Protein AF-0000000073917396 (afdb_homodimer)

Sequence (990 aa):
MDELSWGVELWDQVENIFKHETDQIGLTESYFKLFSDVQKLEHEFGKKLRKTVSVYLPRKKPDVDELSSVLTYSSIVPQILEMGVAHEASSKKLNETVVNPLKIQVENEKRSLEKQRSHWLKLNATMEQSRKQLELSWQKYVTNFKEKQKAYEVSEKAQNDIQLARVDQQKFEALYQSKIQSFDHSSRNYADE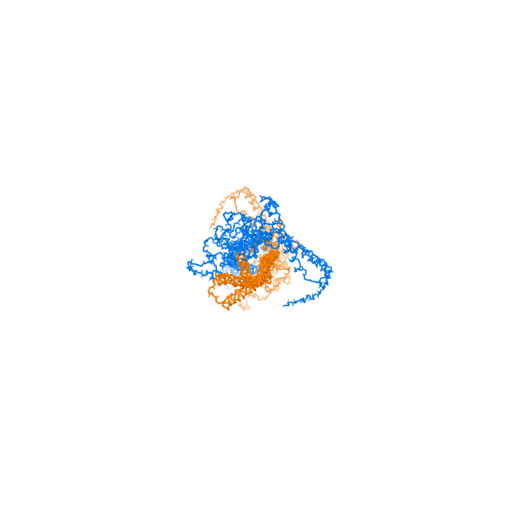LAKYNSSNRRHFRTDIVAFVDDIECSSRMRNNRTREILLMVARINEETISKLTNCNKLISEAVSALDSSCDSAKVIKRLHTDEHPPADLPFLDLDKCPPSVLDSSPSELGALILGVESGDCSNQLNHSGNTISGSGMMSGFIRSTHKNSKDEYLSLRSPFICGISIKSIKNTDLTIRQVADRLKVLRDLAVKTDNELRSTDRMIDSCKTNPKFGDMECLVRAGGIYTRRLNSLRQHIKDLEVKFNNLGGDLAYTKAESIAEKLSSRAVFNACTNASKNNVHSANTKSYVWSTNTFFFIVVFCMDELSWGVELWDQVENIFKHETDQIGLTESYFKLFSDVQKLEHEFGKKLRKTVSVYLPRKKPDVDELSSVLTYSSIVPQILEMGVAHEASSKKLNETVVNPLKIQVENEKRSLEKQRSHWLKLNATMEQSRKQLELSWQKYVTNFKEKQKAYEVSEKAQNDIQLARVDQQKFEALYQSKIQSFDHSSRNYADELAKYNSSNRRHFRTDIVAFVDDIECSSRMRNNRTREILLMVARINEETISKLTNCNKLISEAVSALDSSCDSAKVIKRLHTDEHPPADLPFLDLDKCPPSVLDSSPSELGALILGVESGDCSNQLNHSGNTISGSGMMSGFIRSTHKNSKDEYLSLRSPFICGISIKSIKNTDLTIRQVADRLKVLRDLAVKTDNELRSTDRMIDSCKTNPKFGDMECLVRAGGIYTRRLNSLRQHIKDLEVKFNNLGGDLAYTKAESIAEKLSSRAVFNACTNASKNNVHSANTKSYVWSTNTFFFIVVFC

Solvent-accessible surface area (backbone atoms only — not comparable to full-atom values): 53224 Å² total; per-residue (Å²): 134,81,60,63,24,51,14,76,50,36,58,91,38,56,69,60,49,50,52,51,50,52,52,52,50,49,51,50,42,49,50,25,53,51,48,45,51,51,30,54,54,36,32,51,46,10,51,53,43,28,58,60,43,57,73,72,49,68,91,62,84,76,60,91,84,49,47,31,65,57,52,25,52,65,50,35,50,56,33,58,26,46,47,12,49,42,35,30,51,42,19,53,50,40,41,65,58,34,31,47,52,34,49,52,48,44,54,51,49,55,52,48,51,54,52,50,52,53,48,53,53,50,57,52,50,55,53,52,51,44,52,53,52,40,46,53,35,40,51,50,30,51,52,30,48,53,49,29,53,51,31,44,53,49,27,53,51,42,69,69,35,82,86,53,52,68,68,57,38,51,50,37,46,50,48,28,54,51,29,48,51,49,27,53,51,29,47,52,50,30,52,51,41,47,52,49,39,41,52,49,50,47,43,44,64,68,42,52,42,20,54,52,38,35,48,51,47,50,50,52,39,50,49,47,52,52,50,38,54,36,52,49,48,51,39,50,46,50,50,53,41,48,52,51,47,52,52,34,40,51,50,36,45,53,27,47,68,57,47,38,48,69,60,34,54,52,50,49,47,71,71,60,49,60,70,60,38,79,47,54,74,71,78,86,79,46,73,86,34,34,52,66,68,52,49,62,33,56,44,34,52,49,39,13,34,71,59,22,41,95,42,27,85,71,34,77,64,34,59,66,44,76,63,76,81,66,48,61,87,84,74,36,73,70,74,60,74,67,78,72,66,84,86,64,84,40,78,38,63,77,45,84,49,44,53,42,53,46,70,44,67,39,45,64,89,62,57,43,62,57,51,44,52,51,49,46,53,51,44,50,52,48,37,53,55,38,50,51,52,34,53,52,38,51,52,52,48,54,49,23,73,77,38,62,87,73,46,61,66,67,59,40,54,50,48,39,52,52,33,51,16,41,39,45,37,37,54,52,52,46,53,54,48,52,52,50,40,53,73,66,49,36,70,60,43,36,54,52,24,50,56,46,31,45,58,48,67,47,61,82,75,74,84,71,85,80,71,84,69,75,75,92,72,78,75,81,78,76,81,72,78,77,78,70,82,77,78,81,80,77,78,80,74,80,126,131,82,59,64,24,51,15,76,51,36,58,90,38,57,70,58,48,50,52,51,51,52,53,52,50,50,52,50,44,50,50,26,52,51,47,46,52,53,29,53,53,36,32,51,46,11,50,50,43,28,57,59,44,56,72,71,49,69,91,63,83,76,59,93,83,50,46,31,66,58,53,24,52,65,49,34,51,56,34,57,25,46,46,12,50,43,35,30,52,43,19,53,49,41,41,66,60,36,29,48,52,35,48,53,49,45,55,50,50,54,52,50,51,54,52,50,52,54,50,52,52,52,56,52,51,53,54,51,52,44,51,53,53,38,46,53,35,40,51,48,30,50,51,30,48,52,49,30,52,52,30,44,54,51,28,53,51,40,69,69,34,82,88,52,54,68,70,57,37,50,49,34,47,52,48,27,54,51,28,49,51,48,28,52,51,29,48,51,50,31,51,52,41,46,54,50,37,40,51,49,51,48,43,43,65,70,43,52,42,20,53,49,38,36,49,52,48,51,52,52,39,50,50,48,52,51,50,40,54,37,51,48,47,50,37,50,46,51,51,52,42,48,50,51,46,52,51,35,41,50,51,36,45,52,29,46,69,58,48,40,49,68,61,32,53,54,50,50,47,70,72,59,48,61,71,60,37,77,47,53,76,68,78,88,78,46,74,85,40,34,54,67,69,52,47,62,33,55,44,35,52,48,38,13,34,71,61,22,41,94,43,26,85,74,34,74,64,35,58,66,44,74,63,76,82,66,47,60,88,85,76,38,72,71,76,63,76,70,77,74,61,86,83,61,83,39,80,37,64,78,45,82,49,44,54,42,50,45,71,44,65,38,44,63,89,64,59,43,61,56,52,45,52,52,49,47,52,50,44,51,54,49,39,54,53,41,51,52,51,35,52,53,39,51,51,50,49,55,48,24,73,77,39,61,88,73,46,62,66,67,59,41,54,51,49,38,52,53,33,52,17,40,40,46,38,37,54,50,52,45,54,54,48,52,55,48,40,53,73,65,49,35,70,62,43,36,53,53,24,50,56,46,30,43,57,49,68,48,59,83,71,74,84,82,80,80,78,72,86,70,78,88,79,79,74,82,73,82,76,80,76,77,77,71,81,77,77,80,75,79,78,78,73,81,126

Structure (mmCIF, N/CA/C/O backbone):
data_AF-0000000073917396-model_v1
#
loop_
_entity.id
_entity.type
_entity.pdbx_description
1 polymer 'Thyroid hormone receptor interactor 10 isoform 1'
#
loop_
_atom_site.group_PDB
_atom_site.id
_atom_site.type_symbol
_atom_site.label_atom_id
_atom_site.label_alt_id
_atom_site.label_comp_id
_atom_site.label_asym_id
_atom_site.label_entity_id
_atom_site.label_seq_id
_atom_site.pdbx_PDB_ins_code
_atom_site.Cartn_x
_atom_site.Cartn_y
_atom_site.Cartn_z
_atom_site.occupancy
_atom_site.B_iso_or_equiv
_atom_site.auth_seq_id
_atom_site.auth_comp_id
_atom_site.auth_asym_id
_atom_site.auth_atom_id
_atom_site.pdbx_PDB_model_num
ATOM 1 N N . MET A 1 1 ? 0.843 -43.156 1.019 1 61.03 1 MET A N 1
ATOM 2 C CA . MET A 1 1 ? 0.797 -44.031 -0.157 1 61.03 1 MET A CA 1
ATOM 3 C C . MET A 1 1 ? 1.909 -43.688 -1.138 1 61.03 1 MET A C 1
ATOM 5 O O . MET A 1 1 ? 2.289 -42.5 -1.256 1 61.03 1 MET A O 1
ATOM 9 N N . ASP A 1 2 ? 2.65 -44.625 -1.698 1 83.25 2 ASP A N 1
ATOM 10 C CA . ASP A 1 2 ? 3.777 -44.438 -2.604 1 83.25 2 ASP A CA 1
ATOM 11 C C . ASP A 1 2 ? 3.33 -43.75 -3.893 1 83.25 2 ASP A C 1
ATOM 13 O O . ASP A 1 2 ? 2.227 -44 -4.383 1 83.25 2 ASP A O 1
ATOM 17 N N . GLU A 1 3 ? 4.094 -42.781 -4.297 1 92.19 3 GLU A N 1
ATOM 18 C CA . GLU A 1 3 ? 3.785 -42.094 -5.543 1 92.19 3 GLU A CA 1
ATOM 19 C C . GLU A 1 3 ? 3.896 -43.031 -6.742 1 92.19 3 GLU A C 1
ATOM 21 O O . GLU A 1 3 ? 4.805 -43.844 -6.805 1 92.19 3 GLU A O 1
ATOM 26 N N . LEU A 1 4 ? 2.918 -42.906 -7.566 1 95.94 4 LEU A N 1
ATOM 27 C CA . LEU A 1 4 ? 2.865 -43.781 -8.742 1 95.94 4 LEU A CA 1
ATOM 28 C C . LEU A 1 4 ? 3.289 -43.031 -9.992 1 95.94 4 LEU A C 1
ATOM 30 O O . LEU A 1 4 ? 3.375 -41.781 -9.977 1 95.94 4 LEU A O 1
ATOM 34 N N . SER A 1 5 ? 3.621 -43.75 -11.023 1 95.94 5 SER A N 1
ATOM 35 C CA . SER A 1 5 ? 4.145 -43.188 -12.258 1 95.94 5 SER A CA 1
ATOM 36 C C . SER A 1 5 ? 3.055 -43.094 -13.32 1 95.94 5 SER A C 1
ATOM 38 O O . SER A 1 5 ? 2.271 -44 -13.508 1 95.94 5 SER A O 1
ATOM 40 N N . TRP A 1 6 ? 3.045 -41.875 -14.016 1 98 6 TRP A N 1
ATOM 41 C CA . TRP A 1 6 ? 2.133 -41.719 -15.148 1 98 6 TRP A CA 1
ATOM 42 C C . TRP A 1 6 ? 2.469 -42.719 -16.25 1 98 6 TRP A C 1
ATOM 44 O O . TRP A 1 6 ? 1.576 -43.219 -16.938 1 98 6 TRP A O 1
ATOM 54 N N . GLY A 1 7 ? 3.779 -42.938 -16.406 1 96.88 7 GLY A N 1
ATOM 55 C CA . GLY A 1 7 ? 4.227 -43.812 -17.484 1 96.88 7 GLY A CA 1
ATOM 56 C C . GLY A 1 7 ? 3.609 -45.188 -17.422 1 96.88 7 GLY A C 1
ATOM 57 O O . GLY A 1 7 ? 3.207 -45.75 -18.453 1 96.88 7 GLY A O 1
ATOM 58 N N . VAL A 1 8 ? 3.488 -45.75 -16.266 1 96.31 8 VAL A N 1
ATOM 59 C CA . VAL A 1 8 ? 2.98 -47.094 -16.094 1 96.31 8 VAL A CA 1
ATOM 60 C C . VAL A 1 8 ? 1.457 -47.062 -15.984 1 96.31 8 VAL A C 1
ATOM 62 O O . VAL A 1 8 ? 0.77 -47.906 -16.562 1 96.31 8 VAL A O 1
ATOM 65 N N . GLU A 1 9 ? 0.933 -46.062 -15.328 1 96.56 9 GLU A N 1
ATOM 66 C CA . GLU A 1 9 ? -0.485 -46.031 -14.984 1 96.56 9 GLU A CA 1
ATOM 67 C C . GLU A 1 9 ? -1.319 -45.438 -16.109 1 96.56 9 GLU A C 1
ATOM 69 O O . GLU A 1 9 ? -2.52 -45.719 -16.219 1 96.56 9 GLU A O 1
ATOM 74 N N . LEU A 1 10 ? -0.7 -44.562 -16.922 1 97.56 10 LEU A N 1
ATOM 75 C CA . LEU A 1 10 ? -1.496 -43.812 -17.875 1 97.56 10 LEU A CA 1
ATOM 76 C C . LEU A 1 10 ? -0.947 -43.969 -19.297 1 97.56 10 LEU A C 1
ATOM 78 O O . LEU A 1 10 ? -0.995 -43.031 -20.094 1 97.56 10 LEU A O 1
ATOM 82 N N . TRP A 1 11 ? -0.382 -45.031 -19.625 1 95.38 11 TRP A N 1
ATOM 83 C CA . TRP A 1 11 ? 0.239 -45.281 -20.922 1 95.38 11 TRP A CA 1
ATOM 84 C C . TRP A 1 11 ? -0.782 -45.125 -22.047 1 95.38 11 TRP A C 1
ATOM 86 O O . TRP A 1 11 ? -0.43 -44.781 -23.172 1 95.38 11 TRP A O 1
ATOM 96 N N . ASP A 1 12 ? -2.094 -45.375 -21.844 1 95.06 12 ASP A N 1
ATOM 97 C CA . ASP A 1 12 ? -3.145 -45.375 -22.859 1 95.06 12 ASP A CA 1
ATOM 98 C C . ASP A 1 12 ? -3.895 -44.031 -22.844 1 95.06 12 ASP A C 1
ATOM 100 O O . ASP A 1 12 ? -4.914 -43.875 -23.531 1 95.06 12 ASP A O 1
ATOM 104 N N . GLN A 1 13 ? -3.443 -43.125 -22.078 1 97.06 13 GLN A N 1
ATOM 105 C CA . GLN A 1 13 ? -4.188 -41.875 -21.875 1 97.06 13 GLN A CA 1
ATOM 106 C C . GLN A 1 13 ? -3.379 -40.656 -22.344 1 97.06 13 GLN A C 1
ATOM 108 O O . GLN A 1 13 ? -3.496 -39.562 -21.781 1 97.06 13 GLN A O 1
ATOM 113 N N . VAL A 1 14 ? -2.568 -40.75 -23.328 1 96.88 14 VAL A N 1
ATOM 114 C CA . VAL A 1 14 ? -1.633 -39.719 -23.75 1 96.88 14 VAL A CA 1
ATOM 115 C C . VAL A 1 14 ? -2.404 -38.5 -24.234 1 96.88 14 VAL A C 1
ATOM 117 O O . VAL A 1 14 ? -2.033 -37.344 -23.922 1 96.88 14 VAL A O 1
ATOM 120 N N . GLU A 1 15 ? -3.516 -38.688 -24.953 1 96 15 GLU A N 1
ATOM 121 C CA . GLU A 1 15 ? -4.301 -37.562 -25.438 1 96 15 GLU A CA 1
ATOM 122 C C . GLU A 1 15 ? -4.906 -36.75 -24.297 1 96 15 GLU A C 1
ATOM 124 O O . GLU A 1 15 ? -4.945 -35.531 -24.344 1 96 15 GLU A O 1
ATOM 129 N N . ASN A 1 16 ? -5.355 -37.438 -23.281 1 97.69 16 ASN A N 1
ATOM 130 C CA . ASN A 1 16 ? -5.922 -36.75 -22.125 1 97.69 16 ASN A CA 1
ATOM 131 C C . ASN A 1 16 ? -4.84 -36.062 -21.297 1 97.69 16 ASN A C 1
ATOM 133 O O . ASN A 1 16 ? -5.098 -35.031 -20.672 1 97.69 16 ASN A O 1
ATOM 137 N N . ILE A 1 17 ? -3.65 -36.625 -21.281 1 98.06 17 ILE A N 1
ATOM 138 C CA . ILE A 1 17 ? -2.523 -36 -20.609 1 98.06 17 ILE A CA 1
ATOM 139 C C . ILE A 1 17 ? -2.166 -34.688 -21.312 1 98.06 17 ILE A C 1
ATOM 141 O O . ILE A 1 17 ? -1.86 -33.688 -20.672 1 98.06 17 ILE A O 1
ATOM 145 N N . PHE A 1 18 ? -2.26 -34.719 -22.656 1 97.75 18 PHE A N 1
ATOM 146 C CA . PHE A 1 18 ? -1.99 -33.531 -23.406 1 97.75 18 PHE A CA 1
ATOM 147 C C . PHE A 1 18 ? -3.014 -32.438 -23.078 1 97.75 18 PHE A C 1
ATOM 149 O O . PHE A 1 18 ? -2.668 -31.25 -22.984 1 97.75 18 PHE A O 1
ATOM 156 N N . LYS A 1 19 ? -4.246 -32.812 -22.938 1 97.75 19 LYS A N 1
ATOM 157 C CA . LYS A 1 19 ? -5.285 -31.859 -22.547 1 97.75 19 LYS A CA 1
ATOM 158 C C . LYS A 1 19 ? -5.008 -31.281 -21.172 1 97.75 19 LYS A C 1
ATOM 160 O O . LYS A 1 19 ? -5.152 -30.078 -20.953 1 97.75 19 LYS A O 1
ATOM 165 N N . HIS A 1 20 ? -4.637 -32.156 -20.25 1 97.12 20 HIS A N 1
ATOM 166 C CA . HIS A 1 20 ? -4.27 -31.703 -18.922 1 97.12 20 HIS A CA 1
ATOM 167 C C . HIS A 1 20 ? -3.127 -30.703 -18.969 1 97.12 20 HIS A C 1
ATOM 169 O O . HIS A 1 20 ? -3.18 -29.672 -18.297 1 97.12 20 HIS A O 1
ATOM 175 N N . GLU A 1 21 ? -2.066 -31.031 -19.75 1 97.62 21 GLU A N 1
ATOM 176 C CA . GLU A 1 21 ? -0.906 -30.141 -19.844 1 97.62 21 GLU A CA 1
ATOM 177 C C . GLU A 1 21 ? -1.285 -28.797 -20.469 1 97.62 21 GLU A C 1
ATOM 179 O O . GLU A 1 21 ? -0.776 -27.766 -20.047 1 97.62 21 GLU A O 1
ATOM 184 N N . THR A 1 22 ? -2.156 -28.828 -21.453 1 97.75 22 THR A N 1
ATOM 185 C CA . THR A 1 22 ? -2.609 -27.594 -22.078 1 97.75 22 THR A CA 1
ATOM 186 C C . THR A 1 22 ? -3.34 -26.703 -21.062 1 97.75 22 THR A C 1
ATOM 188 O O . THR A 1 22 ? -3.135 -25.484 -21.047 1 97.75 22 THR A O 1
ATOM 191 N N . ASP A 1 23 ? -4.164 -27.266 -20.266 1 96.56 23 ASP A N 1
ATOM 192 C CA . ASP A 1 23 ? -4.895 -26.531 -19.25 1 96.56 23 ASP A CA 1
ATOM 193 C C . ASP A 1 23 ? -3.943 -25.938 -18.203 1 96.56 23 ASP A C 1
ATOM 195 O O . ASP A 1 23 ? -4.129 -24.812 -17.766 1 96.56 23 ASP A O 1
ATOM 199 N N . GLN A 1 24 ? -2.975 -26.766 -17.844 1 97.19 24 GLN A N 1
ATOM 200 C CA . GLN A 1 24 ? -2.012 -26.312 -16.844 1 97.19 24 GLN A CA 1
ATOM 201 C C . GLN A 1 24 ? -1.171 -25.156 -17.375 1 97.19 24 GLN A C 1
ATOM 203 O O . GLN A 1 24 ? -0.865 -24.203 -16.656 1 97.19 24 GLN A O 1
ATOM 208 N N . ILE A 1 25 ? -0.789 -25.25 -18.625 1 97.62 25 ILE A N 1
ATOM 209 C CA . ILE A 1 25 ? -0.041 -24.156 -19.25 1 97.62 25 ILE A CA 1
ATOM 210 C C . ILE A 1 25 ? -0.914 -22.906 -19.328 1 97.62 25 ILE A C 1
ATOM 212 O O . ILE A 1 25 ? -0.426 -21.797 -19.141 1 97.62 25 ILE A O 1
ATOM 216 N N . GLY A 1 26 ? -2.193 -23.078 -19.594 1 97 26 GLY A N 1
ATOM 217 C CA . GLY A 1 26 ? -3.129 -21.969 -19.578 1 97 26 GLY A CA 1
ATOM 218 C C . GLY A 1 26 ? -3.205 -21.266 -18.234 1 97 26 GLY A C 1
ATOM 219 O O . GLY A 1 26 ? -3.328 -20.047 -18.172 1 97 26 GLY A O 1
ATOM 220 N N . LEU A 1 27 ? -3.141 -22.031 -17.219 1 96.69 27 LEU A N 1
ATOM 221 C CA . LEU A 1 27 ? -3.154 -21.469 -15.867 1 96.69 27 LEU A CA 1
ATOM 222 C C . LEU A 1 27 ? -1.91 -20.609 -15.617 1 96.69 27 LEU A C 1
ATOM 224 O O . LEU A 1 27 ? -1.998 -19.531 -15.047 1 96.69 27 LEU A O 1
ATOM 228 N N . THR A 1 28 ? -0.753 -21.109 -16.031 1 97.69 28 THR A N 1
ATOM 229 C CA . THR A 1 28 ? 0.49 -20.359 -15.898 1 97.69 28 THR A CA 1
ATOM 230 C C . THR A 1 28 ? 0.444 -19.078 -16.734 1 97.69 28 THR A C 1
ATOM 232 O O . THR A 1 28 ? 0.947 -18.047 -16.312 1 97.69 28 THR A O 1
ATOM 235 N N . GLU A 1 29 ? -0.135 -19.188 -17.844 1 97.81 29 GLU A N 1
ATOM 236 C CA . GLU A 1 29 ? -0.292 -18.016 -18.703 1 97.81 29 GLU A CA 1
ATOM 237 C C . GLU A 1 29 ? -1.188 -16.969 -18.047 1 97.81 29 GLU A C 1
ATOM 239 O O . GLU A 1 29 ? -0.956 -15.758 -18.188 1 97.81 29 GLU A O 1
ATOM 244 N N . SER A 1 30 ? -2.197 -17.406 -17.375 1 97.94 30 SER A N 1
ATOM 245 C CA . SER A 1 30 ? -3.072 -16.484 -16.641 1 97.94 30 SER A CA 1
ATOM 246 C C . SER A 1 30 ? -2.316 -15.758 -15.539 1 97.94 30 SER A C 1
ATOM 248 O O . SER A 1 30 ? -2.543 -14.562 -15.305 1 97.94 30 SER A O 1
ATOM 250 N N . TYR A 1 31 ? -1.442 -16.547 -14.859 1 98.38 31 TYR A N 1
ATOM 251 C CA . TYR A 1 31 ? -0.583 -15.891 -13.875 1 98.38 31 TYR A CA 1
ATOM 252 C C . TYR A 1 31 ? 0.258 -14.797 -14.523 1 98.38 31 TYR A C 1
ATOM 254 O O . TYR A 1 31 ? 0.385 -13.695 -13.977 1 98.38 31 TYR A O 1
ATOM 262 N N . PHE A 1 32 ? 0.852 -15.133 -15.648 1 98.69 32 PHE A N 1
ATOM 263 C CA . PHE A 1 32 ? 1.711 -14.188 -16.359 1 98.69 32 PHE A CA 1
ATOM 264 C C . PHE A 1 32 ? 0.948 -12.914 -16.688 1 98.69 32 PHE A C 1
ATOM 266 O O . PHE A 1 32 ? 1.399 -11.805 -16.375 1 98.69 32 PHE A O 1
ATOM 273 N N . LYS A 1 33 ? -0.179 -13.023 -17.234 1 98.5 33 LYS A N 1
ATOM 274 C CA . LYS A 1 33 ? -0.976 -11.875 -17.641 1 98.5 33 LYS A CA 1
ATOM 275 C C . LYS A 1 33 ? -1.441 -11.07 -16.422 1 98.5 33 LYS A C 1
ATOM 277 O O . LYS A 1 33 ? -1.41 -9.836 -16.438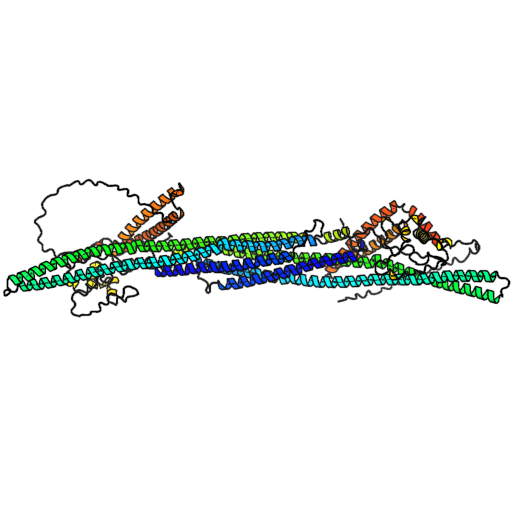 1 98.5 33 LYS A O 1
ATOM 282 N N . LEU A 1 34 ? -1.902 -11.758 -15.406 1 98.56 34 LEU A N 1
ATOM 283 C CA . LEU A 1 34 ? -2.363 -11.125 -14.18 1 98.56 34 LEU A CA 1
ATOM 284 C C . LEU A 1 34 ? -1.266 -10.258 -13.57 1 98.56 34 LEU A C 1
ATOM 286 O O . LEU A 1 34 ? -1.471 -9.07 -13.32 1 98.56 34 LEU A O 1
ATOM 290 N N . PHE A 1 35 ? -0.101 -10.867 -13.383 1 98.69 35 PHE A N 1
ATOM 291 C CA . PHE A 1 35 ? 0.962 -10.156 -12.688 1 98.69 35 PHE A CA 1
ATOM 292 C C . PHE A 1 35 ? 1.589 -9.102 -13.586 1 98.69 35 PHE A C 1
ATOM 294 O O . PHE A 1 35 ? 2.102 -8.086 -13.094 1 98.69 35 PHE A O 1
ATOM 301 N N . SER A 1 36 ? 1.536 -9.352 -14.898 1 98.69 36 SER A N 1
ATOM 302 C CA . SER A 1 36 ? 1.977 -8.312 -15.82 1 98.69 36 SER A CA 1
ATOM 303 C C . SER A 1 36 ? 1.114 -7.059 -15.688 1 98.69 36 SER A C 1
ATOM 305 O O . SER A 1 36 ? 1.635 -5.941 -15.648 1 98.69 36 SER A O 1
ATOM 307 N N . ASP A 1 37 ? -0.176 -7.234 -15.594 1 98.62 37 ASP A N 1
ATOM 308 C CA . ASP A 1 37 ? -1.096 -6.109 -15.453 1 98.62 37 ASP A CA 1
ATOM 309 C C . ASP A 1 37 ? -0.944 -5.441 -14.086 1 98.62 37 ASP A C 1
ATOM 311 O O . ASP A 1 37 ? -0.956 -4.215 -13.984 1 98.62 37 ASP A O 1
ATOM 315 N N . VAL A 1 38 ? -0.86 -6.246 -13.07 1 98.5 38 VAL A N 1
ATOM 316 C CA . VAL A 1 38 ? -0.71 -5.723 -11.719 1 98.5 38 VAL A CA 1
ATOM 317 C C . VAL A 1 38 ? 0.579 -4.91 -11.617 1 98.5 38 VAL A C 1
ATOM 319 O O . VAL A 1 38 ? 0.599 -3.84 -11 1 98.5 38 VAL A O 1
ATOM 322 N N . GLN A 1 39 ? 1.651 -5.457 -12.203 1 98.69 39 GLN A N 1
ATOM 323 C CA . GLN A 1 39 ? 2.947 -4.789 -12.188 1 98.69 39 GLN A CA 1
ATOM 324 C C . GLN A 1 39 ? 2.873 -3.426 -12.867 1 98.69 39 GLN A C 1
ATOM 326 O O . GLN A 1 39 ? 3.43 -2.445 -12.367 1 98.69 39 GLN A O 1
ATOM 331 N N . LYS A 1 40 ? 2.219 -3.314 -13.992 1 98.5 40 LYS A N 1
ATOM 332 C CA . LYS A 1 40 ? 2.082 -2.061 -14.734 1 98.5 40 LYS A CA 1
ATOM 333 C C . LYS A 1 40 ? 1.295 -1.032 -13.922 1 98.5 40 LYS A C 1
ATOM 335 O O . LYS A 1 40 ? 1.659 0.145 -13.891 1 98.5 40 LYS A O 1
ATOM 340 N N . LEU A 1 41 ? 0.218 -1.437 -13.281 1 98.5 41 LEU A N 1
ATOM 341 C CA . LEU A 1 41 ? -0.613 -0.551 -12.469 1 98.5 41 LEU A CA 1
ATOM 342 C C . LEU A 1 41 ? 0.16 -0.038 -11.258 1 98.5 41 LEU A C 1
ATOM 344 O O . LEU A 1 41 ? 0.085 1.146 -10.922 1 98.5 41 LEU A O 1
ATOM 348 N N . GLU A 1 42 ? 0.881 -0.9 -10.617 1 98.06 42 GLU A N 1
ATOM 349 C CA . GLU A 1 42 ? 1.67 -0.512 -9.453 1 98.06 42 GLU A CA 1
ATOM 350 C C . GLU A 1 42 ? 2.791 0.449 -9.844 1 98.06 42 GLU A C 1
ATOM 352 O O . GLU A 1 42 ? 3.113 1.37 -9.086 1 98.06 42 GLU A O 1
ATOM 357 N N . HIS A 1 43 ? 3.391 0.152 -10.969 1 98.25 43 HIS A N 1
ATOM 358 C CA . HIS A 1 43 ? 4.457 1.022 -11.453 1 98.25 43 HIS A CA 1
ATOM 359 C C . HIS A 1 43 ? 3.938 2.428 -11.734 1 98.25 43 HIS A C 1
ATOM 361 O O . HIS A 1 43 ? 4.562 3.416 -11.336 1 98.25 43 HIS A O 1
ATOM 367 N N . GLU A 1 44 ? 2.857 2.514 -12.359 1 98.44 44 GLU A N 1
ATOM 368 C CA . GLU A 1 44 ? 2.252 3.805 -12.68 1 98.44 44 GLU A CA 1
ATOM 369 C C . GLU A 1 44 ? 1.845 4.547 -11.406 1 98.44 44 GLU A C 1
ATOM 371 O O . GLU A 1 44 ? 2.057 5.758 -11.297 1 98.44 44 GLU A O 1
ATOM 376 N N . PHE A 1 45 ? 1.258 3.861 -10.492 1 98.38 45 PHE A N 1
ATOM 377 C CA . PHE A 1 45 ? 0.831 4.461 -9.234 1 98.38 45 PHE A CA 1
ATOM 378 C C . PHE A 1 45 ? 2.025 5.02 -8.469 1 98.38 45 PHE A C 1
ATOM 380 O O . PHE A 1 45 ? 2.002 6.168 -8.023 1 98.38 45 PHE A O 1
ATOM 387 N N . GLY A 1 46 ? 3.014 4.156 -8.297 1 98.25 46 GLY A N 1
ATOM 388 C CA . GLY A 1 46 ? 4.195 4.602 -7.582 1 98.25 46 GLY A CA 1
ATOM 389 C C . GLY A 1 46 ? 4.852 5.816 -8.211 1 98.25 46 GLY A C 1
ATOM 390 O O . GLY A 1 46 ? 5.199 6.773 -7.52 1 98.25 46 GLY A O 1
ATOM 391 N N . LYS A 1 47 ? 4.992 5.82 -9.492 1 98.25 47 LYS A N 1
ATOM 392 C CA . LYS A 1 47 ? 5.621 6.914 -10.227 1 98.25 47 LYS A CA 1
ATOM 393 C C . LYS A 1 47 ? 4.816 8.203 -10.086 1 98.25 47 LYS A C 1
ATOM 395 O O . LYS A 1 47 ? 5.379 9.266 -9.805 1 98.25 47 LYS A O 1
ATOM 400 N N . LYS A 1 48 ? 3.498 8.156 -10.258 1 98.56 48 LYS A N 1
ATOM 401 C CA . LYS A 1 48 ? 2.641 9.336 -10.148 1 98.56 48 LYS A CA 1
ATOM 402 C C . LYS A 1 48 ? 2.625 9.883 -8.727 1 98.56 48 LYS A C 1
ATOM 404 O O . LYS A 1 48 ? 2.617 11.102 -8.523 1 98.56 48 LYS A O 1
ATOM 409 N N . LEU A 1 49 ? 2.564 8.93 -7.762 1 98.19 49 LEU A N 1
ATOM 410 C CA . LEU A 1 49 ? 2.57 9.359 -6.367 1 98.19 49 LEU A CA 1
ATOM 411 C C . LEU A 1 49 ? 3.865 10.086 -6.027 1 98.19 49 LEU A C 1
ATOM 413 O O . LEU A 1 49 ? 3.838 11.156 -5.418 1 98.19 49 LEU A O 1
ATOM 417 N N . ARG A 1 50 ? 4.988 9.547 -6.414 1 98.12 50 ARG A N 1
ATOM 418 C CA . ARG A 1 50 ? 6.289 10.156 -6.156 1 98.12 50 ARG A CA 1
ATOM 419 C C . ARG A 1 50 ? 6.383 11.531 -6.812 1 98.12 50 ARG A C 1
ATOM 421 O O . ARG A 1 50 ? 6.781 12.508 -6.168 1 98.12 50 ARG A O 1
ATOM 428 N N . LYS A 1 51 ? 5.98 11.625 -8.039 1 98.31 51 LYS A N 1
ATOM 429 C CA . LYS A 1 51 ? 6.07 12.883 -8.781 1 98.31 51 LYS A CA 1
ATOM 430 C C . LYS A 1 51 ? 5.145 13.938 -8.188 1 98.31 51 LYS A C 1
ATOM 432 O O . LYS A 1 51 ? 5.535 15.102 -8.039 1 98.31 51 LYS A O 1
ATOM 437 N N . THR A 1 52 ? 3.92 13.586 -7.891 1 98.5 52 THR A N 1
ATOM 438 C CA . THR A 1 52 ? 2.934 14.516 -7.352 1 98.5 52 THR A CA 1
ATOM 439 C C . THR A 1 52 ? 3.367 15.031 -5.98 1 98.5 52 THR A C 1
ATOM 441 O O . THR A 1 52 ? 3.277 16.234 -5.707 1 98.5 52 THR A O 1
ATOM 444 N N . VAL A 1 53 ? 3.834 14.203 -5.105 1 98.19 53 VAL A N 1
ATOM 445 C CA . VAL A 1 53 ? 4.195 14.578 -3.742 1 98.19 53 VAL A CA 1
ATOM 446 C C . VAL A 1 53 ? 5.477 15.414 -3.76 1 98.19 53 VAL A C 1
ATOM 448 O O . VAL A 1 53 ? 5.68 16.266 -2.893 1 98.19 53 VAL A O 1
ATOM 451 N N . SER A 1 54 ? 6.328 15.219 -4.77 1 97.44 54 SER A N 1
ATOM 452 C CA . SER A 1 54 ? 7.586 15.953 -4.871 1 97.44 54 SER A CA 1
ATOM 453 C C . SER A 1 54 ? 7.344 17.453 -5.008 1 97.44 54 SER A C 1
ATOM 455 O O . SER A 1 54 ? 8.172 18.266 -4.578 1 97.44 54 SER A O 1
ATOM 457 N N . VAL A 1 55 ? 6.184 17.844 -5.562 1 97.31 55 VAL A N 1
ATOM 458 C CA . VAL A 1 55 ? 5.832 19.25 -5.762 1 97.31 55 VAL A CA 1
ATOM 459 C C . VAL A 1 55 ? 5.582 19.906 -4.41 1 97.31 55 VAL A C 1
ATOM 461 O O . VAL A 1 55 ? 5.777 21.125 -4.258 1 97.31 55 VAL A O 1
ATOM 464 N N . TYR A 1 56 ? 5.23 19.156 -3.348 1 97.38 56 TYR A N 1
ATOM 465 C CA . TYR A 1 56 ? 4.84 19.703 -2.053 1 97.38 56 TYR A CA 1
ATOM 466 C C . TYR A 1 56 ? 6.016 19.703 -1.084 1 97.38 56 TYR A C 1
ATOM 468 O O . TYR A 1 56 ? 5.891 20.188 0.047 1 97.38 56 TYR A O 1
ATOM 476 N N . LEU A 1 57 ? 7.148 19.203 -1.514 1 95.56 57 LEU A N 1
ATOM 477 C CA . LEU A 1 57 ? 8.344 19.25 -0.681 1 95.56 57 LEU A CA 1
ATOM 478 C C . LEU A 1 57 ? 8.789 20.688 -0.449 1 95.56 57 LEU A C 1
ATOM 480 O O . LEU A 1 57 ? 8.742 21.516 -1.364 1 95.56 57 LEU A O 1
ATOM 484 N N . PRO A 1 58 ? 9.18 21 0.774 1 92.38 58 PRO A N 1
ATOM 485 C CA . PRO A 1 58 ? 9.688 22.359 1.014 1 92.38 58 PRO A CA 1
ATOM 486 C C . PRO A 1 58 ? 10.938 22.672 0.193 1 92.38 58 PRO A C 1
ATOM 488 O O . PRO A 1 58 ? 11.789 21.797 -0.007 1 92.38 58 PRO A O 1
ATOM 491 N N . ARG A 1 59 ? 11.008 23.797 -0.347 1 89.06 59 ARG A N 1
ATOM 492 C CA . ARG A 1 59 ? 12.133 24.219 -1.178 1 89.06 59 ARG A CA 1
ATOM 493 C C . ARG A 1 59 ? 13.43 24.234 -0.381 1 89.06 59 ARG A C 1
ATOM 495 O O . ARG A 1 59 ? 14.469 23.797 -0.873 1 89.06 59 ARG A O 1
ATOM 502 N N . LYS A 1 60 ? 13.336 24.75 0.861 1 89.19 60 LYS A N 1
ATOM 503 C CA . LYS A 1 60 ? 14.484 24.75 1.762 1 89.19 60 LYS A CA 1
ATOM 504 C C . LYS A 1 60 ? 14.188 23.953 3.031 1 89.19 60 LYS A C 1
ATOM 506 O O . LYS A 1 60 ? 13.086 24.047 3.576 1 89.19 60 LYS A O 1
ATOM 511 N N . LYS A 1 61 ? 15.188 23.188 3.471 1 87.69 61 LYS A N 1
ATOM 512 C CA . LYS A 1 61 ? 15.047 22.469 4.734 1 87.69 61 LYS A CA 1
ATOM 513 C C . LYS A 1 61 ? 14.984 23.438 5.914 1 87.69 61 LYS A C 1
ATOM 515 O O . LYS A 1 61 ? 15.836 24.312 6.051 1 87.69 61 LYS A O 1
ATOM 520 N N . PRO A 1 62 ? 13.93 23.125 6.594 1 90.56 62 PRO A N 1
ATOM 521 C CA . PRO A 1 62 ? 13.797 24.047 7.723 1 90.56 62 PRO A CA 1
ATOM 522 C C . PRO A 1 62 ? 14.883 23.844 8.781 1 90.56 62 PRO A C 1
ATOM 524 O O . PRO A 1 62 ? 15.367 22.734 8.969 1 90.56 62 PRO A O 1
ATOM 527 N N . ASP A 1 63 ? 15.133 24.891 9.43 1 89.5 63 ASP A N 1
ATOM 528 C CA . ASP A 1 63 ? 16.094 24.844 10.531 1 89.5 63 ASP A CA 1
ATOM 529 C C . ASP A 1 63 ? 15.5 24.141 11.75 1 89.5 63 ASP A C 1
ATOM 531 O O . ASP A 1 63 ? 14.273 24.047 11.883 1 89.5 63 ASP A O 1
ATOM 535 N N . VAL A 1 64 ? 16.359 23.719 12.688 1 86.38 64 VAL A N 1
ATOM 536 C CA . VAL A 1 64 ? 15.953 22.984 13.875 1 86.38 64 VAL A CA 1
ATOM 537 C C . VAL A 1 64 ? 15.148 23.891 14.797 1 86.38 64 VAL A C 1
ATOM 539 O O . VAL A 1 64 ? 14.258 23.406 15.516 1 86.38 64 VAL A O 1
ATOM 542 N N . ASP A 1 65 ? 15.281 25.156 14.641 1 91.06 65 ASP A N 1
ATOM 543 C CA . ASP A 1 65 ? 14.609 26.078 15.547 1 91.06 65 ASP A CA 1
ATOM 544 C C . ASP A 1 65 ? 13.305 26.594 14.938 1 91.06 65 ASP A C 1
ATOM 546 O O . ASP A 1 65 ? 12.656 27.484 15.508 1 91.06 65 ASP A O 1
ATOM 550 N N . GLU A 1 66 ? 12.898 26 13.891 1 94.19 66 GLU A N 1
ATOM 551 C CA . GLU A 1 66 ? 11.641 26.406 13.273 1 94.19 66 GLU A CA 1
ATOM 552 C C . GLU A 1 66 ? 10.445 25.906 14.086 1 94.19 66 GLU A C 1
ATOM 554 O O . GLU A 1 66 ? 10.609 25.156 15.055 1 94.19 66 GLU A O 1
ATOM 559 N N . LEU A 1 67 ? 9.289 26.422 13.727 1 96.5 67 LEU A N 1
ATOM 560 C CA . LEU A 1 67 ? 8.062 26.047 14.422 1 96.5 67 LEU A CA 1
ATOM 561 C C . LEU A 1 67 ? 7.789 24.562 14.289 1 96.5 67 LEU A C 1
ATOM 563 O O . LEU A 1 67 ? 8.148 23.953 13.281 1 96.5 67 LEU A O 1
ATOM 567 N N . SER A 1 68 ? 7.289 23.906 15.266 1 96.94 68 SER A N 1
ATOM 568 C CA . SER A 1 68 ? 6.973 22.469 15.227 1 96.94 68 SER A CA 1
ATOM 569 C C . SER A 1 68 ? 6.023 22.156 14.078 1 96.94 68 SER A C 1
ATOM 571 O O . SER A 1 68 ? 6.078 21.062 13.508 1 96.94 68 SER A O 1
ATOM 573 N N . SER A 1 69 ? 5.105 23.047 13.758 1 96.38 69 SER A N 1
ATOM 574 C CA . SER A 1 69 ? 4.176 22.844 12.648 1 96.38 69 SER A CA 1
ATOM 575 C C . SER A 1 69 ? 4.914 22.719 11.328 1 96.38 69 SER A C 1
ATOM 577 O O . SER A 1 69 ? 4.582 21.844 10.508 1 96.38 69 SER A O 1
ATOM 579 N N . VAL A 1 70 ? 5.91 23.547 11.109 1 96.69 70 VAL A N 1
ATOM 580 C CA . VAL A 1 70 ? 6.703 23.531 9.883 1 96.69 70 VAL A CA 1
ATOM 581 C C . VAL A 1 70 ? 7.57 22.281 9.852 1 96.69 70 VAL A C 1
ATOM 583 O O . VAL A 1 70 ? 7.707 21.625 8.805 1 96.69 70 VAL A O 1
ATOM 586 N N . LEU A 1 71 ? 8.172 21.922 11.023 1 97 71 LEU A N 1
ATOM 587 C CA . LEU A 1 71 ? 9.008 20.734 11.109 1 97 71 LEU A CA 1
ATOM 588 C C . LEU A 1 71 ? 8.195 19.469 10.844 1 97 71 LEU A C 1
ATOM 590 O O . LEU A 1 71 ? 8.672 18.531 10.203 1 97 71 LEU A O 1
ATOM 594 N N . THR A 1 72 ? 7.02 19.453 11.367 1 97.44 72 THR A N 1
ATOM 595 C CA . THR A 1 72 ? 6.137 18.312 11.148 1 97.44 72 THR A CA 1
ATOM 596 C C . THR A 1 72 ? 5.816 18.141 9.664 1 97.44 72 THR A C 1
ATOM 598 O O . THR A 1 72 ? 5.871 17.031 9.133 1 97.44 72 THR A O 1
ATOM 601 N N . TYR A 1 73 ? 5.465 19.234 9 1 97.75 73 TYR A N 1
ATOM 602 C CA . TYR A 1 73 ? 5.188 19.203 7.57 1 97.75 73 TYR A CA 1
ATOM 603 C C . TYR A 1 73 ? 6.383 18.656 6.793 1 97.75 73 TYR A C 1
ATOM 605 O O . TYR A 1 73 ? 6.238 17.797 5.93 1 97.75 73 TYR A O 1
ATOM 613 N N . SER A 1 74 ? 7.555 19.156 7.145 1 97.06 74 SER A N 1
ATOM 614 C CA . SER A 1 74 ? 8.781 18.797 6.449 1 97.06 74 SER A CA 1
ATOM 615 C C . SER A 1 74 ? 9.156 17.344 6.711 1 97.06 74 SER A C 1
ATOM 617 O O . SER A 1 74 ? 9.93 16.75 5.953 1 97.06 74 SER A O 1
ATOM 619 N N . SER A 1 75 ? 8.633 16.75 7.754 1 96.81 75 SER A N 1
ATOM 620 C CA . SER A 1 75 ? 8.93 15.352 8.086 1 96.81 75 SER A CA 1
ATOM 621 C C . SER A 1 75 ? 7.918 14.406 7.453 1 96.81 75 SER A C 1
ATOM 623 O O . SER A 1 75 ? 8.25 13.266 7.129 1 96.81 75 SER A O 1
ATOM 625 N N . ILE A 1 76 ? 6.715 14.875 7.273 1 98 76 ILE A N 1
ATOM 626 C CA . ILE A 1 76 ? 5.629 14.008 6.812 1 98 76 ILE A CA 1
ATOM 627 C C . ILE A 1 76 ? 5.711 13.844 5.297 1 98 76 ILE A C 1
ATOM 629 O O . ILE A 1 76 ? 5.57 12.734 4.777 1 98 76 ILE A O 1
ATOM 633 N N . VAL A 1 77 ? 5.934 14.883 4.555 1 98 77 VAL A N 1
ATOM 634 C CA . VAL A 1 77 ? 5.828 14.898 3.098 1 98 77 VAL A CA 1
ATOM 635 C C . VAL A 1 77 ? 6.852 13.938 2.496 1 98 77 VAL A C 1
ATOM 637 O O . VAL A 1 77 ? 6.523 13.141 1.618 1 98 77 VAL A O 1
ATOM 640 N N . PRO A 1 78 ? 8.117 13.891 3.023 1 97.88 78 PRO A N 1
ATOM 641 C CA . PRO A 1 78 ? 9.07 12.93 2.461 1 97.88 78 PRO A CA 1
ATOM 642 C C . PRO A 1 78 ? 8.664 11.477 2.697 1 97.88 78 PRO A C 1
ATOM 644 O O . PRO A 1 78 ? 8.984 10.602 1.893 1 97.88 78 PRO A O 1
ATOM 647 N N . GLN A 1 79 ? 8.008 11.273 3.826 1 98.38 79 GLN A N 1
ATOM 648 C CA . GLN A 1 79 ? 7.566 9.906 4.094 1 98.38 79 GLN A CA 1
ATOM 649 C C . GLN A 1 79 ? 6.512 9.461 3.086 1 98.38 79 GLN A C 1
ATOM 651 O O . GLN A 1 79 ? 6.504 8.305 2.654 1 98.38 79 GLN A O 1
ATOM 656 N N . ILE A 1 80 ? 5.605 10.344 2.701 1 98.31 80 ILE A N 1
ATOM 657 C CA . ILE A 1 80 ? 4.594 10.023 1.698 1 98.31 80 ILE A CA 1
ATOM 658 C C . ILE A 1 80 ? 5.27 9.797 0.346 1 98.31 80 ILE A C 1
ATOM 660 O O . ILE A 1 80 ? 4.863 8.914 -0.415 1 98.31 80 ILE A O 1
ATOM 664 N N . LEU A 1 81 ? 6.258 10.656 0.1 1 97.94 81 LEU A N 1
ATOM 665 C CA . LEU A 1 81 ? 7.047 10.469 -1.114 1 97.94 81 LEU A CA 1
ATOM 666 C C . LEU A 1 81 ? 7.707 9.094 -1.126 1 97.94 81 LEU A C 1
ATOM 668 O O . LEU A 1 81 ? 7.727 8.414 -2.158 1 97.94 81 LEU A O 1
ATOM 672 N N . GLU A 1 82 ? 8.242 8.656 -0.003 1 98.44 82 GLU A N 1
ATOM 673 C CA . GLU A 1 82 ? 8.898 7.363 0.125 1 98.44 82 GLU A CA 1
ATOM 674 C C . GLU A 1 82 ? 7.922 6.215 -0.112 1 98.44 82 GLU A C 1
ATOM 676 O O . GLU A 1 82 ? 8.312 5.148 -0.585 1 98.44 82 GLU A O 1
ATOM 681 N N . MET A 1 83 ? 6.703 6.406 0.259 1 97.88 83 MET A N 1
ATOM 682 C CA . MET A 1 83 ? 5.699 5.387 -0.029 1 97.88 83 MET A CA 1
ATOM 683 C C . MET A 1 83 ? 5.562 5.164 -1.532 1 97.88 83 MET A C 1
ATOM 685 O O . MET A 1 83 ? 5.398 4.031 -1.984 1 97.88 83 MET A O 1
ATOM 689 N N . GLY A 1 84 ? 5.574 6.234 -2.326 1 98.12 84 GLY A N 1
ATOM 690 C CA . GLY A 1 84 ? 5.59 6.102 -3.775 1 98.12 84 GLY A CA 1
ATOM 691 C C . GLY A 1 84 ? 6.809 5.367 -4.297 1 98.12 84 GLY A C 1
ATOM 692 O O . GLY A 1 84 ? 6.695 4.508 -5.172 1 98.12 84 GLY A O 1
ATOM 693 N N . VAL A 1 85 ? 7.938 5.664 -3.746 1 98.44 85 VAL A N 1
ATOM 694 C CA . VAL A 1 85 ? 9.188 5.016 -4.129 1 98.44 85 VAL A CA 1
ATOM 695 C C . VAL A 1 85 ? 9.117 3.525 -3.811 1 98.44 85 VAL A C 1
ATOM 697 O O . VAL A 1 85 ? 9.625 2.697 -4.57 1 98.44 85 VAL A O 1
ATOM 700 N N . ALA A 1 86 ? 8.539 3.205 -2.676 1 98.19 86 ALA A N 1
ATOM 701 C CA . ALA A 1 86 ? 8.391 1.809 -2.275 1 98.19 86 ALA A CA 1
ATOM 702 C C . ALA A 1 86 ? 7.543 1.034 -3.283 1 98.19 86 ALA A C 1
ATOM 704 O O . ALA A 1 86 ? 7.867 -0.104 -3.629 1 98.19 86 ALA A O 1
ATOM 705 N N . HIS A 1 87 ? 6.434 1.606 -3.764 1 98.19 87 HIS A N 1
ATOM 706 C CA . HIS A 1 87 ? 5.594 0.956 -4.762 1 98.19 87 HIS A CA 1
ATOM 707 C C . HIS A 1 87 ? 6.336 0.801 -6.086 1 98.19 87 HIS A C 1
ATOM 709 O O . HIS A 1 87 ? 6.188 -0.215 -6.77 1 98.19 87 HIS A O 1
ATOM 715 N N . GLU A 1 88 ? 7.047 1.8 -6.445 1 97.88 88 GLU A N 1
ATOM 716 C CA . GLU A 1 88 ? 7.84 1.721 -7.668 1 97.88 88 GLU A CA 1
ATOM 717 C C . GLU A 1 88 ? 8.883 0.612 -7.578 1 97.88 88 GLU A C 1
ATOM 719 O O . GLU A 1 88 ? 9.094 -0.132 -8.539 1 97.88 88 GLU A O 1
ATOM 724 N N . ALA A 1 89 ? 9.562 0.573 -6.473 1 98 89 ALA A N 1
ATOM 725 C CA . ALA A 1 89 ? 10.562 -0.472 -6.254 1 98 89 ALA A CA 1
ATOM 726 C C . ALA A 1 89 ? 9.922 -1.856 -6.273 1 98 89 ALA A C 1
ATOM 728 O O . ALA A 1 89 ? 10.5 -2.811 -6.797 1 98 89 ALA A O 1
ATOM 729 N N . SER A 1 90 ? 8.781 -1.962 -5.617 1 98.31 90 SER A N 1
ATOM 730 C CA . SER A 1 90 ? 8.039 -3.215 -5.613 1 98.31 90 SER A CA 1
ATOM 731 C C . SER A 1 90 ? 7.672 -3.646 -7.027 1 98.31 90 SER A C 1
ATOM 733 O O . SER A 1 90 ? 7.797 -4.824 -7.375 1 98.31 90 SER A O 1
ATOM 735 N N . SER A 1 91 ? 7.199 -2.744 -7.871 1 98.31 91 SER A N 1
ATOM 736 C CA . SER A 1 91 ? 6.816 -3.055 -9.242 1 98.31 91 SER A CA 1
ATOM 737 C C . SER A 1 91 ? 8.016 -3.5 -10.07 1 98.31 91 SER A C 1
ATOM 739 O O . SER A 1 91 ? 7.902 -4.391 -10.914 1 98.31 91 SER A O 1
ATOM 741 N N . LYS A 1 92 ? 9.156 -2.895 -9.844 1 98.44 92 LYS A N 1
ATOM 742 C CA . LYS A 1 92 ? 10.367 -3.281 -10.555 1 98.44 92 LYS A CA 1
ATOM 743 C C . LYS A 1 92 ? 10.789 -4.699 -10.188 1 98.44 92 LYS A C 1
ATOM 745 O O . LYS A 1 92 ? 11.164 -5.488 -11.062 1 98.44 92 LYS A O 1
ATOM 750 N N . LYS A 1 93 ? 10.766 -4.992 -8.945 1 98.38 93 LYS A N 1
ATOM 751 C CA . LYS A 1 93 ? 11.102 -6.34 -8.484 1 98.38 93 LYS A CA 1
ATOM 752 C C . LYS A 1 93 ? 10.102 -7.363 -9.031 1 98.38 93 LYS A C 1
ATOM 754 O O . LYS A 1 93 ? 10.484 -8.484 -9.383 1 98.38 93 LYS A O 1
ATOM 759 N N . LEU A 1 94 ? 8.844 -7.004 -9.023 1 98.5 94 LEU A N 1
ATOM 760 C CA . LEU A 1 94 ? 7.801 -7.875 -9.555 1 98.5 94 LEU A CA 1
ATOM 761 C C . LEU A 1 94 ? 8.055 -8.195 -11.023 1 98.5 94 LEU A C 1
ATOM 763 O O . LEU A 1 94 ? 7.871 -9.336 -11.461 1 98.5 94 LEU A O 1
ATOM 767 N N . ASN A 1 95 ? 8.453 -7.234 -11.781 1 98.56 95 ASN A N 1
ATOM 768 C CA . ASN A 1 95 ? 8.758 -7.43 -13.195 1 98.56 95 ASN A CA 1
ATOM 769 C C . ASN A 1 95 ? 9.938 -8.375 -13.391 1 98.56 95 ASN A C 1
ATOM 771 O O . ASN A 1 95 ? 9.867 -9.305 -14.203 1 98.56 95 ASN A O 1
ATOM 775 N N . GLU A 1 96 ? 10.93 -8.211 -12.617 1 98.38 96 GLU A N 1
ATOM 776 C CA . GLU A 1 96 ? 12.188 -8.938 -12.789 1 98.38 96 GLU A CA 1
ATOM 777 C C . GLU A 1 96 ? 12.078 -10.367 -12.266 1 98.38 96 GLU A C 1
ATOM 779 O O . GLU A 1 96 ? 12.633 -11.289 -12.859 1 98.38 96 GLU A O 1
ATOM 784 N N . THR A 1 97 ? 11.352 -10.555 -11.234 1 98.5 97 THR A N 1
ATOM 785 C CA . THR A 1 97 ? 11.438 -11.836 -10.547 1 98.5 97 THR A CA 1
ATOM 786 C C . THR A 1 97 ? 10.164 -12.648 -10.758 1 98.5 97 THR A C 1
ATOM 788 O O . THR A 1 97 ? 10.148 -13.859 -10.531 1 98.5 97 THR A O 1
ATOM 791 N N . VAL A 1 98 ? 9.117 -12.016 -11.18 1 98.69 98 VAL A N 1
ATOM 792 C CA . VAL A 1 98 ? 7.863 -12.75 -11.32 1 98.69 98 VAL A CA 1
ATOM 793 C C . VAL A 1 98 ? 7.41 -12.727 -12.781 1 98.69 98 VAL A C 1
ATOM 795 O O . VAL A 1 98 ? 7.332 -13.766 -13.43 1 98.69 98 VAL A O 1
ATOM 798 N N . VAL A 1 99 ? 7.242 -11.547 -13.383 1 98.75 99 VAL A N 1
ATOM 799 C CA . VAL A 1 99 ? 6.648 -11.398 -14.711 1 98.75 99 VAL A CA 1
ATOM 800 C C . VAL A 1 99 ? 7.582 -11.992 -15.758 1 98.75 99 VAL A C 1
ATOM 802 O O . VAL A 1 99 ? 7.156 -12.805 -16.578 1 98.75 99 VAL A O 1
ATOM 805 N N . ASN A 1 100 ? 8.828 -11.633 -15.711 1 98.62 100 ASN A N 1
ATOM 806 C CA . ASN A 1 100 ? 9.766 -12.125 -16.703 1 98.62 100 ASN A CA 1
ATOM 807 C C . ASN A 1 100 ? 9.938 -13.641 -16.625 1 98.62 100 ASN A C 1
ATOM 809 O O . ASN A 1 100 ? 9.859 -14.336 -17.625 1 98.62 100 ASN A O 1
ATOM 813 N N . PRO A 1 101 ? 10.188 -14.148 -15.422 1 98.56 101 PRO A N 1
ATOM 814 C CA . PRO A 1 101 ? 10.297 -15.602 -15.32 1 98.56 101 PRO A CA 1
ATOM 815 C C . PRO A 1 101 ? 9.031 -16.328 -15.781 1 98.56 101 PRO A C 1
ATOM 817 O O . PRO A 1 101 ? 9.117 -17.391 -16.406 1 98.56 101 PRO A O 1
ATOM 820 N N . LEU A 1 102 ? 7.859 -15.828 -15.492 1 98.56 102 LEU A N 1
ATOM 821 C CA . LEU A 1 102 ? 6.613 -16.438 -15.938 1 98.56 102 LEU A CA 1
ATOM 822 C C . LEU A 1 102 ? 6.5 -16.406 -17.453 1 98.56 102 LEU A C 1
ATOM 824 O O . LEU A 1 102 ? 6.055 -17.375 -18.078 1 98.56 102 LEU A O 1
ATOM 828 N N . LYS A 1 103 ? 6.871 -15.297 -18.047 1 98.25 103 LYS A N 1
ATOM 829 C CA . LYS A 1 103 ? 6.852 -15.188 -19.5 1 98.25 103 LYS A CA 1
ATOM 830 C C . LYS A 1 103 ? 7.738 -16.25 -20.141 1 98.25 103 LYS A C 1
ATOM 832 O O . LYS A 1 103 ? 7.305 -16.953 -21.062 1 98.25 103 LYS A O 1
ATOM 837 N N . ILE A 1 104 ? 8.93 -16.391 -19.625 1 98.25 104 ILE A N 1
ATOM 838 C CA . ILE A 1 104 ? 9.883 -17.359 -20.156 1 98.25 104 ILE A CA 1
ATOM 839 C C . ILE A 1 104 ? 9.344 -18.781 -19.953 1 98.25 104 ILE A C 1
ATOM 841 O O . ILE A 1 104 ? 9.453 -19.609 -20.844 1 98.25 104 ILE A O 1
ATOM 845 N N . GLN A 1 105 ? 8.789 -19.031 -18.812 1 97.88 105 GLN A N 1
ATOM 846 C CA . GLN A 1 105 ? 8.25 -20.344 -18.516 1 97.88 105 GLN A CA 1
ATOM 847 C C . GLN A 1 105 ? 7.117 -20.703 -19.469 1 97.88 105 GLN A C 1
ATOM 849 O O . GLN A 1 105 ? 7.078 -21.828 -20 1 97.88 105 GLN A O 1
ATOM 854 N N . VAL A 1 106 ? 6.227 -19.781 -19.703 1 97.94 106 VAL A N 1
ATOM 855 C CA . VAL A 1 106 ? 5.082 -20.016 -20.578 1 97.94 106 VAL A CA 1
ATOM 856 C C . VAL A 1 106 ? 5.574 -20.297 -21.984 1 97.94 106 VAL A C 1
ATOM 858 O O . VAL A 1 106 ? 5.117 -21.25 -22.641 1 97.94 106 VAL A O 1
ATOM 861 N N . GLU A 1 107 ? 6.508 -19.547 -22.469 1 98 107 GLU A N 1
ATOM 862 C CA . GLU A 1 107 ? 7.043 -19.75 -23.812 1 98 107 GLU A CA 1
ATOM 863 C C . GLU A 1 107 ? 7.746 -21.094 -23.938 1 98 107 GLU A C 1
ATOM 865 O O . GLU A 1 107 ? 7.543 -21.812 -24.922 1 98 107 GLU A O 1
ATOM 870 N N . ASN A 1 108 ? 8.508 -21.469 -22.969 1 97.25 108 ASN A N 1
ATOM 871 C CA . ASN A 1 108 ? 9.219 -22.734 -22.969 1 97.25 108 ASN A CA 1
ATOM 872 C C . ASN A 1 108 ? 8.258 -23.922 -22.891 1 97.25 108 ASN A C 1
ATOM 874 O O . ASN A 1 108 ? 8.477 -24.938 -23.547 1 97.25 108 ASN A O 1
ATOM 878 N N . GLU A 1 109 ? 7.273 -23.797 -22.109 1 96.88 109 GLU A N 1
ATOM 879 C CA . GLU A 1 109 ? 6.32 -24.875 -21.938 1 96.88 109 GLU A CA 1
ATOM 880 C C . GLU A 1 109 ? 5.496 -25.094 -23.203 1 96.88 109 GLU A C 1
ATOM 882 O O . GLU A 1 109 ? 5.195 -26.234 -23.562 1 96.88 109 GLU A O 1
ATOM 887 N N . LYS A 1 110 ? 5.121 -24.016 -23.828 1 97.19 110 LYS A N 1
ATOM 888 C CA . LYS A 1 110 ? 4.395 -24.141 -25.094 1 97.19 110 LYS A CA 1
ATOM 889 C C . LYS A 1 110 ? 5.25 -24.812 -26.156 1 97.19 110 LYS A C 1
ATOM 891 O O . LYS A 1 110 ? 4.773 -25.672 -26.906 1 97.19 110 LYS A O 1
ATOM 896 N N . ARG A 1 111 ? 6.535 -24.484 -26.188 1 97.25 111 ARG A N 1
ATOM 897 C CA . ARG A 1 111 ? 7.465 -25.094 -27.125 1 97.25 111 ARG A CA 1
ATOM 898 C C . ARG A 1 111 ? 7.672 -26.578 -26.812 1 97.25 111 ARG A C 1
ATOM 900 O O . ARG A 1 111 ? 7.699 -27.422 -27.703 1 97.25 111 ARG A O 1
ATOM 907 N N . SER A 1 112 ? 7.812 -26.828 -25.562 1 96.31 112 SER A N 1
ATOM 908 C CA . SER A 1 112 ? 8.023 -28.203 -25.125 1 96.31 112 SER A CA 1
ATOM 909 C C . SER A 1 112 ? 6.805 -29.062 -25.422 1 96.31 112 SER A C 1
ATOM 911 O O . SER A 1 112 ? 6.945 -30.234 -25.797 1 96.31 112 SER A O 1
ATOM 913 N N . LEU A 1 113 ? 5.625 -28.531 -25.219 1 96.69 113 LEU A N 1
ATOM 914 C CA . LEU A 1 113 ? 4.402 -29.281 -25.484 1 96.69 113 LEU A CA 1
ATOM 915 C C . LEU A 1 113 ? 4.289 -29.625 -26.969 1 96.69 113 LEU A C 1
ATOM 917 O O . LEU A 1 113 ? 3.895 -30.75 -27.328 1 96.69 113 LEU A O 1
ATOM 921 N N . GLU A 1 114 ? 4.652 -28.672 -27.828 1 97.19 114 GLU A N 1
ATOM 922 C CA . GLU A 1 114 ? 4.625 -28.922 -29.266 1 97.19 114 GLU A CA 1
ATOM 923 C C . GLU A 1 114 ? 5.633 -29.984 -29.672 1 97.19 114 GLU A C 1
ATOM 925 O O . GLU A 1 114 ? 5.355 -30.828 -30.531 1 97.19 114 GLU A O 1
ATOM 930 N N . LYS A 1 115 ? 6.773 -29.969 -29.078 1 97.38 115 LYS A N 1
ATOM 931 C CA . LYS A 1 115 ? 7.793 -30.984 -29.328 1 97.38 115 LYS A CA 1
ATOM 932 C C . LYS A 1 115 ? 7.316 -32.375 -28.859 1 97.38 115 LYS A C 1
ATOM 934 O O . LYS A 1 115 ? 7.574 -33.375 -29.531 1 97.38 115 LYS A O 1
ATOM 939 N N . GLN A 1 116 ? 6.668 -32.406 -27.719 1 97.19 116 GLN A N 1
ATOM 940 C CA . GLN A 1 116 ? 6.152 -33.656 -27.188 1 97.19 116 GLN A CA 1
ATOM 941 C C . GLN A 1 116 ? 5.059 -34.219 -28.078 1 97.19 116 GLN A C 1
ATOM 943 O O . GLN A 1 116 ? 4.992 -35.438 -28.297 1 97.19 116 GLN A O 1
ATOM 948 N N . ARG A 1 117 ? 4.234 -33.375 -28.594 1 97 117 ARG A N 1
ATOM 949 C CA . ARG A 1 117 ? 3.186 -33.812 -29.5 1 97 117 ARG A CA 1
ATOM 950 C C . ARG A 1 117 ? 3.779 -34.406 -30.781 1 97 117 ARG A C 1
ATOM 952 O O . ARG A 1 117 ? 3.307 -35.438 -31.281 1 97 117 ARG A O 1
ATOM 959 N N . SER A 1 118 ? 4.812 -33.75 -31.297 1 97.5 118 SER A N 1
ATOM 960 C CA . SER A 1 118 ? 5.488 -34.25 -32.5 1 97.5 118 SER A CA 1
ATOM 961 C C . SER A 1 118 ? 6.145 -35.594 -32.25 1 97.5 118 SER A C 1
ATOM 963 O O . SER A 1 118 ? 6.129 -36.469 -33.125 1 97.5 118 SER A O 1
ATOM 965 N N . HIS A 1 119 ? 6.73 -35.719 -31.094 1 97.19 119 HIS A N 1
ATOM 966 C CA . HIS A 1 119 ? 7.359 -37 -30.719 1 97.19 119 HIS A CA 1
ATOM 967 C C . HIS A 1 119 ? 6.328 -38.094 -30.609 1 97.19 119 HIS A C 1
ATOM 969 O O . HIS A 1 119 ? 6.582 -39.219 -31.047 1 97.19 119 HIS A O 1
ATOM 975 N N . TRP A 1 120 ? 5.211 -37.781 -30 1 97.31 120 TRP A N 1
ATOM 976 C CA . TRP A 1 120 ? 4.137 -38.75 -29.844 1 97.31 120 TRP A CA 1
ATOM 977 C C . TRP A 1 120 ? 3.658 -39.25 -31.203 1 97.31 120 TRP A C 1
ATOM 979 O O . TRP A 1 120 ? 3.455 -40.469 -31.391 1 97.31 120 TRP A O 1
ATOM 989 N N . LEU A 1 121 ? 3.531 -38.375 -32.188 1 96.81 121 LEU A N 1
ATOM 990 C CA . LEU A 1 121 ? 3.1 -38.75 -33.531 1 96.81 121 LEU A CA 1
ATOM 991 C C . LEU A 1 121 ? 4.129 -39.656 -34.219 1 96.81 121 LEU A C 1
ATOM 993 O O . LEU A 1 121 ? 3.764 -40.594 -34.906 1 96.81 121 LEU A O 1
ATOM 997 N N . LYS A 1 122 ? 5.367 -39.375 -33.969 1 96.81 122 LYS A N 1
ATOM 998 C CA . LYS A 1 122 ? 6.438 -40.188 -34.531 1 96.81 122 LYS A CA 1
ATOM 999 C C . LYS A 1 122 ? 6.438 -41.594 -33.969 1 96.81 122 LYS A C 1
ATOM 1001 O O . LYS A 1 122 ? 6.652 -42.562 -34.688 1 96.81 122 LYS A O 1
ATOM 1006 N N . LEU A 1 123 ? 6.223 -41.688 -32.625 1 95.5 123 LEU A N 1
ATOM 1007 C CA . LEU A 1 123 ? 6.176 -43 -31.953 1 95.5 123 LEU A CA 1
ATOM 1008 C C . LEU A 1 123 ? 5.047 -43.844 -32.5 1 95.5 123 LEU A C 1
ATOM 1010 O O . LEU A 1 123 ? 5.238 -45.031 -32.781 1 95.5 123 LEU A O 1
ATOM 1014 N N . ASN A 1 124 ? 3.914 -43.281 -32.719 1 94.25 124 ASN A N 1
ATOM 1015 C CA . ASN A 1 124 ? 2.758 -44 -33.25 1 94.25 124 ASN A CA 1
ATOM 1016 C C . ASN A 1 124 ? 2.943 -44.375 -34.719 1 94.25 124 ASN A C 1
ATOM 1018 O O . ASN A 1 124 ? 2.527 -45.469 -35.125 1 94.25 124 ASN A O 1
ATOM 1022 N N . ALA A 1 125 ? 3.594 -43.531 -35.5 1 95.56 125 ALA A N 1
ATOM 1023 C CA . ALA A 1 125 ? 3.834 -43.812 -36.938 1 95.56 125 ALA A CA 1
ATOM 1024 C C . ALA A 1 125 ? 4.773 -45 -37.094 1 95.56 125 ALA A C 1
ATOM 1026 O O . ALA A 1 125 ? 4.602 -45.781 -38.031 1 95.56 125 ALA A O 1
ATOM 1027 N N . THR A 1 126 ? 5.746 -45.062 -36.219 1 94.56 126 THR A N 1
ATOM 1028 C CA . THR A 1 126 ? 6.703 -46.188 -36.25 1 94.56 126 THR A CA 1
ATOM 1029 C C . THR A 1 126 ? 6.008 -47.5 -35.969 1 94.56 126 THR A C 1
ATOM 1031 O O . THR A 1 126 ? 6.285 -48.5 -36.656 1 94.56 126 THR A O 1
ATOM 1034 N N . MET A 1 127 ? 5.141 -47.5 -35.031 1 92.62 127 MET A N 1
ATOM 1035 C CA . MET A 1 127 ? 4.406 -48.719 -34.688 1 92.62 127 MET A CA 1
ATOM 1036 C C . MET A 1 127 ? 3.449 -49.125 -35.812 1 92.62 127 MET A C 1
ATOM 1038 O O . MET A 1 127 ? 3.307 -50.281 -36.125 1 92.62 127 MET A O 1
ATOM 1042 N N . GLU A 1 128 ? 2.828 -48.125 -36.438 1 93.25 128 GLU A N 1
ATOM 1043 C CA . GLU A 1 128 ? 1.913 -48.375 -37.562 1 93.25 128 GLU A CA 1
ATOM 1044 C C . GLU A 1 128 ? 2.652 -48.969 -38.75 1 93.25 128 GLU A C 1
ATOM 1046 O O . GLU A 1 128 ? 2.137 -49.844 -39.438 1 93.25 128 GLU A O 1
ATOM 1051 N N . GLN A 1 129 ? 3.818 -48.5 -38.969 1 95.25 129 GLN A N 1
ATOM 1052 C CA . GLN A 1 129 ? 4.629 -49.031 -40.094 1 95.25 129 GLN A CA 1
ATOM 1053 C C . GLN A 1 129 ? 5.016 -50.469 -39.844 1 95.25 129 GLN A C 1
ATOM 1055 O O . GLN A 1 129 ? 5 -51.281 -40.781 1 95.25 129 GLN A O 1
ATOM 1060 N N . SER A 1 130 ? 5.328 -50.781 -38.594 1 95.12 130 SER A N 1
ATOM 1061 C CA . SER A 1 130 ? 5.668 -52.156 -38.25 1 95.12 130 SER A CA 1
ATOM 1062 C C . SER A 1 130 ? 4.473 -53.094 -38.438 1 95.12 130 SER A C 1
ATOM 1064 O O . SER A 1 130 ? 4.629 -54.219 -38.906 1 95.12 130 SER A O 1
ATOM 1066 N N . ARG A 1 131 ? 3.316 -52.625 -38.094 1 93.19 131 ARG A N 1
ATOM 1067 C CA . ARG A 1 131 ? 2.092 -53.406 -38.25 1 93.19 131 ARG A CA 1
ATOM 1068 C C . ARG A 1 131 ? 1.811 -53.688 -39.719 1 93.19 131 ARG A C 1
ATOM 1070 O O . ARG A 1 131 ? 1.453 -54.812 -40.094 1 93.19 131 ARG A O 1
ATOM 1077 N N . LYS A 1 132 ? 1.986 -52.688 -40.562 1 94.69 132 LYS A N 1
ATOM 1078 C CA . LYS A 1 132 ? 1.747 -52.844 -42 1 94.69 132 LYS A CA 1
ATOM 1079 C C . LYS A 1 132 ? 2.723 -53.844 -42.625 1 94.69 132 LYS A C 1
ATOM 1081 O O . LYS A 1 132 ? 2.342 -54.625 -43.5 1 94.69 132 LYS A O 1
ATOM 1086 N N . GLN A 1 133 ? 3.943 -53.812 -42.156 1 95.69 133 GLN A N 1
ATOM 1087 C CA . GLN A 1 133 ? 4.953 -54.75 -42.656 1 95.69 133 GLN A CA 1
ATOM 1088 C C . GLN A 1 133 ? 4.613 -56.188 -42.312 1 95.69 133 GLN A C 1
ATOM 1090 O O . GLN A 1 133 ? 4.82 -57.094 -43.125 1 95.69 133 GLN A O 1
ATOM 1095 N N . LEU A 1 134 ? 4.125 -56.344 -41.094 1 95.88 134 LEU A N 1
ATOM 1096 C CA . LEU A 1 134 ? 3.732 -57.688 -40.656 1 95.88 134 LEU A CA 1
ATOM 1097 C C . LEU A 1 134 ? 2.543 -58.188 -41.469 1 95.88 134 LEU A C 1
ATOM 1099 O O . LEU A 1 134 ? 2.504 -59.375 -41.875 1 95.88 134 LEU A O 1
ATOM 1103 N N . GLU A 1 135 ? 1.61 -57.344 -41.75 1 94 135 GLU A N 1
ATOM 1104 C CA . GLU A 1 135 ? 0.432 -57.688 -42.531 1 94 135 GLU A CA 1
ATOM 1105 C C . GLU A 1 135 ? 0.816 -58.125 -43.969 1 94 135 GLU A C 1
ATOM 1107 O O . GLU A 1 135 ? 0.257 -59.062 -44.5 1 94 135 GLU A O 1
ATOM 1112 N N . LEU A 1 136 ? 1.748 -57.438 -44.5 1 95.5 136 LEU A N 1
ATOM 1113 C CA . LEU A 1 136 ? 2.213 -57.781 -45.844 1 95.5 136 LEU A CA 1
ATOM 1114 C C . LEU A 1 136 ? 2.881 -59.156 -45.875 1 95.5 136 LEU A C 1
ATOM 1116 O O . LEU A 1 136 ? 2.65 -59.938 -46.781 1 95.5 136 LEU A O 1
ATOM 1120 N N . SER A 1 137 ? 3.703 -59.375 -44.844 1 96.56 137 SER A N 1
ATOM 1121 C CA . SER A 1 137 ? 4.371 -60.688 -44.75 1 96.56 137 SER A CA 1
ATOM 1122 C C . SER A 1 137 ? 3.369 -61.812 -44.531 1 96.56 137 SER A C 1
ATOM 1124 O O . SER A 1 137 ? 3.531 -62.906 -45.062 1 96.56 137 SER A O 1
ATOM 1126 N N . TRP A 1 138 ? 2.377 -61.562 -43.719 1 95 138 TRP A N 1
ATOM 1127 C CA . TRP A 1 138 ? 1.322 -62.531 -43.438 1 95 138 TRP A CA 1
ATOM 1128 C C . TRP A 1 138 ? 0.56 -62.875 -44.719 1 95 138 TRP A C 1
ATOM 1130 O O . TRP A 1 138 ? 0.288 -64.062 -45 1 95 138 TRP A O 1
ATOM 1140 N N . GLN A 1 139 ? 0.216 -61.906 -45.562 1 94.38 139 GLN A N 1
ATOM 1141 C CA . GLN A 1 139 ? -0.504 -62.125 -46.812 1 94.38 139 GLN A CA 1
ATOM 1142 C C . GLN A 1 139 ? 0.298 -63 -47.75 1 94.38 139 GLN A C 1
ATOM 1144 O O . GLN A 1 139 ? -0.258 -63.875 -48.406 1 94.38 139 GLN A O 1
ATOM 1149 N N . LYS A 1 140 ? 1.562 -62.75 -47.75 1 95.69 140 LYS A N 1
ATOM 1150 C CA . LYS A 1 140 ? 2.426 -63.594 -48.594 1 95.69 140 LYS A CA 1
ATOM 1151 C C . LYS A 1 140 ? 2.475 -65 -48.094 1 95.69 140 LYS A C 1
ATOM 1153 O O . LYS A 1 140 ? 2.461 -65.938 -48.875 1 95.69 140 LYS A O 1
ATOM 1158 N N . TYR A 1 141 ? 2.551 -65.125 -46.781 1 95.62 141 TYR A N 1
ATOM 1159 C CA . TYR A 1 141 ? 2.592 -66.438 -46.125 1 95.62 141 TYR A CA 1
ATOM 1160 C C . TYR A 1 141 ? 1.328 -67.25 -46.438 1 95.62 141 TYR A C 1
ATOM 1162 O O . TYR A 1 141 ? 1.402 -68.375 -46.844 1 95.62 141 TYR A O 1
ATOM 1170 N N . VAL A 1 142 ? 0.231 -66.562 -46.312 1 93 142 VAL A N 1
ATOM 1171 C CA . VAL A 1 142 ? -1.06 -67.25 -46.531 1 93 142 VAL A CA 1
ATOM 1172 C C . VAL A 1 142 ? -1.234 -67.562 -48 1 93 142 VAL A C 1
ATOM 1174 O O . VAL A 1 142 ? -1.725 -68.625 -48.375 1 93 142 VAL A O 1
ATOM 1177 N N . THR A 1 143 ? -0.894 -66.625 -48.875 1 94.62 143 THR A N 1
ATOM 1178 C CA . THR A 1 143 ? -1.003 -66.875 -50.312 1 94.62 143 THR A CA 1
ATOM 1179 C C . THR A 1 143 ? -0.171 -68.062 -50.75 1 94.62 143 THR A C 1
ATOM 1181 O O . THR A 1 143 ? -0.639 -68.938 -51.5 1 94.62 143 THR A O 1
ATOM 1184 N N . ASN A 1 144 ? 1.057 -68.188 -50.219 1 95.31 144 ASN A N 1
ATOM 1185 C CA . ASN A 1 144 ? 1.924 -69.312 -50.562 1 95.31 144 ASN A CA 1
ATOM 1186 C C . ASN A 1 144 ? 1.402 -70.625 -49.969 1 95.31 144 ASN A C 1
ATOM 1188 O O . ASN A 1 144 ? 1.622 -71.688 -50.562 1 95.31 144 ASN A O 1
ATOM 1192 N N . PHE A 1 145 ? 0.75 -70.5 -48.875 1 93.06 145 PHE A N 1
ATOM 1193 C CA . PHE A 1 145 ? 0.118 -71.688 -48.281 1 93.06 145 PHE A CA 1
ATOM 1194 C C . PHE A 1 145 ? -0.996 -72.188 -49.188 1 93.06 145 PHE A C 1
ATOM 1196 O O . PHE A 1 145 ? -1.057 -73.375 -49.469 1 93.06 145 PHE A O 1
ATOM 1203 N N . LYS A 1 146 ? -1.845 -71.312 -49.719 1 91.56 146 LYS A N 1
ATOM 1204 C CA . LYS A 1 146 ? -2.945 -71.688 -50.594 1 91.56 146 LYS A CA 1
ATOM 1205 C C . LYS A 1 146 ? -2.424 -72.25 -51.938 1 91.56 146 LYS A C 1
ATOM 1207 O O . LYS A 1 146 ? -2.973 -73.188 -52.469 1 91.56 146 LYS A O 1
ATOM 1212 N N . GLU A 1 147 ? -1.373 -71.688 -52.375 1 94.62 147 GLU A N 1
ATOM 1213 C CA . GLU A 1 147 ? -0.779 -72.125 -53.625 1 94.62 147 GLU A CA 1
ATOM 1214 C C . GLU A 1 147 ? -0.158 -73.5 -53.469 1 94.62 147 GLU A C 1
ATOM 1216 O O . GLU A 1 147 ? -0.227 -74.312 -54.406 1 94.62 147 GLU A O 1
ATOM 1221 N N . LYS A 1 148 ? 0.436 -73.688 -52.344 1 94.56 148 LYS A N 1
ATOM 1222 C CA . LYS A 1 148 ? 0.999 -75 -52.062 1 94.56 148 LYS A CA 1
ATOM 1223 C C . LYS A 1 148 ? -0.093 -76.062 -52 1 94.56 148 LYS A C 1
ATOM 1225 O O . LYS A 1 148 ? 0.068 -77.125 -52.562 1 94.56 148 LYS A O 1
ATOM 1230 N N . GLN A 1 149 ? -1.165 -75.688 -51.375 1 90.56 149 GLN A N 1
ATOM 1231 C CA . GLN A 1 149 ? -2.281 -76.625 -51.281 1 90.56 149 GLN A CA 1
ATOM 1232 C C . GLN A 1 149 ? -2.873 -76.938 -52.656 1 90.56 149 GLN A C 1
ATOM 1234 O O . GLN A 1 149 ? -3.193 -78.125 -52.969 1 90.56 149 GLN A O 1
ATOM 1239 N N . LYS A 1 150 ? -2.982 -75.938 -53.438 1 93 150 LYS A N 1
ATOM 1240 C CA . LYS A 1 150 ? -3.506 -76.125 -54.781 1 93 150 LYS A CA 1
ATOM 1241 C C . LYS A 1 150 ? -2.561 -77 -55.656 1 93 150 LYS A C 1
ATOM 1243 O O . LYS A 1 150 ? -3.004 -77.875 -56.406 1 93 150 LYS A O 1
ATOM 1248 N N . ALA A 1 151 ? -1.268 -76.688 -55.531 1 95 151 ALA A N 1
ATOM 1249 C CA . ALA A 1 151 ? -0.276 -77.438 -56.281 1 95 151 ALA A CA 1
ATOM 1250 C C . ALA A 1 151 ? -0.259 -78.938 -55.844 1 95 151 ALA A C 1
ATOM 1252 O O . ALA A 1 151 ? -0.038 -79.812 -56.656 1 95 151 ALA A O 1
ATOM 1253 N N . TYR A 1 152 ? -0.459 -79.125 -54.594 1 93.25 152 TYR A N 1
ATOM 1254 C CA . TYR A 1 152 ? -0.521 -80.5 -54.062 1 93.25 152 TYR A CA 1
ATOM 1255 C C . TYR A 1 152 ? -1.707 -81.25 -54.656 1 93.25 152 TYR A C 1
ATOM 1257 O O . TYR A 1 152 ? -1.566 -82.375 -55.094 1 93.25 152 TYR A O 1
ATOM 1265 N N . GLU A 1 153 ? -2.834 -80.562 -54.656 1 92.5 153 GLU A N 1
ATOM 1266 C CA . GLU A 1 153 ? -4.039 -81.188 -55.219 1 92.5 153 GLU A CA 1
ATOM 1267 C C . GLU A 1 153 ? -3.865 -81.562 -56.688 1 92.5 153 GLU A C 1
ATOM 1269 O O . GLU A 1 153 ? -4.262 -82.625 -57.125 1 92.5 153 GLU A O 1
ATOM 1274 N N . VAL A 1 154 ? -3.227 -80.688 -57.375 1 92.81 154 VAL A N 1
ATOM 1275 C CA . VAL A 1 154 ? -3.014 -80.875 -58.781 1 92.81 154 VAL A CA 1
ATOM 1276 C C . VAL A 1 154 ? -2.012 -82 -59 1 92.81 154 VAL A C 1
ATOM 1278 O O . VAL A 1 154 ? -2.201 -82.812 -59.875 1 92.81 154 VAL A O 1
ATOM 1281 N N . SER A 1 155 ? -1.003 -82 -58.281 1 93.19 155 SER A N 1
ATOM 1282 C CA . SER A 1 155 ? 0.01 -83.062 -58.375 1 93.19 155 SER A CA 1
ATOM 1283 C C . SER A 1 155 ? -0.559 -84.438 -58 1 93.19 155 SER A C 1
ATOM 1285 O O . SER A 1 155 ? -0.259 -85.438 -58.625 1 93.19 155 SER A O 1
ATOM 1287 N N . GLU A 1 156 ? -1.382 -84.438 -56.969 1 91.56 156 GLU A N 1
ATOM 1288 C CA . GLU A 1 156 ? -2.008 -85.625 -56.531 1 91.56 156 GLU A CA 1
ATOM 1289 C C . GLU A 1 156 ? -2.98 -86.188 -57.562 1 91.56 156 GLU A C 1
ATOM 1291 O O . GLU A 1 156 ? -3.023 -87.375 -57.844 1 91.56 156 GLU A O 1
ATOM 1296 N N . LYS A 1 157 ? -3.631 -85.312 -58.188 1 91.56 157 LYS A N 1
ATOM 1297 C CA . LYS A 1 157 ? -4.551 -85.75 -59.25 1 91.56 157 LYS A CA 1
ATOM 1298 C C . LYS A 1 157 ? -3.797 -86.25 -60.469 1 91.56 157 LYS A C 1
ATOM 1300 O O . LYS A 1 157 ? -4.223 -87.188 -61.125 1 91.56 157 LYS A O 1
ATOM 1305 N N . ALA A 1 158 ? -2.684 -85.625 -60.75 1 90.75 158 ALA A N 1
ATOM 1306 C CA . ALA A 1 158 ? -1.864 -86 -61.906 1 90.75 158 ALA A CA 1
ATOM 1307 C C . ALA A 1 158 ? -1.219 -87.375 -61.656 1 90.75 158 ALA A C 1
ATOM 1309 O O . ALA A 1 158 ? -1.079 -88.125 -62.594 1 90.75 158 ALA A O 1
ATOM 1310 N N . GLN A 1 159 ? -0.937 -87.688 -60.5 1 89.44 159 GLN A N 1
ATOM 1311 C CA . GLN A 1 159 ? -0.307 -88.938 -60.156 1 89.44 159 GLN A CA 1
ATOM 1312 C C . GLN A 1 159 ? -1.319 -90.125 -60.219 1 89.44 159 GLN A C 1
ATOM 1314 O O . GLN A 1 159 ? -0.962 -91.25 -60.5 1 89.44 159 GLN A O 1
ATOM 1319 N N . ASN A 1 160 ? -2.572 -89.688 -59.969 1 88.81 160 ASN A N 1
ATOM 1320 C CA . ASN A 1 160 ? -3.605 -90.688 -59.938 1 88.81 160 ASN A CA 1
ATOM 1321 C C . ASN A 1 160 ? -4.238 -90.875 -61.312 1 88.81 160 ASN A C 1
ATOM 1323 O O . ASN A 1 160 ? -5.039 -91.812 -61.5 1 88.81 160 ASN A O 1
ATOM 1327 N N . ASP A 1 161 ? -3.781 -89.938 -62.125 1 88.12 161 ASP A N 1
ATOM 1328 C CA . ASP A 1 161 ? -4.289 -90.062 -63.5 1 88.12 161 ASP A CA 1
ATOM 1329 C C . ASP A 1 161 ? -3.406 -91 -64.312 1 88.12 161 ASP A C 1
ATOM 1331 O O . ASP A 1 161 ? -2.33 -90.625 -64.75 1 88.12 161 ASP A O 1
ATOM 1335 N N . ILE A 1 162 ? -3.783 -92.125 -64.625 1 86.25 162 ILE A N 1
ATOM 1336 C CA . ILE A 1 162 ? -3.021 -93.188 -65.312 1 86.25 162 ILE A CA 1
ATOM 1337 C C . ILE A 1 162 ? -2.807 -92.812 -66.75 1 86.25 162 ILE A C 1
ATOM 1339 O O . ILE A 1 162 ? -1.86 -93.312 -67.375 1 86.25 162 ILE A O 1
ATOM 1343 N N . GLN A 1 163 ? -3.645 -92 -67.375 1 89.5 163 GLN A N 1
ATOM 1344 C CA . GLN A 1 163 ? -3.561 -91.625 -68.75 1 89.5 163 GLN A CA 1
ATOM 1345 C C . GLN A 1 163 ? -2.559 -90.5 -69 1 89.5 163 GLN A C 1
ATOM 1347 O O . GLN A 1 163 ? -2.203 -90.188 -70.125 1 89.5 163 GLN A O 1
ATOM 1352 N N . LEU A 1 164 ? -2.117 -90.062 -67.938 1 87.19 164 LEU A N 1
ATOM 1353 C CA . LEU A 1 164 ? -1.234 -88.875 -68.062 1 87.19 164 LEU A CA 1
ATOM 1354 C C . LEU A 1 164 ? 0.202 -89.312 -68.312 1 87.19 164 LEU A C 1
ATOM 1356 O O . LEU A 1 164 ? 0.668 -90.312 -67.75 1 87.19 164 LEU A O 1
ATOM 1360 N N . ALA A 1 165 ? 0.924 -88.562 -69.25 1 90.44 165 ALA A N 1
ATOM 1361 C CA . ALA A 1 165 ? 2.314 -88.875 -69.562 1 90.44 165 ALA A CA 1
ATOM 1362 C C . ALA A 1 165 ? 3.221 -88.688 -68.375 1 90.44 165 ALA A C 1
ATOM 1364 O O . ALA A 1 165 ? 2.953 -87.812 -67.5 1 90.44 165 ALA A O 1
ATOM 1365 N N . ARG A 1 166 ? 4.211 -89.438 -68.312 1 88.38 166 ARG A N 1
ATOM 1366 C CA . ARG A 1 166 ? 5.148 -89.375 -67.188 1 88.38 166 ARG A CA 1
ATOM 1367 C C . ARG A 1 166 ? 5.809 -88 -67.125 1 88.38 166 ARG A C 1
ATOM 1369 O O . ARG A 1 166 ? 6.09 -87.5 -66 1 88.38 166 ARG A O 1
ATOM 1376 N N . VAL A 1 167 ? 6.031 -87.375 -68.25 1 88.19 167 VAL A N 1
ATOM 1377 C CA . VAL A 1 167 ? 6.684 -86.062 -68.312 1 88.19 167 VAL A CA 1
ATOM 1378 C C . VAL A 1 167 ? 5.781 -85 -67.688 1 88.19 167 VAL A C 1
ATOM 1380 O O . VAL A 1 167 ? 6.266 -84.125 -67 1 88.19 167 VAL A O 1
ATOM 1383 N N . ASP A 1 168 ? 4.488 -85.312 -67.938 1 88.38 168 ASP A N 1
ATOM 1384 C CA . ASP A 1 168 ? 3.531 -84.375 -67.375 1 88.38 168 ASP A CA 1
ATOM 1385 C C . ASP A 1 168 ? 3.387 -84.562 -65.875 1 88.38 168 ASP A C 1
ATOM 1387 O O . ASP A 1 168 ? 3.232 -83.562 -65.125 1 88.38 168 ASP A O 1
ATOM 1391 N N . GLN A 1 169 ? 3.498 -85.75 -65.5 1 88.88 169 GLN A N 1
ATOM 1392 C CA . GLN A 1 169 ? 3.471 -86.062 -64.062 1 88.88 169 GLN A CA 1
ATOM 1393 C C . GLN A 1 169 ? 4.672 -85.438 -63.375 1 88.88 169 GLN A C 1
ATOM 1395 O O . GLN A 1 169 ? 4.535 -84.875 -62.281 1 88.88 169 GLN A O 1
ATOM 1400 N N . GLN A 1 170 ? 5.793 -85.438 -64 1 90.19 170 GLN A N 1
ATOM 1401 C CA . GLN A 1 170 ? 7.016 -84.938 -63.406 1 90.19 170 GLN A CA 1
ATOM 1402 C C . GLN A 1 170 ? 6.961 -83.375 -63.375 1 90.19 170 GLN A C 1
ATOM 1404 O O . GLN A 1 170 ? 7.516 -82.75 -62.438 1 90.19 170 GLN A O 1
ATOM 1409 N N . LYS A 1 171 ? 6.238 -82.812 -64.25 1 92.06 171 LYS A N 1
ATOM 1410 C CA . LYS A 1 171 ? 6.094 -81.375 -64.312 1 92.06 171 LYS A CA 1
ATOM 1411 C C . LYS A 1 171 ? 5.25 -80.875 -63.125 1 92.06 171 LYS A C 1
ATOM 1413 O O . LYS A 1 171 ? 5.57 -79.875 -62.5 1 92.06 171 LYS A O 1
ATOM 1418 N N . PHE A 1 172 ? 4.195 -81.625 -62.875 1 91.69 172 PHE A N 1
ATOM 1419 C CA . PHE A 1 172 ? 3.32 -81.25 -61.781 1 91.69 172 PHE A CA 1
ATOM 1420 C C . PHE A 1 172 ? 3.998 -81.5 -60.438 1 91.69 172 PHE A C 1
ATOM 1422 O O . PHE A 1 172 ? 3.797 -80.75 -59.469 1 91.69 172 PHE A O 1
ATOM 1429 N N . GLU A 1 173 ? 4.773 -82.5 -60.344 1 91.88 173 GLU A N 1
ATOM 1430 C CA . GLU A 1 173 ? 5.547 -82.75 -59.125 1 91.88 173 GLU A CA 1
ATOM 1431 C C . GLU A 1 173 ? 6.617 -81.688 -58.906 1 91.88 173 GLU A C 1
ATOM 1433 O O . GLU A 1 173 ? 6.879 -81.312 -57.781 1 91.88 173 GLU A O 1
ATOM 1438 N N . ALA A 1 174 ? 7.184 -81.312 -60 1 93 174 ALA A N 1
ATOM 1439 C CA . ALA A 1 174 ? 8.188 -80.25 -59.938 1 93 174 ALA A CA 1
ATOM 1440 C C . ALA A 1 174 ? 7.562 -78.938 -59.469 1 93 174 ALA A C 1
ATOM 1442 O O . ALA A 1 174 ? 8.18 -78.188 -58.75 1 93 174 ALA A O 1
ATOM 1443 N N . LEU A 1 175 ? 6.359 -78.75 -59.969 1 93 175 LEU A N 1
ATOM 1444 C CA . LEU A 1 175 ? 5.641 -77.562 -59.562 1 93 175 LEU A CA 1
ATOM 1445 C C . LEU A 1 175 ? 5.309 -77.562 -58.062 1 93 175 LEU A C 1
ATOM 1447 O O . LEU A 1 175 ? 5.434 -76.562 -57.375 1 93 175 LEU A O 1
ATOM 1451 N N . TYR A 1 176 ? 4.871 -78.625 -57.562 1 93 176 TYR A N 1
ATOM 1452 C CA . TYR A 1 176 ? 4.566 -78.812 -56.156 1 93 176 TYR A CA 1
ATOM 1453 C C . TYR A 1 176 ? 5.812 -78.625 -55.281 1 93 176 TYR A C 1
ATOM 1455 O O . TYR A 1 176 ? 5.758 -77.938 -54.281 1 93 176 TYR A O 1
ATOM 1463 N N . GLN A 1 177 ? 6.938 -79.125 -55.75 1 94.31 177 GLN A N 1
ATOM 1464 C CA . GLN A 1 177 ? 8.188 -79 -55.031 1 94.31 177 GLN A CA 1
ATOM 1465 C C . GLN A 1 177 ? 8.609 -77.5 -55 1 94.31 177 GLN A C 1
ATOM 1467 O O . GLN A 1 177 ? 9.141 -77 -54 1 94.31 177 GLN A O 1
ATOM 1472 N N . SER A 1 178 ? 8.344 -76.875 -56.094 1 95.69 178 SER A N 1
ATOM 1473 C CA . SER A 1 178 ? 8.672 -75.438 -56.156 1 95.69 178 SER A CA 1
ATOM 1474 C C . SER A 1 178 ? 7.801 -74.625 -55.188 1 95.69 178 SER A C 1
ATOM 1476 O O . SER A 1 178 ? 8.281 -73.688 -54.562 1 95.69 178 SER A O 1
ATOM 1478 N N . LYS A 1 179 ? 6.551 -75.062 -55.062 1 95.06 179 LYS A N 1
ATOM 1479 C CA . LYS A 1 179 ? 5.633 -74.312 -54.188 1 95.06 179 LYS A CA 1
ATOM 1480 C C . LYS A 1 179 ? 5.938 -74.625 -52.719 1 95.06 179 LYS A C 1
ATOM 1482 O O . LYS A 1 179 ? 5.754 -73.75 -51.875 1 95.06 179 LYS A O 1
ATOM 1487 N N . ILE A 1 180 ? 6.426 -75.75 -52.438 1 94.38 180 ILE A N 1
ATOM 1488 C CA . ILE A 1 180 ? 6.855 -76.062 -51.062 1 94.38 180 ILE A CA 1
ATOM 1489 C C . ILE A 1 180 ? 8.023 -75.188 -50.656 1 94.38 180 ILE A C 1
ATOM 1491 O O . ILE A 1 180 ? 8.078 -74.688 -49.531 1 94.38 180 ILE A O 1
ATOM 1495 N N . GLN A 1 181 ? 8.891 -74.938 -51.625 1 95.69 181 GLN A N 1
ATOM 1496 C CA . GLN A 1 181 ? 10.039 -74.125 -51.375 1 95.69 181 GLN A CA 1
ATOM 1497 C C . GLN A 1 181 ? 9.609 -72.625 -51.125 1 95.69 181 GLN A C 1
ATOM 1499 O O . GLN A 1 181 ? 10.125 -72 -50.25 1 95.69 181 GLN A O 1
ATOM 1504 N N . SER A 1 182 ? 8.664 -72.312 -51.938 1 95.44 182 SER A N 1
ATOM 1505 C CA . SER A 1 182 ? 8.156 -70.938 -51.781 1 95.44 182 SER A CA 1
ATOM 1506 C C . SER A 1 182 ? 7.434 -70.75 -50.438 1 95.44 182 SER A C 1
ATOM 1508 O O . SER A 1 182 ? 7.543 -69.688 -49.812 1 95.44 182 SER A O 1
ATOM 1510 N N . PHE A 1 183 ? 6.73 -71.688 -50.031 1 95.56 183 PHE A N 1
ATOM 1511 C CA . PHE A 1 183 ? 6.016 -71.688 -48.75 1 95.56 183 PHE A CA 1
ATOM 1512 C C . PHE A 1 183 ? 6.992 -71.625 -47.594 1 95.56 183 PHE A C 1
ATOM 1514 O O . PHE A 1 183 ? 6.828 -70.875 -46.656 1 95.56 183 PHE A O 1
ATOM 1521 N N . ASP A 1 184 ? 8.016 -72.438 -47.719 1 95.31 184 ASP A N 1
ATOM 1522 C CA . ASP A 1 184 ? 9.023 -72.5 -46.656 1 95.31 184 ASP A CA 1
ATOM 1523 C C . ASP A 1 184 ? 9.75 -71.125 -46.531 1 95.31 184 ASP A C 1
ATOM 1525 O O . ASP A 1 184 ? 10.039 -70.688 -45.406 1 95.31 184 ASP A O 1
ATOM 1529 N N . HIS A 1 185 ? 9.953 -70.625 -47.688 1 95.31 185 HIS A N 1
ATOM 1530 C CA . HIS A 1 185 ? 10.609 -69.312 -47.656 1 95.31 185 HIS A CA 1
ATOM 1531 C C . HIS A 1 185 ? 9.711 -68.25 -47.062 1 95.31 185 HIS A C 1
ATOM 1533 O O . HIS A 1 185 ? 10.156 -67.438 -46.25 1 95.31 185 HIS A O 1
ATOM 1539 N N . SER A 1 186 ? 8.484 -68.25 -47.406 1 95.44 186 SER A N 1
ATOM 1540 C CA . SER A 1 186 ? 7.551 -67.25 -46.875 1 95.44 186 SER A CA 1
ATOM 1541 C C . SER A 1 186 ? 7.285 -67.5 -45.375 1 95.44 186 SER A C 1
ATOM 1543 O O . SER A 1 186 ? 7.074 -66.5 -44.625 1 95.44 186 SER A O 1
ATOM 1545 N N . SER A 1 187 ? 7.254 -68.688 -45 1 94.62 187 SER A N 1
ATOM 1546 C CA . SER A 1 187 ? 7.07 -69.062 -43.594 1 94.62 187 SER A CA 1
ATOM 1547 C C . SER A 1 187 ? 8.219 -68.5 -42.75 1 94.62 187 SER A C 1
ATOM 1549 O O . SER A 1 187 ? 8 -68 -41.656 1 94.62 187 SER A O 1
ATOM 1551 N N . ARG A 1 188 ? 9.43 -68.625 -43.25 1 95.31 188 ARG A N 1
ATOM 1552 C CA . ARG A 1 188 ? 10.602 -68.125 -42.562 1 95.31 188 ARG A CA 1
ATOM 1553 C C . ARG A 1 188 ? 10.594 -66.625 -42.5 1 95.31 188 ARG A C 1
ATOM 1555 O O . ARG A 1 188 ? 10.93 -66.062 -41.469 1 95.31 188 ARG A O 1
ATOM 1562 N N . ASN A 1 189 ? 10.266 -66.125 -43.625 1 95.88 189 ASN A N 1
ATOM 1563 C CA . ASN A 1 189 ? 10.18 -64.688 -43.656 1 95.88 189 ASN A CA 1
ATOM 1564 C C . ASN A 1 189 ? 9.125 -64.125 -42.688 1 95.88 189 ASN A C 1
ATOM 1566 O O . ASN A 1 189 ? 9.344 -63.125 -42 1 95.88 189 ASN A O 1
ATOM 1570 N N . TYR A 1 190 ? 8.023 -64.75 -42.656 1 96.12 190 TYR A N 1
ATOM 1571 C CA . TYR A 1 190 ? 6.965 -64.312 -41.719 1 96.12 190 TYR A CA 1
ATOM 1572 C C . TYR A 1 190 ? 7.402 -64.5 -40.281 1 96.12 190 TYR A C 1
ATOM 1574 O O . TYR A 1 190 ? 7.129 -63.656 -39.438 1 96.12 190 TYR A O 1
ATOM 1582 N N . ALA A 1 191 ? 8.078 -65.5 -40 1 94.94 191 ALA A N 1
ATOM 1583 C CA . ALA A 1 191 ? 8.57 -65.75 -38.656 1 94.94 191 ALA A CA 1
ATOM 1584 C C . ALA A 1 191 ? 9.523 -64.625 -38.219 1 94.94 191 ALA A C 1
ATOM 1586 O O . ALA A 1 191 ? 9.484 -64.188 -37.062 1 94.94 191 ALA A O 1
ATOM 1587 N N . ASP A 1 192 ? 10.328 -64.25 -39.156 1 96.06 192 ASP A N 1
ATOM 1588 C CA . ASP A 1 192 ? 11.273 -63.188 -38.875 1 96.06 192 ASP A CA 1
ATOM 1589 C C . ASP A 1 192 ? 10.539 -61.875 -38.625 1 96.06 192 ASP A C 1
ATOM 1591 O O . ASP A 1 192 ? 10.867 -61.125 -37.719 1 96.06 192 ASP A O 1
ATOM 1595 N N . GLU A 1 193 ? 9.656 -61.594 -39.531 1 96 193 GLU A N 1
ATOM 1596 C CA . GLU A 1 193 ? 8.906 -60.375 -39.406 1 96 193 GLU A CA 1
ATOM 1597 C C . GLU A 1 193 ? 8.047 -60.344 -38.125 1 96 193 GLU A C 1
ATOM 1599 O O . GLU A 1 193 ? 7.84 -59.312 -37.5 1 96 193 GLU A O 1
ATOM 1604 N N . LEU A 1 194 ? 7.551 -61.469 -37.781 1 95.81 194 LEU A N 1
ATOM 1605 C CA . LEU A 1 194 ? 6.758 -61.594 -36.562 1 95.81 194 LEU A CA 1
ATOM 1606 C C . LEU A 1 194 ? 7.609 -61.344 -35.344 1 95.81 194 LEU A C 1
ATOM 1608 O O . LEU A 1 194 ? 7.172 -60.656 -34.406 1 95.81 194 LEU A O 1
ATOM 1612 N N . ALA A 1 195 ? 8.797 -61.875 -35.344 1 95.31 195 ALA A N 1
ATOM 1613 C CA . ALA A 1 195 ? 9.711 -61.625 -34.25 1 95.31 195 ALA A CA 1
ATOM 1614 C C . ALA A 1 195 ? 10.047 -60.156 -34.125 1 95.31 195 ALA A C 1
ATOM 1616 O O . ALA A 1 195 ? 10.109 -59.594 -33 1 95.31 195 ALA A O 1
ATOM 1617 N N . LYS A 1 196 ? 10.258 -59.531 -35.25 1 95.94 196 LYS A N 1
ATOM 1618 C CA . LYS A 1 196 ? 10.539 -58.094 -35.25 1 95.94 196 LYS A CA 1
ATOM 1619 C C . LYS A 1 196 ? 9.344 -57.312 -34.75 1 95.94 196 LYS A C 1
ATOM 1621 O O . LYS A 1 196 ? 9.508 -56.344 -34 1 95.94 196 LYS A O 1
ATOM 1626 N N . TYR A 1 197 ? 8.203 -57.625 -35.219 1 96 197 TYR A N 1
ATOM 1627 C CA . TYR A 1 197 ? 6.988 -56.938 -34.781 1 96 197 TYR A CA 1
ATOM 1628 C C . TYR A 1 197 ? 6.773 -57.062 -33.281 1 96 197 TYR A C 1
ATOM 1630 O O . TYR A 1 197 ? 6.484 -56.062 -32.594 1 96 197 TYR A O 1
ATOM 1638 N N . ASN A 1 198 ? 6.906 -58.25 -32.781 1 93.88 198 ASN A N 1
ATOM 1639 C CA . ASN A 1 198 ? 6.715 -58.5 -31.344 1 93.88 198 ASN A CA 1
ATOM 1640 C C . ASN A 1 198 ? 7.723 -57.688 -30.516 1 93.88 198 ASN A C 1
ATOM 1642 O O . ASN A 1 198 ? 7.375 -57.156 -29.469 1 93.88 198 ASN A O 1
ATOM 1646 N N . SER A 1 199 ? 8.914 -57.719 -31.016 1 93.88 199 SER A N 1
ATOM 1647 C CA . SER A 1 199 ? 9.938 -56.938 -30.328 1 93.88 199 SER A CA 1
ATOM 1648 C C . SER A 1 199 ? 9.602 -55.438 -30.344 1 93.88 199 SER A C 1
ATOM 1650 O O . SER A 1 199 ? 9.758 -54.75 -29.344 1 93.88 199 SER A O 1
ATOM 1652 N N . SER A 1 200 ? 9.164 -54.969 -31.5 1 94.56 200 SER A N 1
ATOM 1653 C CA . SER A 1 200 ? 8.781 -53.594 -31.641 1 94.56 200 SER A CA 1
ATOM 1654 C C . SER A 1 200 ? 7.566 -53.25 -30.781 1 94.56 200 SER A C 1
ATOM 1656 O O . SER A 1 200 ? 7.492 -52.156 -30.188 1 94.56 200 SER A O 1
ATOM 1658 N N . ASN A 1 201 ? 6.695 -54.156 -30.781 1 92.69 201 ASN A N 1
ATOM 1659 C CA . ASN A 1 201 ? 5.496 -53.969 -29.953 1 92.69 201 ASN A CA 1
ATOM 1660 C C . ASN A 1 201 ? 5.836 -53.906 -28.469 1 92.69 201 ASN A C 1
ATOM 1662 O O . ASN A 1 201 ? 5.305 -53.062 -27.766 1 92.69 201 ASN A O 1
ATOM 1666 N N . ARG A 1 202 ? 6.707 -54.75 -28.016 1 91.06 202 ARG A N 1
ATOM 1667 C CA . ARG A 1 202 ? 7.156 -54.719 -26.641 1 91.06 202 ARG A CA 1
ATOM 1668 C C . ARG A 1 202 ? 7.863 -53.406 -26.312 1 91.06 202 ARG A C 1
ATOM 1670 O O . ARG A 1 202 ? 7.594 -52.781 -25.281 1 91.06 202 ARG A O 1
ATOM 1677 N N . ARG A 1 203 ? 8.719 -53.031 -27.203 1 93.19 203 ARG A N 1
ATOM 1678 C CA . ARG A 1 203 ? 9.461 -51.812 -26.984 1 93.19 203 ARG A CA 1
ATOM 1679 C C . ARG A 1 203 ? 8.516 -50.594 -26.938 1 93.19 203 ARG A C 1
ATOM 1681 O O . ARG A 1 203 ? 8.664 -49.719 -26.094 1 93.19 203 ARG A O 1
ATOM 1688 N N . HIS A 1 204 ? 7.574 -50.594 -27.812 1 94.75 204 HIS A N 1
ATOM 1689 C CA . HIS A 1 204 ? 6.633 -49.5 -27.906 1 94.75 204 HIS A CA 1
ATOM 1690 C C . HIS A 1 204 ? 5.84 -49.312 -26.625 1 94.75 204 HIS A C 1
ATOM 1692 O O . HIS A 1 204 ? 5.828 -48.25 -26.031 1 94.75 204 HIS A O 1
ATOM 1698 N N . PHE A 1 205 ? 5.266 -50.312 -26.094 1 92.94 205 PHE A N 1
ATOM 1699 C CA . PHE A 1 205 ? 4.316 -50.219 -24.984 1 92.94 205 PHE A CA 1
ATOM 1700 C C . PHE A 1 205 ? 5.027 -50.312 -23.641 1 92.94 205 PHE A C 1
ATOM 1702 O O . PHE A 1 205 ? 4.582 -49.75 -22.656 1 92.94 205 PHE A O 1
ATOM 1709 N N . ARG A 1 206 ? 6.117 -51 -23.641 1 89.19 206 ARG A N 1
ATOM 1710 C CA . ARG A 1 206 ? 6.75 -51.281 -22.344 1 89.19 206 ARG A CA 1
ATOM 1711 C C . ARG A 1 206 ? 7.852 -50.25 -22.062 1 89.19 206 ARG A C 1
ATOM 1713 O O . ARG A 1 206 ? 8.18 -50.031 -20.906 1 89.19 206 ARG A O 1
ATOM 1720 N N . THR A 1 207 ? 8.438 -49.656 -23.078 1 93.44 207 THR A N 1
ATOM 1721 C CA . THR A 1 207 ? 9.586 -48.781 -22.844 1 93.44 207 THR A CA 1
ATOM 1722 C C . THR A 1 207 ? 9.32 -47.375 -23.359 1 93.44 207 THR A C 1
ATOM 1724 O O . THR A 1 207 ? 9.328 -46.406 -22.609 1 93.44 207 THR A O 1
ATOM 1727 N N . ASP A 1 208 ? 9.016 -47.25 -24.656 1 96.06 208 ASP A N 1
ATOM 1728 C CA . ASP A 1 208 ? 8.961 -45.938 -25.297 1 96.06 208 ASP A CA 1
ATOM 1729 C C . ASP A 1 208 ? 7.824 -45.094 -24.719 1 96.06 208 ASP A C 1
ATOM 1731 O O . ASP A 1 208 ? 8.031 -43.938 -24.344 1 96.06 208 ASP A O 1
ATOM 1735 N N . ILE A 1 209 ? 6.652 -45.625 -24.656 1 96.31 209 ILE A N 1
ATOM 1736 C CA . ILE A 1 209 ? 5.504 -44.875 -24.172 1 96.31 209 ILE A CA 1
ATOM 1737 C C . ILE A 1 209 ? 5.676 -44.562 -22.688 1 96.31 209 ILE A C 1
ATOM 1739 O O . ILE A 1 209 ? 5.383 -43.438 -22.25 1 96.31 209 ILE A O 1
ATOM 1743 N N . VAL A 1 210 ? 6.121 -45.5 -21.938 1 95.62 210 VAL A N 1
ATOM 1744 C CA . VAL A 1 210 ? 6.305 -45.312 -20.5 1 95.62 210 VAL A CA 1
ATOM 1745 C C . VAL A 1 210 ? 7.297 -44.188 -20.25 1 95.62 210 VAL A C 1
ATOM 1747 O O . VAL A 1 210 ? 7.02 -43.281 -19.469 1 95.62 210 VAL A O 1
ATOM 1750 N N . ALA A 1 211 ? 8.453 -44.281 -20.922 1 94.88 211 ALA A N 1
ATOM 1751 C CA . ALA A 1 211 ? 9.461 -43.219 -20.781 1 94.88 211 ALA A CA 1
ATOM 1752 C C . ALA A 1 211 ? 8.93 -41.875 -21.234 1 94.88 211 ALA A C 1
ATOM 1754 O O . ALA A 1 211 ? 9.227 -40.844 -20.625 1 94.88 211 ALA A O 1
ATOM 1755 N N . PHE A 1 212 ? 8.195 -41.875 -22.266 1 97.31 212 PHE A N 1
ATOM 1756 C CA . PHE A 1 212 ? 7.621 -40.656 -22.812 1 97.31 212 PHE A CA 1
ATOM 1757 C C . PHE A 1 212 ? 6.66 -40 -21.828 1 97.31 212 PHE A C 1
ATOM 1759 O O . PHE A 1 212 ? 6.762 -38.812 -21.547 1 97.31 212 PHE A O 1
ATOM 1766 N N . VAL A 1 213 ? 5.75 -40.75 -21.297 1 97.88 213 VAL A N 1
ATOM 1767 C CA . VAL A 1 213 ? 4.742 -40.25 -20.375 1 97.88 213 VAL A CA 1
ATOM 1768 C C . VAL A 1 213 ? 5.402 -39.844 -19.047 1 97.88 213 VAL A C 1
ATOM 1770 O O . VAL A 1 213 ? 4.996 -38.875 -18.422 1 97.88 213 VAL A O 1
ATOM 1773 N N . ASP A 1 214 ? 6.379 -40.594 -18.656 1 96.62 214 ASP A N 1
ATOM 1774 C CA . ASP A 1 214 ? 7.137 -40.219 -17.469 1 96.62 214 ASP A CA 1
ATOM 1775 C C . ASP A 1 214 ? 7.789 -38.875 -17.641 1 96.62 214 ASP A C 1
ATOM 1777 O O . ASP A 1 214 ? 7.883 -38.094 -16.688 1 96.62 214 ASP A O 1
ATOM 1781 N N . ASP A 1 215 ? 8.273 -38.656 -18.797 1 95.25 215 ASP A N 1
ATOM 1782 C CA . ASP A 1 215 ? 8.898 -37.375 -19.094 1 95.25 215 ASP A CA 1
ATOM 1783 C C . ASP A 1 215 ? 7.887 -36.25 -18.984 1 95.25 215 ASP A C 1
ATOM 1785 O O . ASP A 1 215 ? 8.211 -35.156 -18.5 1 95.25 215 ASP A O 1
ATOM 1789 N N . ILE A 1 216 ? 6.742 -36.438 -19.469 1 97.06 216 ILE A N 1
ATOM 1790 C CA . ILE A 1 216 ? 5.691 -35.406 -19.391 1 97.06 216 ILE A CA 1
ATOM 1791 C C . ILE A 1 216 ? 5.324 -35.156 -17.922 1 97.06 216 ILE A C 1
ATOM 1793 O O . ILE A 1 216 ? 5.117 -34.031 -17.516 1 97.06 216 ILE A O 1
ATOM 1797 N N . GLU A 1 217 ? 5.23 -36.25 -17.172 1 96.69 217 GLU A N 1
ATOM 1798 C CA . GLU A 1 217 ? 4.953 -36.094 -15.742 1 96.69 217 GLU A CA 1
ATOM 1799 C C . GLU A 1 217 ? 6.02 -35.25 -15.055 1 96.69 217 GLU A C 1
ATOM 1801 O O . GLU A 1 217 ? 5.703 -34.375 -14.25 1 96.69 217 GLU A O 1
ATOM 1806 N N . CYS A 1 218 ? 7.23 -35.625 -15.367 1 94.19 218 CYS A N 1
ATOM 1807 C CA . CYS A 1 218 ? 8.352 -34.875 -14.773 1 94.19 218 CYS A CA 1
ATOM 1808 C C . CYS A 1 218 ? 8.273 -33.406 -15.117 1 94.19 218 CYS A C 1
ATOM 1810 O O . CYS A 1 218 ? 8.469 -32.562 -14.25 1 94.19 218 CYS A O 1
ATOM 1812 N N . SER A 1 219 ? 8.023 -33.125 -16.344 1 93.25 219 SER A N 1
ATOM 1813 C CA . SER A 1 219 ? 7.902 -31.75 -16.781 1 93.25 219 SER A CA 1
ATOM 1814 C C . SER A 1 219 ? 6.758 -31.031 -16.062 1 93.25 219 SER A C 1
ATOM 1816 O O . SER A 1 219 ? 6.863 -29.859 -15.727 1 93.25 219 SER A O 1
ATOM 1818 N N . SER A 1 220 ? 5.656 -31.703 -15.883 1 94.88 220 SER A N 1
ATOM 1819 C CA . SER A 1 220 ? 4.5 -31.141 -15.18 1 94.88 220 SER A CA 1
ATOM 1820 C C . SER A 1 220 ? 4.84 -30.812 -13.734 1 94.88 220 SER A C 1
ATOM 1822 O O . SER A 1 220 ? 4.48 -29.734 -13.242 1 94.88 220 SER A O 1
ATOM 1824 N N . ARG A 1 221 ? 5.48 -31.719 -13.07 1 93.75 221 ARG A N 1
ATOM 1825 C CA . ARG A 1 221 ? 5.879 -31.5 -11.68 1 93.75 221 ARG A CA 1
ATOM 1826 C C . ARG A 1 221 ? 6.852 -30.344 -11.57 1 93.75 221 ARG A C 1
ATOM 1828 O O . ARG A 1 221 ? 6.75 -29.531 -10.641 1 93.75 221 ARG A O 1
ATOM 1835 N N . MET A 1 222 ? 7.781 -30.25 -12.469 1 93.12 222 MET A N 1
ATOM 1836 C CA . MET A 1 222 ? 8.758 -29.172 -12.469 1 93.12 222 MET A CA 1
ATOM 1837 C C . MET A 1 222 ? 8.078 -27.828 -12.68 1 93.12 222 MET A C 1
ATOM 1839 O O . MET A 1 222 ? 8.461 -26.828 -12.07 1 93.12 222 MET A O 1
ATOM 1843 N N . ARG A 1 223 ? 7.16 -27.797 -13.578 1 94.69 223 ARG A N 1
ATOM 1844 C CA . ARG A 1 223 ? 6.406 -26.578 -13.828 1 94.69 223 ARG A CA 1
ATOM 1845 C C . ARG A 1 223 ? 5.719 -26.094 -12.555 1 94.69 223 ARG A C 1
ATOM 1847 O O . ARG A 1 223 ? 5.797 -24.906 -12.211 1 94.69 223 ARG A O 1
ATOM 1854 N N . ASN A 1 224 ? 5.02 -27 -11.883 1 95.44 224 ASN A N 1
ATOM 1855 C CA . ASN A 1 224 ? 4.297 -26.641 -10.664 1 95.44 224 ASN A CA 1
ATOM 1856 C C . ASN A 1 224 ? 5.25 -26.156 -9.578 1 95.44 224 ASN A C 1
ATOM 1858 O O . ASN A 1 224 ? 4.941 -25.203 -8.859 1 95.44 224 ASN A O 1
ATOM 1862 N N . ASN A 1 225 ? 6.352 -26.812 -9.477 1 94.62 225 ASN A N 1
ATOM 1863 C CA . ASN A 1 225 ? 7.328 -26.406 -8.477 1 94.62 225 ASN A CA 1
ATOM 1864 C C . ASN A 1 225 ? 7.91 -25.031 -8.797 1 94.62 225 ASN A C 1
ATOM 1866 O O . ASN A 1 225 ? 8.133 -24.219 -7.898 1 94.62 225 ASN A O 1
ATOM 1870 N N . ARG A 1 226 ? 8.211 -24.844 -10.031 1 96.12 226 ARG A N 1
ATOM 1871 C CA . ARG A 1 226 ? 8.734 -23.547 -10.453 1 96.12 226 ARG A CA 1
ATOM 1872 C C . ARG A 1 226 ? 7.707 -22.438 -10.234 1 96.12 226 ARG A C 1
ATOM 1874 O O . ARG A 1 226 ? 8.047 -21.344 -9.789 1 96.12 226 ARG A O 1
ATOM 1881 N N . THR A 1 227 ? 6.48 -22.688 -10.594 1 97.12 227 THR A N 1
ATOM 1882 C CA . THR A 1 227 ? 5.402 -21.734 -10.367 1 97.12 227 THR A CA 1
ATOM 1883 C C . THR A 1 227 ? 5.27 -21.406 -8.883 1 97.12 227 THR A C 1
ATOM 1885 O O . THR A 1 227 ? 5.066 -20.25 -8.516 1 97.12 227 THR A O 1
ATOM 1888 N N . ARG A 1 228 ? 5.355 -22.422 -8.062 1 97.12 228 ARG A N 1
ATOM 1889 C CA . ARG A 1 228 ? 5.293 -22.219 -6.621 1 97.12 228 ARG A CA 1
ATOM 1890 C C . ARG A 1 228 ? 6.395 -21.266 -6.156 1 97.12 228 ARG A C 1
ATOM 1892 O O . ARG A 1 228 ? 6.148 -20.359 -5.359 1 97.12 228 ARG A O 1
ATOM 1899 N N . GLU A 1 229 ? 7.57 -21.469 -6.668 1 97.19 229 GLU A N 1
ATOM 1900 C CA . GLU A 1 229 ? 8.703 -20.625 -6.293 1 97.19 229 GLU A CA 1
ATOM 1901 C C . GLU A 1 229 ? 8.477 -19.188 -6.738 1 97.19 229 GLU A C 1
ATOM 1903 O O . GLU A 1 229 ? 8.812 -18.25 -6.008 1 97.19 229 GLU A O 1
ATOM 1908 N N . ILE A 1 230 ? 7.984 -19.031 -7.891 1 98.12 230 ILE A N 1
ATOM 1909 C CA . ILE A 1 230 ? 7.73 -17.703 -8.422 1 98.12 230 ILE A CA 1
ATOM 1910 C C . ILE A 1 230 ? 6.656 -17.016 -7.582 1 98.12 230 ILE A C 1
ATOM 1912 O O . ILE A 1 230 ? 6.781 -15.828 -7.246 1 98.12 230 ILE A O 1
ATOM 1916 N N . LEU A 1 231 ? 5.605 -17.719 -7.223 1 98.12 231 LEU A N 1
ATOM 1917 C CA . LEU A 1 231 ? 4.52 -17.156 -6.43 1 98.12 231 LEU A CA 1
ATOM 1918 C C . LEU A 1 231 ? 5.004 -16.812 -5.023 1 98.12 231 LEU A C 1
ATOM 1920 O O . LEU A 1 231 ? 4.516 -15.852 -4.414 1 98.12 231 LEU A O 1
ATOM 1924 N N . LEU A 1 232 ? 5.938 -17.625 -4.516 1 97.88 232 LEU A N 1
ATOM 1925 C CA . LEU A 1 232 ? 6.531 -17.297 -3.225 1 97.88 232 LEU A CA 1
ATOM 1926 C C . LEU A 1 232 ? 7.246 -15.953 -3.275 1 97.88 232 LEU A C 1
ATOM 1928 O O . LEU A 1 232 ? 7.27 -15.219 -2.283 1 97.88 232 LEU A O 1
ATOM 1932 N N . MET A 1 233 ? 7.824 -15.68 -4.406 1 98.19 233 MET A N 1
ATOM 1933 C CA . MET A 1 233 ? 8.492 -14.391 -4.582 1 98.19 233 MET A CA 1
ATOM 1934 C C . MET A 1 233 ? 7.484 -13.25 -4.512 1 98.19 233 MET A C 1
ATOM 1936 O O . MET A 1 233 ? 7.805 -12.164 -4.035 1 98.19 233 MET A O 1
ATOM 1940 N N . VAL A 1 234 ? 6.297 -13.438 -5 1 98.25 234 VAL A N 1
ATOM 1941 C CA . VAL A 1 234 ? 5.246 -12.43 -4.914 1 98.25 234 VAL A CA 1
ATOM 1942 C C . VAL A 1 234 ? 4.969 -12.102 -3.449 1 98.25 234 VAL A C 1
ATOM 1944 O O . VAL A 1 234 ? 4.891 -10.93 -3.078 1 98.25 234 VAL A O 1
ATOM 1947 N N . ALA A 1 235 ? 4.785 -13.141 -2.662 1 98.12 235 ALA A N 1
ATOM 1948 C CA . ALA A 1 235 ? 4.52 -12.953 -1.237 1 98.12 235 ALA A CA 1
ATOM 1949 C C . ALA A 1 235 ? 5.668 -12.211 -0.56 1 98.12 235 ALA A C 1
ATOM 1951 O O . ALA A 1 235 ? 5.441 -11.352 0.295 1 98.12 235 ALA A O 1
ATOM 1952 N N . ARG A 1 236 ? 6.875 -12.547 -0.962 1 98.25 236 ARG A N 1
ATOM 1953 C CA . ARG A 1 236 ? 8.047 -11.906 -0.371 1 98.25 236 ARG A CA 1
ATOM 1954 C C . ARG A 1 236 ? 8.117 -10.43 -0.756 1 98.25 236 ARG A C 1
ATOM 1956 O O . ARG A 1 236 ? 8.461 -9.586 0.07 1 98.25 236 ARG A O 1
ATOM 1963 N N . ILE A 1 237 ? 7.859 -10.141 -1.963 1 98.44 237 ILE A N 1
ATOM 1964 C CA . ILE A 1 237 ? 7.867 -8.758 -2.441 1 98.44 237 ILE A CA 1
ATOM 1965 C C . ILE A 1 237 ? 6.809 -7.953 -1.697 1 98.44 237 ILE A C 1
ATOM 1967 O O . ILE A 1 237 ? 7.07 -6.828 -1.262 1 98.44 237 ILE A O 1
ATOM 1971 N N . ASN A 1 238 ? 5.59 -8.492 -1.58 1 98.12 238 ASN A N 1
ATOM 1972 C CA . ASN A 1 238 ? 4.531 -7.836 -0.822 1 98.12 238 ASN A CA 1
ATOM 1973 C C . ASN A 1 238 ? 4.953 -7.578 0.622 1 98.12 238 ASN A C 1
ATOM 1975 O O . ASN A 1 238 ? 4.672 -6.512 1.174 1 98.12 238 ASN A O 1
ATOM 1979 N N . GLU A 1 239 ? 5.57 -8.57 1.208 1 98.25 239 GLU A N 1
ATOM 1980 C CA . GLU A 1 239 ? 6.02 -8.438 2.592 1 98.25 239 GLU A CA 1
ATOM 1981 C C . GLU A 1 239 ? 7.02 -7.297 2.74 1 98.25 239 GLU A C 1
ATOM 1983 O O . GLU A 1 239 ? 6.973 -6.543 3.715 1 98.25 239 GLU A O 1
ATOM 1988 N N . GLU A 1 240 ? 7.922 -7.242 1.847 1 98.31 240 GLU A N 1
ATOM 1989 C CA . GLU A 1 240 ? 8.914 -6.168 1.862 1 98.31 240 GLU A CA 1
ATOM 1990 C C . GLU A 1 240 ? 8.25 -4.805 1.696 1 98.31 240 GLU A C 1
ATOM 1992 O O . GLU A 1 240 ? 8.609 -3.844 2.377 1 98.31 240 GLU A O 1
ATOM 1997 N N . THR A 1 241 ? 7.363 -4.676 0.764 1 98.19 241 THR A N 1
ATOM 1998 C CA . THR A 1 241 ? 6.652 -3.426 0.521 1 98.19 241 THR A CA 1
ATOM 1999 C C . THR A 1 241 ? 5.852 -3.01 1.752 1 98.19 241 THR A C 1
ATOM 2001 O O . THR A 1 241 ? 5.875 -1.844 2.15 1 98.19 241 THR A O 1
ATOM 2004 N N . ILE A 1 242 ? 5.145 -3.953 2.381 1 98.19 242 ILE A N 1
ATOM 2005 C CA . ILE A 1 242 ? 4.348 -3.697 3.574 1 98.19 242 ILE A CA 1
ATOM 2006 C C . ILE A 1 242 ? 5.25 -3.207 4.703 1 98.19 242 ILE A C 1
ATOM 2008 O O . ILE A 1 242 ? 4.883 -2.293 5.445 1 98.19 242 ILE A O 1
ATOM 2012 N N . SER A 1 243 ? 6.383 -3.818 4.824 1 98.38 243 SER A N 1
ATOM 2013 C CA . SER A 1 243 ? 7.336 -3.41 5.852 1 98.38 243 SER A CA 1
ATOM 2014 C C . SER A 1 243 ? 7.797 -1.973 5.641 1 98.38 243 SER A C 1
ATOM 2016 O O . SER A 1 243 ? 7.906 -1.202 6.598 1 98.38 243 SER A O 1
ATOM 2018 N N . LYS A 1 244 ? 8.055 -1.59 4.422 1 98.44 244 LYS A N 1
ATOM 2019 C CA . LYS A 1 244 ? 8.469 -0.224 4.109 1 98.44 244 LYS A CA 1
ATOM 2020 C C . LYS A 1 244 ? 7.344 0.769 4.391 1 98.44 244 LYS A C 1
ATOM 2022 O O . LYS A 1 244 ? 7.586 1.851 4.93 1 98.44 244 LYS A O 1
ATOM 2027 N N . LEU A 1 245 ? 6.152 0.437 3.986 1 98.38 245 LEU A N 1
ATOM 2028 C CA . LEU A 1 245 ? 4.996 1.29 4.246 1 98.38 245 LEU A CA 1
ATOM 2029 C C . LEU A 1 245 ? 4.773 1.458 5.746 1 98.38 245 LEU A C 1
ATOM 2031 O O . LEU A 1 245 ? 4.426 2.549 6.207 1 98.38 245 LEU A O 1
ATOM 2035 N N . THR A 1 246 ? 4.949 0.344 6.504 1 98.5 246 THR A N 1
ATOM 2036 C CA . THR A 1 246 ? 4.797 0.376 7.953 1 98.5 246 THR A CA 1
ATOM 2037 C C . THR A 1 246 ? 5.805 1.331 8.586 1 98.5 246 THR A C 1
ATOM 2039 O O . THR A 1 246 ? 5.465 2.094 9.492 1 98.5 246 THR A O 1
ATOM 2042 N N . ASN A 1 247 ? 7.008 1.284 8.078 1 98.62 247 ASN A N 1
ATOM 2043 C CA . ASN A 1 247 ? 8.047 2.172 8.594 1 98.62 247 ASN A CA 1
ATOM 2044 C C . ASN A 1 247 ? 7.742 3.633 8.273 1 98.62 247 ASN A C 1
ATOM 2046 O O . ASN A 1 247 ? 7.941 4.508 9.117 1 98.62 247 ASN A O 1
ATOM 2050 N N . CYS A 1 248 ? 7.328 3.922 7.07 1 98.38 248 CYS A N 1
ATOM 2051 C CA . CYS A 1 248 ? 6.949 5.277 6.695 1 98.38 248 CYS A CA 1
ATOM 2052 C C . CYS A 1 248 ? 5.828 5.797 7.59 1 98.38 248 CYS A C 1
ATOM 2054 O O . CYS A 1 248 ? 5.867 6.945 8.039 1 98.38 248 CYS A O 1
ATOM 2056 N N . ASN A 1 249 ? 4.836 4.98 7.871 1 98.5 249 ASN A N 1
ATOM 2057 C CA . ASN A 1 249 ? 3.705 5.395 8.695 1 98.5 249 ASN A CA 1
ATOM 2058 C C . ASN A 1 249 ? 4.129 5.641 10.141 1 98.5 249 ASN A C 1
ATOM 2060 O O . ASN A 1 249 ? 3.574 6.516 10.812 1 98.5 249 ASN A O 1
ATOM 2064 N N . LYS A 1 250 ? 5.059 4.812 10.617 1 98.44 250 LYS A N 1
ATOM 2065 C CA . LYS A 1 250 ? 5.602 5.035 11.953 1 98.44 250 LYS A CA 1
ATOM 2066 C C . LYS A 1 250 ? 6.254 6.41 12.062 1 98.44 250 LYS A C 1
ATOM 2068 O O . LYS A 1 250 ? 6.031 7.133 13.031 1 98.44 250 LYS A O 1
ATOM 2073 N N . LEU A 1 251 ? 7.008 6.766 11.055 1 98.31 251 LEU A N 1
ATOM 2074 C CA . LEU A 1 251 ? 7.695 8.055 11.055 1 98.31 251 LEU A CA 1
ATOM 2075 C C . LEU A 1 251 ? 6.699 9.203 10.914 1 98.31 251 LEU A C 1
ATOM 2077 O O . LEU A 1 251 ? 6.898 10.273 11.492 1 98.31 251 LEU A O 1
ATOM 2081 N N . ILE A 1 252 ? 5.59 9 10.164 1 98.31 252 ILE A N 1
ATOM 2082 C CA . ILE A 1 252 ? 4.527 9.992 10.062 1 98.31 252 ILE A CA 1
ATOM 2083 C C . ILE A 1 252 ? 3.885 10.203 11.438 1 98.31 252 ILE A C 1
ATOM 2085 O O . ILE A 1 252 ? 3.699 11.344 11.875 1 98.31 252 ILE A O 1
ATOM 2089 N N . SER A 1 253 ? 3.598 9.117 12.109 1 98.19 253 SER A N 1
ATOM 2090 C CA . SER A 1 253 ? 2.984 9.188 13.438 1 98.19 253 SER A CA 1
ATOM 2091 C C . SER A 1 253 ? 3.889 9.914 14.43 1 98.19 253 SER A C 1
ATOM 2093 O O . SER A 1 253 ? 3.41 10.664 15.281 1 98.19 253 SER A O 1
ATOM 2095 N N . GLU A 1 254 ? 5.137 9.641 14.328 1 98 254 GLU A N 1
ATOM 2096 C CA . GLU A 1 254 ? 6.105 10.305 15.195 1 98 254 GLU A CA 1
ATOM 2097 C C . GLU A 1 254 ? 6.176 11.805 14.906 1 98 254 GLU A C 1
ATOM 2099 O O . GLU A 1 254 ? 6.262 12.617 15.82 1 98 254 GLU A O 1
ATOM 2104 N N . ALA A 1 255 ? 6.164 12.117 13.633 1 97.88 255 ALA A N 1
ATOM 2105 C CA . ALA A 1 255 ? 6.184 13.531 13.242 1 97.88 255 ALA A CA 1
ATOM 2106 C C . ALA A 1 255 ? 4.941 14.258 13.742 1 97.88 255 ALA A C 1
ATOM 2108 O O . ALA A 1 255 ? 5.027 15.391 14.211 1 97.88 255 ALA A O 1
ATOM 2109 N N . VAL A 1 256 ? 3.754 13.633 13.656 1 97.94 256 VAL A N 1
ATOM 2110 C CA . VAL A 1 256 ? 2.498 14.234 14.102 1 97.94 256 VAL A CA 1
ATOM 2111 C C . VAL A 1 256 ? 2.531 14.453 15.609 1 97.94 256 VAL A C 1
ATOM 2113 O O . VAL A 1 256 ? 2.047 15.469 16.109 1 97.94 256 VAL A O 1
ATOM 2116 N N . SER A 1 257 ? 3.119 13.531 16.328 1 96.5 257 SER A N 1
ATOM 2117 C CA . SER A 1 257 ? 3.184 13.617 17.781 1 96.5 257 SER A CA 1
ATOM 2118 C C . SER A 1 257 ? 4.105 14.75 18.219 1 96.5 257 SER A C 1
ATOM 2120 O O . SER A 1 257 ? 3.988 15.25 19.344 1 96.5 257 SER A O 1
ATOM 2122 N N . ALA A 1 258 ? 4.996 15.188 17.359 1 95.5 258 ALA A N 1
ATOM 2123 C CA . ALA A 1 258 ? 5.957 16.234 17.672 1 95.5 258 ALA A CA 1
ATOM 2124 C C . ALA A 1 258 ? 5.34 17.625 17.5 1 95.5 258 ALA A C 1
ATOM 2126 O O . ALA A 1 258 ? 5.891 18.625 17.969 1 95.5 258 ALA A O 1
ATOM 2127 N N . LEU A 1 259 ? 4.145 17.672 16.844 1 96.5 259 LEU A N 1
ATOM 2128 C CA . LEU A 1 259 ? 3.455 18.953 16.672 1 96.5 259 LEU A CA 1
ATOM 2129 C C . LEU A 1 259 ? 2.943 19.469 18.016 1 96.5 259 LEU A C 1
ATOM 2131 O O . LEU A 1 259 ? 2.123 18.828 18.656 1 96.5 259 LEU A O 1
ATOM 2135 N N . ASP A 1 260 ? 3.52 20.625 18.438 1 94.94 260 ASP A N 1
ATOM 2136 C CA . ASP A 1 260 ? 3.189 21.219 19.734 1 94.94 260 ASP A CA 1
ATOM 2137 C C . ASP A 1 260 ? 2.824 22.688 19.594 1 94.94 260 ASP A C 1
ATOM 2139 O O . ASP A 1 260 ? 3.701 23.531 19.422 1 94.94 260 ASP A O 1
ATOM 2143 N N . SER A 1 261 ? 1.613 22.969 19.859 1 92.94 261 SER A N 1
ATOM 2144 C CA . SER A 1 261 ? 1.113 24.328 19.703 1 92.94 261 SER A CA 1
ATOM 2145 C C . SER A 1 261 ? 1.692 25.266 20.766 1 92.94 261 SER A C 1
ATOM 2147 O O . SER A 1 261 ? 1.938 26.438 20.5 1 92.94 261 SER A O 1
ATOM 2149 N N . SER A 1 262 ? 1.927 24.781 21.984 1 94.25 262 SER A N 1
ATOM 2150 C CA . SER A 1 262 ? 2.479 25.594 23.078 1 94.25 262 SER A CA 1
ATOM 2151 C C . SER A 1 262 ? 3.918 26 22.781 1 94.25 262 SER A C 1
ATOM 2153 O O . SER A 1 262 ? 4.309 27.141 23.016 1 94.25 262 SER A O 1
ATOM 2155 N N . CYS A 1 263 ? 4.59 25.078 22.266 1 94.62 263 CYS A N 1
ATOM 2156 C CA . CYS A 1 263 ? 5.973 25.359 21.891 1 94.62 263 CYS A CA 1
ATOM 2157 C C . CYS A 1 263 ? 6.035 26.375 20.766 1 94.62 263 CYS A C 1
ATOM 2159 O O . CYS A 1 263 ? 6.871 27.281 20.781 1 94.62 263 CYS A O 1
ATOM 2161 N N . ASP A 1 264 ? 5.164 26.25 19.812 1 96.31 264 ASP A N 1
ATOM 2162 C CA . ASP A 1 264 ? 5.125 27.188 18.688 1 96.31 264 ASP A CA 1
ATOM 2163 C C . ASP A 1 264 ? 4.773 28.594 19.156 1 96.31 264 ASP A C 1
ATOM 2165 O O . ASP A 1 264 ? 5.367 29.578 18.703 1 96.31 264 ASP A O 1
ATOM 2169 N N . SER A 1 265 ? 3.758 28.625 20.031 1 96.12 265 SER A N 1
ATOM 2170 C CA . SER A 1 265 ? 3.363 29.922 20.562 1 96.12 265 SER A CA 1
ATOM 2171 C C . SER A 1 265 ? 4.516 30.594 21.297 1 96.12 265 SER A C 1
ATOM 2173 O O . SER A 1 265 ? 4.707 31.812 21.203 1 96.12 265 SER A O 1
ATOM 2175 N N . ALA A 1 266 ? 5.273 29.859 22.109 1 96.19 266 ALA A N 1
ATOM 2176 C CA . ALA A 1 266 ? 6.422 30.391 22.844 1 96.19 266 ALA A CA 1
ATOM 2177 C C . ALA A 1 266 ? 7.504 30.875 21.875 1 96.19 266 ALA A C 1
ATOM 2179 O O . ALA A 1 266 ? 8.164 31.875 22.141 1 96.19 266 ALA A O 1
ATOM 2180 N N . LYS A 1 267 ? 7.695 30.188 20.766 1 96.31 267 LYS A N 1
ATOM 2181 C CA . LYS A 1 267 ? 8.695 30.578 19.781 1 96.31 267 LYS A CA 1
ATOM 2182 C C . LYS A 1 267 ? 8.305 31.875 19.078 1 96.31 267 LYS A C 1
ATOM 2184 O O . LYS A 1 267 ? 9.172 32.688 18.734 1 96.31 267 LYS A O 1
ATOM 2189 N N . VAL A 1 268 ? 7.008 32.031 18.844 1 97.06 268 VAL A N 1
ATOM 2190 C CA . VAL A 1 268 ? 6.535 33.25 18.219 1 97.06 268 VAL A CA 1
ATOM 2191 C C . VAL A 1 268 ? 6.836 34.438 19.141 1 97.06 268 VAL A C 1
ATOM 2193 O O . VAL A 1 268 ? 7.25 35.5 18.688 1 97.06 268 VAL A O 1
ATOM 2196 N N . ILE A 1 269 ? 6.586 34.281 20.484 1 97.38 269 ILE A N 1
ATOM 2197 C CA . ILE A 1 269 ? 6.891 35.344 21.453 1 97.38 269 ILE A CA 1
ATOM 2198 C C . ILE A 1 269 ? 8.383 35.625 21.422 1 97.38 269 ILE A C 1
ATOM 2200 O O . ILE A 1 269 ? 8.789 36.812 21.422 1 97.38 269 ILE A O 1
ATOM 2204 N N . LYS A 1 270 ? 9.211 34.625 21.391 1 95.88 270 LYS A N 1
ATOM 2205 C CA . LYS A 1 270 ? 10.656 34.812 21.391 1 95.88 270 LYS A CA 1
ATOM 2206 C C . LYS A 1 270 ? 11.117 35.562 20.141 1 95.88 270 LYS A C 1
ATOM 2208 O O . LYS A 1 270 ? 12.039 36.375 20.219 1 95.88 270 LYS A O 1
ATOM 2213 N N . ARG A 1 271 ? 10.43 35.375 19.078 1 96.25 271 ARG A N 1
ATOM 2214 C CA . ARG A 1 271 ? 10.844 35.969 17.797 1 96.25 271 ARG A CA 1
ATOM 2215 C C . ARG A 1 271 ? 10.352 37.406 17.672 1 96.25 271 ARG A C 1
ATOM 2217 O O . ARG A 1 271 ? 11.039 38.25 17.094 1 96.25 271 ARG A O 1
ATOM 2224 N N . LEU A 1 272 ? 9.109 37.625 18.203 1 96.88 272 LEU A N 1
ATOM 2225 C CA . LEU A 1 272 ? 8.469 38.906 17.859 1 96.88 272 LEU A CA 1
ATOM 2226 C C . LEU A 1 272 ? 8.484 39.844 19.062 1 96.88 272 LEU A C 1
ATOM 2228 O O . LEU A 1 272 ? 8.266 41.031 18.906 1 96.88 272 LEU A O 1
ATOM 2232 N N . HIS A 1 273 ? 8.711 39.375 20.266 1 96.19 273 HIS A N 1
ATOM 2233 C CA . HIS A 1 273 ? 8.625 40.219 21.453 1 96.19 273 HIS A CA 1
ATOM 2234 C C . HIS A 1 273 ? 9.57 41.406 21.375 1 96.19 273 HIS A C 1
ATOM 2236 O O . HIS A 1 273 ? 10.734 41.25 20.984 1 96.19 273 HIS A O 1
ATOM 2242 N N . THR A 1 274 ? 8.898 42.531 21.672 1 92.56 274 THR A N 1
ATOM 2243 C CA . THR A 1 274 ? 9.695 43.75 21.781 1 92.56 274 THR A CA 1
ATOM 2244 C C . THR A 1 274 ? 9.758 44.25 23.219 1 92.56 274 THR A C 1
ATOM 2246 O O . THR A 1 274 ? 8.93 43.875 24.047 1 92.56 274 THR A O 1
ATOM 2249 N N . ASP A 1 275 ? 10.797 44.812 23.781 1 89.56 275 ASP A N 1
ATOM 2250 C CA . ASP A 1 275 ? 10.914 45.375 25.125 1 89.56 275 ASP A CA 1
ATOM 2251 C C . ASP A 1 275 ? 10.297 46.781 25.203 1 89.56 275 ASP A C 1
ATOM 2253 O O . ASP A 1 275 ? 10.836 47.656 25.875 1 89.56 275 ASP A O 1
ATOM 2257 N N . GLU A 1 276 ? 9.086 46.906 24.5 1 92.56 276 GLU A N 1
ATOM 2258 C CA . GLU A 1 276 ? 8.398 48.188 24.5 1 92.56 276 GLU A CA 1
ATOM 2259 C C . GLU A 1 276 ? 7.172 48.156 25.422 1 92.56 276 GLU A C 1
ATOM 2261 O O . GLU A 1 276 ? 6.578 47.094 25.625 1 92.56 276 GLU A O 1
ATOM 2266 N N . HIS A 1 277 ? 6.82 49.344 26.031 1 92.19 277 HIS A N 1
ATOM 2267 C CA . HIS A 1 277 ? 5.625 49.5 26.859 1 92.19 277 HIS A CA 1
ATOM 2268 C C . HIS A 1 277 ? 4.625 50.438 26.188 1 92.19 277 HIS A C 1
ATOM 2270 O O . HIS A 1 277 ? 5.012 51.344 25.438 1 92.19 277 HIS A O 1
ATOM 2276 N N . PRO A 1 278 ? 3.305 50.125 26.375 1 92.38 278 PRO A N 1
ATOM 2277 C CA . PRO A 1 278 ? 2.291 51 25.812 1 92.38 278 PRO A CA 1
ATOM 2278 C C . PRO A 1 278 ? 2.439 52.438 26.312 1 92.38 278 PRO A C 1
ATOM 2280 O O . PRO A 1 278 ? 3.062 52.688 27.344 1 92.38 278 PRO A O 1
ATOM 2283 N N . PRO A 1 279 ? 1.889 53.344 25.5 1 90.38 279 PRO A N 1
ATOM 2284 C CA . PRO A 1 279 ? 2.004 54.75 25.875 1 90.38 279 PRO A CA 1
ATOM 2285 C C . PRO A 1 279 ? 1.319 55.062 27.188 1 90.38 279 PRO A C 1
ATOM 2287 O O . PRO A 1 279 ? 0.378 54.375 27.594 1 90.38 279 PRO A O 1
ATOM 2290 N N . ALA A 1 280 ? 1.816 56.125 27.859 1 86.12 280 ALA A N 1
ATOM 2291 C CA . ALA A 1 280 ? 1.292 56.562 29.156 1 86.12 280 ALA A CA 1
ATOM 2292 C C . ALA A 1 280 ? 0.174 57.562 28.969 1 86.12 280 ALA A C 1
ATOM 2294 O O . ALA A 1 280 ? -0.044 58.094 27.875 1 86.12 280 ALA A O 1
ATOM 2295 N N . ASP A 1 281 ? -0.508 57.906 30.031 1 88 281 ASP A N 1
ATOM 2296 C CA . ASP A 1 281 ? -1.561 58.906 30.031 1 88 281 ASP A CA 1
ATOM 2297 C C . ASP A 1 281 ? -0.976 60.312 29.859 1 88 281 ASP A C 1
ATOM 2299 O O . ASP A 1 281 ? 0.192 60.531 30.172 1 88 281 ASP A O 1
ATOM 2303 N N . LEU A 1 282 ? -1.808 61.094 29.328 1 89.25 282 LEU A N 1
ATOM 2304 C CA . LEU A 1 282 ? -1.445 62.5 29.172 1 89.25 282 LEU A CA 1
ATOM 2305 C C . LEU A 1 282 ? -1.9 63.344 30.375 1 89.25 282 LEU A C 1
ATOM 2307 O O . LEU A 1 282 ? -3.07 63.281 30.766 1 89.25 282 LEU A O 1
ATOM 2311 N N . PRO A 1 283 ? -0.958 64.062 30.984 1 86.38 283 PRO A N 1
ATOM 2312 C CA . PRO A 1 283 ? -1.372 64.875 32.094 1 86.38 283 PRO A CA 1
ATOM 2313 C C . PRO A 1 283 ? -2.07 66.188 31.641 1 86.38 283 PRO A C 1
ATOM 2315 O O . PRO A 1 283 ? -1.864 66.625 30.516 1 86.38 283 PRO A O 1
ATOM 2318 N N . PHE A 1 284 ? -2.844 66.75 32.5 1 89.44 284 PHE A N 1
ATOM 2319 C CA . PHE A 1 284 ? -3.479 68 32.219 1 89.44 284 PHE A CA 1
ATOM 2320 C C . PHE A 1 284 ? -2.496 69.125 32.438 1 89.44 284 PHE A C 1
ATOM 2322 O O . PHE A 1 284 ? -1.908 69.312 33.5 1 89.44 284 PHE A O 1
ATOM 2329 N N . LEU A 1 285 ? -2.256 69.875 31.453 1 86.38 285 LEU A N 1
ATOM 2330 C CA . LEU A 1 285 ? -1.402 71.062 31.531 1 86.38 285 LEU A CA 1
ATOM 2331 C C . LEU A 1 285 ? -2.234 72.312 31.734 1 86.38 285 LEU A C 1
ATOM 2333 O O . LEU A 1 285 ? -2.918 72.812 30.812 1 86.38 285 LEU A O 1
ATOM 2337 N N . ASP A 1 286 ? -2.084 72.875 32.906 1 86.69 286 ASP A N 1
ATOM 2338 C CA . ASP A 1 286 ? -2.793 74.125 33.188 1 86.69 286 ASP A CA 1
ATOM 2339 C C . ASP A 1 286 ? -2.018 75.312 32.656 1 86.69 286 ASP A C 1
ATOM 2341 O O . ASP A 1 286 ? -1.046 75.75 33.281 1 86.69 286 ASP A O 1
ATOM 2345 N N . LEU A 1 287 ? -2.492 75.938 31.688 1 86.5 287 LEU A N 1
ATOM 2346 C CA . LEU A 1 287 ? -1.786 77 31.016 1 86.5 287 LEU A CA 1
ATOM 2347 C C . LEU A 1 287 ? -1.786 78.312 31.859 1 86.5 287 LEU A C 1
ATOM 2349 O O . LEU A 1 287 ? -0.917 79.125 31.703 1 86.5 287 LEU A O 1
ATOM 2353 N N . ASP A 1 288 ? -2.738 78.312 32.781 1 82.69 288 ASP A N 1
ATOM 2354 C CA . ASP A 1 288 ? -2.838 79.5 33.625 1 82.69 288 ASP A CA 1
ATOM 2355 C C . ASP A 1 288 ? -1.81 79.5 34.75 1 82.69 288 ASP A C 1
ATOM 2357 O O . ASP A 1 288 ? -1.335 80.5 35.188 1 82.69 288 ASP A O 1
ATOM 2361 N N . LYS A 1 289 ? -1.514 78.312 35.094 1 79.62 289 LYS A N 1
ATOM 2362 C CA . LYS A 1 289 ? -0.625 78.125 36.25 1 79.62 289 LYS A CA 1
ATOM 2363 C C . LYS A 1 289 ? 0.812 77.875 35.781 1 79.62 289 LYS A C 1
ATOM 2365 O O . LYS A 1 289 ? 1.752 78.062 36.562 1 79.62 289 LYS A O 1
ATOM 2370 N N . CYS A 1 290 ? 0.942 77.625 34.5 1 78.81 290 CYS A N 1
ATOM 2371 C CA . CYS A 1 290 ? 2.285 77.312 34 1 78.81 290 CYS A CA 1
ATOM 2372 C C . CYS A 1 290 ? 3.035 78.625 33.75 1 78.81 290 CYS A C 1
ATOM 2374 O O . CYS A 1 290 ? 2.502 79.562 33.125 1 78.81 290 CYS A O 1
ATOM 2376 N N . PRO A 1 291 ? 4.223 78.688 34.344 1 75.5 291 PRO A N 1
ATOM 2377 C CA . PRO A 1 291 ? 4.988 79.875 34.094 1 75.5 291 PRO A CA 1
ATOM 2378 C C . PRO A 1 291 ? 5.23 80.125 32.594 1 75.5 291 PRO A C 1
ATOM 2380 O O . PRO A 1 291 ? 5.477 79.188 31.844 1 75.5 291 PRO A O 1
ATOM 2383 N N . PRO A 1 292 ? 5.105 81.375 32.281 1 75.56 292 PRO A N 1
ATOM 2384 C CA . PRO A 1 292 ? 5.293 81.75 30.875 1 75.56 292 PRO A CA 1
ATOM 2385 C C . PRO A 1 292 ? 6.668 81.312 30.344 1 75.56 292 PRO A C 1
ATOM 2387 O O . PRO A 1 292 ? 6.812 81 29.156 1 75.56 292 PRO A O 1
ATOM 2390 N N . SER A 1 293 ? 7.605 81.188 31.219 1 75.94 293 SER A N 1
ATOM 2391 C CA . SER A 1 293 ? 8.953 80.812 30.797 1 75.94 293 SER A CA 1
ATOM 2392 C C . SER A 1 293 ? 9 79.375 30.359 1 75.94 293 SER A C 1
ATOM 2394 O O . SER A 1 293 ? 9.75 79 29.438 1 75.94 293 SER A O 1
ATOM 2396 N N . VAL A 1 294 ? 8.133 78.688 30.969 1 75.75 294 VAL A N 1
ATOM 2397 C CA . VAL A 1 294 ? 8.102 77.25 30.656 1 75.75 294 VAL A CA 1
ATOM 2398 C C . VAL A 1 294 ? 7.336 77 29.359 1 75.75 294 VAL A C 1
ATOM 2400 O O . VAL A 1 294 ? 7.711 76.188 28.547 1 75.75 294 VAL A O 1
ATOM 2403 N N . LEU A 1 295 ? 6.344 77.812 29.203 1 77.44 295 LEU A N 1
ATOM 2404 C CA . LEU A 1 295 ? 5.5 77.688 28.016 1 77.44 295 LEU A CA 1
ATOM 2405 C C . LEU A 1 295 ? 6.234 78.188 26.766 1 77.44 295 LEU A C 1
ATOM 2407 O O . LEU A 1 295 ? 5.938 77.688 25.656 1 77.44 295 LEU A O 1
ATOM 2411 N N . ASP A 1 296 ? 7.184 79.062 27.031 1 75.44 296 ASP A N 1
ATOM 2412 C CA . ASP A 1 296 ? 7.938 79.625 25.906 1 75.44 296 ASP A CA 1
ATOM 2413 C C . ASP A 1 296 ? 9.211 78.812 25.656 1 75.44 296 ASP A C 1
ATOM 2415 O O . ASP A 1 296 ? 9.867 79 24.625 1 75.44 296 ASP A O 1
ATOM 2419 N N . SER A 1 297 ? 9.391 77.938 26.547 1 75.25 297 SER A N 1
ATOM 2420 C CA . SER A 1 297 ? 10.617 77.188 26.406 1 75.25 297 SER A CA 1
ATOM 2421 C C . SER A 1 297 ? 10.453 76.062 25.344 1 75.25 297 SER A C 1
ATOM 2423 O O . SER A 1 297 ? 9.383 75.938 24.766 1 75.25 297 SER A O 1
ATOM 2425 N N . SER A 1 298 ? 11.508 75.25 25.109 1 77.12 298 SER A N 1
ATOM 2426 C CA . SER A 1 298 ? 11.516 74.188 24.125 1 77.12 298 SER A CA 1
ATOM 2427 C C . SER A 1 298 ? 10.602 73.062 24.547 1 77.12 298 SER A C 1
ATOM 2429 O O . SER A 1 298 ? 10.391 72.812 25.75 1 77.12 298 SER A O 1
ATOM 2431 N N . PRO A 1 299 ? 9.961 72.375 23.672 1 78.69 299 PRO A N 1
ATOM 2432 C CA . PRO A 1 299 ? 9.109 71.25 24 1 78.69 299 PRO A CA 1
ATOM 2433 C C . PRO A 1 299 ? 9.812 70.25 24.875 1 78.69 299 PRO A C 1
ATOM 2435 O O . PRO A 1 299 ? 9.172 69.562 25.719 1 78.69 299 PRO A O 1
ATOM 2438 N N . SER A 1 300 ? 11.109 70.188 24.812 1 79.75 300 SER A N 1
ATOM 2439 C CA . SER A 1 300 ? 11.867 69.188 25.609 1 79.75 300 SER A CA 1
ATOM 2440 C C . SER A 1 300 ? 11.852 69.562 27.078 1 79.75 300 SER A C 1
ATOM 2442 O O . SER A 1 300 ? 11.859 68.688 27.953 1 79.75 300 SER A O 1
ATOM 2444 N N . GLU A 1 301 ? 11.82 70.812 27.328 1 79.44 301 GLU A N 1
ATOM 2445 C CA . GLU A 1 301 ? 11.812 71.25 28.719 1 79.44 301 GLU A CA 1
ATOM 2446 C C . GLU A 1 301 ? 10.445 71 29.359 1 79.44 301 GLU A C 1
ATOM 2448 O O . GLU A 1 301 ? 10.367 70.688 30.547 1 79.44 301 GLU A O 1
ATOM 2453 N N . LEU A 1 302 ? 9.469 71.25 28.594 1 81.88 302 LEU A N 1
ATOM 2454 C CA . LEU A 1 302 ? 8.117 71 29.094 1 81.88 302 LEU A CA 1
ATOM 2455 C C . LEU A 1 302 ? 7.926 69.5 29.312 1 81.88 302 LEU A C 1
ATOM 2457 O O . LEU A 1 302 ? 7.297 69.062 30.297 1 81.88 302 LEU A O 1
ATOM 2461 N N . GLY A 1 303 ? 8.5 68.688 28.391 1 83.06 303 GLY A N 1
ATOM 2462 C CA . GLY A 1 303 ? 8.438 67.25 28.531 1 83.06 303 GLY A CA 1
ATOM 2463 C C . GLY A 1 303 ? 9.164 66.75 29.766 1 83.06 303 GLY A C 1
ATOM 2464 O O . GLY A 1 303 ? 8.711 65.812 30.422 1 83.06 303 GLY A O 1
ATOM 2465 N N . ALA A 1 304 ? 10.211 67.375 30.016 1 82.88 304 ALA A N 1
ATOM 2466 C CA . ALA A 1 304 ? 10.984 67 31.188 1 82.88 304 ALA A CA 1
ATOM 2467 C C . ALA A 1 304 ? 10.18 67.25 32.469 1 82.88 304 ALA A C 1
ATOM 2469 O O . ALA A 1 304 ? 10.242 66.438 33.406 1 82.88 304 ALA A O 1
ATOM 2470 N N . LEU A 1 305 ? 9.453 68.312 32.531 1 82.06 305 LEU A N 1
ATOM 2471 C CA . LEU A 1 305 ? 8.633 68.625 33.688 1 82.06 305 LEU A CA 1
ATOM 2472 C C . LEU A 1 305 ? 7.484 67.625 33.812 1 82.06 305 LEU A C 1
ATOM 2474 O O . LEU A 1 305 ? 7.148 67.188 34.938 1 82.06 305 LEU A O 1
ATOM 2478 N N . ILE A 1 306 ? 7.004 67.25 32.719 1 80.88 306 ILE A N 1
ATOM 2479 C CA . ILE A 1 306 ? 5.887 66.312 32.719 1 80.88 306 ILE A CA 1
ATOM 2480 C C . ILE A 1 306 ? 6.359 65 33.219 1 80.88 306 ILE A C 1
ATOM 2482 O O . ILE A 1 306 ? 5.652 64.312 33.969 1 80.88 306 ILE A O 1
ATOM 2486 N N . LEU A 1 307 ? 7.574 64.625 32.812 1 83.94 307 LEU A N 1
ATOM 2487 C CA . LEU A 1 307 ? 8.109 63.312 33.156 1 83.94 307 LEU A CA 1
ATOM 2488 C C . LEU A 1 307 ? 8.781 63.312 34.531 1 83.94 307 LEU A C 1
ATOM 2490 O O . LEU A 1 307 ? 9.094 62.281 35.094 1 83.94 307 LEU A O 1
ATOM 2494 N N . GLY A 1 308 ? 8.945 64.562 35.031 1 81.56 308 GLY A N 1
ATOM 2495 C CA . GLY A 1 308 ? 9.539 64.688 36.344 1 81.56 308 GLY A CA 1
ATOM 2496 C C . GLY A 1 308 ? 11.055 64.562 36.344 1 81.56 308 GLY A C 1
ATOM 2497 O O . GLY A 1 308 ? 11.641 64.062 37.281 1 81.56 308 GLY A O 1
ATOM 2498 N N . VAL A 1 309 ? 11.594 64.938 35.219 1 82.06 309 VAL A N 1
ATOM 2499 C CA . VAL A 1 309 ? 13.055 64.875 35.125 1 82.06 309 VAL A CA 1
ATOM 2500 C C . VAL A 1 309 ? 13.625 66.312 35.125 1 82.06 309 VAL A C 1
ATOM 2502 O O . VAL A 1 309 ? 12.922 67.25 34.844 1 82.06 309 VAL A O 1
ATOM 2505 N N . GLU A 1 310 ? 14.812 66.375 35.562 1 75.38 310 GLU A N 1
ATOM 2506 C CA . GLU A 1 310 ? 15.438 67.688 35.781 1 75.38 310 GLU A CA 1
ATOM 2507 C C . GLU A 1 310 ? 15.711 68.438 34.469 1 75.38 310 GLU A C 1
ATOM 2509 O O . GLU A 1 310 ? 15.594 69.625 34.375 1 75.38 310 GLU A O 1
ATOM 2514 N N . SER A 1 311 ? 16.109 67.625 33.5 1 72.25 311 SER A N 1
ATOM 2515 C CA . SER A 1 311 ? 16.406 68.25 32.219 1 72.25 311 SER A CA 1
ATOM 2516 C C . SER A 1 311 ? 15.984 67.375 31.047 1 72.25 311 SER A C 1
ATOM 2518 O O . SER A 1 311 ? 15.852 66.125 31.188 1 72.25 311 SER A O 1
ATOM 2520 N N . GLY A 1 312 ? 15.703 68 30.047 1 65.31 312 GLY A N 1
ATOM 2521 C CA . GLY A 1 312 ? 15.305 67.312 28.828 1 65.31 312 GLY A CA 1
ATOM 2522 C C . GLY A 1 312 ? 16.359 66.375 28.312 1 65.31 312 GLY A C 1
ATOM 2523 O O . GLY A 1 312 ? 16.031 65.375 27.672 1 65.31 312 GLY A O 1
ATOM 2524 N N . ASP A 1 313 ? 17.469 66.688 28.594 1 62 313 ASP A N 1
ATOM 2525 C CA . ASP A 1 313 ? 18.578 65.812 28.109 1 62 313 ASP A CA 1
ATOM 2526 C C . ASP A 1 313 ? 18.656 64.5 28.875 1 62 313 ASP A C 1
ATOM 2528 O O . ASP A 1 313 ? 19.328 63.594 28.438 1 62 313 ASP A O 1
ATOM 2532 N N . CYS A 1 314 ? 17.828 64.5 29.766 1 57.62 314 CYS A N 1
ATOM 2533 C CA . CYS A 1 314 ? 17.969 63.344 30.656 1 57.62 314 CYS A CA 1
ATOM 2534 C C . CYS A 1 314 ? 17.078 62.188 30.203 1 57.62 314 CYS A C 1
ATOM 2536 O O . CYS A 1 314 ? 17.156 61.094 30.734 1 57.62 314 CYS A O 1
ATOM 2538 N N . SER A 1 315 ? 16.312 62.469 29.172 1 65.5 315 SER A N 1
ATOM 2539 C CA . SER A 1 315 ? 15.414 61.406 28.781 1 65.5 315 SER A CA 1
ATOM 2540 C C . SER A 1 315 ? 15.523 61.094 27.297 1 65.5 315 SER A C 1
ATOM 2542 O O . SER A 1 315 ? 15.367 62 26.469 1 65.5 315 SER A O 1
ATOM 2544 N N . ASN A 1 316 ? 16.031 60.031 26.922 1 68.88 316 ASN A N 1
ATOM 2545 C CA . ASN A 1 316 ? 16.125 59.594 25.516 1 68.88 316 ASN A CA 1
ATOM 2546 C C . ASN A 1 316 ? 14.797 59.75 24.797 1 68.88 316 ASN A C 1
ATOM 2548 O O . ASN A 1 316 ? 14.773 59.906 23.562 1 68.88 316 ASN A O 1
ATOM 2552 N N . GLN A 1 317 ? 13.773 59.812 25.641 1 70.56 317 GLN A N 1
ATOM 2553 C CA . GLN A 1 317 ? 12.445 59.938 25.047 1 70.56 317 GLN A CA 1
ATOM 2554 C C . GLN A 1 317 ? 12.25 61.344 24.469 1 70.56 317 GLN A C 1
ATOM 2556 O O . GLN A 1 317 ? 11.5 61.5 23.5 1 70.56 317 GLN A O 1
ATOM 2561 N N . LEU A 1 318 ? 12.945 62.344 25.078 1 72.56 318 LEU A N 1
ATOM 2562 C CA . LEU A 1 318 ? 12.711 63.719 24.75 1 7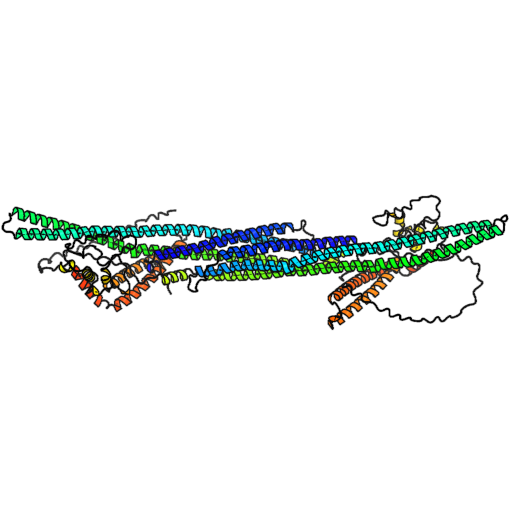2.56 318 LEU A CA 1
ATOM 2563 C C . LEU A 1 318 ? 13.68 64.188 23.656 1 72.56 318 LEU A C 1
ATOM 2565 O O . LEU A 1 318 ? 13.398 65.188 22.953 1 72.56 318 LEU A O 1
ATOM 2569 N N . ASN A 1 319 ? 14.891 63.688 23.672 1 62 319 ASN A N 1
ATOM 2570 C CA . ASN A 1 319 ? 15.898 64.125 22.688 1 62 319 ASN A CA 1
ATOM 2571 C C . ASN A 1 319 ? 15.453 63.781 21.266 1 62 319 ASN A C 1
ATOM 2573 O O . ASN A 1 319 ? 15.797 64.5 20.344 1 62 319 ASN A O 1
ATOM 2577 N N . HIS A 1 320 ? 14.914 62.781 21.047 1 53 320 HIS A N 1
ATOM 2578 C CA . HIS A 1 320 ? 14.633 62.406 19.672 1 53 320 HIS A CA 1
ATOM 2579 C C . HIS A 1 320 ? 13.445 63.188 19.125 1 53 320 HIS A C 1
ATOM 2581 O O . HIS A 1 320 ? 13.016 62.969 17.984 1 53 320 HIS A O 1
ATOM 2587 N N . SER A 1 321 ? 12.938 64.062 19.969 1 50.25 321 SER A N 1
ATOM 2588 C CA . SER A 1 321 ? 11.695 64.688 19.531 1 50.25 321 SER A CA 1
ATOM 2589 C C . SER A 1 321 ? 11.977 65.812 18.531 1 50.25 321 SER A C 1
ATOM 2591 O O . SER A 1 321 ? 11.062 66.562 18.125 1 50.25 321 SER A O 1
ATOM 2593 N N . GLY A 1 322 ? 13.195 66.438 18.469 1 39.94 322 GLY A N 1
ATOM 2594 C CA . GLY A 1 322 ? 13.258 67.438 17.422 1 39.94 322 GLY A CA 1
ATOM 2595 C C . GLY A 1 322 ? 12.719 66.938 16.094 1 39.94 322 GLY A C 1
ATOM 2596 O O . GLY A 1 322 ? 12.523 67.75 15.172 1 39.94 322 GLY A O 1
ATOM 2597 N N . ASN A 1 323 ? 13.367 65.875 15.562 1 35.94 323 ASN A N 1
ATOM 2598 C CA . ASN A 1 323 ? 13.156 65.625 14.133 1 35.94 323 ASN A CA 1
ATOM 2599 C C . ASN A 1 323 ? 11.688 65.375 13.812 1 35.94 323 ASN A C 1
ATOM 2601 O O . ASN A 1 323 ? 10.906 65 14.703 1 35.94 323 ASN A O 1
ATOM 2605 N N . THR A 1 324 ? 11.367 65.312 12.414 1 35.44 324 THR A N 1
ATOM 2606 C CA . THR A 1 324 ? 10.18 65.125 11.578 1 35.44 324 THR A CA 1
ATOM 2607 C C . THR A 1 324 ? 9.375 63.906 12.016 1 35.44 324 THR A C 1
ATOM 2609 O O . THR A 1 324 ? 9.938 62.812 12.203 1 35.44 324 THR A O 1
ATOM 2612 N N . ILE A 1 325 ? 8.383 64.062 12.938 1 37.59 325 ILE A N 1
ATOM 2613 C CA . ILE A 1 325 ? 7.344 63.031 12.867 1 37.59 325 ILE A CA 1
ATOM 2614 C C . ILE A 1 325 ? 7.238 62.5 11.445 1 37.59 325 ILE A C 1
ATOM 2616 O O . ILE A 1 325 ? 6.719 63.156 10.555 1 37.59 325 ILE A O 1
ATOM 2620 N N . SER A 1 326 ? 8.305 62.156 10.836 1 31.66 326 SER A N 1
ATOM 2621 C CA . SER A 1 326 ? 8.086 61.406 9.602 1 31.66 326 SER A CA 1
ATOM 2622 C C . SER A 1 326 ? 7 60.375 9.773 1 31.66 326 SER A C 1
ATOM 2624 O O . SER A 1 326 ? 7.023 59.594 10.727 1 31.66 326 SER A O 1
ATOM 2626 N N . GLY A 1 327 ? 5.727 60.781 9.336 1 30.78 327 GLY A N 1
ATOM 2627 C CA . GLY A 1 327 ? 4.547 59.938 9.117 1 30.78 327 GLY A CA 1
ATOM 2628 C C . GLY A 1 327 ? 4.871 58.562 8.641 1 30.78 327 GLY A C 1
ATOM 2629 O O . GLY A 1 327 ? 5.336 58.375 7.512 1 30.78 327 GLY A O 1
ATOM 2630 N N . SER A 1 328 ? 5.438 57.688 9.156 1 33.09 328 SER A N 1
ATOM 2631 C CA . SER A 1 328 ? 5.043 56.438 8.547 1 33.09 328 SER A CA 1
ATOM 2632 C C . SER A 1 328 ? 3.568 56.438 8.172 1 33.09 328 SER A C 1
ATOM 2634 O O . SER A 1 328 ? 2.84 57.375 8.5 1 33.09 328 SER A O 1
ATOM 2636 N N . GLY A 1 329 ? 2.756 55.188 8.008 1 31.5 329 GLY A N 1
ATOM 2637 C CA . GLY A 1 329 ? 1.522 55.156 7.242 1 31.5 329 GLY A CA 1
ATOM 2638 C C . GLY A 1 329 ? 0.511 56.188 7.691 1 31.5 329 GLY A C 1
ATOM 2639 O O . GLY A 1 329 ? 0.144 57.062 6.926 1 31.5 329 GLY A O 1
ATOM 2640 N N . MET A 1 330 ? -0.586 55.844 8.609 1 32.28 330 MET A N 1
ATOM 2641 C CA . MET A 1 330 ? -1.882 56.5 8.555 1 32.28 330 MET A CA 1
ATOM 2642 C C . MET A 1 330 ? -1.78 57.938 9.086 1 32.28 330 MET A C 1
ATOM 2644 O O . MET A 1 330 ? -2.496 58.812 8.625 1 32.28 330 MET A O 1
ATOM 2648 N N . MET A 1 331 ? -1.124 58.188 10.266 1 35.16 331 MET A N 1
ATOM 2649 C CA . MET A 1 331 ? -1.458 59.469 10.906 1 35.16 331 MET A CA 1
ATOM 2650 C C . MET A 1 331 ? -0.499 60.562 10.469 1 35.16 331 MET A C 1
ATOM 2652 O O . MET A 1 331 ? -0.44 61.625 11.094 1 35.16 331 MET A O 1
ATOM 2656 N N . SER A 1 332 ? 0.417 60.375 9.617 1 35.03 332 SER A N 1
ATOM 2657 C CA . SER A 1 332 ? 1.397 61.406 9.281 1 35.03 332 SER A CA 1
ATOM 2658 C C . SER A 1 332 ? 0.729 62.625 8.648 1 35.03 332 SER A C 1
ATOM 2660 O O . SER A 1 332 ? 1.38 63.625 8.422 1 35.03 332 SER A O 1
ATOM 2662 N N . GLY A 1 333 ? -0.378 62.375 7.93 1 33.81 333 GLY A N 1
ATOM 2663 C CA . GLY A 1 333 ? -0.869 63.469 7.113 1 33.81 333 GLY A CA 1
ATOM 2664 C C . GLY A 1 333 ? -1.138 64.75 7.91 1 33.81 333 GLY A C 1
ATOM 2665 O O . GLY A 1 333 ? -1.354 65.812 7.336 1 33.81 333 GLY A O 1
ATOM 2666 N N . PHE A 1 334 ? -1.598 64.562 9.18 1 35.66 334 PHE A N 1
ATOM 2667 C CA . PHE A 1 334 ? -2.283 65.75 9.641 1 35.66 334 PHE A CA 1
ATOM 2668 C C . PHE A 1 334 ? -1.279 66.812 10.07 1 35.66 334 PHE A C 1
ATOM 2670 O O . PHE A 1 334 ? -1.652 67.938 10.32 1 35.66 334 PHE A O 1
ATOM 2677 N N . ILE A 1 335 ? -0.029 66.375 10.578 1 35.84 335 ILE A N 1
ATOM 2678 C CA . ILE A 1 335 ? 0.569 67.562 11.188 1 35.84 335 ILE A CA 1
ATOM 2679 C C . ILE A 1 335 ? 1.311 68.375 10.133 1 35.84 335 ILE A C 1
ATOM 2681 O O . ILE A 1 335 ? 2.486 68.125 9.852 1 35.84 335 ILE A O 1
ATOM 2685 N N . ARG A 1 336 ? 0.91 68.5 8.922 1 37.72 336 ARG A N 1
ATOM 2686 C CA . ARG A 1 336 ? 1.535 69.438 8.023 1 37.72 336 ARG A CA 1
ATOM 2687 C C . ARG A 1 336 ? 1.491 70.875 8.609 1 37.72 336 ARG A C 1
ATOM 2689 O O . ARG A 1 336 ? 0.972 71.75 7.977 1 37.72 336 ARG A O 1
ATOM 2696 N N . SER A 1 337 ? 1.05 71.062 9.812 1 35.97 337 SER A N 1
ATOM 2697 C CA . SER A 1 337 ? 1.062 72.5 9.938 1 35.97 337 SER A CA 1
ATOM 2698 C C . SER A 1 337 ? 2.475 73.062 9.781 1 35.97 337 SER A C 1
ATOM 2700 O O . SER A 1 337 ? 3.295 72.938 10.695 1 35.97 337 SER A O 1
ATOM 2702 N N . THR A 1 338 ? 3.156 72.812 8.664 1 35.66 338 THR A N 1
ATOM 2703 C CA . THR A 1 338 ? 4.371 73.5 8.203 1 35.66 338 THR A CA 1
ATOM 2704 C C . THR A 1 338 ? 4.262 75 8.383 1 35.66 338 THR A C 1
ATOM 2706 O O . THR A 1 338 ? 5.051 75.75 7.812 1 35.66 338 THR A O 1
ATOM 2709 N N . HIS A 1 339 ? 3.117 75.562 8.742 1 35.03 339 HIS A N 1
ATOM 2710 C CA . HIS A 1 339 ? 3.275 77 8.68 1 35.03 339 HIS A CA 1
ATOM 2711 C C . HIS A 1 339 ? 4.344 77.5 9.664 1 35.03 339 HIS A C 1
ATOM 2713 O O . HIS A 1 339 ? 4.164 77.375 10.875 1 35.03 339 HIS A O 1
ATOM 2719 N N . LYS A 1 340 ? 5.723 77.5 9.359 1 37.94 340 LYS A N 1
ATOM 2720 C CA . LYS A 1 340 ? 6.855 78.25 9.891 1 37.94 340 LYS A CA 1
ATOM 2721 C C . LYS A 1 340 ? 6.484 79.688 10.094 1 37.94 340 LYS A C 1
ATOM 2723 O O . LYS A 1 340 ? 6.996 80.562 9.391 1 37.94 340 LYS A O 1
ATOM 2728 N N . ASN A 1 341 ? 5.293 80.188 10.062 1 35.06 341 ASN A N 1
ATOM 2729 C CA . ASN A 1 341 ? 5.375 81.625 10.352 1 35.06 341 ASN A CA 1
ATOM 2730 C C . ASN A 1 341 ? 6.176 81.875 11.625 1 35.06 341 ASN A C 1
ATOM 2732 O O . ASN A 1 341 ? 6.008 81.188 12.625 1 35.06 341 ASN A O 1
ATOM 2736 N N . SER A 1 342 ? 7.445 82.5 11.586 1 38.75 342 SER A N 1
ATOM 2737 C CA . SER A 1 342 ? 8.461 83 12.484 1 38.75 342 SER A CA 1
ATOM 2738 C C . SER A 1 342 ? 7.863 83.375 13.836 1 38.75 342 SER A C 1
ATOM 2740 O O . SER A 1 342 ? 8.516 83.25 14.875 1 38.75 342 SER A O 1
ATOM 2742 N N . LYS A 1 343 ? 7.113 84.5 13.891 1 43.56 343 LYS A N 1
ATOM 2743 C CA . LYS A 1 343 ? 6.77 85.25 15.094 1 43.56 343 LYS A CA 1
ATOM 2744 C C . LYS A 1 343 ? 5.82 84.438 15.984 1 43.56 343 LYS A C 1
ATOM 2746 O O . LYS A 1 343 ? 5.109 85 16.812 1 43.56 343 LYS A O 1
ATOM 2751 N N . ASP A 1 344 ? 5.398 83.188 15.68 1 48.59 344 ASP A N 1
ATOM 2752 C CA . ASP A 1 344 ? 4.277 82.625 16.453 1 48.59 344 ASP A CA 1
ATOM 2753 C C . ASP A 1 344 ? 4.707 82.25 17.859 1 48.59 344 ASP A C 1
ATOM 2755 O O . ASP A 1 344 ? 5.684 81.562 18.062 1 48.59 344 ASP A O 1
ATOM 2759 N N . GLU A 1 345 ? 4.363 82.812 18.828 1 56.75 345 GLU A N 1
ATOM 2760 C CA . GLU A 1 345 ? 4.34 82.688 20.281 1 56.75 345 GLU A CA 1
ATOM 2761 C C . GLU A 1 345 ? 3.842 81.312 20.703 1 56.75 345 GLU A C 1
ATOM 2763 O O . GLU A 1 345 ? 2.842 80.812 20.188 1 56.75 345 GLU A O 1
ATOM 2768 N N . TYR A 1 346 ? 4.621 80.312 21.391 1 64.69 346 TYR A N 1
ATOM 2769 C CA . TYR A 1 346 ? 4.445 79.125 22.188 1 64.69 346 TYR A CA 1
ATOM 2770 C C . TYR A 1 346 ? 4.578 77.875 21.328 1 64.69 346 TYR A C 1
ATOM 2772 O O . TYR A 1 346 ? 3.627 77.125 21.188 1 64.69 346 TYR A O 1
ATOM 2780 N N . LEU A 1 347 ? 5.633 77.562 20.609 1 64.75 347 LEU A N 1
ATOM 2781 C CA . LEU A 1 347 ? 5.93 76.375 19.781 1 64.75 347 LEU A CA 1
ATOM 2782 C C . LEU A 1 347 ? 5.613 75.125 20.547 1 64.75 347 LEU A C 1
ATOM 2784 O O . LEU A 1 347 ? 5.203 74.125 19.953 1 64.75 347 LEU A O 1
ATOM 2788 N N . SER A 1 348 ? 5.637 75.188 21.812 1 69.5 348 SER A N 1
ATOM 2789 C CA . SER A 1 348 ? 5.453 74.062 22.656 1 69.5 348 SER A CA 1
ATOM 2790 C C . SER A 1 348 ? 3.977 73.688 22.797 1 69.5 348 SER A C 1
ATOM 2792 O O . SER A 1 348 ? 3.637 72.562 23.203 1 69.5 348 SER A O 1
ATOM 2794 N N . LEU A 1 349 ? 3.172 74.5 22.281 1 78.62 349 LEU A N 1
ATOM 2795 C CA . LEU A 1 349 ? 1.751 74.312 22.531 1 78.62 349 LEU A CA 1
ATOM 2796 C C . LEU A 1 349 ? 1.031 73.875 21.25 1 78.62 349 LEU A C 1
ATOM 2798 O O . LEU A 1 349 ? -0.199 73.938 21.172 1 78.62 349 LEU A O 1
ATOM 2802 N N . ARG A 1 350 ? 1.758 73.438 20.312 1 78.31 350 ARG A N 1
ATOM 2803 C CA . ARG A 1 350 ? 1.158 73.062 19.031 1 78.31 350 ARG A CA 1
ATOM 2804 C C . ARG A 1 350 ? 0.308 71.812 19.156 1 78.31 350 ARG A C 1
ATOM 2806 O O . ARG A 1 350 ? -0.699 71.688 18.453 1 78.31 350 ARG A O 1
ATOM 2813 N N . SER A 1 351 ? 0.757 70.938 20 1 85.12 351 SER A N 1
ATOM 2814 C CA . SER A 1 351 ? 0.036 69.688 20.234 1 85.12 351 SER A CA 1
ATOM 2815 C C . SER A 1 351 ? 0.016 69.312 21.719 1 85.12 351 SER A C 1
ATOM 2817 O O . SER A 1 351 ? 0.919 69.688 22.469 1 85.12 351 SER A O 1
ATOM 2819 N N . PRO A 1 352 ? -1.111 68.688 21.984 1 87.25 352 PRO A N 1
ATOM 2820 C CA . PRO A 1 352 ? -1.104 68.25 23.375 1 87.25 352 PRO A CA 1
ATOM 2821 C C . PRO A 1 352 ? -0.084 67.125 23.625 1 87.25 352 PRO A C 1
ATOM 2823 O O . PRO A 1 352 ? 0.253 66.875 24.781 1 87.25 352 PRO A O 1
ATOM 2826 N N . PHE A 1 353 ? 0.384 66.562 22.516 1 87.75 353 PHE A N 1
ATOM 2827 C CA . PHE A 1 353 ? 1.316 65.438 22.625 1 87.75 353 PHE A CA 1
ATOM 2828 C C . PHE A 1 353 ? 2.758 65.938 22.562 1 87.75 353 PHE A C 1
ATOM 2830 O O . PHE A 1 353 ? 3.449 65.75 21.562 1 87.75 353 PHE A O 1
ATOM 2837 N N . ILE A 1 354 ? 3.088 66.375 23.703 1 82.12 354 ILE A N 1
ATOM 2838 C CA . ILE A 1 354 ? 4.41 67 23.797 1 82.12 354 ILE A CA 1
ATOM 2839 C C . ILE A 1 354 ? 5.484 65.938 23.734 1 82.12 354 ILE A C 1
ATOM 2841 O O . ILE A 1 354 ? 5.473 64.938 24.531 1 82.12 354 ILE A O 1
ATOM 2845 N N . CYS A 1 355 ? 6.355 65.875 22.797 1 77.69 355 CYS A N 1
ATOM 2846 C CA . CYS A 1 355 ? 7.473 65 22.594 1 77.69 355 CYS A CA 1
ATOM 2847 C C . CYS A 1 355 ? 6.973 63.562 22.359 1 77.69 355 CYS A C 1
ATOM 2849 O O . CYS A 1 355 ? 7.648 62.594 22.734 1 77.69 355 CYS A O 1
ATOM 2851 N N . GLY A 1 356 ? 5.75 63.438 21.938 1 80.31 356 GLY A N 1
ATOM 2852 C CA . GLY A 1 356 ? 5.207 62.156 21.594 1 80.31 356 GLY A CA 1
ATOM 2853 C C . GLY A 1 356 ? 4.703 61.375 22.797 1 80.31 356 GLY A C 1
ATOM 2854 O O . GLY A 1 356 ? 4.434 60.156 22.703 1 80.31 356 GLY A O 1
ATOM 2855 N N . ILE A 1 357 ? 4.609 62.094 23.891 1 82 357 ILE A N 1
ATOM 2856 C CA . ILE A 1 357 ? 4.102 61.469 25.094 1 82 357 ILE A CA 1
ATOM 2857 C C . ILE A 1 357 ? 2.654 61.031 24.891 1 82 357 ILE A C 1
ATOM 2859 O O . ILE A 1 357 ? 1.843 61.781 24.359 1 82 357 ILE A O 1
ATOM 2863 N N . SER A 1 358 ? 2.326 59.812 25.125 1 87 358 SER A N 1
ATOM 2864 C CA . SER A 1 358 ? 0.991 59.219 25.062 1 87 358 SER A CA 1
ATOM 2865 C C . SER A 1 358 ? 0.692 58.625 23.688 1 87 358 SER A C 1
ATOM 2867 O O . SER A 1 358 ? -0.379 58.062 23.453 1 87 358 SER A O 1
ATOM 2869 N N . ILE A 1 359 ? 1.542 58.812 22.75 1 85.5 359 ILE A N 1
ATOM 2870 C CA . ILE A 1 359 ? 1.326 58.25 21.422 1 85.5 359 ILE A CA 1
ATOM 2871 C C . ILE A 1 359 ? 2.363 57.156 21.141 1 85.5 359 ILE A C 1
ATOM 2873 O O . ILE A 1 359 ? 2.021 56.062 20.688 1 85.5 359 ILE A O 1
ATOM 2877 N N . LYS A 1 360 ? 3.561 57.531 21.469 1 85.81 360 LYS A N 1
ATOM 2878 C CA . LYS A 1 360 ? 4.652 56.625 21.156 1 85.81 360 LYS A CA 1
ATOM 2879 C C . LYS A 1 360 ? 4.859 55.594 22.281 1 85.81 360 LYS A C 1
ATOM 2881 O O . LYS A 1 360 ? 4.652 55.938 23.453 1 85.81 360 LYS A O 1
ATOM 2886 N N . SER A 1 361 ? 5.227 54.438 21.844 1 90.06 361 SER A N 1
ATOM 2887 C CA . SER A 1 361 ? 5.625 53.438 22.828 1 90.06 361 SER A CA 1
ATOM 2888 C C . SER A 1 361 ? 6.949 53.781 23.484 1 90.06 361 SER A C 1
ATOM 2890 O O . SER A 1 361 ? 7.703 54.625 22.953 1 90.06 361 SER A O 1
ATOM 2892 N N . ILE A 1 362 ? 7.168 53.188 24.672 1 90.75 362 ILE A N 1
ATOM 2893 C CA . ILE A 1 362 ? 8.352 53.531 25.453 1 90.75 362 ILE A CA 1
ATOM 2894 C C . ILE A 1 362 ? 9.195 52.25 25.688 1 90.75 362 ILE A C 1
ATOM 2896 O O . ILE A 1 362 ? 8.672 51.219 26.109 1 90.75 362 ILE A O 1
ATOM 2900 N N . LYS A 1 363 ? 10.469 52.438 25.359 1 91.25 363 LYS A N 1
ATOM 2901 C CA . LYS A 1 363 ? 11.367 51.312 25.625 1 91.25 363 LYS A CA 1
ATOM 2902 C C . LYS A 1 363 ? 11.578 51.125 27.125 1 91.25 363 LYS A C 1
ATOM 2904 O O . LYS A 1 363 ? 11.648 52.094 27.875 1 91.25 363 LYS A O 1
ATOM 2909 N N . ASN A 1 364 ? 11.688 49.906 27.453 1 90.62 364 ASN A N 1
ATOM 2910 C CA . ASN A 1 364 ? 11.867 49.562 28.859 1 90.62 364 ASN A CA 1
ATOM 2911 C C . ASN A 1 364 ? 13.07 50.281 29.453 1 90.62 364 ASN A C 1
ATOM 2913 O O . ASN A 1 364 ? 13.039 50.688 30.625 1 90.62 364 ASN A O 1
ATOM 2917 N N . THR A 1 365 ? 14.102 50.5 28.688 1 89 365 THR A N 1
ATOM 2918 C CA . THR A 1 365 ? 15.32 51.125 29.188 1 89 365 THR A CA 1
ATOM 2919 C C . THR A 1 365 ? 15.117 52.625 29.406 1 89 365 THR A C 1
ATOM 2921 O O . THR A 1 365 ? 15.828 53.25 30.188 1 89 365 THR A O 1
ATOM 2924 N N . ASP A 1 366 ? 14.023 53.156 28.766 1 88.12 366 ASP A N 1
ATOM 2925 C CA . ASP A 1 366 ? 13.852 54.594 28.781 1 88.12 366 ASP A CA 1
ATOM 2926 C C . ASP A 1 366 ? 12.758 55 29.781 1 88.12 366 ASP A C 1
ATOM 2928 O O . ASP A 1 366 ? 12.492 56.188 29.953 1 88.12 366 ASP A O 1
ATOM 2932 N N . LEU A 1 367 ? 12.242 54.062 30.469 1 89.81 367 LEU A N 1
ATOM 2933 C CA . LEU A 1 367 ? 11.164 54.375 31.406 1 89.81 367 LEU A CA 1
ATOM 2934 C C . LEU A 1 367 ? 11.68 55.188 32.594 1 89.81 367 LEU A C 1
ATOM 2936 O O . LEU A 1 367 ? 12.734 54.875 33.156 1 89.81 367 LEU A O 1
ATOM 2940 N N . THR A 1 368 ? 10.961 56.281 32.844 1 90.25 368 THR A N 1
ATOM 2941 C CA . THR A 1 368 ? 11.266 57.062 34.031 1 90.25 368 THR A CA 1
ATOM 2942 C C . THR A 1 368 ? 10.641 56.406 35.281 1 90.25 368 THR A C 1
ATOM 2944 O O . THR A 1 368 ? 9.781 55.531 35.156 1 90.25 368 THR A O 1
ATOM 2947 N N . ILE A 1 369 ? 11.133 56.812 36.469 1 91.56 369 ILE A N 1
ATOM 2948 C CA . ILE A 1 369 ? 10.648 56.219 37.719 1 91.56 369 ILE A CA 1
ATOM 2949 C C . ILE A 1 369 ? 9.156 56.469 37.875 1 91.56 369 ILE A C 1
ATOM 2951 O O . ILE A 1 369 ? 8.43 55.594 38.406 1 91.56 369 ILE A O 1
ATOM 2955 N N . ARG A 1 370 ? 8.633 57.656 37.375 1 89.75 370 ARG A N 1
ATOM 2956 C CA . ARG A 1 370 ? 7.207 57.938 37.438 1 89.75 370 ARG A CA 1
ATOM 2957 C C . ARG A 1 370 ? 6.414 57 36.531 1 89.75 370 ARG A C 1
ATOM 2959 O O . ARG A 1 370 ? 5.34 56.531 36.906 1 89.75 370 ARG A O 1
ATOM 2966 N N . GLN A 1 371 ? 7.051 56.781 35.438 1 90.25 371 GLN A N 1
ATOM 2967 C CA . GLN A 1 371 ? 6.383 55.906 34.469 1 90.25 371 GLN A CA 1
ATOM 2968 C C . GLN A 1 371 ? 6.391 54.469 34.938 1 90.25 371 GLN A C 1
ATOM 2970 O O . GLN A 1 371 ? 5.43 53.719 34.719 1 90.25 371 GLN A O 1
ATOM 2975 N N . VAL A 1 372 ? 7.492 53.969 35.531 1 94.5 372 VAL A N 1
ATOM 2976 C CA . VAL A 1 372 ? 7.582 52.625 36.062 1 94.5 372 VAL A CA 1
ATOM 2977 C C . VAL A 1 372 ? 6.539 52.438 37.156 1 94.5 372 VAL A C 1
ATOM 2979 O O . VAL A 1 372 ? 5.875 51.375 37.219 1 94.5 372 VAL A O 1
ATOM 2982 N N . ALA A 1 373 ? 6.406 53.406 38 1 93.25 373 ALA A N 1
ATOM 2983 C CA . ALA A 1 373 ? 5.438 53.312 39.094 1 93.25 373 ALA A CA 1
ATOM 2984 C C . ALA A 1 373 ? 4.012 53.25 38.562 1 93.25 373 ALA A C 1
ATOM 2986 O O . ALA A 1 373 ? 3.182 52.5 39.062 1 93.25 373 ALA A O 1
ATOM 2987 N N . ASP A 1 374 ? 3.76 54.094 37.594 1 90.81 374 ASP A N 1
ATOM 2988 C CA . ASP A 1 374 ? 2.438 54.094 37 1 90.81 374 ASP A CA 1
ATOM 2989 C C . ASP A 1 374 ? 2.16 52.75 36.312 1 90.81 374 ASP A C 1
ATOM 2991 O O . ASP A 1 374 ? 1.052 52.219 36.375 1 90.81 374 ASP A O 1
ATOM 2995 N N . ARG A 1 375 ? 3.156 52.219 35.562 1 93.44 375 ARG A N 1
ATOM 2996 C CA . ARG A 1 375 ? 2.994 50.969 34.875 1 93.44 375 ARG A CA 1
ATOM 2997 C C . ARG A 1 375 ? 2.783 49.812 35.844 1 93.44 375 ARG A C 1
ATOM 2999 O O . ARG A 1 375 ? 2.023 48.875 35.562 1 93.44 375 ARG A O 1
ATOM 3006 N N . LEU A 1 376 ? 3.486 49.844 36.938 1 95.38 376 LEU A N 1
ATOM 3007 C CA . LEU A 1 376 ? 3.328 48.812 37.938 1 95.38 376 LEU A CA 1
ATOM 3008 C C . LEU A 1 376 ? 1.906 48.781 38.5 1 95.38 376 LEU A C 1
ATOM 3010 O O . LEU A 1 376 ? 1.32 47.719 38.688 1 95.38 376 LEU A O 1
ATOM 3014 N N . LYS A 1 377 ? 1.392 49.969 38.719 1 93.31 377 LYS A N 1
ATOM 3015 C CA . LYS A 1 377 ? 0.021 50.062 39.219 1 93.31 377 LYS A CA 1
ATOM 3016 C C . LYS A 1 377 ? -0.97 49.5 38.188 1 93.31 377 LYS A C 1
ATOM 3018 O O . LYS A 1 377 ? -1.876 48.75 38.562 1 93.31 377 LYS A O 1
ATOM 3023 N N . VAL A 1 378 ? -0.742 49.875 37 1 91.94 378 VAL A N 1
ATOM 3024 C CA . VAL A 1 378 ? -1.634 49.438 35.938 1 91.94 378 VAL A CA 1
ATOM 3025 C C . VAL A 1 378 ? -1.581 47.906 35.812 1 91.94 378 VAL A C 1
ATOM 3027 O O . VAL A 1 378 ? -2.619 47.25 35.719 1 91.94 378 VAL A O 1
ATOM 3030 N N . LEU A 1 379 ? -0.401 47.281 35.75 1 95.25 379 LEU A N 1
ATOM 3031 C CA . LEU A 1 379 ? -0.231 45.844 35.562 1 95.25 379 LEU A CA 1
ATOM 3032 C C . LEU A 1 379 ? -0.82 45.062 36.75 1 95.25 379 LEU A C 1
ATOM 3034 O O . LEU A 1 379 ? -1.383 44 36.594 1 95.25 379 LEU A O 1
ATOM 3038 N N . ARG A 1 380 ? -0.691 45.625 37.938 1 95.62 380 ARG A N 1
ATOM 3039 C CA . ARG A 1 380 ? -1.261 45 39.125 1 95.62 380 ARG A CA 1
ATOM 3040 C C . ARG A 1 380 ? -2.783 44.969 39.062 1 95.62 380 ARG A C 1
ATOM 3042 O O . ARG A 1 380 ? -3.418 43.969 39.406 1 95.62 380 ARG A O 1
ATOM 3049 N N . ASP A 1 381 ? -3.344 46.062 38.656 1 94.62 381 ASP A N 1
ATOM 3050 C CA . ASP A 1 381 ? -4.793 46.125 38.469 1 94.62 381 ASP A CA 1
ATOM 3051 C C . ASP A 1 381 ? -5.273 45.125 37.438 1 94.62 381 ASP A C 1
ATOM 3053 O O . ASP A 1 381 ? -6.301 44.469 37.625 1 94.62 381 ASP A O 1
ATOM 3057 N N . LEU A 1 382 ? -4.539 45.062 36.406 1 94.06 382 LEU A N 1
ATOM 3058 C CA . LEU A 1 382 ? -4.895 44.156 35.344 1 94.06 382 LEU A CA 1
ATOM 3059 C C . LEU A 1 382 ? -4.766 42.688 35.812 1 94.06 382 LEU A C 1
ATOM 3061 O O . LEU A 1 382 ? -5.566 41.844 35.438 1 94.06 382 LEU A O 1
ATOM 3065 N N . ALA A 1 383 ? -3.721 42.375 36.562 1 97 383 ALA A N 1
ATOM 3066 C CA . ALA A 1 383 ? -3.508 41.031 37.094 1 97 383 ALA A CA 1
ATOM 3067 C C . ALA A 1 383 ? -4.652 40.594 38 1 97 383 ALA A C 1
ATOM 3069 O O . ALA A 1 383 ? -5.109 39.469 37.938 1 97 383 ALA A O 1
ATOM 3070 N N . VAL A 1 384 ? -5.117 41.562 38.844 1 97 384 VAL A N 1
ATOM 3071 C CA . VAL A 1 384 ? -6.219 41.25 39.75 1 97 384 VAL A CA 1
ATOM 3072 C C . VAL A 1 384 ? -7.5 41 38.938 1 97 384 VAL A C 1
ATOM 3074 O O . VAL A 1 384 ? -8.25 40.094 39.25 1 97 384 VAL A O 1
ATOM 3077 N N . LYS A 1 385 ? -7.738 41.844 38 1 95.12 385 LYS A N 1
ATOM 3078 C CA . LYS A 1 385 ? -8.914 41.688 37.125 1 95.12 385 LYS A CA 1
ATOM 3079 C C . LYS A 1 385 ? -8.883 40.344 36.406 1 95.12 385 LYS A C 1
ATOM 3081 O O . LYS A 1 385 ? -9.898 39.625 36.344 1 95.12 385 LYS A O 1
ATOM 3086 N N . THR A 1 386 ? -7.719 39.969 35.812 1 96.12 386 THR A N 1
ATOM 3087 C CA . THR A 1 386 ? -7.574 38.719 35.094 1 96.12 386 THR A CA 1
ATOM 3088 C C . THR A 1 386 ? -7.738 37.531 36.031 1 96.12 386 THR A C 1
ATOM 3090 O O . THR A 1 386 ? -8.328 36.5 35.656 1 96.12 386 THR A O 1
ATOM 3093 N N . ASP A 1 387 ? -7.203 37.594 37.219 1 96.81 387 ASP A N 1
ATOM 3094 C CA . ASP A 1 387 ? -7.32 36.531 38.219 1 96.81 387 ASP A CA 1
ATOM 3095 C C . ASP A 1 387 ? -8.781 36.281 38.594 1 96.81 387 ASP A C 1
ATOM 3097 O O . ASP A 1 387 ? -9.203 35.156 38.781 1 96.81 387 ASP A O 1
ATOM 3101 N N . ASN A 1 388 ? -9.523 37.375 38.75 1 96.62 388 ASN A N 1
ATOM 3102 C CA . ASN A 1 388 ? -10.945 37.25 39.031 1 96.62 388 ASN A CA 1
ATOM 3103 C C . ASN A 1 388 ? -11.711 36.594 37.906 1 96.62 388 ASN A C 1
ATOM 3105 O O . ASN A 1 388 ? -12.602 35.781 38.156 1 96.62 388 ASN A O 1
ATOM 3109 N N . GLU A 1 389 ? -11.367 36.938 36.719 1 95.25 389 GLU A N 1
ATOM 3110 C CA . GLU A 1 389 ? -11.992 36.281 35.562 1 95.25 389 GLU A CA 1
ATOM 3111 C C . GLU A 1 389 ? -11.648 34.812 35.5 1 95.25 389 GLU A C 1
ATOM 3113 O O . GLU A 1 389 ? -12.5 34 35.125 1 95.25 389 GLU A O 1
ATOM 3118 N N . LEU A 1 390 ? -10.391 34.438 35.781 1 96.31 390 LEU A N 1
ATOM 3119 C CA . LEU A 1 390 ? -9.953 33.031 35.781 1 96.31 390 LEU A CA 1
ATOM 3120 C C . LEU A 1 390 ? -10.719 32.219 36.812 1 96.31 390 LEU A C 1
ATOM 3122 O O . LEU A 1 390 ? -11.156 31.109 36.531 1 96.31 390 LEU A O 1
ATOM 3126 N N . ARG A 1 391 ? -10.938 32.75 37.969 1 95.88 391 ARG A N 1
ATOM 3127 C CA . ARG A 1 391 ? -11.664 32.062 39.031 1 95.88 391 ARG A CA 1
ATOM 3128 C C . ARG A 1 391 ? -13.133 31.891 38.688 1 95.88 391 ARG A C 1
ATOM 3130 O O . ARG A 1 391 ? -13.727 30.859 38.969 1 95.88 391 ARG A O 1
ATOM 3137 N N . SER A 1 392 ? -13.688 32.938 38.094 1 95 392 SER A N 1
ATOM 3138 C CA . SER A 1 392 ? -15.07 32.844 37.625 1 95 392 SER A CA 1
ATOM 3139 C C . SER A 1 392 ? -15.234 31.75 36.562 1 95 392 SER A C 1
ATOM 3141 O O . SER A 1 392 ? -16.203 30.984 36.594 1 95 392 SER A O 1
ATOM 3143 N N . THR A 1 393 ? -14.273 31.719 35.656 1 93.94 393 THR A N 1
ATOM 3144 C CA . THR A 1 393 ? -14.289 30.703 34.625 1 93.94 393 THR A CA 1
ATOM 3145 C C . THR A 1 393 ? -14.133 29.312 35.219 1 93.94 393 THR A C 1
ATOM 3147 O O . THR A 1 393 ? -14.797 28.359 34.781 1 93.94 393 THR A O 1
ATOM 3150 N N . ASP A 1 394 ? -13.297 29.125 36.219 1 93.75 394 ASP A N 1
ATOM 3151 C CA . ASP A 1 394 ? -13.094 27.844 36.875 1 93.75 394 ASP A CA 1
ATOM 3152 C C . ASP A 1 394 ? -14.375 27.375 37.594 1 93.75 394 ASP A C 1
ATOM 3154 O O . ASP A 1 394 ? -14.695 26.188 37.562 1 93.75 394 ASP A O 1
ATOM 3158 N N . ARG A 1 395 ? -15.062 28.234 38.125 1 92.5 395 ARG A N 1
ATOM 3159 C CA . ARG A 1 395 ? -16.312 27.891 38.781 1 92.5 395 ARG A CA 1
ATOM 3160 C C . ARG A 1 395 ? -17.359 27.438 37.75 1 92.5 395 ARG A C 1
ATOM 3162 O O . ARG A 1 395 ? -18.141 26.516 38.031 1 92.5 395 ARG A O 1
ATOM 3169 N N . MET A 1 396 ? -17.375 28.109 36.656 1 91.62 396 MET A N 1
ATOM 3170 C CA . MET A 1 396 ? -18.312 27.734 35.594 1 91.62 396 MET A CA 1
ATOM 3171 C C . MET A 1 396 ? -17.969 26.359 35.031 1 91.62 396 MET A C 1
ATOM 3173 O O . MET A 1 396 ? -18.859 25.562 34.719 1 91.62 396 MET A O 1
ATOM 3177 N N . ILE A 1 397 ? -16.672 26.109 34.906 1 91.81 397 ILE A N 1
ATOM 3178 C CA . ILE A 1 397 ? -16.219 24.797 34.438 1 91.81 397 ILE A CA 1
ATOM 3179 C C . ILE A 1 397 ? -16.672 23.719 35.406 1 91.81 397 ILE A C 1
ATOM 3181 O O . ILE A 1 397 ? -17.125 22.656 35 1 91.81 397 ILE A O 1
ATOM 3185 N N . ASP A 1 398 ? -16.594 23.953 36.625 1 90.94 398 ASP A N 1
ATOM 3186 C CA . ASP A 1 398 ? -16.984 23 37.656 1 90.94 398 ASP A CA 1
ATOM 3187 C C . ASP A 1 398 ? -18.484 22.75 37.656 1 90.94 398 ASP A C 1
ATOM 3189 O O . ASP A 1 398 ? -18.938 21.625 37.844 1 90.94 398 ASP A O 1
ATOM 3193 N N . SER A 1 399 ? -19.172 23.828 37.406 1 90.88 399 SER A N 1
ATOM 3194 C CA . SER A 1 399 ? -20.625 23.703 37.344 1 90.88 399 SER A CA 1
ATOM 3195 C C . SER A 1 399 ? -21.047 22.891 36.094 1 90.88 399 SER A C 1
ATOM 3197 O O . SER A 1 399 ? -22 22.125 36.156 1 90.88 399 SER A O 1
ATOM 3199 N N . CYS A 1 400 ? -20.344 23.172 35.031 1 90.25 400 CYS A N 1
ATOM 3200 C CA . CYS A 1 400 ? -20.672 22.469 33.812 1 90.25 400 CYS A CA 1
ATOM 3201 C C . CYS A 1 400 ? -20.328 20.984 33.906 1 90.25 400 CYS A C 1
ATOM 3203 O O . CYS A 1 400 ? -20.953 20.156 33.25 1 90.25 400 CYS A O 1
ATOM 3205 N N . LYS A 1 401 ? -19.25 20.672 34.625 1 88.31 401 LYS A N 1
ATOM 3206 C CA . LYS A 1 401 ? -18.922 19.266 34.875 1 88.31 401 LYS A CA 1
ATOM 3207 C C . LYS A 1 401 ? -20.062 18.531 35.562 1 88.31 401 LYS A C 1
ATOM 3209 O O . LYS A 1 401 ? -20.297 17.344 35.281 1 88.31 401 LYS A O 1
ATOM 3214 N N . THR A 1 402 ? -20.734 19.266 36.406 1 86.69 402 THR A N 1
ATOM 3215 C CA . THR A 1 402 ? -21.828 18.656 37.156 1 86.69 402 THR A CA 1
ATOM 3216 C C . THR A 1 402 ? -23.094 18.625 36.312 1 86.69 402 THR A C 1
ATOM 3218 O O . THR A 1 402 ? -23.859 17.656 36.344 1 86.69 402 THR A O 1
ATOM 3221 N N . ASN A 1 403 ? -23.344 19.797 35.531 1 86.62 403 ASN A N 1
ATOM 3222 C CA . ASN A 1 403 ? -24.484 19.875 34.625 1 86.62 403 ASN A CA 1
ATOM 3223 C C . ASN A 1 403 ? -24.094 20.453 33.281 1 86.62 403 ASN A C 1
ATOM 3225 O O . ASN A 1 403 ? -24.078 21.672 33.094 1 86.62 403 ASN A O 1
ATOM 3229 N N . PRO A 1 404 ? -23.938 19.625 32.25 1 81.88 404 PRO A N 1
ATOM 3230 C CA . PRO A 1 404 ? -23.453 20.047 30.938 1 81.88 404 PRO A CA 1
ATOM 3231 C C . PRO A 1 404 ? -24.375 21.047 30.25 1 81.88 404 PRO A C 1
ATOM 3233 O O . PRO A 1 404 ? -23.969 21.75 29.328 1 81.88 404 PRO A O 1
ATOM 3236 N N . LYS A 1 405 ? -25.562 21.25 30.688 1 81.5 405 LYS A N 1
ATOM 3237 C CA . LYS A 1 405 ? -26.516 22.141 30.047 1 81.5 405 LYS A CA 1
ATOM 3238 C C . LYS A 1 405 ? -26.188 23.609 30.375 1 81.5 405 LYS A C 1
ATOM 3240 O O . LYS A 1 405 ? -26.672 24.516 29.703 1 81.5 405 LYS A O 1
ATOM 3245 N N . PHE A 1 406 ? -25.266 23.734 31.25 1 75.56 406 PHE A N 1
ATOM 3246 C CA . PHE A 1 406 ? -24.984 25.078 31.75 1 75.56 406 PHE A CA 1
ATOM 3247 C C . PHE A 1 406 ? -24.062 25.828 30.812 1 75.56 406 PHE A C 1
ATOM 3249 O O . PHE A 1 406 ? -23.969 27.062 30.859 1 75.56 406 PHE A O 1
ATOM 3256 N N . GLY A 1 407 ? -23.391 25.109 29.953 1 78.44 407 GLY A N 1
ATOM 3257 C CA . GLY A 1 407 ? -22.531 25.875 29.078 1 78.44 407 GLY A CA 1
ATOM 3258 C C . GLY A 1 407 ? -21.703 25.016 28.141 1 78.44 407 GLY A C 1
ATOM 3259 O O . GLY A 1 407 ? -21.828 23.781 28.156 1 78.44 407 GLY A O 1
ATOM 3260 N N . ASP A 1 408 ? -21.078 25.781 27.391 1 87.56 408 ASP A N 1
ATOM 3261 C CA . ASP A 1 408 ? -20.188 25.109 26.438 1 87.56 408 ASP A CA 1
ATOM 3262 C C . ASP A 1 408 ? -18.812 24.875 27.047 1 87.56 408 ASP A C 1
ATOM 3264 O O . ASP A 1 408 ? -18 25.781 27.125 1 87.56 408 ASP A O 1
ATOM 3268 N N . MET A 1 409 ? -18.609 23.656 27.484 1 87.81 409 MET A N 1
ATOM 3269 C CA . MET A 1 409 ? -17.375 23.25 28.172 1 87.81 409 MET A CA 1
ATOM 3270 C C . MET A 1 409 ? -16.141 23.609 27.344 1 87.81 409 MET A C 1
ATOM 3272 O O . MET A 1 409 ? -15.141 24.062 27.875 1 87.81 409 MET A O 1
ATOM 3276 N N . GLU A 1 410 ? -16.188 23.562 26.109 1 85.94 410 GLU A N 1
ATOM 3277 C CA . GLU A 1 410 ? -15.047 23.828 25.234 1 85.94 410 GLU A CA 1
ATOM 3278 C C . GLU A 1 410 ? -14.688 25.312 25.266 1 85.94 410 GLU A C 1
ATOM 3280 O O . GLU A 1 410 ? -13.508 25.672 25.297 1 85.94 410 GLU A O 1
ATOM 3285 N N . CYS A 1 411 ? -15.633 26.031 25.25 1 89.12 411 CYS A N 1
ATOM 3286 C CA . CYS A 1 411 ? -15.43 27.484 25.266 1 89.12 411 CYS A CA 1
ATOM 3287 C C . CYS A 1 411 ? -14.852 27.938 26.594 1 89.12 411 CYS A C 1
ATOM 3289 O O . CYS A 1 411 ? -13.984 28.812 26.641 1 89.12 411 CYS A O 1
ATOM 3291 N N . LEU A 1 412 ? -15.297 27.297 27.641 1 91.5 412 LEU A N 1
ATOM 3292 C CA . LEU A 1 412 ? -14.828 27.656 28.984 1 91.5 412 LEU A CA 1
ATOM 3293 C C . LEU A 1 412 ? -13.375 27.25 29.172 1 91.5 412 LEU A C 1
ATOM 3295 O O . LEU A 1 412 ? -12.578 28 29.75 1 91.5 412 LEU A O 1
ATOM 3299 N N . VAL A 1 413 ? -13.078 26.172 28.703 1 90.38 413 VAL A N 1
ATOM 3300 C CA . VAL A 1 413 ? -11.711 25.672 28.828 1 90.38 413 VAL A CA 1
ATOM 3301 C C . VAL A 1 413 ? -10.766 26.547 28.016 1 90.38 413 VAL A C 1
ATOM 3303 O O . VAL A 1 413 ? -9.648 26.844 28.453 1 90.38 413 VAL A O 1
ATOM 3306 N N . ARG A 1 414 ? -11.266 27 26.938 1 90.44 414 ARG A N 1
ATOM 3307 C CA . ARG A 1 414 ? -10.484 27.906 26.109 1 90.44 414 ARG A CA 1
ATOM 3308 C C . ARG A 1 414 ? -10.242 29.234 26.812 1 90.44 414 ARG A C 1
ATOM 3310 O O . ARG A 1 414 ? -9.117 29.75 26.797 1 90.44 414 ARG A O 1
ATOM 3317 N N . ALA A 1 415 ? -11.266 29.641 27.391 1 93 415 ALA A N 1
ATOM 3318 C CA . ALA A 1 415 ? -11.164 30.906 28.109 1 93 415 ALA A CA 1
ATOM 3319 C C . ALA A 1 415 ? -10.219 30.797 29.297 1 93 415 ALA A C 1
ATOM 3321 O O . ALA A 1 415 ? -9.438 31.703 29.562 1 93 415 ALA A O 1
ATOM 3322 N N . GLY A 1 416 ? -10.352 29.719 30.016 1 93.19 416 GLY A N 1
ATOM 3323 C CA . GLY A 1 416 ? -9.453 29.484 31.125 1 93.19 416 GLY A CA 1
ATOM 3324 C C . GLY A 1 416 ? -7.992 29.469 30.734 1 93.19 416 GLY A C 1
ATOM 3325 O O . GLY A 1 416 ? -7.137 29.984 31.453 1 93.19 416 GLY A O 1
ATOM 3326 N N . GLY A 1 417 ? -7.73 28.922 29.594 1 92.94 417 GLY A N 1
ATOM 3327 C CA . GLY A 1 417 ? -6.363 28.906 29.094 1 92.94 417 GLY A CA 1
ATOM 3328 C C . GLY A 1 417 ? -5.832 30.281 28.75 1 92.94 417 GLY A C 1
ATOM 3329 O O . GLY A 1 417 ? -4.672 30.594 29.031 1 92.94 417 GLY A O 1
ATOM 3330 N N . ILE A 1 418 ? -6.688 31.078 28.156 1 95.56 418 ILE A N 1
ATOM 3331 C CA . ILE A 1 418 ? -6.32 32.438 27.781 1 95.56 418 ILE A CA 1
ATOM 3332 C C . ILE A 1 418 ? -5.957 33.25 29.031 1 95.56 418 ILE A C 1
ATOM 3334 O O . ILE A 1 418 ? -4.914 33.906 29.062 1 95.56 418 ILE A O 1
ATOM 3338 N N . TYR A 1 419 ? -6.793 33.125 30.031 1 96.56 419 TYR A N 1
ATOM 3339 C CA . TYR A 1 419 ? -6.598 33.906 31.25 1 96.56 419 TYR A CA 1
ATOM 3340 C C . TYR A 1 419 ? -5.367 33.438 32 1 96.56 419 TYR A C 1
ATOM 3342 O O . TYR A 1 419 ? -4.648 34.25 32.594 1 96.56 419 TYR A O 1
ATOM 3350 N N . THR A 1 420 ? -5.148 32.188 32.031 1 96 420 THR A N 1
ATOM 3351 C CA . THR A 1 420 ? -3.977 31.641 32.719 1 96 420 THR A CA 1
ATOM 3352 C C . THR A 1 420 ? -2.693 32.188 32.062 1 96 420 THR A C 1
ATOM 3354 O O . THR A 1 420 ? -1.78 32.594 32.781 1 96 420 THR A O 1
ATOM 3357 N N . ARG A 1 421 ? -2.637 32.219 30.797 1 96.31 421 ARG A N 1
ATOM 3358 C CA . ARG A 1 421 ? -1.45 32.688 30.109 1 96.31 421 ARG A CA 1
ATOM 3359 C C . ARG A 1 421 ? -1.276 34.188 30.297 1 96.31 421 ARG A C 1
ATOM 3361 O O . ARG A 1 421 ? -0.158 34.688 30.5 1 96.31 421 ARG A O 1
ATOM 3368 N N . ARG A 1 422 ? -2.412 34.812 30.188 1 96.75 422 ARG A N 1
ATOM 3369 C CA . ARG A 1 422 ? -2.373 36.281 30.406 1 96.75 422 ARG A CA 1
ATOM 3370 C C . ARG A 1 422 ? -1.839 36.594 31.797 1 96.75 422 ARG A C 1
ATOM 3372 O O . ARG A 1 422 ? -1.006 37.5 31.953 1 96.75 422 ARG A O 1
ATOM 3379 N N . LEU A 1 423 ? -2.303 35.875 32.781 1 96.81 423 LEU A N 1
ATOM 3380 C CA . LEU A 1 423 ? -1.884 36.094 34.188 1 96.81 423 LEU A CA 1
ATOM 3381 C C . LEU A 1 423 ? -0.394 35.812 34.344 1 96.81 423 LEU A C 1
ATOM 3383 O O . LEU A 1 423 ? 0.3 36.531 35.062 1 96.81 423 LEU A O 1
ATOM 3387 N N . ASN A 1 424 ? 0.053 34.844 33.75 1 96.69 424 ASN A N 1
ATOM 3388 C CA . ASN A 1 424 ? 1.474 34.5 33.812 1 96.69 424 ASN A CA 1
ATOM 3389 C C . ASN A 1 424 ? 2.334 35.625 33.25 1 96.69 424 ASN A C 1
ATOM 3391 O O . ASN A 1 424 ? 3.357 36 33.844 1 96.69 424 ASN A O 1
ATOM 3395 N N . SER A 1 425 ? 1.932 36.188 32.094 1 96.62 425 SER A N 1
ATOM 3396 C CA . SER A 1 425 ? 2.67 37.281 31.484 1 96.62 425 SER A CA 1
ATOM 3397 C C . SER A 1 425 ? 2.664 38.531 32.375 1 96.62 425 SER A C 1
ATOM 3399 O O . SER A 1 425 ? 3.684 39.188 32.5 1 96.62 425 SER A O 1
ATOM 3401 N N . LEU A 1 426 ? 1.479 38.781 32.906 1 96.75 426 LEU A N 1
ATOM 3402 C CA . LEU A 1 426 ? 1.341 39.969 33.75 1 96.75 426 LEU A CA 1
ATOM 3403 C C . LEU A 1 426 ? 2.215 39.844 35 1 96.75 426 LEU A C 1
ATOM 3405 O O . LEU A 1 426 ? 2.895 40.812 35.375 1 96.75 426 LEU A O 1
ATOM 3409 N N . ARG A 1 427 ? 2.258 38.75 35.625 1 96.5 427 ARG A N 1
ATOM 3410 C CA . ARG A 1 427 ? 3.053 38.531 36.844 1 96.5 427 ARG A CA 1
ATOM 3411 C C . ARG A 1 427 ? 4.543 38.625 36.531 1 96.5 427 ARG A C 1
ATOM 3413 O O . ARG A 1 427 ? 5.305 39.156 37.375 1 96.5 427 ARG A O 1
ATOM 3420 N N . GLN A 1 428 ? 4.895 38.156 35.406 1 95.38 428 GLN A N 1
ATOM 3421 C CA . GLN A 1 428 ? 6.301 38.25 35.031 1 95.38 428 GLN A CA 1
ATOM 3422 C C . GLN A 1 428 ? 6.711 39.719 34.812 1 95.38 428 GLN A C 1
ATOM 3424 O O . GLN A 1 428 ? 7.785 40.125 35.25 1 95.38 428 GLN A O 1
ATOM 3429 N N . HIS A 1 429 ? 5.832 40.5 34.094 1 95.06 429 HIS A N 1
ATOM 3430 C CA . HIS A 1 429 ? 6.125 41.906 33.875 1 95.06 429 HIS A CA 1
ATOM 3431 C C . HIS A 1 429 ? 6.168 42.688 35.188 1 95.06 429 HIS A C 1
ATOM 3433 O O . HIS A 1 429 ? 6.984 43.594 35.344 1 95.06 429 HIS A O 1
ATOM 3439 N N . ILE A 1 430 ? 5.281 42.312 36.125 1 96.94 430 ILE A N 1
ATOM 3440 C CA . ILE A 1 430 ? 5.25 42.969 37.438 1 96.94 430 ILE A CA 1
ATOM 3441 C C . ILE A 1 430 ? 6.559 42.719 38.188 1 96.94 430 ILE A C 1
ATOM 3443 O O . ILE A 1 430 ? 7.141 43.656 38.75 1 96.94 430 ILE A O 1
ATOM 3447 N N . LYS A 1 431 ? 7.039 41.594 38.156 1 96.25 431 LYS A N 1
ATOM 3448 C CA . LYS A 1 431 ? 8.289 41.25 38.844 1 96.25 431 LYS A CA 1
ATOM 3449 C C . LYS A 1 431 ? 9.469 42 38.219 1 96.25 431 LYS A C 1
ATOM 3451 O O . LYS A 1 431 ? 10.32 42.531 38.938 1 96.25 431 LYS A O 1
ATOM 3456 N N . ASP A 1 432 ? 9.523 42.031 36.938 1 95.19 432 ASP A N 1
ATOM 3457 C CA . ASP A 1 432 ? 10.609 42.719 36.25 1 95.19 432 ASP A CA 1
ATOM 3458 C C . ASP A 1 432 ? 10.609 44.219 36.531 1 95.19 432 ASP A C 1
ATOM 3460 O O . ASP A 1 432 ? 11.664 44.812 36.719 1 95.19 432 ASP A O 1
ATOM 3464 N N . LEU A 1 433 ? 9.406 44.812 36.5 1 95.75 433 LEU A N 1
ATOM 3465 C CA . LEU A 1 433 ? 9.297 46.25 36.719 1 95.75 433 LEU A CA 1
ATOM 3466 C C . LEU A 1 433 ? 9.578 46.594 38.188 1 95.75 433 LEU A C 1
ATOM 3468 O O . LEU A 1 433 ? 10.055 47.688 38.469 1 95.75 433 LEU A O 1
ATOM 3472 N N . GLU A 1 434 ? 9.266 45.688 39.125 1 96.25 434 GLU A N 1
ATOM 3473 C CA . GLU A 1 434 ? 9.594 45.906 40.531 1 96.25 434 GLU A CA 1
ATOM 3474 C C . GLU A 1 434 ? 11.109 45.969 40.719 1 96.25 434 GLU A C 1
ATOM 3476 O O . GLU A 1 434 ? 11.594 46.812 41.469 1 96.25 434 GLU A O 1
ATOM 3481 N N . VAL A 1 435 ? 11.773 45.156 40.062 1 95.94 435 VAL A N 1
ATOM 3482 C CA . VAL A 1 435 ? 13.227 45.188 40.125 1 95.94 435 VAL A CA 1
ATOM 3483 C C . VAL A 1 435 ? 13.758 46.5 39.562 1 95.94 435 VAL A C 1
ATOM 3485 O O . VAL A 1 435 ? 14.672 47.094 40.094 1 95.94 435 VAL A O 1
ATOM 3488 N N . LYS A 1 436 ? 13.172 46.875 38.438 1 95 436 LYS A N 1
ATOM 3489 C CA . LYS A 1 436 ? 13.586 48.125 37.812 1 95 436 LYS A CA 1
ATOM 3490 C C . LYS A 1 436 ? 13.273 49.344 38.688 1 95 436 LYS A C 1
ATOM 3492 O O . LYS A 1 436 ? 14.07 50.281 38.781 1 95 436 LYS A O 1
ATOM 3497 N N . PHE A 1 437 ? 12.078 49.375 39.344 1 96.12 437 PHE A N 1
ATOM 3498 C CA . PHE A 1 437 ? 11.68 50.469 40.25 1 96.12 437 PHE A CA 1
ATOM 3499 C C . PHE A 1 437 ? 12.703 50.625 41.344 1 96.12 437 PHE A C 1
ATOM 3501 O O . PHE A 1 437 ? 13.086 51.75 41.688 1 96.12 437 PHE A O 1
ATOM 3508 N N . ASN A 1 438 ? 13.219 49.594 41.844 1 95.31 438 ASN A N 1
ATOM 3509 C CA . ASN A 1 438 ? 14.195 49.594 42.938 1 95.31 438 ASN A CA 1
ATOM 3510 C C . ASN A 1 438 ? 15.57 50.031 42.438 1 95.31 438 ASN A C 1
ATOM 3512 O O . ASN A 1 438 ? 16.297 50.75 43.156 1 95.31 438 ASN A O 1
ATOM 3516 N N . ASN A 1 439 ? 15.898 49.719 41.25 1 94.62 439 ASN A N 1
ATOM 3517 C CA . ASN A 1 439 ? 17.188 50.094 40.656 1 94.62 439 ASN A CA 1
ATOM 3518 C C . ASN A 1 439 ? 17.266 51.562 40.344 1 94.62 439 ASN A C 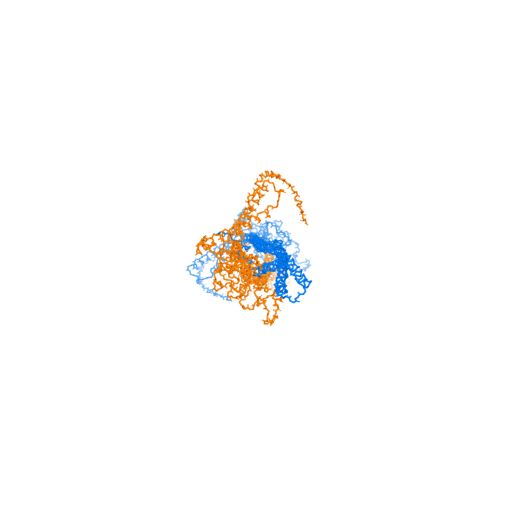1
ATOM 3520 O O . ASN A 1 439 ? 18.359 52.156 40.312 1 94.62 439 ASN A O 1
ATOM 3524 N N . LEU A 1 440 ? 16.047 52.188 40.125 1 92.5 440 LEU A N 1
ATOM 3525 C CA . LEU A 1 440 ? 16 53.625 39.781 1 92.5 440 LEU A CA 1
ATOM 3526 C C . LEU A 1 440 ? 15.953 54.469 41.062 1 92.5 440 LEU A C 1
ATOM 3528 O O . LEU A 1 440 ? 15.93 55.688 40.969 1 92.5 440 LEU A O 1
ATOM 3532 N N . GLY A 1 441 ? 15.914 53.938 42.25 1 92.06 441 GLY A N 1
ATOM 3533 C CA . GLY A 1 441 ? 15.992 54.688 43.5 1 92.06 441 GLY A CA 1
ATOM 3534 C C . GLY A 1 441 ? 14.789 54.5 44.375 1 92.06 441 GLY A C 1
ATOM 3535 O O . GLY A 1 441 ? 14.742 55 45.5 1 92.06 441 GLY A O 1
ATOM 3536 N N . GLY A 1 442 ? 13.805 53.781 43.875 1 91.5 442 GLY A N 1
ATOM 3537 C CA . GLY A 1 442 ? 12.672 53.406 44.688 1 91.5 442 GLY A CA 1
ATOM 3538 C C . GLY A 1 442 ? 11.781 54.562 45.062 1 91.5 442 GLY A C 1
ATOM 3539 O O . GLY A 1 442 ? 11.57 55.469 44.281 1 91.5 442 GLY A O 1
ATOM 3540 N N . ASP A 1 443 ? 11.312 54.625 46.219 1 91.56 443 ASP A N 1
ATOM 3541 C CA . ASP A 1 443 ? 10.328 55.562 46.688 1 91.56 443 ASP A CA 1
ATOM 3542 C C . ASP A 1 443 ? 10.93 56.969 46.812 1 91.56 443 ASP A C 1
ATOM 3544 O O . ASP A 1 443 ? 10.25 57.969 46.594 1 91.56 443 ASP A O 1
ATOM 3548 N N . LEU A 1 444 ? 12.188 57.031 47.062 1 91.88 444 LEU A N 1
ATOM 3549 C CA . LEU A 1 444 ? 12.852 58.312 47.188 1 91.88 444 LEU A CA 1
ATOM 3550 C C . LEU A 1 444 ? 12.938 59.031 45.844 1 91.88 444 LEU A C 1
ATOM 3552 O O . LEU A 1 444 ? 12.641 60.219 45.781 1 91.88 444 LEU A O 1
ATOM 3556 N N . ALA A 1 445 ? 13.336 58.281 44.938 1 91.25 445 ALA A N 1
ATOM 3557 C CA . ALA A 1 445 ? 13.43 58.875 43.594 1 91.25 445 ALA A CA 1
ATOM 3558 C C . ALA A 1 445 ? 12.047 59.219 43.062 1 91.25 445 ALA A C 1
ATOM 3560 O O . ALA A 1 445 ? 11.891 60.219 42.344 1 91.25 445 ALA A O 1
ATOM 3561 N N . TYR A 1 446 ? 11.078 58.438 43.406 1 92.12 446 TYR A N 1
ATOM 3562 C CA . TYR A 1 446 ? 9.711 58.688 42.969 1 92.12 446 TYR A CA 1
ATOM 3563 C C . TYR A 1 446 ? 9.156 59.969 43.562 1 92.12 446 TYR A C 1
ATOM 3565 O O . TYR A 1 446 ? 8.516 60.75 42.875 1 92.12 446 TYR A O 1
ATOM 3573 N N . THR A 1 447 ? 9.398 60.219 44.812 1 91.31 447 THR A N 1
ATOM 3574 C CA . THR A 1 447 ? 8.93 61.406 45.5 1 91.31 447 THR A CA 1
ATOM 3575 C C . THR A 1 447 ? 9.594 62.656 44.906 1 91.31 447 THR A C 1
ATOM 3577 O O . THR A 1 447 ? 8.953 63.719 44.781 1 91.31 447 THR A O 1
ATOM 3580 N N . LYS A 1 448 ? 10.844 62.469 44.625 1 89.81 448 LYS A N 1
ATOM 3581 C CA . LYS A 1 448 ? 11.555 63.594 44 1 89.81 448 LYS A CA 1
ATOM 3582 C C . LYS A 1 448 ? 10.977 63.906 42.625 1 89.81 448 LYS A C 1
ATOM 3584 O O . LYS A 1 448 ? 10.812 65.062 42.281 1 89.81 448 LYS A O 1
ATOM 3589 N N . ALA A 1 449 ? 10.68 62.906 41.906 1 88.94 449 ALA A N 1
ATOM 3590 C CA . ALA A 1 449 ? 10.141 63.094 40.562 1 88.94 449 ALA A CA 1
ATOM 3591 C C . ALA A 1 449 ? 8.734 63.688 40.625 1 88.94 449 ALA A C 1
ATOM 3593 O O . ALA A 1 449 ? 8.375 64.5 39.781 1 88.94 449 ALA A O 1
ATOM 3594 N N . GLU A 1 450 ? 8.008 63.375 41.625 1 87.56 450 GLU A N 1
ATOM 3595 C CA . GLU A 1 450 ? 6.656 63.906 41.781 1 87.56 450 GLU A CA 1
ATOM 3596 C C . GLU A 1 450 ? 6.691 65.375 42.156 1 87.56 450 GLU A C 1
ATOM 3598 O O . GLU A 1 450 ? 5.832 66.125 41.75 1 87.56 450 GLU A O 1
ATOM 3603 N N . SER A 1 451 ? 7.707 65.75 42.875 1 86.06 451 SER A N 1
ATOM 3604 C CA . SER A 1 451 ? 7.859 67.125 43.25 1 86.06 451 SER A CA 1
ATOM 3605 C C . SER A 1 451 ? 8.203 68 42.062 1 86.06 451 SER A C 1
ATOM 3607 O O . SER A 1 451 ? 7.734 69.125 41.969 1 86.06 451 SER A O 1
ATOM 3609 N N . ILE A 1 452 ? 8.93 67.438 41.25 1 82.81 452 ILE A N 1
ATOM 3610 C CA . ILE A 1 452 ? 9.297 68.188 40.031 1 82.81 452 ILE A CA 1
ATOM 3611 C C . ILE A 1 452 ? 8.07 68.375 39.156 1 82.81 452 ILE A C 1
ATOM 3613 O O . ILE A 1 452 ? 7.836 69.438 38.594 1 82.81 452 ILE A O 1
ATOM 3617 N N . ALA A 1 453 ? 7.305 67.375 39.094 1 81 453 ALA A N 1
ATOM 3618 C CA . ALA A 1 453 ? 6.133 67.438 38.219 1 81 453 ALA A CA 1
ATOM 3619 C C . ALA A 1 453 ? 5.051 68.312 38.781 1 81 453 ALA A C 1
ATOM 3621 O O . ALA A 1 453 ? 4.238 68.875 38.031 1 81 453 ALA A O 1
ATOM 3622 N N . GLU A 1 454 ? 4.984 68.562 40.062 1 79.19 454 GLU A N 1
ATOM 3623 C CA . GLU A 1 454 ? 3.992 69.375 40.719 1 79.19 454 GLU A CA 1
ATOM 3624 C C . GLU A 1 454 ? 4.207 70.875 40.375 1 79.19 454 GLU A C 1
ATOM 3626 O O . GLU A 1 454 ? 3.289 71.688 40.5 1 79.19 454 GLU A O 1
ATOM 3631 N N . LYS A 1 455 ? 5.426 71.188 39.906 1 72.56 455 LYS A N 1
ATOM 3632 C CA . LYS A 1 455 ? 5.707 72.562 39.5 1 72.56 455 LYS A CA 1
ATOM 3633 C C . LYS A 1 455 ? 4.828 73 38.344 1 72.56 455 LYS A C 1
ATOM 3635 O O . LYS A 1 455 ? 4.617 74.188 38.125 1 72.56 455 LYS A O 1
ATOM 3640 N N . LEU A 1 456 ? 4.422 72 37.656 1 69.19 456 LEU A N 1
ATOM 3641 C CA . LEU A 1 456 ? 3.541 72.312 36.531 1 69.19 456 LEU A CA 1
ATOM 3642 C C . LEU A 1 456 ? 2.16 72.688 37 1 69.19 456 LEU A C 1
ATOM 3644 O O . LEU A 1 456 ? 1.424 73.375 36.312 1 69.19 456 LEU A O 1
ATOM 3648 N N . SER A 1 457 ? 1.674 72.438 38.344 1 60.47 457 SER A N 1
ATOM 3649 C CA . SER A 1 457 ? 0.357 72.75 38.875 1 60.47 457 SER A CA 1
ATOM 3650 C C . SER A 1 457 ? 0.44 73.938 39.844 1 60.47 457 SER A C 1
ATOM 3652 O O . SER A 1 457 ? -0.583 74.438 40.375 1 60.47 457 SER A O 1
ATOM 3654 N N . SER A 1 458 ? 1.483 74.438 40.562 1 49.88 458 SER A N 1
ATOM 3655 C CA . SER A 1 458 ? 1.577 75.375 41.625 1 49.88 458 SER A CA 1
ATOM 3656 C C . SER A 1 458 ? 1.477 76.812 41.094 1 49.88 458 SER A C 1
ATOM 3658 O O . SER A 1 458 ? 2.088 77.125 40.062 1 49.88 458 SER A O 1
ATOM 3660 N N . ARG A 1 459 ? 0.275 77.625 41.344 1 43 459 ARG A N 1
ATOM 3661 C CA . ARG A 1 459 ? 0.155 79.062 41.25 1 43 459 ARG A CA 1
ATOM 3662 C C . ARG A 1 459 ? 1.343 79.75 41.938 1 43 459 ARG A C 1
ATOM 3664 O O . ARG A 1 459 ? 1.715 79.438 43.062 1 43 459 ARG A O 1
ATOM 3671 N N . ALA A 1 460 ? 2.076 80.438 41.5 1 36.22 460 ALA A N 1
ATOM 3672 C CA . ALA A 1 460 ? 2.777 81.5 42.25 1 36.22 460 ALA A CA 1
ATOM 3673 C C . ALA A 1 460 ? 1.798 82.312 43.062 1 36.22 460 ALA A C 1
ATOM 3675 O O . ALA A 1 460 ? 1.01 83.062 42.5 1 36.22 460 ALA A O 1
ATOM 3676 N N . VAL A 1 461 ? 1.071 81.938 44.188 1 30.34 461 VAL A N 1
ATOM 3677 C CA . VAL A 1 461 ? 0.36 82.75 45.125 1 30.34 461 VAL A CA 1
ATOM 3678 C C . VAL A 1 461 ? 1.139 84.062 45.375 1 30.34 461 VAL A C 1
ATOM 3680 O O . VAL A 1 461 ? 2.25 84 45.906 1 30.34 461 VAL A O 1
ATOM 3683 N N . PHE A 1 462 ? 0.934 85.062 44.688 1 26.22 462 PHE A N 1
ATOM 3684 C CA . PHE A 1 462 ? 1.108 86.375 45.25 1 26.22 462 PHE A CA 1
ATOM 3685 C C . PHE A 1 462 ? 0.397 86.5 46.594 1 26.22 462 PHE A C 1
ATOM 3687 O O . PHE A 1 462 ? -0.715 86 46.75 1 26.22 462 PHE A O 1
ATOM 3694 N N . ASN A 1 463 ? 1.026 86.688 47.75 1 26.86 463 ASN A N 1
ATOM 3695 C CA . ASN A 1 463 ? 0.761 86.938 49.156 1 26.86 463 ASN A CA 1
ATOM 3696 C C . ASN A 1 463 ? -0.394 87.938 49.344 1 26.86 463 ASN A C 1
ATOM 3698 O O . ASN A 1 463 ? -0.188 89.062 49.812 1 26.86 463 ASN A O 1
ATOM 3702 N N . ALA A 1 464 ? -1.288 88.188 48.469 1 25.38 464 ALA A N 1
ATOM 3703 C CA . ALA A 1 464 ? -2.164 89.188 49.094 1 25.38 464 ALA A CA 1
ATOM 3704 C C . ALA A 1 464 ? -2.865 88.562 50.312 1 25.38 464 ALA A C 1
ATOM 3706 O O . ALA A 1 464 ? -2.918 89.188 51.375 1 25.38 464 ALA A O 1
ATOM 3707 N N . CYS A 1 465 ? -4.082 87.75 50.219 1 24.66 465 CYS A N 1
ATOM 3708 C CA . CYS A 1 465 ? -5.238 87.75 51.094 1 24.66 465 CYS A CA 1
ATOM 3709 C C . CYS A 1 465 ? -5.012 86.75 52.25 1 24.66 465 CYS A C 1
ATOM 3711 O O . CYS A 1 465 ? -5.129 85.562 52.062 1 24.66 465 CYS A O 1
ATOM 3713 N N . THR A 1 466 ? -4.016 86.812 53.156 1 25.31 466 THR A N 1
ATOM 3714 C CA . THR A 1 466 ? -3.893 86.125 54.438 1 25.31 466 THR A CA 1
ATOM 3715 C C . THR A 1 466 ? -5.207 86.188 55.219 1 25.31 466 THR A C 1
ATOM 3717 O O . THR A 1 466 ? -5.293 85.688 56.344 1 25.31 466 THR A O 1
ATOM 3720 N N . ASN A 1 467 ? -6.109 87.062 54.812 1 23.73 467 ASN A N 1
ATOM 3721 C CA . ASN A 1 467 ? -6.969 87.375 55.969 1 23.73 467 ASN A CA 1
ATOM 3722 C C . ASN A 1 467 ? -7.957 86.188 56.188 1 23.73 467 ASN A C 1
ATOM 3724 O O . ASN A 1 467 ? -8.672 86.188 57.188 1 23.73 467 ASN A O 1
ATOM 3728 N N . ALA A 1 468 ? -8.578 85.688 55.125 1 24.2 468 ALA A N 1
ATOM 3729 C CA . ALA A 1 468 ? -9.93 85.188 55.344 1 24.2 468 ALA A CA 1
ATOM 3730 C C . ALA A 1 468 ? -9.898 83.75 55.969 1 24.2 468 ALA A C 1
ATOM 3732 O O . ALA A 1 468 ? -9.758 82.75 55.25 1 24.2 468 ALA A O 1
ATOM 3733 N N . SER A 1 469 ? -9.117 83.375 56.875 1 20.81 469 SER A N 1
ATOM 3734 C CA . SER A 1 469 ? -8.984 82.062 57.469 1 20.81 469 SER A CA 1
ATOM 3735 C C . SER A 1 469 ? -10.328 81.5 57.938 1 20.81 469 SER A C 1
ATOM 3737 O O . SER A 1 469 ? -10.445 80.375 58.344 1 20.81 469 SER A O 1
ATOM 3739 N N . LYS A 1 470 ? -11.07 82.375 58.594 1 24.19 470 LYS A N 1
ATOM 3740 C CA . LYS A 1 470 ? -11.641 81.688 59.781 1 24.19 470 LYS A CA 1
ATOM 3741 C C . LYS A 1 470 ? -12.703 80.688 59.375 1 24.19 470 LYS A C 1
ATOM 3743 O O . LYS A 1 470 ? -12.852 79.625 60.031 1 24.19 470 LYS A O 1
ATOM 3748 N N . ASN A 1 471 ? -13.812 81 58.781 1 18.3 471 ASN A N 1
ATOM 3749 C CA . ASN A 1 471 ? -15.047 80.5 59.406 1 18.3 471 ASN A CA 1
ATOM 3750 C C . ASN A 1 471 ? -15.422 79.125 58.938 1 18.3 471 ASN A C 1
ATOM 3752 O O . ASN A 1 471 ? -15.805 78.25 59.781 1 18.3 471 ASN A O 1
ATOM 3756 N N . ASN A 1 472 ? -15.961 78.812 57.688 1 18.95 472 ASN A N 1
ATOM 3757 C CA . ASN A 1 472 ? -17.234 78.125 57.531 1 18.95 472 ASN A CA 1
ATOM 3758 C C . ASN A 1 472 ? -17.031 76.562 57.531 1 18.95 472 ASN A C 1
ATOM 3760 O O . ASN A 1 472 ? -16.5 76 56.562 1 18.95 472 ASN A O 1
ATOM 3764 N N . VAL A 1 473 ? -16.703 75.875 58.656 1 21.11 473 VAL A N 1
ATOM 3765 C CA . VAL A 1 473 ? -16.453 74.438 58.781 1 21.11 473 VAL A CA 1
ATOM 3766 C C . VAL A 1 473 ? -17.734 73.688 58.594 1 21.11 473 VAL A C 1
ATOM 3768 O O . VAL A 1 473 ? -18.172 72.875 59.469 1 21.11 473 VAL A O 1
ATOM 3771 N N . HIS A 1 474 ? -18.812 74.125 57.906 1 20.58 474 HIS A N 1
ATOM 3772 C CA . HIS A 1 474 ? -19.984 73.312 58.156 1 20.58 474 HIS A CA 1
ATOM 3773 C C . HIS A 1 474 ? -19.844 71.938 57.531 1 20.58 474 HIS A C 1
ATOM 3775 O O . HIS A 1 474 ? -19.219 71.75 56.5 1 20.58 474 HIS A O 1
ATOM 3781 N N . SER A 1 475 ? -20.078 70.812 58.375 1 21.25 475 SER A N 1
ATOM 3782 C CA . SER A 1 475 ? -19.969 69.375 58.5 1 21.25 475 SER A CA 1
ATOM 3783 C C . SER A 1 475 ? -20.922 68.688 57.562 1 21.25 475 SER A C 1
ATOM 3785 O O . SER A 1 475 ? -21.172 67.5 57.719 1 21.25 475 SER A O 1
ATOM 3787 N N . ALA A 1 476 ? -21.125 69.125 56.281 1 20.61 476 ALA A N 1
ATOM 3788 C CA . ALA A 1 476 ? -22.266 68.438 55.656 1 20.61 476 ALA A CA 1
ATOM 3789 C C . ALA A 1 476 ? -21.984 67 55.438 1 20.61 476 ALA A C 1
ATOM 3791 O O . ALA A 1 476 ? -20.906 66.625 54.938 1 20.61 476 ALA A O 1
ATOM 3792 N N . ASN A 1 477 ? -22.688 66.062 56.188 1 19.75 477 ASN A N 1
ATOM 3793 C CA . ASN A 1 477 ? -22.844 64.625 56.312 1 19.75 477 ASN A CA 1
ATOM 3794 C C . ASN A 1 477 ? -23.391 64 55.062 1 19.75 477 ASN A C 1
ATOM 3796 O O . ASN A 1 477 ? -24.562 64.188 54.719 1 19.75 477 ASN A O 1
ATOM 3800 N N . THR A 1 478 ? -22.812 64.25 53.969 1 17.58 478 THR A N 1
ATOM 3801 C CA . THR A 1 478 ? -23.5 63.781 52.781 1 17.58 478 THR A CA 1
ATOM 3802 C C . THR A 1 478 ? -23.516 62.25 52.75 1 17.58 478 THR A C 1
ATOM 3804 O O . THR A 1 478 ? -22.469 61.625 52.938 1 17.58 478 THR A O 1
ATOM 3807 N N . LYS A 1 479 ? -24.75 61.656 52.906 1 19.7 479 LYS A N 1
ATOM 3808 C CA . LYS A 1 479 ? -25.297 60.281 52.906 1 19.7 479 LYS A CA 1
ATOM 3809 C C . LYS A 1 479 ? -25.031 59.625 51.531 1 19.7 479 LYS A C 1
ATOM 3811 O O . LYS A 1 479 ? -25.25 60.25 50.5 1 19.7 479 LYS A O 1
ATOM 3816 N N . SER A 1 480 ? -24.188 58.625 51.562 1 18.08 480 SER A N 1
ATOM 3817 C CA . SER A 1 480 ? -23.656 57.688 50.562 1 18.08 480 SER A CA 1
ATOM 3818 C C . SER A 1 480 ? -24.781 56.875 49.906 1 18.08 480 SER A C 1
ATOM 3820 O O . SER A 1 480 ? -24.516 56.031 49.062 1 18.08 480 SER A O 1
ATOM 3822 N N . TYR A 1 481 ? -25.844 57.438 49.344 1 19.28 481 TYR A N 1
ATOM 3823 C CA . TYR A 1 481 ? -26.844 56.5 48.906 1 19.28 481 TYR A CA 1
ATOM 3824 C C . TYR A 1 481 ? -26.266 55.562 47.844 1 19.28 481 TYR A C 1
ATOM 3826 O O . TYR A 1 481 ? -25.547 56 46.938 1 19.28 481 TYR A O 1
ATOM 3834 N N . VAL A 1 482 ? -26.047 54.312 48.219 1 20.62 482 VAL A N 1
ATOM 3835 C CA . VAL A 1 482 ? -25.562 53.062 47.625 1 20.62 482 VAL A CA 1
ATOM 3836 C C . VAL A 1 482 ? -26.5 52.625 46.5 1 20.62 482 VAL A C 1
ATOM 3838 O O . VAL A 1 482 ? -27.656 52.281 46.75 1 20.62 482 VAL A O 1
ATOM 3841 N N . TRP A 1 483 ? -26.797 53.469 45.531 1 19.77 483 TRP A N 1
ATOM 3842 C CA . TRP A 1 483 ? -27.766 52.969 44.562 1 19.77 483 TRP A CA 1
ATOM 3843 C C . TRP A 1 483 ? -27.219 51.719 43.844 1 19.77 483 TRP A C 1
ATOM 3845 O O . TRP A 1 483 ? -26.062 51.688 43.438 1 19.77 483 TRP A O 1
ATOM 3855 N N . SER A 1 484 ? -27.672 50.562 44.25 1 19.53 484 SER A N 1
ATOM 3856 C CA . SER A 1 484 ? -27.531 49.156 43.844 1 19.53 484 SER A CA 1
ATOM 3857 C C . SER A 1 484 ? -28.031 48.938 42.438 1 19.53 484 SER A C 1
ATOM 3859 O O . SER A 1 484 ? -28.156 47.781 41.969 1 19.53 484 SER A O 1
ATOM 3861 N N . THR A 1 485 ? -27.938 49.812 41.5 1 20.81 485 THR A N 1
ATOM 3862 C CA . THR A 1 485 ? -28.734 49.5 40.312 1 20.81 485 THR A CA 1
ATOM 3863 C C . THR A 1 485 ? -28.188 48.25 39.625 1 20.81 485 THR A C 1
ATOM 3865 O O . THR A 1 485 ? -27 48.156 39.375 1 20.81 485 THR A O 1
ATOM 3868 N N . ASN A 1 486 ? -28.812 47.094 39.812 1 20.22 486 ASN A N 1
ATOM 3869 C CA . ASN A 1 486 ? -28.781 45.75 39.281 1 20.22 486 ASN A CA 1
ATOM 3870 C C . ASN A 1 486 ? -28.938 45.719 37.75 1 20.22 486 ASN A C 1
ATOM 3872 O O . ASN A 1 486 ? -30.016 46 37.219 1 20.22 486 ASN A O 1
ATOM 3876 N N . THR A 1 487 ? -28.156 46.5 36.969 1 19.92 487 THR A N 1
ATOM 3877 C CA . THR A 1 487 ? -28.453 46.438 35.531 1 19.92 487 THR A CA 1
ATOM 3878 C C . THR A 1 487 ? -28.25 45.031 34.969 1 19.92 487 THR A C 1
ATOM 3880 O O . THR A 1 487 ? -27.234 44.375 35.281 1 19.92 487 THR A O 1
ATOM 3883 N N . PHE A 1 488 ? -29.344 44.281 34.531 1 21.7 488 PHE A N 1
ATOM 3884 C CA . PHE A 1 488 ? -29.656 43 33.875 1 21.7 488 PHE A CA 1
ATOM 3885 C C . PHE A 1 488 ? -28.922 42.875 32.562 1 21.7 488 PHE A C 1
ATOM 3887 O O . PHE A 1 488 ? -28.938 43.781 31.75 1 21.7 488 PHE A O 1
ATOM 3894 N N . PHE A 1 489 ? -27.75 42.188 32.531 1 20.31 489 PHE A N 1
ATOM 3895 C CA . PHE A 1 489 ? -26.859 41.781 31.453 1 20.31 489 PHE A CA 1
ATOM 3896 C C . PHE A 1 489 ? -27.609 40.969 30.391 1 20.31 489 PHE A C 1
ATOM 3898 O O . PHE A 1 489 ? -28.203 39.938 30.703 1 20.31 489 PHE A O 1
ATOM 3905 N N . PHE A 1 490 ? -28.328 41.594 29.438 1 21.69 490 PHE A N 1
ATOM 3906 C CA . PHE A 1 490 ? -28.922 40.906 28.297 1 21.69 490 PHE A CA 1
ATOM 3907 C C . PHE A 1 490 ? -27.875 40.125 27.547 1 21.69 490 PHE A C 1
ATOM 3909 O O . PHE A 1 490 ? -26.812 40.625 27.219 1 21.69 490 PHE A O 1
ATOM 3916 N N . ILE A 1 491 ? -27.797 38.781 27.75 1 21.84 491 ILE A N 1
ATOM 3917 C CA . ILE A 1 491 ? -27.078 37.688 27.125 1 21.84 491 ILE A CA 1
ATOM 3918 C C . ILE A 1 491 ? -27.344 37.656 25.625 1 21.84 491 ILE A C 1
ATOM 3920 O O . ILE A 1 491 ? -28.469 37.406 25.188 1 21.84 491 ILE A O 1
ATOM 3924 N N . VAL A 1 492 ? -27.031 38.75 24.828 1 20.77 492 VAL A N 1
ATOM 3925 C CA . VAL A 1 492 ? -27.281 38.656 23.391 1 20.77 492 VAL A CA 1
ATOM 3926 C C . VAL A 1 492 ? -26.562 37.406 22.844 1 20.77 492 VAL A C 1
ATOM 3928 O O . VAL A 1 492 ? -25.344 37.312 22.953 1 20.77 492 VAL A O 1
ATOM 3931 N N . VAL A 1 493 ? -27.188 36.219 22.875 1 21.09 493 VAL A N 1
ATOM 3932 C CA . VAL A 1 493 ? -26.906 34.906 22.266 1 21.09 493 VAL A CA 1
ATOM 3933 C C . VAL A 1 493 ? -26.734 35.062 20.75 1 21.09 493 VAL A C 1
ATOM 3935 O O . VAL A 1 493 ? -27.688 35.438 20.062 1 21.09 493 VAL A O 1
ATOM 3938 N N . PHE A 1 494 ? -25.812 35.844 20.219 1 19.59 494 PHE A N 1
ATOM 3939 C CA . PHE A 1 494 ? -25.672 35.781 18.766 1 19.59 494 PHE A CA 1
ATOM 3940 C C . PHE A 1 494 ? -25.516 34.344 18.297 1 19.59 494 PHE A C 1
ATOM 3942 O O . PHE A 1 494 ? -24.641 33.625 18.766 1 19.59 494 PHE A O 1
ATOM 3949 N N . CYS A 1 495 ? -26.641 33.688 17.906 1 21.33 495 CYS A N 1
ATOM 3950 C CA . CYS A 1 495 ? -26.656 32.562 17 1 21.33 495 CYS A CA 1
ATOM 3951 C C . CYS A 1 495 ? -25.875 32.875 15.727 1 21.33 495 CYS A C 1
ATOM 3953 O O . CYS A 1 495 ? -25.984 33.969 15.18 1 21.33 495 CYS A O 1
ATOM 3955 N N . MET B 1 1 ? 8.719 26.281 32.094 1 60.41 1 MET B N 1
ATOM 3956 C CA . MET B 1 1 ? 8.43 27.719 32.094 1 60.41 1 MET B CA 1
ATOM 3957 C C . MET B 1 1 ? 6.965 27.969 31.781 1 60.41 1 MET B C 1
ATOM 3959 O O . MET B 1 1 ? 6.348 27.219 31.016 1 60.41 1 MET B O 1
ATOM 3963 N N . ASP B 1 2 ? 6.273 28.859 32.5 1 82.88 2 ASP B N 1
ATOM 3964 C CA . ASP B 1 2 ? 4.855 29.156 32.375 1 82.88 2 ASP B CA 1
ATOM 3965 C C . ASP B 1 2 ? 4.562 29.75 30.984 1 82.88 2 ASP B C 1
ATOM 3967 O O . ASP B 1 2 ? 5.387 30.484 30.422 1 82.88 2 ASP B O 1
ATOM 3971 N N . GLU B 1 3 ? 3.516 29.266 30.375 1 92.12 3 GLU B N 1
ATOM 3972 C CA . GLU B 1 3 ? 3.121 29.781 29.078 1 92.12 3 GLU B CA 1
ATOM 3973 C C . GLU B 1 3 ? 2.717 31.25 29.172 1 92.12 3 GLU B C 1
ATOM 3975 O O . GLU B 1 3 ? 2.064 31.672 30.125 1 92.12 3 GLU B O 1
ATOM 3980 N N . LEU B 1 4 ? 3.223 31.969 28.234 1 95.94 4 LEU B N 1
ATOM 3981 C CA . LEU B 1 4 ? 2.961 33.406 28.203 1 95.94 4 LEU B CA 1
ATOM 3982 C C . LEU B 1 4 ? 1.905 33.75 27.172 1 95.94 4 LEU B C 1
ATOM 3984 O O . LEU B 1 4 ? 1.576 32.938 26.312 1 95.94 4 LEU B O 1
ATOM 3988 N N . SER B 1 5 ? 1.344 34.938 27.297 1 96 5 SER B N 1
ATOM 3989 C CA . SER B 1 5 ? 0.244 35.375 26.438 1 96 5 SER B CA 1
ATOM 3990 C C . SER B 1 5 ? 0.739 36.312 25.344 1 96 5 SER B C 1
ATOM 3992 O O . SER B 1 5 ? 1.549 37.188 25.594 1 96 5 SER B O 1
ATOM 3994 N N . TRP B 1 6 ? 0.202 36.031 24.078 1 98.06 6 TRP B N 1
ATOM 3995 C CA . TRP B 1 6 ? 0.505 36.938 22.984 1 98.06 6 TRP B CA 1
ATOM 3996 C C . TRP B 1 6 ? -0.054 38.344 23.266 1 98.06 6 TRP B C 1
ATOM 3998 O O . TRP B 1 6 ? 0.544 39.344 22.875 1 98.06 6 TRP B O 1
ATOM 4008 N N . GLY B 1 7 ? -1.227 38.312 23.891 1 96.88 7 GLY B N 1
ATOM 4009 C CA . GLY B 1 7 ? -1.897 39.594 24.141 1 96.88 7 GLY B CA 1
ATOM 4010 C C . GLY B 1 7 ? -1.048 40.562 24.938 1 96.88 7 GLY B C 1
ATOM 4011 O O . GLY B 1 7 ? -1.029 41.781 24.641 1 96.88 7 GLY B O 1
ATOM 4012 N N . VAL B 1 8 ? -0.324 40.094 25.906 1 96.31 8 VAL B N 1
ATOM 4013 C CA . VAL B 1 8 ? 0.475 40.969 26.781 1 96.31 8 VAL B CA 1
ATOM 4014 C C . VAL B 1 8 ? 1.862 41.156 26.172 1 96.31 8 VAL B C 1
ATOM 4016 O O . VAL B 1 8 ? 2.398 42.281 26.188 1 96.31 8 VAL B O 1
ATOM 4019 N N . GLU B 1 9 ? 2.387 40.125 25.562 1 96.56 9 GLU B N 1
ATOM 4020 C CA . GLU B 1 9 ? 3.781 40.125 25.125 1 96.56 9 GLU B CA 1
ATOM 4021 C C . GLU B 1 9 ? 3.924 40.75 23.734 1 96.56 9 GLU B C 1
ATOM 4023 O O . GLU B 1 9 ? 4.996 41.25 23.375 1 96.56 9 GLU B O 1
ATOM 4028 N N . LEU B 1 10 ? 2.848 40.656 22.906 1 97.56 10 LEU B N 1
ATOM 4029 C CA . LEU B 1 10 ? 2.994 41 21.516 1 97.56 10 LEU B CA 1
ATOM 4030 C C . LEU B 1 10 ? 1.95 42.031 21.109 1 97.56 10 LEU B C 1
ATOM 4032 O O . LEU B 1 10 ? 1.468 42.031 19.969 1 97.56 10 LEU B O 1
ATOM 4036 N N . TRP B 1 11 ? 1.533 42.875 21.969 1 95.38 11 TRP B N 1
ATOM 4037 C CA . TRP B 1 11 ? 0.491 43.844 21.719 1 95.38 11 TRP B CA 1
ATOM 4038 C C . TRP B 1 11 ? 0.895 44.812 20.578 1 95.38 11 TRP B C 1
ATOM 4040 O O . TRP B 1 11 ? 0.038 45.344 19.875 1 95.38 11 TRP B O 1
ATOM 4050 N N . ASP B 1 12 ? 2.191 45.094 20.312 1 95.12 12 ASP B N 1
ATOM 4051 C CA . ASP B 1 12 ? 2.689 46.031 19.312 1 95.12 12 ASP B CA 1
ATOM 4052 C C . ASP B 1 12 ? 3.088 45.312 18.016 1 95.12 12 ASP B C 1
ATOM 4054 O O . ASP B 1 12 ? 3.674 45.906 17.125 1 95.12 12 ASP B O 1
ATOM 4058 N N . GLN B 1 13 ? 2.824 44.031 17.938 1 97.06 13 GLN B N 1
ATOM 4059 C CA . GLN B 1 13 ? 3.309 43.25 16.828 1 97.06 13 GLN B CA 1
ATOM 4060 C C . GLN B 1 13 ? 2.15 42.625 16.031 1 97.06 13 GLN B C 1
ATOM 4062 O O . GLN B 1 13 ? 2.268 41.531 15.484 1 97.06 13 GLN B O 1
ATOM 4067 N N . VAL B 1 14 ? 1.038 43.281 15.93 1 96.94 14 VAL B N 1
ATOM 4068 C CA . VAL B 1 14 ? -0.175 42.719 15.344 1 96.94 14 VAL B CA 1
ATOM 4069 C C . VAL B 1 14 ? 0.052 42.438 13.859 1 96.94 14 VAL B C 1
ATOM 4071 O O . VAL B 1 14 ? -0.381 41.406 13.352 1 96.94 14 VAL B O 1
ATOM 4074 N N . GLU B 1 15 ? 0.769 43.281 13.148 1 96 15 GLU B N 1
ATOM 4075 C CA . GLU B 1 15 ? 1.023 43.094 11.727 1 96 15 GLU B CA 1
ATOM 4076 C C . GLU B 1 15 ? 1.877 41.844 11.492 1 96 15 GLU B C 1
ATOM 4078 O O . GLU B 1 15 ? 1.647 41.094 10.539 1 96 15 GLU B O 1
ATOM 4083 N N . ASN B 1 16 ? 2.838 41.625 12.344 1 97.69 16 ASN B N 1
ATOM 4084 C CA . ASN B 1 16 ? 3.686 40.438 12.234 1 97.69 16 ASN B CA 1
ATOM 4085 C C . ASN B 1 16 ? 2.934 39.188 12.617 1 97.69 16 ASN B C 1
ATOM 4087 O O . ASN B 1 16 ? 3.209 38.094 12.078 1 97.69 16 ASN B O 1
ATOM 4091 N N . ILE B 1 17 ? 2.006 39.281 13.539 1 98.06 17 ILE B N 1
ATOM 4092 C CA . ILE B 1 17 ? 1.162 38.156 13.906 1 98.06 17 ILE B CA 1
ATOM 4093 C C . ILE B 1 17 ? 0.282 37.75 12.727 1 98.06 17 ILE B C 1
ATOM 4095 O O . ILE B 1 17 ? 0.078 36.562 12.469 1 98.06 17 ILE B O 1
ATOM 4099 N N . PHE B 1 18 ? -0.184 38.812 12.008 1 97.69 18 PHE B N 1
ATOM 4100 C CA . PHE B 1 18 ? -0.988 38.5 10.828 1 97.69 18 PHE B CA 1
ATOM 4101 C C . PHE B 1 18 ? -0.165 37.781 9.773 1 97.69 18 PHE B C 1
ATOM 4103 O O . PHE B 1 18 ? -0.668 36.875 9.109 1 97.69 18 PHE B O 1
ATOM 4110 N N . LYS B 1 19 ? 1.069 38.156 9.609 1 97.75 19 LYS B N 1
ATOM 4111 C CA . LYS B 1 19 ? 1.954 37.469 8.68 1 97.75 19 LYS B CA 1
ATOM 4112 C C . LYS B 1 19 ? 2.168 36 9.109 1 97.75 19 LYS B C 1
ATOM 4114 O O . LYS B 1 19 ? 2.141 35.094 8.273 1 97.75 19 LYS B O 1
ATOM 4119 N N . HIS B 1 20 ? 2.398 35.844 10.391 1 97.06 20 HIS B N 1
ATOM 4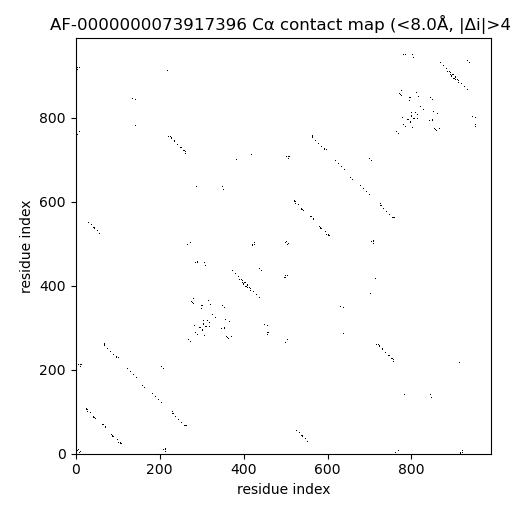120 C CA . HIS B 1 20 ? 2.541 34.5 10.938 1 97.06 20 HIS B CA 1
ATOM 4121 C C . HIS B 1 20 ? 1.305 33.656 10.648 1 97.06 20 HIS B C 1
ATOM 4123 O O . HIS B 1 20 ? 1.419 32.5 10.227 1 97.06 20 HIS B O 1
ATOM 4129 N N . GLU B 1 21 ? 0.11 34.219 10.922 1 97.62 21 GLU B N 1
ATOM 4130 C CA . GLU B 1 21 ? -1.138 33.5 10.711 1 97.62 21 GLU B CA 1
ATOM 4131 C C . GLU B 1 21 ? -1.333 33.156 9.234 1 97.62 21 GLU B C 1
ATOM 4133 O O . GLU B 1 21 ? -1.828 32.062 8.906 1 97.62 21 GLU B O 1
ATOM 4138 N N . THR B 1 22 ? -0.976 34.062 8.359 1 97.75 22 THR B N 1
ATOM 4139 C CA . THR B 1 22 ? -1.09 33.812 6.926 1 97.75 22 THR B CA 1
ATOM 4140 C C . THR B 1 22 ? -0.202 32.656 6.508 1 97.75 22 THR B C 1
ATOM 4142 O O . THR B 1 22 ? -0.618 31.797 5.719 1 97.75 22 THR B O 1
ATOM 4145 N N . ASP B 1 23 ? 0.984 32.594 7.004 1 96.56 23 ASP B N 1
ATOM 4146 C CA . ASP B 1 23 ? 1.91 31.5 6.699 1 96.56 23 ASP B CA 1
ATOM 4147 C C . ASP B 1 23 ? 1.379 30.172 7.219 1 96.56 23 ASP B C 1
ATOM 4149 O O . ASP B 1 23 ? 1.501 29.141 6.547 1 96.56 23 ASP B O 1
ATOM 4153 N N . GLN B 1 24 ? 0.847 30.234 8.438 1 97.12 24 GLN B N 1
ATOM 4154 C CA . GLN B 1 24 ? 0.316 29.016 9.031 1 97.12 24 GLN B CA 1
ATOM 4155 C C . GLN B 1 24 ? -0.887 28.5 8.25 1 97.12 24 GLN B C 1
ATOM 4157 O O . GLN B 1 24 ? -1.044 27.297 8.07 1 97.12 24 GLN B O 1
ATOM 4162 N N . ILE B 1 25 ? -1.732 29.406 7.812 1 97.62 25 ILE B N 1
ATOM 4163 C CA . ILE B 1 25 ? -2.873 29.016 6.996 1 97.62 25 ILE B CA 1
ATOM 4164 C C . ILE B 1 25 ? -2.383 28.422 5.672 1 97.62 25 ILE B C 1
ATOM 4166 O O . ILE B 1 25 ? -2.963 27.469 5.156 1 97.62 25 ILE B O 1
ATOM 4170 N N . GLY B 1 26 ? -1.327 28.984 5.117 1 96.94 26 GLY B N 1
ATOM 4171 C CA . GLY B 1 26 ? -0.719 28.438 3.912 1 96.94 26 GLY B CA 1
ATOM 4172 C C . GLY B 1 26 ? -0.234 27.016 4.082 1 96.94 26 GLY B C 1
ATOM 4173 O O . GLY B 1 26 ? -0.345 26.203 3.16 1 96.94 26 GLY B O 1
ATOM 4174 N N . LEU B 1 27 ? 0.292 26.734 5.211 1 96.62 27 LEU B N 1
ATOM 4175 C CA . LEU B 1 27 ? 0.75 25.375 5.508 1 96.62 27 LEU B CA 1
ATOM 4176 C C . LEU B 1 27 ? -0.422 24.406 5.539 1 96.62 27 LEU B C 1
ATOM 4178 O O . LEU B 1 27 ? -0.327 23.297 5.008 1 96.62 27 LEU B O 1
ATOM 4182 N N . THR B 1 28 ? -1.521 24.797 6.18 1 97.62 28 THR B N 1
ATOM 4183 C CA . THR B 1 28 ? -2.719 23.969 6.219 1 97.62 28 THR B CA 1
ATOM 4184 C C . THR B 1 28 ? -3.285 23.766 4.816 1 97.62 28 THR B C 1
ATOM 4186 O O . THR B 1 28 ? -3.764 22.688 4.48 1 97.62 28 THR B O 1
ATOM 4189 N N . GLU B 1 29 ? -3.219 24.766 4.055 1 97.81 29 GLU B N 1
ATOM 4190 C CA . GLU B 1 29 ? -3.676 24.672 2.672 1 97.81 29 GLU B CA 1
ATOM 4191 C C . GLU B 1 29 ? -2.818 23.688 1.877 1 97.81 29 GLU B C 1
ATOM 4193 O O . GLU B 1 29 ? -3.326 22.969 1.015 1 97.81 29 GLU B O 1
ATOM 4198 N N . SER B 1 30 ? -1.548 23.672 2.123 1 97.94 30 SER B N 1
ATOM 4199 C CA . SER B 1 30 ? -0.656 22.734 1.469 1 97.94 30 SER B CA 1
ATOM 4200 C C . SER B 1 30 ? -1.01 21.297 1.839 1 97.94 30 SER B C 1
ATOM 4202 O O . SER B 1 30 ? -0.953 20.391 0.995 1 97.94 30 SER B O 1
ATOM 4204 N N . TYR B 1 31 ? -1.337 21.125 3.154 1 98.38 31 TYR B N 1
ATOM 4205 C CA . TYR B 1 31 ? -1.817 19.797 3.559 1 98.38 31 TYR B CA 1
ATOM 4206 C C . TYR B 1 31 ? -3.055 19.406 2.764 1 98.38 31 TYR B C 1
ATOM 4208 O O . TYR B 1 31 ? -3.16 18.266 2.297 1 98.38 31 TYR B O 1
ATOM 4216 N N . PHE B 1 32 ? -3.984 20.344 2.656 1 98.69 32 PHE B N 1
ATOM 4217 C CA . PHE B 1 32 ? -5.23 20.062 1.95 1 98.69 32 PHE B CA 1
ATOM 4218 C C . PHE B 1 32 ? -4.953 19.656 0.511 1 98.69 32 PHE B C 1
ATOM 4220 O O . PHE B 1 32 ? -5.445 18.609 0.058 1 98.69 32 PHE B O 1
ATOM 4227 N N . LYS B 1 33 ? -4.168 20.344 -0.176 1 98.5 33 LYS B N 1
ATOM 4228 C CA . LYS B 1 33 ? -3.865 20.047 -1.575 1 98.5 33 LYS B CA 1
ATOM 4229 C C . LYS B 1 33 ? -3.107 18.734 -1.712 1 98.5 33 LYS B C 1
ATOM 4231 O O . LYS B 1 33 ? -3.389 17.938 -2.611 1 98.5 33 LYS B O 1
ATOM 4236 N N . LEU B 1 34 ? -2.125 18.531 -0.858 1 98.56 34 LEU B N 1
ATOM 4237 C CA . LEU B 1 34 ? -1.33 17.297 -0.862 1 98.56 34 LEU B CA 1
ATOM 4238 C C . LEU B 1 34 ? -2.221 16.078 -0.708 1 98.56 34 LEU B C 1
ATOM 4240 O O . LEU B 1 34 ? -2.178 15.164 -1.537 1 98.56 34 LEU B O 1
ATOM 4244 N N . PHE B 1 35 ? -3.051 16.094 0.337 1 98.69 35 PHE B N 1
ATOM 4245 C CA . PHE B 1 35 ? -3.842 14.906 0.634 1 98.69 35 PHE B CA 1
ATOM 4246 C C . PHE B 1 35 ? -4.988 14.758 -0.36 1 98.69 35 PHE B C 1
ATOM 4248 O O . PHE B 1 35 ? -5.445 13.641 -0.625 1 98.69 35 PHE B O 1
ATOM 4255 N N . SER B 1 36 ? -5.441 15.898 -0.902 1 98.69 36 SER B N 1
ATOM 4256 C CA . SER B 1 36 ? -6.43 15.812 -1.974 1 98.69 36 SER B CA 1
ATOM 4257 C C . SER B 1 36 ? -5.863 15.078 -3.186 1 98.69 36 SER B C 1
ATOM 4259 O O . SER B 1 36 ? -6.531 14.219 -3.762 1 98.69 36 SER B O 1
ATOM 4261 N N . ASP B 1 37 ? -4.652 15.383 -3.559 1 98.62 37 ASP B N 1
ATOM 4262 C CA . ASP B 1 37 ? -4.008 14.734 -4.695 1 98.62 37 ASP B CA 1
ATOM 4263 C C . ASP B 1 37 ? -3.703 13.273 -4.391 1 98.62 37 ASP B C 1
ATOM 4265 O O . ASP B 1 37 ? -3.898 12.398 -5.242 1 98.62 37 ASP B O 1
ATOM 4269 N N . VAL B 1 38 ? -3.182 13.023 -3.221 1 98.5 38 VAL B N 1
ATOM 4270 C CA . VAL B 1 38 ? -2.852 11.664 -2.818 1 98.5 38 VAL B CA 1
ATOM 4271 C C . VAL B 1 38 ? -4.113 10.805 -2.82 1 98.5 38 VAL B C 1
ATOM 4273 O O . VAL B 1 38 ? -4.09 9.656 -3.27 1 98.5 38 VAL B O 1
ATOM 4276 N N . GLN B 1 39 ? -5.199 11.367 -2.271 1 98.69 39 GLN B N 1
ATOM 4277 C CA . GLN B 1 39 ? -6.477 10.664 -2.209 1 98.69 39 GLN B CA 1
ATOM 4278 C C . GLN B 1 39 ? -6.969 10.297 -3.604 1 98.69 39 GLN B C 1
ATOM 4280 O O . GLN B 1 39 ? -7.445 9.18 -3.826 1 98.69 39 GLN B O 1
ATOM 4285 N N . LYS B 1 40 ? -6.895 11.188 -4.574 1 98.5 40 LYS B N 1
ATOM 4286 C CA . LYS B 1 40 ? -7.332 10.938 -5.945 1 98.5 40 LYS B CA 1
ATOM 4287 C C . LYS B 1 40 ? -6.504 9.836 -6.598 1 98.5 40 LYS B C 1
ATOM 4289 O O . LYS B 1 40 ? -7.047 8.977 -7.289 1 98.5 40 LYS B O 1
ATOM 4294 N N . LEU B 1 41 ? -5.199 9.844 -6.41 1 98.56 41 LEU B N 1
ATOM 4295 C CA . LEU B 1 41 ? -4.305 8.836 -6.977 1 98.56 41 LEU B CA 1
ATOM 4296 C C . LEU B 1 41 ? -4.586 7.461 -6.383 1 98.56 41 LEU B C 1
ATOM 4298 O O . LEU B 1 41 ? -4.617 6.465 -7.109 1 98.56 41 LEU B O 1
ATOM 4302 N N . GLU B 1 42 ? -4.773 7.406 -5.102 1 98.12 42 GLU B N 1
ATOM 4303 C CA . GLU B 1 42 ? -5.059 6.137 -4.434 1 98.12 42 GLU B CA 1
ATOM 4304 C C . GLU B 1 42 ? -6.406 5.574 -4.879 1 98.12 42 GLU B C 1
ATOM 4306 O O . GLU B 1 42 ? -6.566 4.359 -5.004 1 98.12 42 GLU B O 1
ATOM 4311 N N . HIS B 1 43 ? -7.355 6.484 -5.008 1 98.25 43 HIS B N 1
ATOM 4312 C CA . HIS B 1 43 ? -8.672 6.059 -5.457 1 98.25 43 HIS B CA 1
ATOM 4313 C C . HIS B 1 43 ? -8.609 5.453 -6.855 1 98.25 43 HIS B C 1
ATOM 4315 O O . HIS B 1 43 ? -9.195 4.398 -7.105 1 98.25 43 HIS B O 1
ATOM 4321 N N . GLU B 1 44 ? -7.945 6.074 -7.715 1 98.44 44 GLU B N 1
ATOM 4322 C CA . GLU B 1 44 ? -7.797 5.586 -9.086 1 98.44 44 GLU B CA 1
ATOM 4323 C C . GLU B 1 44 ? -7.055 4.254 -9.117 1 98.44 44 GLU B C 1
ATOM 4325 O O . GLU B 1 44 ? -7.438 3.344 -9.859 1 98.44 44 GLU B O 1
ATOM 4330 N N . PHE B 1 45 ? -6.012 4.148 -8.375 1 98.44 45 PHE B N 1
ATOM 4331 C CA . PHE B 1 45 ? -5.227 2.918 -8.312 1 98.44 45 PHE B CA 1
ATOM 4332 C C . PHE B 1 45 ? -6.074 1.756 -7.816 1 98.44 45 PHE B C 1
ATOM 4334 O O . PHE B 1 45 ? -6.105 0.69 -8.438 1 98.44 45 PHE B O 1
ATOM 4341 N N . GLY B 1 46 ? -6.699 1.998 -6.676 1 98.31 46 GLY B N 1
ATOM 4342 C CA . GLY B 1 46 ? -7.539 0.945 -6.125 1 98.31 46 GLY B CA 1
ATOM 4343 C C . GLY B 1 46 ? -8.625 0.488 -7.082 1 98.31 46 GLY B C 1
ATOM 4344 O O . GLY B 1 46 ? -8.828 -0.713 -7.27 1 98.31 46 GLY B O 1
ATOM 4345 N N . LYS B 1 47 ? -9.297 1.389 -7.707 1 98.25 47 LYS B N 1
ATOM 4346 C CA . LYS B 1 47 ? -10.375 1.091 -8.641 1 98.25 47 LYS B CA 1
ATOM 4347 C C . LYS B 1 47 ? -9.859 0.31 -9.852 1 98.25 47 LYS B C 1
ATOM 4349 O O . LYS B 1 47 ? -10.445 -0.696 -10.242 1 98.25 47 LYS B O 1
ATOM 4354 N N . LYS B 1 48 ? -8.758 0.734 -10.469 1 98.56 48 LYS B N 1
ATOM 4355 C CA . LYS B 1 48 ? -8.195 0.066 -11.633 1 98.56 48 LYS B CA 1
ATOM 4356 C C . LYS B 1 48 ? -7.691 -1.331 -11.281 1 98.56 48 LYS B C 1
ATOM 4358 O O . LYS B 1 48 ? -7.844 -2.27 -12.062 1 98.56 48 LYS B O 1
ATOM 4363 N N . LEU B 1 49 ? -7.039 -1.41 -10.094 1 98.25 49 LEU B N 1
ATOM 4364 C CA . LEU B 1 49 ? -6.547 -2.713 -9.656 1 98.25 49 LEU B CA 1
ATOM 4365 C C . LEU B 1 49 ? -7.699 -3.695 -9.469 1 98.25 49 LEU B C 1
ATOM 4367 O O . LEU B 1 49 ? -7.633 -4.832 -9.938 1 98.25 49 LEU B O 1
ATOM 4371 N N . ARG B 1 50 ? -8.742 -3.281 -8.805 1 98.12 50 ARG B N 1
ATOM 4372 C CA . ARG B 1 50 ? -9.906 -4.129 -8.578 1 98.12 50 ARG B CA 1
ATOM 4373 C C . ARG B 1 50 ? -10.539 -4.562 -9.891 1 98.12 50 ARG B C 1
ATOM 4375 O O . ARG B 1 50 ? -10.812 -5.746 -10.102 1 98.12 50 ARG B O 1
ATOM 4382 N N . LYS B 1 51 ? -10.734 -3.646 -10.781 1 98.31 51 LYS B N 1
ATOM 4383 C CA . LYS B 1 51 ? -11.375 -3.938 -12.062 1 98.31 51 LYS B CA 1
ATOM 4384 C C . LYS B 1 51 ? -10.516 -4.871 -12.906 1 98.31 51 LYS B C 1
ATOM 4386 O O . LYS B 1 51 ? -11.031 -5.816 -13.516 1 98.31 51 LYS B O 1
ATOM 4391 N N . THR B 1 52 ? -9.234 -4.613 -13.016 1 98.5 52 THR B N 1
ATOM 4392 C CA . THR B 1 52 ? -8.32 -5.414 -13.82 1 98.5 52 THR B CA 1
ATOM 4393 C C . THR B 1 52 ? -8.234 -6.84 -13.289 1 98.5 52 THR B C 1
ATOM 4395 O O . THR B 1 52 ? -8.273 -7.801 -14.055 1 98.5 52 THR B O 1
ATOM 4398 N N . VAL B 1 53 ? -8.102 -7.039 -12.016 1 98.19 53 VAL B N 1
ATOM 4399 C CA . VAL B 1 53 ? -7.922 -8.352 -11.414 1 98.19 53 VAL B CA 1
ATOM 4400 C C . VAL B 1 53 ? -9.227 -9.141 -11.5 1 98.19 53 VAL B C 1
ATOM 4402 O O . VAL B 1 53 ? -9.219 -10.375 -11.578 1 98.19 53 VAL B O 1
ATOM 4405 N N . SER B 1 54 ? -10.375 -8.445 -11.523 1 97.44 54 SER B N 1
ATOM 4406 C CA . SER B 1 54 ? -11.68 -9.102 -11.594 1 97.44 54 SER B CA 1
ATOM 4407 C C . SER B 1 54 ? -11.82 -9.93 -12.867 1 97.44 54 SER B C 1
ATOM 4409 O O . SER B 1 54 ? -12.531 -10.938 -12.883 1 97.44 54 SER B O 1
ATOM 4411 N N . VAL B 1 55 ? -11.117 -9.539 -13.945 1 97.31 55 VAL B N 1
ATOM 4412 C CA . VAL B 1 55 ? -11.172 -10.234 -15.227 1 97.31 55 VAL B CA 1
ATOM 4413 C C . VAL B 1 55 ? -10.508 -11.602 -15.102 1 97.31 55 VAL B C 1
ATOM 4415 O O . VAL B 1 55 ? -10.859 -12.539 -15.828 1 97.31 55 VAL B O 1
ATOM 4418 N N . TYR B 1 56 ? -9.602 -11.82 -14.141 1 97.44 56 TYR B N 1
ATOM 4419 C CA . TYR B 1 56 ? -8.82 -13.047 -14.016 1 97.44 56 TYR B CA 1
ATOM 4420 C C . TYR B 1 56 ? -9.453 -14 -13.016 1 97.44 56 TYR B C 1
ATOM 4422 O O . TYR B 1 56 ? -8.961 -15.117 -12.805 1 97.44 56 TYR B O 1
ATOM 4430 N N . LEU B 1 57 ? -10.539 -13.602 -12.406 1 95.56 57 LEU B N 1
ATOM 4431 C CA . LEU B 1 57 ? -11.25 -14.484 -11.492 1 95.56 57 LEU B CA 1
ATOM 4432 C C . LEU B 1 57 ? -11.836 -15.68 -12.234 1 95.56 57 LEU B C 1
ATOM 4434 O O . LEU B 1 57 ? -12.336 -15.531 -13.352 1 95.56 57 LEU B O 1
ATOM 4438 N N . PRO B 1 58 ? -11.734 -16.844 -11.633 1 92.38 58 PRO B N 1
ATOM 4439 C CA . PRO B 1 58 ? -12.359 -18.016 -12.281 1 92.38 58 PRO B CA 1
ATOM 4440 C C . PRO B 1 58 ? -13.867 -17.859 -12.43 1 92.38 58 PRO B C 1
ATOM 4442 O O . PRO B 1 58 ? -14.531 -17.328 -11.539 1 92.38 58 PRO B O 1
ATOM 4445 N N . ARG B 1 59 ? -14.375 -18.219 -13.523 1 88.94 59 ARG B N 1
ATOM 4446 C CA . ARG B 1 59 ? -15.797 -18.109 -13.812 1 88.94 59 ARG B CA 1
ATOM 4447 C C . ARG B 1 59 ? -16.625 -18.969 -12.852 1 88.94 59 ARG B C 1
ATOM 4449 O O . ARG B 1 59 ? -17.656 -18.531 -12.344 1 88.94 59 ARG B O 1
ATOM 4456 N N . LYS B 1 60 ? -16.125 -20.203 -12.617 1 89.12 60 LYS B N 1
ATOM 4457 C CA . LYS B 1 60 ? -16.766 -21.094 -11.656 1 89.12 60 LYS B CA 1
ATOM 4458 C C . LYS B 1 60 ? -15.812 -21.453 -10.523 1 89.12 60 LYS B C 1
ATOM 4460 O O . LYS B 1 60 ? -14.617 -21.672 -10.75 1 89.12 60 LYS B O 1
ATOM 4465 N N . LYS B 1 61 ? -16.359 -21.484 -9.297 1 87.5 61 LYS B N 1
ATOM 4466 C CA . LYS B 1 61 ? -15.562 -21.922 -8.156 1 87.5 61 LYS B CA 1
ATOM 4467 C C . LYS B 1 61 ? -15.203 -23.391 -8.258 1 87.5 61 LYS B C 1
ATOM 4469 O O . LYS B 1 61 ? -16.062 -24.25 -8.484 1 87.5 61 LYS B O 1
ATOM 4474 N N . PRO B 1 62 ? -13.906 -23.469 -8.102 1 90.56 62 PRO B N 1
ATOM 4475 C CA . PRO B 1 62 ? -13.492 -24.859 -8.234 1 90.56 62 PRO B CA 1
ATOM 4476 C C . PRO B 1 62 ? -13.969 -25.734 -7.078 1 90.56 62 PRO B C 1
ATOM 4478 O O . PRO B 1 62 ? -14.102 -25.25 -5.949 1 90.56 62 PRO B O 1
ATOM 4481 N N . ASP B 1 63 ? -14.133 -26.938 -7.387 1 89.56 63 ASP B N 1
ATOM 4482 C CA . ASP B 1 63 ? -14.516 -27.906 -6.367 1 89.56 63 ASP B CA 1
ATOM 4483 C C . ASP B 1 63 ? -13.336 -28.234 -5.449 1 89.56 63 ASP B C 1
ATOM 4485 O O . ASP B 1 63 ? -12.18 -28.016 -5.816 1 89.56 63 ASP B O 1
ATOM 4489 N N . VAL B 1 64 ? -13.641 -28.828 -4.273 1 86.38 64 VAL B N 1
ATOM 4490 C CA . VAL B 1 64 ? -12.625 -29.141 -3.266 1 86.38 64 VAL B CA 1
ATOM 4491 C C . VAL B 1 64 ? -11.703 -30.234 -3.777 1 86.38 64 VAL B C 1
ATOM 4493 O O . VAL B 1 64 ? -10.523 -30.281 -3.42 1 86.38 64 VAL B O 1
ATOM 4496 N N . ASP B 1 65 ? -12.141 -30.969 -4.742 1 91.12 65 ASP B N 1
ATOM 4497 C CA . ASP B 1 65 ? -11.352 -32.094 -5.219 1 91.12 65 ASP B CA 1
ATOM 4498 C C . ASP B 1 65 ? -10.555 -31.719 -6.465 1 91.12 65 ASP B C 1
ATOM 4500 O O . ASP B 1 65 ? -9.914 -32.594 -7.086 1 91.12 65 ASP B O 1
ATOM 4504 N N . GLU B 1 66 ? -10.523 -30.484 -6.758 1 94.19 66 GLU B N 1
ATOM 4505 C CA . GLU B 1 66 ? -9.75 -30.047 -7.91 1 94.19 66 GLU B CA 1
ATOM 4506 C C . GLU B 1 66 ? -8.25 -30.078 -7.613 1 94.19 66 GLU B C 1
ATOM 4508 O O . GLU B 1 66 ? -7.84 -30.328 -6.48 1 94.19 66 GLU B O 1
ATOM 4513 N N . LEU B 1 67 ? -7.457 -29.906 -8.672 1 96.56 67 LEU B N 1
ATOM 4514 C CA . LEU B 1 67 ? -6.004 -29.922 -8.539 1 96.56 67 LEU B CA 1
ATOM 4515 C C . LEU B 1 67 ? -5.523 -28.797 -7.625 1 96.56 67 LEU B C 1
ATOM 4517 O O . LEU B 1 67 ? -6.145 -27.734 -7.566 1 96.56 67 LEU B O 1
ATOM 4521 N N . SER B 1 68 ? -4.539 -28.984 -6.828 1 97 68 SER B N 1
ATOM 4522 C CA . SER B 1 68 ? -3.996 -27.969 -5.93 1 97 68 SER B CA 1
ATOM 4523 C C . SER B 1 68 ? -3.57 -26.719 -6.699 1 97 68 SER B C 1
ATOM 4525 O O . SER B 1 68 ? -3.648 -25.609 -6.176 1 97 68 SER B O 1
ATOM 4527 N N . SER B 1 69 ? -3.08 -26.891 -7.922 1 96.38 69 SER B N 1
ATOM 4528 C CA . SER B 1 69 ? -2.68 -25.75 -8.742 1 96.38 69 SER B CA 1
ATOM 4529 C C . SER B 1 69 ? -3.865 -24.844 -9.047 1 96.38 69 SER B C 1
ATOM 4531 O O . SER B 1 69 ? -3.746 -23.609 -8.977 1 96.38 69 SER B O 1
ATOM 4533 N N . VAL B 1 70 ? -4.996 -25.422 -9.352 1 96.69 70 VAL B N 1
ATOM 4534 C CA . VAL B 1 70 ? -6.207 -24.672 -9.656 1 96.69 70 VAL B CA 1
ATOM 4535 C C . VAL B 1 70 ? -6.746 -24.016 -8.391 1 96.69 70 VAL B C 1
ATOM 4537 O O . VAL B 1 70 ? -7.176 -22.859 -8.414 1 96.69 70 VAL B O 1
ATOM 4540 N N . LEU B 1 71 ? -6.707 -24.781 -7.27 1 97.06 71 LEU B N 1
ATOM 4541 C CA . LEU B 1 71 ? -7.176 -24.234 -6 1 97.06 71 LEU B CA 1
ATOM 4542 C C . LEU B 1 71 ? -6.312 -23.062 -5.551 1 97.06 71 LEU B C 1
ATOM 4544 O O . LEU B 1 71 ? -6.824 -22.078 -5.004 1 97.06 71 LEU B O 1
ATOM 4548 N N . THR B 1 72 ? -5.055 -23.188 -5.754 1 97.5 72 THR B N 1
ATOM 4549 C CA . THR B 1 72 ? -4.137 -22.109 -5.398 1 97.5 72 THR B CA 1
ATOM 4550 C C . THR B 1 72 ? -4.445 -20.844 -6.203 1 97.5 72 THR B C 1
ATOM 4552 O O . THR B 1 72 ? -4.496 -19.75 -5.648 1 97.5 72 THR B O 1
ATOM 4555 N N . TYR B 1 73 ? -4.637 -20.984 -7.504 1 97.75 73 TYR B N 1
ATOM 4556 C CA . TYR B 1 73 ? -4.984 -19.859 -8.352 1 97.75 73 TYR B CA 1
ATOM 4557 C C . TYR B 1 73 ? -6.266 -19.188 -7.871 1 97.75 73 TYR B C 1
ATOM 4559 O O . TYR B 1 73 ? -6.328 -17.953 -7.758 1 97.75 73 TYR B O 1
ATOM 4567 N N . SER B 1 74 ? -7.246 -20 -7.547 1 97.12 74 SER B N 1
ATOM 4568 C CA . SER B 1 74 ? -8.555 -19.5 -7.141 1 97.12 74 SER B CA 1
ATOM 4569 C C . SER B 1 74 ? -8.492 -18.828 -5.773 1 97.12 74 SER B C 1
ATOM 4571 O O . SER B 1 74 ? -9.383 -18.047 -5.418 1 97.12 74 SER B O 1
ATOM 4573 N N . SER B 1 75 ? -7.465 -19.094 -5.012 1 96.81 75 SER B N 1
ATOM 4574 C CA . SER B 1 75 ? -7.312 -18.5 -3.688 1 96.81 75 SER B CA 1
ATOM 4575 C C . SER B 1 75 ? -6.492 -17.219 -3.752 1 96.81 75 SER B C 1
ATOM 4577 O O . SER B 1 75 ? -6.699 -16.297 -2.951 1 96.81 75 SER B O 1
ATOM 4579 N N . ILE B 1 76 ? -5.602 -17.141 -4.703 1 98 76 ILE B N 1
ATOM 4580 C CA . ILE B 1 76 ? -4.664 -16.031 -4.766 1 98 76 ILE B CA 1
ATOM 4581 C C . ILE B 1 76 ? -5.336 -14.82 -5.422 1 98 76 ILE B C 1
ATOM 4583 O O . ILE B 1 76 ? -5.215 -13.695 -4.941 1 98 76 ILE B O 1
ATOM 4587 N N . VAL B 1 77 ? -6.055 -15 -6.477 1 98 77 VAL B N 1
ATOM 4588 C CA . VAL B 1 77 ? -6.574 -13.922 -7.309 1 98 77 VAL B CA 1
ATOM 4589 C C . VAL B 1 77 ? -7.543 -13.062 -6.492 1 98 77 VAL B C 1
ATOM 4591 O O . VAL B 1 77 ? -7.461 -11.836 -6.512 1 98 77 VAL B O 1
ATOM 4594 N N . PRO B 1 78 ? -8.422 -13.672 -5.648 1 97.88 78 PRO B N 1
ATOM 4595 C CA . PRO B 1 78 ? -9.32 -12.836 -4.844 1 97.88 78 PRO B CA 1
ATOM 4596 C C . PRO B 1 78 ? -8.562 -11.984 -3.824 1 97.88 78 PRO B C 1
ATOM 4598 O O . PRO B 1 78 ? -9.016 -10.891 -3.473 1 97.88 78 PRO B O 1
ATOM 4601 N N . GLN B 1 79 ? -7.465 -12.531 -3.348 1 98.38 79 GLN B N 1
ATOM 4602 C CA . GLN B 1 79 ? -6.691 -11.758 -2.385 1 98.38 79 GLN B CA 1
ATOM 4603 C C . GLN B 1 79 ? -6.09 -10.516 -3.037 1 98.38 79 GLN B C 1
ATOM 4605 O O . GLN B 1 79 ? -6.039 -9.445 -2.42 1 98.38 79 GLN B O 1
ATOM 4610 N N . ILE B 1 80 ? -5.633 -10.633 -4.266 1 98.31 80 ILE B N 1
ATOM 4611 C CA . ILE B 1 80 ? -5.094 -9.484 -4.988 1 98.31 80 ILE B CA 1
ATOM 4612 C C . ILE B 1 80 ? -6.215 -8.477 -5.266 1 98.31 80 ILE B C 1
ATOM 4614 O O . ILE B 1 80 ? -6 -7.266 -5.191 1 98.31 80 ILE B O 1
ATOM 4618 N N . LEU B 1 81 ? -7.367 -9.047 -5.598 1 98 81 LEU B N 1
ATOM 4619 C CA . LEU B 1 81 ? -8.531 -8.195 -5.781 1 98 81 LEU B CA 1
ATOM 4620 C C . LEU B 1 81 ? -8.852 -7.422 -4.5 1 98 81 LEU B C 1
ATOM 4622 O O . LEU B 1 81 ? -9.164 -6.23 -4.551 1 98 81 LEU B O 1
ATOM 4626 N N . GLU B 1 82 ? -8.758 -8.07 -3.367 1 98.38 82 GLU B N 1
ATOM 4627 C CA . GLU B 1 82 ? -9.039 -7.453 -2.072 1 98.38 82 GLU B CA 1
ATOM 4628 C C . GLU B 1 82 ? -8.039 -6.34 -1.766 1 98.38 82 GLU B C 1
ATOM 4630 O O . GLU B 1 82 ? -8.375 -5.379 -1.069 1 98.38 82 GLU B O 1
ATOM 4635 N N . MET B 1 83 ? -6.848 -6.488 -2.227 1 97.81 83 MET B N 1
ATOM 4636 C CA . MET B 1 83 ? -5.875 -5.414 -2.055 1 97.81 83 MET B CA 1
ATOM 4637 C C . MET B 1 83 ? -6.34 -4.141 -2.752 1 97.81 83 MET B C 1
ATOM 4639 O O . MET B 1 83 ? -6.156 -3.039 -2.23 1 97.81 83 MET B O 1
ATOM 4643 N N . GLY B 1 84 ? -6.902 -4.25 -3.943 1 98.12 84 GLY B N 1
ATOM 4644 C CA . GLY B 1 84 ? -7.496 -3.105 -4.617 1 98.12 84 GLY B CA 1
ATOM 4645 C C . GLY B 1 84 ? -8.648 -2.49 -3.846 1 98.12 84 GLY B C 1
ATOM 4646 O O . GLY B 1 84 ? -8.742 -1.268 -3.732 1 98.12 84 GLY B O 1
ATOM 4647 N N . VAL B 1 85 ? -9.477 -3.32 -3.295 1 98.44 85 VAL B N 1
ATOM 4648 C CA . VAL B 1 85 ? -10.617 -2.871 -2.504 1 98.44 85 VAL B CA 1
ATOM 4649 C C . VAL B 1 85 ? -10.125 -2.123 -1.267 1 98.44 85 VAL B C 1
ATOM 4651 O O . VAL B 1 85 ? -10.727 -1.13 -0.854 1 98.44 85 VAL B O 1
ATOM 4654 N N . ALA B 1 86 ? -9.062 -2.637 -0.672 1 98.12 86 ALA B N 1
ATOM 4655 C CA . ALA B 1 86 ? -8.484 -1.998 0.508 1 98.12 86 ALA B CA 1
ATOM 4656 C C . ALA B 1 86 ? -8 -0.586 0.187 1 98.12 86 ALA B C 1
ATOM 4658 O O . ALA B 1 86 ? -8.203 0.34 0.976 1 98.12 86 ALA B O 1
ATOM 4659 N N . HIS B 1 87 ? -7.336 -0.38 -0.958 1 98.19 87 HIS B N 1
ATOM 4660 C CA . HIS B 1 87 ? -6.879 0.944 -1.367 1 98.19 87 HIS B CA 1
ATOM 4661 C C . HIS B 1 87 ? -8.062 1.868 -1.652 1 98.19 87 HIS B C 1
ATOM 4663 O O . HIS B 1 87 ? -8.008 3.059 -1.335 1 98.19 87 HIS B O 1
ATOM 4669 N N . GLU B 1 88 ? -9.039 1.343 -2.262 1 97.88 88 GLU B N 1
ATOM 4670 C CA . GLU B 1 88 ? -10.242 2.131 -2.529 1 97.88 88 GLU B CA 1
ATOM 4671 C C . GLU B 1 88 ? -10.906 2.576 -1.232 1 97.88 88 GLU B C 1
ATOM 4673 O O . GLU B 1 88 ? -11.344 3.723 -1.114 1 97.88 88 GLU B O 1
ATOM 4678 N N . ALA B 1 89 ? -11.031 1.665 -0.33 1 98 89 ALA B N 1
ATOM 4679 C CA . ALA B 1 89 ? -11.609 1.98 0.972 1 98 89 ALA B CA 1
ATOM 4680 C C . ALA B 1 89 ? -10.773 3.021 1.71 1 98 89 ALA B C 1
ATOM 4682 O O . ALA B 1 89 ? -11.32 3.908 2.373 1 98 89 ALA B O 1
ATOM 4683 N N . SER B 1 90 ? -9.477 2.832 1.66 1 98.25 90 SER B N 1
ATOM 4684 C CA . SER B 1 90 ? -8.555 3.791 2.271 1 98.25 90 SER B CA 1
ATOM 4685 C C . SER B 1 90 ? -8.734 5.184 1.679 1 98.25 90 SER B C 1
ATOM 4687 O O . SER B 1 90 ? -8.75 6.176 2.408 1 98.25 90 SER B O 1
ATOM 4689 N N . SER B 1 91 ? -8.859 5.312 0.366 1 98.25 91 SER B N 1
ATOM 4690 C CA . SER B 1 91 ? -9.031 6.602 -0.303 1 98.25 91 SER B CA 1
ATOM 4691 C C . SER B 1 91 ? -10.352 7.258 0.088 1 98.25 91 SER B C 1
ATOM 4693 O O . SER B 1 91 ? -10.422 8.477 0.246 1 98.25 91 SER B O 1
ATOM 4695 N N . LYS B 1 92 ? -11.383 6.473 0.254 1 98.38 92 LYS B N 1
ATOM 4696 C CA . LYS B 1 92 ? -12.68 7.004 0.667 1 98.38 92 LYS B CA 1
ATOM 4697 C C . LYS B 1 92 ? -12.617 7.57 2.082 1 98.38 92 LYS B C 1
ATOM 4699 O O . LYS B 1 92 ? -13.148 8.648 2.35 1 98.38 92 LYS B O 1
ATOM 4704 N N . LYS B 1 93 ? -12.008 6.844 2.943 1 98.38 93 LYS B N 1
ATOM 4705 C CA . LYS B 1 93 ? -11.836 7.312 4.316 1 98.38 93 LYS B CA 1
ATOM 4706 C C . LYS B 1 93 ? -10.977 8.57 4.367 1 98.38 93 LYS B C 1
ATOM 4708 O O . LYS B 1 93 ? -11.234 9.477 5.164 1 98.38 93 LYS B O 1
ATOM 4713 N N . LEU B 1 94 ? -9.93 8.586 3.564 1 98.5 94 LEU B N 1
ATOM 4714 C CA . LEU B 1 94 ? -9.047 9.75 3.486 1 98.5 94 LEU B CA 1
ATOM 4715 C C . LEU B 1 94 ? -9.82 10.992 3.043 1 98.5 94 LEU B C 1
ATOM 4717 O O . LEU B 1 94 ? -9.609 12.086 3.57 1 98.5 94 LEU B O 1
ATOM 4721 N N . ASN B 1 95 ? -10.703 10.844 2.119 1 98.56 95 ASN B N 1
ATOM 4722 C CA . ASN B 1 95 ? -11.516 11.953 1.633 1 98.56 95 ASN B CA 1
ATOM 4723 C C . ASN B 1 95 ? -12.461 12.469 2.717 1 98.56 95 ASN B C 1
ATOM 4725 O O . ASN B 1 95 ? -12.547 13.68 2.936 1 98.56 95 ASN B O 1
ATOM 4729 N N . GLU B 1 96 ? -13.039 11.609 3.43 1 98.38 96 GLU B N 1
ATOM 4730 C CA . GLU B 1 96 ? -14.078 11.953 4.395 1 98.38 96 GLU B CA 1
ATOM 4731 C C . GLU B 1 96 ? -13.469 12.516 5.68 1 98.38 96 GLU B C 1
ATOM 4733 O O . GLU B 1 96 ? -14.023 13.445 6.277 1 98.38 96 GLU B O 1
ATOM 4738 N N . THR B 1 97 ? -12.359 12.008 6.059 1 98.5 97 THR B N 1
ATOM 4739 C CA . THR B 1 97 ? -11.891 12.32 7.402 1 98.5 97 THR B CA 1
ATOM 4740 C C . THR B 1 97 ? -10.695 13.258 7.355 1 98.5 97 THR B C 1
ATOM 4742 O O . THR B 1 97 ? -10.344 13.883 8.359 1 98.5 97 THR B O 1
ATOM 4745 N N . VAL B 1 98 ? -10.062 13.375 6.223 1 98.69 98 VAL B N 1
ATOM 4746 C CA . VAL B 1 98 ? -8.859 14.203 6.16 1 98.69 98 VAL B CA 1
ATOM 4747 C C . VAL B 1 98 ? -9.078 15.352 5.172 1 98.69 98 VAL B C 1
ATOM 4749 O O . VAL B 1 98 ? -9.07 16.516 5.559 1 98.69 98 VAL B O 1
ATOM 4752 N N . VAL B 1 99 ? -9.422 15.07 3.92 1 98.75 99 VAL B N 1
ATOM 4753 C CA . VAL B 1 99 ? -9.484 16.062 2.852 1 98.75 99 VAL B CA 1
ATOM 4754 C C . VAL B 1 99 ? -10.625 17.031 3.121 1 98.75 99 VAL B C 1
ATOM 4756 O O . VAL B 1 99 ? -10.43 18.25 3.096 1 98.75 99 VAL B O 1
ATOM 4759 N N . ASN B 1 100 ? -11.773 16.531 3.414 1 98.62 100 ASN B N 1
ATOM 4760 C CA . ASN B 1 100 ? -12.93 17.391 3.639 1 98.62 100 ASN B CA 1
ATOM 4761 C C . ASN B 1 100 ? -12.742 18.266 4.871 1 98.62 100 ASN B C 1
ATOM 4763 O O . ASN B 1 100 ? -12.953 19.484 4.809 1 98.62 100 ASN B O 1
ATOM 4767 N N . PRO B 1 101 ? -12.352 17.672 5.98 1 98.56 101 PRO B N 1
ATOM 4768 C CA . PRO B 1 101 ? -12.117 18.516 7.156 1 98.56 101 PRO B CA 1
ATOM 4769 C C . PRO B 1 101 ? -11.039 19.578 6.91 1 98.56 101 PRO B C 1
ATOM 4771 O O . PRO B 1 101 ? -11.164 20.703 7.398 1 98.56 101 PRO B O 1
ATOM 4774 N N . LEU B 1 102 ? -9.984 19.266 6.191 1 98.56 102 LEU B N 1
ATOM 4775 C CA . LEU B 1 102 ? -8.945 20.234 5.879 1 98.56 102 LEU B CA 1
ATOM 4776 C C . LEU B 1 102 ? -9.492 21.359 5 1 98.56 102 LEU B C 1
ATOM 4778 O O . LEU B 1 102 ? -9.156 22.531 5.195 1 98.56 102 LEU B O 1
ATOM 4782 N N . LYS B 1 103 ? -10.289 21 4.039 1 98.25 103 LYS B N 1
ATOM 4783 C CA . LYS B 1 103 ? -10.914 22 3.17 1 98.25 103 LYS B CA 1
ATOM 4784 C C . LYS B 1 103 ? -11.75 22.984 3.979 1 98.25 103 LYS B C 1
ATOM 4786 O O . LYS B 1 103 ? -11.609 24.203 3.816 1 98.25 103 LYS B O 1
ATOM 4791 N N . ILE B 1 104 ? -12.547 22.469 4.863 1 98.31 104 ILE B N 1
ATOM 4792 C CA . ILE B 1 104 ? -13.422 23.281 5.703 1 98.31 104 ILE B CA 1
ATOM 4793 C C . ILE B 1 104 ? -12.57 24.172 6.617 1 98.31 104 ILE B C 1
ATOM 4795 O O . ILE B 1 104 ? -12.875 25.344 6.805 1 98.31 104 ILE B O 1
ATOM 4799 N N . GLN B 1 105 ? -11.547 23.594 7.172 1 97.88 105 GLN B N 1
ATOM 4800 C CA . GLN B 1 105 ? -10.68 24.344 8.07 1 97.88 105 GLN B CA 1
ATOM 4801 C C . GLN B 1 105 ? -10.008 25.516 7.352 1 97.88 105 GLN B C 1
ATOM 4803 O O . GLN B 1 105 ? -9.969 26.625 7.871 1 97.88 105 GLN B O 1
ATOM 4808 N N . VAL B 1 106 ? -9.508 25.25 6.168 1 97.94 106 VAL B N 1
ATOM 4809 C CA . VAL B 1 106 ? -8.812 26.281 5.402 1 97.94 106 VAL B CA 1
ATOM 4810 C C . VAL B 1 106 ? -9.781 27.406 5.059 1 97.94 106 VAL B C 1
ATOM 4812 O O . VAL B 1 106 ? -9.453 28.594 5.215 1 97.94 106 VAL B O 1
ATOM 4815 N N . GLU B 1 107 ? -10.961 27.094 4.656 1 97.94 107 GLU B N 1
ATOM 4816 C CA . GLU B 1 107 ? -11.969 28.094 4.301 1 97.94 107 GLU B CA 1
ATOM 4817 C C . GLU B 1 107 ? -12.367 28.922 5.52 1 97.94 107 GLU B C 1
ATOM 4819 O O . GLU B 1 107 ? -12.453 30.141 5.434 1 97.94 107 GLU B O 1
ATOM 4824 N N . ASN B 1 108 ? -12.539 28.297 6.625 1 97.19 108 ASN B N 1
ATOM 4825 C CA . ASN B 1 108 ? -12.914 28.984 7.855 1 97.19 108 ASN B CA 1
ATOM 4826 C C . ASN B 1 108 ? -11.797 29.891 8.359 1 97.19 108 ASN B C 1
ATOM 4828 O O . ASN B 1 108 ? -12.047 30.984 8.859 1 97.19 108 ASN B O 1
ATOM 4832 N N . GLU B 1 109 ? -10.617 29.422 8.273 1 96.81 109 GLU B N 1
ATOM 4833 C CA . GLU B 1 109 ? -9.477 30.188 8.766 1 96.81 109 GLU B CA 1
ATOM 4834 C C . GLU B 1 109 ? -9.242 31.422 7.902 1 96.81 109 GLU B C 1
ATOM 4836 O O . GLU B 1 109 ? -8.898 32.5 8.414 1 96.81 109 GLU B O 1
ATOM 4841 N N . LYS B 1 110 ? -9.414 31.25 6.605 1 97.12 110 LYS B N 1
ATOM 4842 C CA . LYS B 1 110 ? -9.266 32.406 5.719 1 97.12 110 LYS B CA 1
ATOM 4843 C C . LYS B 1 110 ? -10.336 33.438 6.004 1 97.12 110 LYS B C 1
ATOM 4845 O O . LYS B 1 110 ? -10.047 34.656 6.039 1 97.12 110 LYS B O 1
ATOM 4850 N N . ARG B 1 111 ? -11.531 33 6.297 1 97.25 111 ARG B N 1
ATOM 4851 C CA . ARG B 1 111 ? -12.625 33.906 6.641 1 97.25 111 ARG B CA 1
ATOM 4852 C C . ARG B 1 111 ? -12.375 34.594 7.984 1 97.25 111 ARG B C 1
ATOM 4854 O O . ARG B 1 111 ? -12.609 35.781 8.133 1 97.25 111 ARG B O 1
ATOM 4861 N N . SER B 1 112 ? -11.914 33.812 8.891 1 96.25 112 SER B N 1
ATOM 4862 C CA . SER B 1 112 ? -11.641 34.344 10.219 1 96.25 112 SER B CA 1
ATOM 4863 C C . SER B 1 112 ? -10.508 35.344 10.188 1 96.25 112 SER B C 1
ATOM 4865 O O . SER B 1 112 ? -10.555 36.344 10.906 1 96.25 112 SER B O 1
ATOM 4867 N N . LEU B 1 113 ? -9.5 35.094 9.406 1 96.62 113 LEU B N 1
ATOM 4868 C CA . LEU B 1 113 ? -8.375 36.031 9.297 1 96.62 113 LEU B CA 1
ATOM 4869 C C . LEU B 1 113 ? -8.82 37.375 8.711 1 96.62 113 LEU B C 1
ATOM 4871 O O . LEU B 1 113 ? -8.398 38.438 9.18 1 96.62 113 LEU B O 1
ATOM 4875 N N . GLU B 1 114 ? -9.703 37.312 7.719 1 97.12 114 GLU B N 1
ATOM 4876 C CA . GLU B 1 114 ? -10.227 38.531 7.121 1 97.12 114 GLU B CA 1
ATOM 4877 C C . GLU B 1 114 ? -11.07 39.312 8.125 1 97.12 114 GLU B C 1
ATOM 4879 O O . GLU B 1 114 ? -11.023 40.562 8.148 1 97.12 114 GLU B O 1
ATOM 4884 N N . LYS B 1 115 ? -11.828 38.656 8.906 1 97.38 115 LYS B N 1
ATOM 4885 C CA . LYS B 1 115 ? -12.625 39.281 9.945 1 97.38 115 LYS B CA 1
ATOM 4886 C C . LYS B 1 115 ? -11.734 39.938 11 1 97.38 115 LYS B C 1
ATOM 4888 O O . LYS B 1 115 ? -12.047 41.031 11.5 1 97.38 115 LYS B O 1
ATOM 4893 N N . GLN B 1 116 ? -10.672 39.25 11.344 1 97.19 116 GLN B N 1
ATOM 4894 C CA . GLN B 1 116 ? -9.742 39.75 12.336 1 97.19 116 GLN B CA 1
ATOM 4895 C C . GLN B 1 116 ? -9.023 41 11.82 1 97.19 116 GLN B C 1
ATOM 4897 O O . GLN B 1 116 ? -8.812 41.969 12.57 1 97.19 116 GLN B O 1
ATOM 4902 N N . ARG B 1 117 ? -8.695 41 10.578 1 97 117 ARG B N 1
ATOM 4903 C CA . ARG B 1 117 ? -8.055 42.156 9.977 1 97 117 ARG B CA 1
ATOM 4904 C C . ARG B 1 117 ? -8.992 43.375 9.969 1 97 117 ARG B C 1
ATOM 4906 O O . ARG B 1 117 ? -8.578 44.5 10.242 1 97 117 ARG B O 1
ATOM 4913 N N . SER B 1 118 ? -10.266 43.125 9.656 1 97.5 118 SER B N 1
ATOM 4914 C CA . SER B 1 118 ? -11.266 44.188 9.664 1 97.5 118 SER B CA 1
ATOM 4915 C C . SER B 1 118 ? -11.461 44.75 11.062 1 97.5 118 SER B C 1
ATOM 4917 O O . SER B 1 118 ? -11.625 45.938 11.234 1 97.5 118 SER B O 1
ATOM 4919 N N . HIS B 1 119 ? -11.469 43.875 12.031 1 97.19 119 HIS B N 1
ATOM 4920 C CA . HIS B 1 119 ? -11.609 44.281 13.422 1 97.19 119 HIS B CA 1
ATOM 4921 C C . HIS B 1 119 ? -10.422 45.125 13.859 1 97.19 119 HIS B C 1
ATOM 4923 O O . HIS B 1 119 ? -10.594 46.125 14.57 1 97.19 119 HIS B O 1
ATOM 4929 N N . TRP B 1 120 ? -9.258 44.688 13.461 1 97.38 120 TRP B N 1
ATOM 4930 C CA . TRP B 1 120 ? -8.039 45.406 13.805 1 97.38 120 TRP B CA 1
ATOM 4931 C C . TRP B 1 120 ? -8.078 46.844 13.25 1 97.38 120 TRP B C 1
ATOM 4933 O O . TRP B 1 120 ? -7.723 47.781 13.945 1 97.38 120 TRP B O 1
ATOM 4943 N N . LEU B 1 121 ? -8.562 47.031 12.039 1 96.81 121 LEU B N 1
ATOM 4944 C CA . LEU B 1 121 ? -8.672 48.344 11.406 1 96.81 121 LEU B CA 1
ATOM 4945 C C . LEU B 1 121 ? -9.672 49.219 12.141 1 96.81 121 LEU B C 1
ATOM 4947 O O . LEU B 1 121 ? -9.453 50.438 12.305 1 96.81 121 LEU B O 1
ATOM 4951 N N . LYS B 1 122 ? -10.719 48.625 12.602 1 96.81 122 LYS B N 1
ATOM 4952 C CA . LYS B 1 122 ? -11.742 49.344 13.336 1 96.81 122 LYS B CA 1
ATOM 4953 C C . LYS B 1 122 ? -11.203 49.844 14.688 1 96.81 122 LYS B C 1
ATOM 4955 O O . LYS B 1 122 ? -11.5 50.969 15.109 1 96.81 122 LYS B O 1
ATOM 4960 N N . LEU B 1 123 ? -10.43 48.969 15.375 1 95.56 123 LEU B N 1
ATOM 4961 C CA . LEU B 1 123 ? -9.836 49.312 16.656 1 95.56 123 LEU B CA 1
ATOM 4962 C C . LEU B 1 123 ? -8.898 50.5 16.516 1 95.56 123 LEU B C 1
ATOM 4964 O O . LEU B 1 123 ? -8.93 51.438 17.328 1 95.56 123 LEU B O 1
ATOM 4968 N N . ASN B 1 124 ? -8.117 50.531 15.492 1 94.25 124 ASN B N 1
ATOM 4969 C CA . ASN B 1 124 ? -7.164 51.594 15.258 1 94.25 124 ASN B CA 1
ATOM 4970 C C . ASN B 1 124 ? -7.863 52.906 14.828 1 94.25 124 ASN B C 1
ATOM 4972 O O . ASN B 1 124 ? -7.449 54 15.219 1 94.25 124 ASN B O 1
ATOM 4976 N N . ALA B 1 125 ? -8.945 52.781 14.055 1 95.56 125 ALA B N 1
ATOM 4977 C CA . ALA B 1 125 ? -9.695 53.969 13.602 1 95.56 125 ALA B CA 1
ATOM 4978 C C . ALA B 1 125 ? -10.359 54.656 14.773 1 95.56 125 ALA B C 1
ATOM 4980 O O . ALA B 1 125 ? -10.438 55.906 14.797 1 95.56 125 ALA B O 1
ATOM 4981 N N . THR B 1 126 ? -10.828 53.875 15.734 1 94.69 126 THR B N 1
ATOM 4982 C CA . THR B 1 126 ? -11.469 54.438 16.922 1 94.69 126 THR B CA 1
ATOM 4983 C C . THR B 1 126 ? -10.461 55.25 17.75 1 94.69 126 THR B C 1
ATOM 4985 O O . THR B 1 126 ? -10.781 56.312 18.25 1 94.69 126 THR B O 1
ATOM 4988 N N . MET B 1 127 ? -9.297 54.688 17.891 1 92.69 127 MET B N 1
ATOM 4989 C CA . MET B 1 127 ? -8.25 55.375 18.641 1 92.69 127 MET B CA 1
ATOM 4990 C C . MET B 1 127 ? -7.797 56.656 17.922 1 92.69 127 MET B C 1
ATOM 4992 O O . MET B 1 127 ? -7.527 57.656 18.562 1 92.69 127 MET B O 1
ATOM 4996 N N . GLU B 1 128 ? -7.723 56.625 16.609 1 93.25 128 GLU B N 1
ATOM 4997 C CA . GLU B 1 128 ? -7.328 57.781 15.82 1 93.25 128 GLU B CA 1
ATOM 4998 C C . GLU B 1 128 ? -8.367 58.875 15.914 1 93.25 128 GLU B C 1
ATOM 5000 O O . GLU B 1 128 ? -8.016 60.062 15.977 1 93.25 128 GLU B O 1
ATOM 5005 N N . GLN B 1 129 ? -9.586 58.531 15.953 1 95.38 129 GLN B N 1
ATOM 5006 C CA . GLN B 1 129 ? -10.656 59.5 16.078 1 95.38 129 GLN B CA 1
ATOM 5007 C C . GLN B 1 129 ? -10.602 60.188 17.438 1 95.38 129 GLN B C 1
ATOM 5009 O O . GLN B 1 129 ? -10.812 61.406 17.531 1 95.38 129 GLN B O 1
ATOM 5014 N N . SER B 1 130 ? -10.289 59.406 18.469 1 95.12 130 SER B N 1
ATOM 5015 C CA . SER B 1 130 ? -10.156 60 19.797 1 95.12 130 SER B CA 1
ATOM 5016 C C . SER B 1 130 ? -8.992 60.969 19.875 1 95.12 130 SER B C 1
ATOM 5018 O O . SER B 1 130 ? -9.086 62 20.516 1 95.12 130 SER B O 1
ATOM 5020 N N . ARG B 1 131 ? -7.926 60.656 19.234 1 93.19 131 ARG B N 1
ATOM 5021 C CA . ARG B 1 131 ? -6.75 61.531 19.188 1 93.19 131 ARG B CA 1
ATOM 5022 C C . ARG B 1 131 ? -7.059 62.844 18.484 1 93.19 131 ARG B C 1
ATOM 5024 O O . ARG B 1 131 ? -6.664 63.906 18.953 1 93.19 131 ARG B O 1
ATOM 5031 N N . LYS B 1 132 ? -7.766 62.781 17.391 1 94.69 132 LYS B N 1
ATOM 5032 C CA . LYS B 1 132 ? -8.125 63.969 16.625 1 94.69 132 LYS B CA 1
ATOM 5033 C C . LYS B 1 132 ? -9.047 64.875 17.438 1 94.69 132 LYS B C 1
ATOM 5035 O O . LYS B 1 132 ? -8.906 66.125 17.391 1 94.69 132 LYS B O 1
ATOM 5040 N N . GLN B 1 133 ? -9.938 64.312 18.203 1 95.62 133 GLN B N 1
ATOM 5041 C CA . GLN B 1 133 ? -10.859 65.062 19.031 1 95.62 133 GLN B CA 1
ATOM 5042 C C . GLN B 1 133 ? -10.109 65.812 20.125 1 95.62 133 GLN B C 1
ATOM 5044 O O . GLN B 1 133 ? -10.453 66.938 20.453 1 95.62 133 GLN B O 1
ATOM 5049 N N . LEU B 1 134 ? -9.117 65.125 20.703 1 95.81 134 LEU B N 1
ATOM 5050 C CA . LEU B 1 134 ? -8.312 65.75 21.734 1 95.81 134 LEU B CA 1
ATOM 5051 C C . LEU B 1 134 ? -7.504 66.938 21.156 1 95.81 134 LEU B C 1
ATOM 5053 O O . LEU B 1 134 ? -7.395 68 21.781 1 95.81 134 LEU B O 1
ATOM 5057 N N . GLU B 1 135 ? -6.98 66.75 20 1 93.81 135 GLU B N 1
ATOM 5058 C CA . GLU B 1 135 ? -6.191 67.812 19.344 1 93.81 135 GLU B CA 1
ATOM 5059 C C . GLU B 1 135 ? -7.039 69 19.047 1 93.81 135 GLU B C 1
ATOM 5061 O O . GLU B 1 135 ? -6.566 70.125 19.203 1 93.81 135 GLU B O 1
ATOM 5066 N N . LEU B 1 136 ? -8.227 68.812 18.672 1 95.44 136 LEU B N 1
ATOM 5067 C CA . LEU B 1 136 ? -9.133 69.875 18.391 1 95.44 136 LEU B CA 1
ATOM 5068 C C . LEU B 1 136 ? -9.453 70.688 19.656 1 95.44 136 LEU B C 1
ATOM 5070 O O . LEU B 1 136 ? -9.469 71.938 19.641 1 95.44 136 LEU B O 1
ATOM 5074 N N . SER B 1 137 ? -9.703 69.938 20.719 1 96.56 137 SER B N 1
ATOM 5075 C CA . SER B 1 137 ? -9.992 70.562 22 1 96.56 137 SER B CA 1
ATOM 5076 C C . SER B 1 137 ? -8.773 71.312 22.531 1 96.56 137 SER B C 1
ATOM 5078 O O . SER B 1 137 ? -8.914 72.375 23.125 1 96.56 137 SER B O 1
ATOM 5080 N N . TRP B 1 138 ? -7.605 70.75 22.359 1 94.94 138 TRP B N 1
ATOM 5081 C CA . TRP B 1 138 ? -6.363 71.438 22.766 1 94.94 138 TRP B CA 1
ATOM 5082 C C . TRP B 1 138 ? -6.152 72.688 22 1 94.94 138 TRP B C 1
ATOM 5084 O O . TRP B 1 138 ? -5.781 73.75 22.594 1 94.94 138 TRP B O 1
ATOM 5094 N N . GLN B 1 139 ? -6.398 72.75 20.734 1 94.31 139 GLN B N 1
ATOM 5095 C CA . GLN B 1 139 ? -6.242 73.938 19.906 1 94.31 139 GLN B CA 1
ATOM 5096 C C . GLN B 1 139 ? -7.172 75.062 20.375 1 94.31 139 GLN B C 1
ATOM 5098 O O . GLN B 1 139 ? -6.77 76.25 20.438 1 94.31 139 GLN B O 1
ATOM 5103 N N . LYS B 1 140 ? -8.336 74.688 20.719 1 95.69 140 LYS B N 1
ATOM 5104 C CA . LYS B 1 140 ? -9.289 75.688 21.234 1 95.69 140 LYS B CA 1
ATOM 5105 C C . LYS B 1 140 ? -8.82 76.188 22.594 1 95.69 140 LYS B C 1
ATOM 5107 O O . LYS B 1 140 ? -8.953 77.438 22.844 1 95.69 140 LYS B O 1
ATOM 5112 N N . TYR B 1 141 ? -8.32 75.312 23.406 1 95.62 141 TYR B N 1
ATOM 5113 C CA . TYR B 1 141 ? -7.816 75.688 24.719 1 95.62 141 TYR B CA 1
ATOM 5114 C C . TYR B 1 141 ? -6.66 76.688 24.609 1 95.62 141 TYR B C 1
ATOM 5116 O O . TYR B 1 141 ? -6.66 77.688 25.281 1 95.62 141 TYR B O 1
ATOM 5124 N N . VAL B 1 142 ? -5.77 76.375 23.75 1 92.88 142 VAL B N 1
ATOM 5125 C CA . VAL B 1 142 ? -4.586 77.188 23.547 1 92.88 142 VAL B CA 1
ATOM 5126 C C . VAL B 1 142 ? -4.988 78.562 22.906 1 92.88 142 VAL B C 1
ATOM 5128 O O . VAL B 1 142 ? -4.48 79.625 23.297 1 92.88 142 VAL B O 1
ATOM 5131 N N . THR B 1 143 ? -5.828 78.5 21.953 1 94.62 143 THR B N 1
ATOM 5132 C CA . THR B 1 143 ? -6.289 79.75 21.281 1 94.62 143 THR B CA 1
ATOM 5133 C C . THR B 1 143 ? -6.961 80.688 22.281 1 94.62 143 THR B C 1
ATOM 5135 O O . THR B 1 143 ? -6.699 81.875 22.281 1 94.62 143 THR B O 1
ATOM 5138 N N . ASN B 1 144 ? -7.812 80.125 23.156 1 95.38 144 ASN B N 1
ATOM 5139 C CA . ASN B 1 144 ? -8.5 80.938 24.156 1 95.38 144 ASN B CA 1
ATOM 5140 C C . ASN B 1 144 ? -7.531 81.438 25.203 1 95.38 144 ASN B C 1
ATOM 5142 O O . ASN B 1 144 ? -7.75 82.562 25.766 1 95.38 144 ASN B O 1
ATOM 5146 N N . PHE B 1 145 ? -6.5 80.688 25.438 1 93 145 PHE B N 1
ATOM 5147 C CA . PHE B 1 145 ? -5.461 81.188 26.344 1 93 145 PHE B CA 1
ATOM 5148 C C . PHE B 1 145 ? -4.746 82.375 25.781 1 93 145 PHE B C 1
ATOM 5150 O O . PHE B 1 145 ? -4.562 83.375 26.469 1 93 145 PHE B O 1
ATOM 5157 N N . LYS B 1 146 ? -4.402 82.375 24.5 1 91.5 146 LYS B N 1
ATOM 5158 C CA . LYS B 1 146 ? -3.725 83.5 23.828 1 91.5 146 LYS B CA 1
ATOM 5159 C C . LYS B 1 146 ? -4.629 84.688 23.734 1 91.5 146 LYS B C 1
ATOM 5161 O O . LYS B 1 146 ? -4.172 85.812 23.922 1 91.5 146 LYS B O 1
ATOM 5166 N N . GLU B 1 147 ? -5.859 84.438 23.531 1 94.5 147 GLU B N 1
ATOM 5167 C CA . GLU B 1 147 ? -6.816 85.562 23.438 1 94.5 147 GLU B CA 1
ATOM 5168 C C . GLU B 1 147 ? -7.023 86.25 24.797 1 94.5 147 GLU B C 1
ATOM 5170 O O . GLU B 1 147 ? -7.18 87.438 24.875 1 94.5 147 GLU B O 1
ATOM 5175 N N . LYS B 1 148 ? -7.035 85.375 25.781 1 94.56 148 LYS B N 1
ATOM 5176 C CA . LYS B 1 148 ? -7.148 85.938 27.125 1 94.56 148 LYS B CA 1
ATOM 5177 C C . LYS B 1 148 ? -5.941 86.812 27.469 1 94.56 148 LYS B C 1
ATOM 5179 O O . LYS B 1 148 ? -6.09 87.875 28.047 1 94.56 148 LYS B O 1
ATOM 5184 N N . GLN B 1 149 ? -4.812 86.312 27.094 1 90.25 149 GLN B N 1
ATOM 5185 C CA . GLN B 1 149 ? -3.592 87.062 27.359 1 90.25 149 GLN B CA 1
ATOM 5186 C C . GLN B 1 149 ? -3.576 88.375 26.594 1 90.25 149 GLN B C 1
ATOM 5188 O O . GLN B 1 149 ? -3.184 89.438 27.141 1 90.25 149 GLN B O 1
ATOM 5193 N N . LYS B 1 150 ? -4.008 88.375 25.406 1 93.06 150 LYS B N 1
ATOM 5194 C CA . LYS B 1 150 ? -4.07 89.562 24.594 1 93.06 150 LYS B CA 1
ATOM 5195 C C . LYS B 1 150 ? -5.09 90.562 25.156 1 93.06 150 LYS B C 1
ATOM 5197 O O . LYS B 1 150 ? -4.836 91.75 25.203 1 93.06 150 LYS B O 1
ATOM 5202 N N . ALA B 1 151 ? -6.242 90 25.562 1 94.88 151 ALA B N 1
ATOM 5203 C CA . ALA B 1 151 ? -7.277 90.875 26.125 1 94.88 151 ALA B CA 1
ATOM 5204 C C . ALA B 1 151 ? -6.812 91.5 27.438 1 94.88 151 ALA B C 1
ATOM 5206 O O . ALA B 1 151 ? -7.172 92.625 27.766 1 94.88 151 ALA B O 1
ATOM 5207 N N . TYR B 1 152 ? -6.078 90.75 28.172 1 93.31 152 TYR B N 1
ATOM 5208 C CA . TYR B 1 152 ? -5.527 91.25 29.422 1 93.31 152 TYR B CA 1
ATOM 5209 C C . TYR B 1 152 ? -4.566 92.438 29.156 1 93.31 152 TYR B C 1
ATOM 5211 O O . TYR B 1 152 ? -4.637 93.438 29.828 1 93.31 152 TYR B O 1
ATOM 5219 N N . GLU B 1 153 ? -3.723 92.25 28.188 1 92.31 153 GLU B N 1
ATOM 5220 C CA . GLU B 1 153 ? -2.756 93.312 27.859 1 92.31 153 GLU B CA 1
ATOM 5221 C C . GLU B 1 153 ? -3.457 94.562 27.375 1 92.31 153 GLU B C 1
ATOM 5223 O O . GLU B 1 153 ? -3.068 95.688 27.766 1 92.31 153 GLU B O 1
ATOM 5228 N N . VAL B 1 154 ? -4.48 94.375 26.641 1 92.88 154 VAL B N 1
ATOM 5229 C CA . VAL B 1 154 ? -5.227 95.5 26.109 1 92.88 154 VAL B CA 1
ATOM 5230 C C . VAL B 1 154 ? -5.973 96.188 27.25 1 92.88 154 VAL B C 1
ATOM 5232 O O . VAL B 1 154 ? -6.012 97.438 27.297 1 92.88 154 VAL B O 1
ATOM 5235 N N . SER B 1 155 ? -6.551 95.438 28.078 1 93.06 155 SER B N 1
ATOM 5236 C CA . SER B 1 155 ? -7.281 96 29.203 1 93.06 155 SER B CA 1
ATOM 5237 C C . SER B 1 155 ? -6.34 96.75 30.172 1 93.06 155 SER B C 1
ATOM 5239 O O . SER B 1 155 ? -6.676 97.812 30.688 1 93.06 155 SER B O 1
ATOM 5241 N N . GLU B 1 156 ? -5.203 96.125 30.375 1 91.56 156 GLU B N 1
ATOM 5242 C CA . GLU B 1 156 ? -4.211 96.75 31.25 1 91.56 156 GLU B CA 1
ATOM 5243 C C . GLU B 1 156 ? -3.68 98.062 30.656 1 91.56 156 GLU B C 1
ATOM 5245 O O . GLU B 1 156 ? -3.5 99.062 31.375 1 91.56 156 GLU B O 1
ATOM 5250 N N . LYS B 1 157 ? -3.51 98.062 29.453 1 91.62 157 LYS B N 1
ATOM 5251 C CA . LYS B 1 157 ? -3.061 99.312 28.781 1 91.62 157 LYS B CA 1
ATOM 5252 C C . LYS B 1 157 ? -4.141 100.375 28.797 1 91.62 157 LYS B C 1
ATOM 5254 O O . LYS B 1 157 ? -3.842 101.562 28.969 1 91.62 157 LYS B O 1
ATOM 5259 N N . ALA B 1 158 ? -5.363 99.938 28.656 1 90.75 158 ALA B N 1
ATOM 5260 C CA . ALA B 1 158 ? -6.488 100.875 28.672 1 90.75 158 ALA B CA 1
ATOM 5261 C C . ALA B 1 158 ? -6.691 101.5 30.062 1 90.75 158 ALA B C 1
ATOM 5263 O O . ALA B 1 158 ? -7.059 102.625 30.188 1 90.75 158 ALA B O 1
ATOM 5264 N N . GLN B 1 159 ? -6.383 100.812 31.062 1 89.38 159 GLN B N 1
ATOM 5265 C CA . GLN B 1 159 ? -6.547 101.25 32.438 1 89.38 159 GLN B CA 1
ATOM 5266 C C . GLN B 1 159 ? -5.438 102.25 32.812 1 89.38 159 GLN B C 1
ATOM 5268 O O . GLN B 1 159 ? -5.637 103.125 33.656 1 89.38 159 GLN B O 1
ATOM 5273 N N . ASN B 1 160 ? -4.32 102 32.094 1 88.69 160 ASN B N 1
ATOM 5274 C CA . ASN B 1 160 ? -3.186 102.875 32.438 1 88.69 160 ASN B CA 1
ATOM 5275 C C . ASN B 1 160 ? -3.164 104.125 31.562 1 88.69 160 ASN B C 1
ATOM 5277 O O . ASN B 1 160 ? -2.355 105 31.797 1 88.69 160 ASN B O 1
ATOM 5281 N N . ASP B 1 161 ? -4.086 104 30.641 1 87.88 161 ASP B N 1
ATOM 5282 C CA . ASP B 1 161 ? -4.184 105.188 29.781 1 87.88 161 ASP B CA 1
ATOM 5283 C C . ASP B 1 161 ? -5.125 106.25 30.391 1 87.88 161 ASP B C 1
ATOM 5285 O O . ASP B 1 161 ? -6.344 106.062 30.328 1 87.88 161 ASP B O 1
ATOM 5289 N N . ILE B 1 162 ? -4.703 107.25 30.859 1 85.75 162 ILE B N 1
ATOM 5290 C CA . ILE B 1 162 ? -5.445 108.312 31.578 1 85.75 162 ILE B CA 1
ATOM 5291 C C . ILE B 1 162 ? -6.324 109.062 30.609 1 85.75 162 ILE B C 1
ATOM 5293 O O . ILE B 1 162 ? -7.332 109.688 31 1 85.75 162 ILE B O 1
ATOM 5297 N N . GLN B 1 163 ? -5.984 109.125 29.344 1 89.44 163 GLN B N 1
ATOM 5298 C CA . GLN B 1 163 ? -6.719 109.875 28.359 1 89.44 163 GLN B CA 1
ATOM 5299 C C . GLN B 1 163 ? -7.93 109.125 27.828 1 89.44 163 GLN B C 1
ATOM 5301 O O . GLN B 1 163 ? -8.789 109.688 27.156 1 89.44 163 GLN B O 1
ATOM 5306 N N . LEU B 1 164 ? -7.961 108 28.266 1 86.75 164 LEU B N 1
ATOM 5307 C CA . LEU B 1 164 ? -9.023 107.125 27.719 1 86.75 164 LEU B CA 1
ATOM 5308 C C . LEU B 1 164 ? -10.32 107.312 28.5 1 86.75 164 LEU B C 1
ATOM 5310 O O . LEU B 1 164 ? -10.297 107.438 29.719 1 86.75 164 LEU B O 1
ATOM 5314 N N . ALA B 1 165 ? -11.492 107.375 27.766 1 90.25 165 ALA B N 1
ATOM 5315 C CA . ALA B 1 165 ? -12.797 107.562 28.391 1 90.25 165 ALA B CA 1
ATOM 5316 C C . ALA B 1 165 ? -13.148 106.312 29.266 1 90.25 165 ALA B C 1
ATOM 5318 O O . ALA B 1 165 ? -12.75 105.188 28.969 1 90.25 165 ALA B O 1
ATOM 5319 N N . ARG B 1 166 ? -13.836 106.625 30.25 1 88.62 166 ARG B N 1
ATOM 5320 C CA . ARG B 1 166 ? -14.219 105.562 31.203 1 88.62 166 ARG B CA 1
ATOM 5321 C C . ARG B 1 166 ? -15.055 104.5 30.516 1 88.62 166 ARG B C 1
ATOM 5323 O O . ARG B 1 166 ? -14.961 103.312 30.844 1 88.62 166 ARG B O 1
ATOM 5330 N N . VAL B 1 167 ? -15.836 104.938 29.547 1 88.44 167 VAL B N 1
ATOM 5331 C CA . VAL B 1 167 ? -16.703 104 28.828 1 88.44 167 VAL B CA 1
ATOM 5332 C C . VAL B 1 167 ? -15.859 103 28.016 1 88.44 167 VAL B C 1
ATOM 5334 O O . VAL B 1 167 ? -16.188 101.812 27.938 1 88.44 167 VAL B O 1
ATOM 5337 N N . ASP B 1 168 ? -14.789 103.625 27.562 1 88.44 168 ASP B N 1
ATOM 5338 C CA . ASP B 1 168 ? -13.898 102.812 26.766 1 88.44 168 ASP B CA 1
ATOM 5339 C C . ASP B 1 168 ? -13.102 101.812 27.672 1 88.44 168 ASP B C 1
ATOM 5341 O O . ASP B 1 168 ? -12.844 100.688 27.297 1 88.44 168 ASP B O 1
ATOM 5345 N N . GLN B 1 169 ? -12.805 102.312 28.781 1 88.81 169 GLN B N 1
ATOM 5346 C CA . GLN B 1 169 ? -12.125 101.438 29.766 1 88.81 169 GLN B CA 1
ATOM 5347 C C . GLN B 1 169 ? -13.016 100.312 30.203 1 88.81 169 GLN B C 1
ATOM 5349 O O . GLN B 1 169 ? -12.555 99.188 30.344 1 88.81 169 GLN B O 1
ATOM 5354 N N . GLN B 1 170 ? -14.25 100.562 30.344 1 90.06 170 GLN B N 1
ATOM 5355 C CA . GLN B 1 170 ? -15.203 99.562 30.766 1 90.06 170 GLN B CA 1
ATOM 5356 C C . GLN B 1 170 ? -15.445 98.562 29.656 1 90.06 170 GLN B C 1
ATOM 5358 O O . GLN B 1 170 ? -15.68 97.375 29.922 1 90.06 170 GLN B O 1
ATOM 5363 N N . LYS B 1 171 ? -15.289 98.938 28.469 1 92 171 LYS B N 1
ATOM 5364 C CA . LYS B 1 171 ? -15.461 98.062 27.328 1 92 171 LYS B CA 1
ATOM 5365 C C . LYS B 1 171 ? -14.328 97.062 27.25 1 92 171 LYS B C 1
ATOM 5367 O O . LYS B 1 171 ? -14.555 95.875 26.969 1 92 171 LYS B O 1
ATOM 5372 N N . PHE B 1 172 ? -13.141 97.562 27.484 1 91.75 172 PHE B N 1
ATOM 5373 C CA . PHE B 1 172 ? -11.984 96.625 27.438 1 91.75 172 PHE B CA 1
ATOM 5374 C C . PHE B 1 172 ? -11.977 95.688 28.641 1 91.75 172 PHE B C 1
ATOM 5376 O O . PHE B 1 172 ? -11.547 94.562 28.516 1 91.75 172 PHE B O 1
ATOM 5383 N N . GLU B 1 173 ? -12.445 96.125 29.734 1 91.75 173 GLU B N 1
ATOM 5384 C CA . GLU B 1 173 ? -12.57 95.312 30.906 1 91.75 173 GLU B CA 1
ATOM 5385 C C . GLU B 1 173 ? -13.641 94.25 30.688 1 91.75 173 GLU B C 1
ATOM 5387 O O . GLU B 1 173 ? -13.484 93.062 31.125 1 91.75 173 GLU B O 1
ATOM 5392 N N . ALA B 1 174 ? -14.672 94.688 30.047 1 92.94 174 ALA B N 1
ATOM 5393 C CA . ALA B 1 174 ? -15.742 93.688 29.734 1 92.94 174 ALA B CA 1
ATOM 5394 C C . ALA B 1 174 ? -15.266 92.625 28.75 1 92.94 174 ALA B C 1
ATOM 5396 O O . ALA B 1 174 ? -15.664 91.5 28.828 1 92.94 174 ALA B O 1
ATOM 5397 N N . LEU B 1 175 ? -14.43 93.125 27.875 1 92.94 175 LEU B N 1
ATOM 5398 C CA . LEU B 1 175 ? -13.867 92.188 26.906 1 92.94 175 LEU B CA 1
ATOM 5399 C C . LEU B 1 175 ? -12.945 91.188 27.594 1 92.94 175 LEU B C 1
ATOM 5401 O O . LEU B 1 175 ? -12.977 90 27.281 1 92.94 175 LEU B O 1
ATOM 5405 N N . TYR B 1 176 ? -12.133 91.562 28.453 1 92.81 176 TYR B N 1
ATOM 5406 C CA . TYR B 1 176 ? -11.242 90.688 29.219 1 92.81 176 TYR B CA 1
ATOM 5407 C C . TYR B 1 176 ? -12.031 89.688 30.031 1 92.81 176 TYR B C 1
ATOM 5409 O O . TYR B 1 176 ? -11.688 88.5 30.062 1 92.81 176 TYR B O 1
ATOM 5417 N N . GLN B 1 177 ? -13.117 90.188 30.641 1 94.25 177 GLN B N 1
ATOM 5418 C CA . GLN B 1 177 ? -13.945 89.25 31.438 1 94.25 177 GLN B CA 1
ATOM 5419 C C . GLN B 1 177 ? -14.617 88.25 30.547 1 94.25 177 GLN B C 1
ATOM 5421 O O . GLN B 1 177 ? -14.766 87.062 30.969 1 94.25 177 GLN B O 1
ATOM 5426 N N . SER B 1 178 ? -14.953 88.625 29.391 1 95.56 178 SER B N 1
ATOM 5427 C CA . SER B 1 178 ? -15.562 87.688 28.453 1 95.56 178 SER B CA 1
ATOM 5428 C C . SER B 1 178 ? -14.555 86.625 28.016 1 95.56 178 SER B C 1
ATOM 5430 O O . SER B 1 178 ? -14.906 85.5 27.859 1 95.56 178 SER B O 1
ATOM 5432 N N . LYS B 1 179 ? -13.32 87.062 27.859 1 95.06 179 LYS B N 1
ATOM 5433 C CA . LYS B 1 179 ? -12.281 86.125 27.422 1 95.06 179 LYS B CA 1
ATOM 5434 C C . LYS B 1 179 ? -11.883 85.188 28.547 1 95.06 179 LYS B C 1
ATOM 5436 O O . LYS B 1 179 ? -11.539 84.062 28.312 1 95.06 179 LYS B O 1
ATOM 5441 N N . ILE B 1 180 ? -11.961 85.625 29.75 1 94.38 180 ILE B N 1
ATOM 5442 C CA . ILE B 1 180 ? -11.711 84.75 30.906 1 94.38 180 ILE B CA 1
ATOM 5443 C C . ILE B 1 180 ? -12.758 83.625 30.969 1 94.38 180 ILE B C 1
ATOM 5445 O O . ILE B 1 180 ? -12.438 82.5 31.25 1 94.38 180 ILE B O 1
ATOM 5449 N N . GLN B 1 181 ? -13.984 84 30.625 1 95.62 181 GLN B N 1
ATOM 5450 C CA . GLN B 1 181 ? -15.062 83.062 30.641 1 95.62 181 GLN B CA 1
ATOM 5451 C C . GLN B 1 181 ? -14.875 82 29.516 1 95.62 181 GLN B C 1
ATOM 5453 O O . GLN B 1 181 ? -15.094 80.812 29.734 1 95.62 181 GLN B O 1
ATOM 5458 N N . SER B 1 182 ? -14.438 82.562 28.438 1 95.44 182 SER B N 1
ATOM 5459 C CA . SER B 1 182 ? -14.203 81.688 27.297 1 95.44 182 SER B CA 1
ATOM 5460 C C . SER B 1 182 ? -13.047 80.688 27.578 1 95.44 182 SER B C 1
ATOM 5462 O O . SER B 1 182 ? -13.094 79.562 27.203 1 95.44 182 SER B O 1
ATOM 5464 N N . PHE B 1 183 ? -12.055 81.188 28.219 1 95.56 183 PHE B N 1
ATOM 5465 C CA . PHE B 1 183 ? -10.898 80.375 28.562 1 95.56 183 PHE B CA 1
ATOM 5466 C C . PHE B 1 183 ? -11.281 79.312 29.594 1 95.56 183 PHE B C 1
ATOM 5468 O O . PHE B 1 183 ? -10.883 78.125 29.469 1 95.56 183 PHE B O 1
ATOM 5475 N N . ASP B 1 184 ? -12.078 79.688 30.531 1 95.25 184 ASP B N 1
ATOM 5476 C CA . ASP B 1 184 ? -12.516 78.75 31.562 1 95.25 184 ASP B CA 1
ATOM 5477 C C . ASP B 1 184 ? -13.375 77.625 30.953 1 95.25 184 ASP B C 1
ATOM 5479 O O . ASP B 1 184 ? -13.258 76.438 31.359 1 95.25 184 ASP B O 1
ATOM 5483 N N . HIS B 1 185 ? -14.141 78.125 30.031 1 95.25 185 HIS B N 1
ATOM 5484 C CA . HIS B 1 185 ? -14.984 77.125 29.375 1 95.25 185 HIS B CA 1
ATOM 5485 C C . HIS B 1 185 ? -14.148 76.125 28.531 1 95.25 185 HIS B C 1
ATOM 5487 O O . HIS B 1 185 ? -14.367 74.938 28.578 1 95.25 185 HIS B O 1
ATOM 5493 N N . SER B 1 186 ? -13.211 76.625 27.812 1 95.44 186 SER B N 1
ATOM 5494 C CA . SER B 1 186 ? -12.359 75.75 26.984 1 95.44 186 SER B CA 1
ATOM 5495 C C . SER B 1 186 ? -11.453 74.875 27.844 1 95.44 186 SER B C 1
ATOM 5497 O O . SER B 1 186 ? -11.141 73.75 27.453 1 95.44 186 SER B O 1
ATOM 5499 N N . SER B 1 187 ? -11.023 75.438 28.953 1 94.56 187 SER B N 1
ATOM 5500 C CA . SER B 1 187 ? -10.203 74.625 29.875 1 94.56 187 SER B CA 1
ATOM 5501 C C . SER B 1 187 ? -10.977 73.438 30.438 1 94.56 187 SER B C 1
ATOM 5503 O O . SER B 1 187 ? -10.438 72.375 30.531 1 94.56 187 SER B O 1
ATOM 5505 N N . ARG B 1 188 ? -12.227 73.688 30.75 1 95.38 188 ARG B N 1
ATOM 5506 C CA . ARG B 1 188 ? -13.07 72.562 31.25 1 95.38 188 ARG B CA 1
ATOM 5507 C C . ARG B 1 188 ? -13.344 71.562 30.172 1 95.38 188 ARG B C 1
ATOM 5509 O O . ARG B 1 188 ? -13.328 70.375 30.438 1 95.38 188 ARG B O 1
ATOM 5516 N N . ASN B 1 189 ? -13.625 72.125 29.047 1 95.81 189 ASN B N 1
ATOM 5517 C CA . ASN B 1 189 ? -13.867 71.188 27.938 1 95.81 189 ASN B CA 1
ATOM 5518 C C . ASN B 1 189 ? -12.633 70.375 27.625 1 95.81 189 ASN B C 1
ATOM 5520 O O . ASN B 1 189 ? -12.742 69.188 27.344 1 95.81 189 ASN B O 1
ATOM 5524 N N . TYR B 1 190 ? -11.516 70.938 27.641 1 96.06 190 TYR B N 1
ATOM 5525 C CA . TYR B 1 190 ? -10.281 70.25 27.375 1 96.06 190 TYR B CA 1
ATOM 5526 C C . TYR B 1 190 ? -10.023 69.188 28.469 1 96.06 190 TYR B C 1
ATOM 5528 O O . TYR B 1 190 ? -9.602 68.062 28.172 1 96.06 190 TYR B O 1
ATOM 5536 N N . ALA B 1 191 ? -10.32 69.5 29.641 1 94.94 191 ALA B N 1
ATOM 5537 C CA . ALA B 1 191 ? -10.141 68.562 30.75 1 94.94 191 ALA B CA 1
ATOM 5538 C C . ALA B 1 191 ? -11.023 67.375 30.578 1 94.94 191 ALA B C 1
ATOM 5540 O O . ALA B 1 191 ? -10.602 66.25 30.844 1 94.94 191 ALA B O 1
ATOM 5541 N N . ASP B 1 192 ? -12.203 67.625 30.141 1 96.06 192 ASP B N 1
ATOM 5542 C CA . ASP B 1 192 ? -13.133 66.5 29.906 1 96.06 192 ASP B CA 1
ATOM 5543 C C . ASP B 1 192 ? -12.656 65.625 28.75 1 96.06 192 ASP B C 1
ATOM 5545 O O . ASP B 1 192 ? -12.719 64.438 28.844 1 96.06 192 ASP B O 1
ATOM 5549 N N . GLU B 1 193 ? -12.289 66.312 27.703 1 96.12 193 GLU B N 1
ATOM 5550 C CA . GLU B 1 193 ? -11.828 65.5 26.547 1 96.12 193 GLU B CA 1
ATOM 5551 C C . GLU B 1 193 ? -10.539 64.75 26.859 1 96.12 193 GLU B C 1
ATOM 5553 O O . GLU B 1 193 ? -10.312 63.688 26.328 1 96.12 193 GLU B O 1
ATOM 5558 N N . LEU B 1 194 ? -9.734 65.312 27.656 1 95.81 194 LEU B N 1
ATOM 5559 C CA . LEU B 1 194 ? -8.492 64.688 28.062 1 95.81 194 LEU B CA 1
ATOM 5560 C C . LEU B 1 194 ? -8.789 63.438 28.891 1 95.81 194 LEU B C 1
ATOM 5562 O O . LEU B 1 194 ? -8.148 62.406 28.703 1 95.81 194 LEU B O 1
ATOM 5566 N N . ALA B 1 195 ? -9.742 63.562 29.766 1 95.38 195 ALA B N 1
ATOM 5567 C CA . ALA B 1 195 ? -10.141 62.406 30.578 1 95.38 195 ALA B CA 1
ATOM 5568 C C . ALA B 1 195 ? -10.688 61.312 29.703 1 95.38 195 ALA B C 1
ATOM 5570 O O . ALA B 1 195 ? -10.398 60.125 29.938 1 95.38 195 ALA B O 1
ATOM 5571 N N . LYS B 1 196 ? -11.461 61.688 28.734 1 96 196 LYS B N 1
ATOM 5572 C CA . LYS B 1 196 ? -12.008 60.719 27.797 1 96 196 LYS B CA 1
ATOM 5573 C C . LYS B 1 196 ? -10.898 60.062 26.984 1 96 196 LYS B C 1
ATOM 5575 O O . LYS B 1 196 ? -10.914 58.844 26.766 1 96 196 LYS B O 1
ATOM 5580 N N . TYR B 1 197 ? -10.016 60.812 26.484 1 96.06 197 TYR B N 1
ATOM 5581 C CA . TYR B 1 197 ? -8.914 60.281 25.688 1 96.06 197 TYR B CA 1
ATOM 5582 C C . TYR B 1 197 ? -8.07 59.312 26.5 1 96.06 197 TYR B C 1
ATOM 5584 O O . TYR B 1 197 ? -7.723 58.25 26.016 1 96.06 197 TYR B O 1
ATOM 5592 N N . ASN B 1 198 ? -7.727 59.688 27.719 1 94 198 ASN B N 1
ATOM 5593 C CA . ASN B 1 198 ? -6.914 58.812 28.562 1 94 198 ASN B CA 1
ATOM 5594 C C . ASN B 1 198 ? -7.617 57.5 28.859 1 94 198 ASN B C 1
ATOM 5596 O O . ASN B 1 198 ? -6.98 56.438 28.891 1 94 198 ASN B O 1
ATOM 5600 N N . SER B 1 199 ? -8.891 57.656 29.094 1 94.12 199 SER B N 1
ATOM 5601 C CA . SER B 1 199 ? -9.656 56.438 29.312 1 94.12 199 SER B CA 1
ATOM 5602 C C . SER B 1 199 ? -9.672 55.562 28.078 1 94.12 199 SER B C 1
ATOM 5604 O O . SER B 1 199 ? -9.539 54.344 28.172 1 94.12 199 SER B O 1
ATOM 5606 N N . SER B 1 200 ? -9.867 56.188 26.938 1 94.75 200 SER B N 1
ATOM 5607 C CA . SER B 1 200 ? -9.867 55.438 25.688 1 94.75 200 SER B CA 1
ATOM 5608 C C . SER B 1 200 ? -8.5 54.844 25.391 1 94.75 200 SER B C 1
ATOM 5610 O O . SER B 1 200 ? -8.406 53.719 24.875 1 94.75 200 SER B O 1
ATOM 5612 N N . ASN B 1 201 ? -7.539 55.594 25.672 1 92.94 201 ASN B N 1
ATOM 5613 C CA . ASN B 1 201 ? -6.172 55.125 25.484 1 92.94 201 ASN B CA 1
ATOM 5614 C C . ASN B 1 201 ? -5.867 53.906 26.359 1 92.94 201 ASN B C 1
ATOM 5616 O O . ASN B 1 201 ? -5.27 52.938 25.906 1 92.94 201 ASN B O 1
ATOM 5620 N N . ARG B 1 202 ? -6.285 53.938 27.594 1 91.25 202 ARG B N 1
ATOM 5621 C CA . ARG B 1 202 ? -6.109 52.812 28.516 1 91.25 202 ARG B CA 1
ATOM 5622 C C . ARG B 1 202 ? -6.863 51.594 28.016 1 91.25 202 ARG B C 1
ATOM 5624 O O . ARG B 1 202 ? -6.32 50.5 28 1 91.25 202 ARG B O 1
ATOM 5631 N N . ARG B 1 203 ? -8.07 51.844 27.641 1 93.44 203 ARG B N 1
ATOM 5632 C CA . ARG B 1 203 ? -8.883 50.719 27.156 1 93.44 203 ARG B CA 1
ATOM 5633 C C . ARG B 1 203 ? -8.273 50.094 25.906 1 93.44 203 ARG B C 1
ATOM 5635 O O . ARG B 1 203 ? -8.234 48.875 25.766 1 93.44 203 ARG B O 1
ATOM 5642 N N . HIS B 1 204 ? -7.809 50.938 25.047 1 94.81 204 HIS B N 1
ATOM 5643 C CA . HIS B 1 204 ? -7.242 50.469 23.781 1 94.81 204 HIS B CA 1
ATOM 5644 C C . HIS B 1 204 ? -6.031 49.562 24.016 1 94.81 204 HIS B C 1
ATOM 5646 O O . HIS B 1 204 ? -5.996 48.438 23.531 1 94.81 204 HIS B O 1
ATOM 5652 N N . PHE B 1 205 ? -5.098 49.938 24.781 1 93 205 PHE B N 1
ATOM 5653 C CA . PHE B 1 205 ? -3.818 49.25 24.906 1 93 205 PHE B CA 1
ATOM 5654 C C . PHE B 1 205 ? -3.873 48.188 26 1 93 205 PHE B C 1
ATOM 5656 O O . PHE B 1 205 ? -3.186 47.188 25.906 1 93 205 PHE B O 1
ATOM 5663 N N . ARG B 1 206 ? -4.699 48.438 26.969 1 89.06 206 ARG B N 1
ATOM 5664 C CA . ARG B 1 206 ? -4.668 47.531 28.125 1 89.06 206 ARG B CA 1
ATOM 5665 C C . ARG B 1 206 ? -5.727 46.438 27.984 1 89.06 206 ARG B C 1
ATOM 5667 O O . ARG B 1 206 ? -5.59 45.344 28.562 1 89.06 206 ARG B O 1
ATOM 5674 N N . THR B 1 207 ? -6.793 46.656 27.234 1 93.56 207 THR B N 1
ATOM 5675 C CA . THR B 1 207 ? -7.887 45.688 27.203 1 93.56 207 THR B CA 1
ATOM 5676 C C . THR B 1 207 ? -8.148 45.25 25.766 1 93.56 207 THR B C 1
ATOM 5678 O O . THR B 1 207 ? -8.039 44.031 25.469 1 93.56 207 THR B O 1
ATOM 5681 N N . ASP B 1 208 ? -8.438 46.156 24.875 1 96.12 208 ASP B N 1
ATOM 5682 C CA . ASP B 1 208 ? -8.922 45.781 23.547 1 96.12 208 ASP B CA 1
ATOM 5683 C C . ASP B 1 208 ? -7.852 45.031 22.75 1 96.12 208 ASP B C 1
ATOM 5685 O O . ASP B 1 208 ? -8.117 43.969 22.188 1 96.12 208 ASP B O 1
ATOM 5689 N N . ILE B 1 209 ? -6.68 45.562 22.688 1 96.31 209 ILE B N 1
ATOM 5690 C CA . ILE B 1 209 ? -5.617 44.938 21.891 1 96.31 209 ILE B CA 1
ATOM 5691 C C . ILE B 1 209 ? -5.215 43.625 22.531 1 96.31 209 ILE B C 1
ATOM 5693 O O . ILE B 1 209 ? -4.988 42.625 21.828 1 96.31 209 ILE B O 1
ATOM 5697 N N . VAL B 1 210 ? -5.094 43.594 23.828 1 95.56 210 VAL B N 1
ATOM 5698 C CA . VAL B 1 210 ? -4.695 42.375 24.531 1 95.56 210 VAL B CA 1
ATOM 5699 C C . VAL B 1 210 ? -5.703 41.281 24.25 1 95.56 210 VAL B C 1
ATOM 5701 O O . VAL B 1 210 ? -5.316 40.156 23.891 1 95.56 210 VAL B O 1
ATOM 5704 N N . ALA B 1 211 ? -6.992 41.594 24.422 1 94.94 211 ALA B N 1
ATOM 5705 C CA . ALA B 1 211 ? -8.031 40.594 24.172 1 94.94 211 ALA B CA 1
ATOM 5706 C C . ALA B 1 211 ? -8.031 40.156 22.703 1 94.94 211 ALA B C 1
ATOM 5708 O O . ALA B 1 211 ? -8.25 38.969 22.406 1 94.94 211 ALA B O 1
ATOM 5709 N N . PHE B 1 212 ? -7.805 41.062 21.859 1 97.31 212 PHE B N 1
ATOM 5710 C CA . PHE B 1 212 ? -7.781 40.812 20.422 1 97.31 212 PHE B CA 1
ATOM 5711 C C . PHE B 1 212 ? -6.648 39.844 20.078 1 97.31 212 PHE B C 1
ATOM 5713 O O . PHE B 1 212 ? -6.863 38.844 19.375 1 97.31 212 PHE B O 1
ATOM 5720 N N . VAL B 1 213 ? -5.465 40.125 20.531 1 97.88 213 VAL B N 1
ATOM 5721 C CA . VAL B 1 213 ? -4.293 39.312 20.219 1 97.88 213 VAL B CA 1
ATOM 5722 C C . VAL B 1 213 ? -4.41 37.938 20.906 1 97.88 213 VAL B C 1
ATOM 5724 O O . VAL B 1 213 ? -3.986 36.938 20.359 1 97.88 213 VAL B O 1
ATOM 5727 N N . ASP B 1 214 ? -4.957 37.969 22.094 1 96.62 214 ASP B N 1
ATOM 5728 C CA . ASP B 1 214 ? -5.207 36.688 22.766 1 96.62 214 ASP B CA 1
ATOM 5729 C C . ASP B 1 214 ? -6.133 35.812 21.938 1 96.62 214 ASP B C 1
ATOM 5731 O O . ASP B 1 214 ? -5.977 34.594 21.938 1 96.62 214 ASP B O 1
ATOM 5735 N N . ASP B 1 215 ? -7.078 36.438 21.391 1 95.19 215 ASP B N 1
ATOM 5736 C CA . ASP B 1 215 ? -8.016 35.688 20.547 1 95.19 215 ASP B CA 1
ATOM 5737 C C . ASP B 1 215 ? -7.305 35.062 19.344 1 95.19 215 ASP B C 1
ATOM 5739 O O . ASP B 1 215 ? -7.609 33.938 18.953 1 95.19 215 ASP B O 1
ATOM 5743 N N . ILE B 1 216 ? -6.465 35.781 18.75 1 97.06 216 ILE B N 1
ATOM 5744 C CA . ILE B 1 216 ? -5.707 35.281 17.609 1 97.06 216 ILE B CA 1
ATOM 5745 C C . ILE B 1 216 ? -4.82 34.094 18.047 1 97.06 216 ILE B C 1
ATOM 5747 O O . ILE B 1 216 ? -4.699 33.094 17.328 1 97.06 216 ILE B O 1
ATOM 5751 N N . GLU B 1 217 ? -4.203 34.25 19.203 1 96.69 217 GLU B N 1
ATOM 5752 C CA . GLU B 1 217 ? -3.387 33.188 19.75 1 96.69 217 GLU B CA 1
ATOM 5753 C C . GLU B 1 217 ? -4.211 31.906 19.938 1 96.69 217 GLU B C 1
ATOM 5755 O O . GLU B 1 217 ? -3.771 30.812 19.594 1 96.69 217 GLU B O 1
ATOM 5760 N N . CYS B 1 218 ? -5.348 32.125 20.547 1 94.12 218 CYS B N 1
ATOM 5761 C CA . CYS B 1 218 ? -6.234 30.984 20.797 1 94.12 218 CYS B CA 1
ATOM 5762 C C . CYS B 1 218 ? -6.617 30.297 19.484 1 94.12 218 CYS B C 1
ATOM 5764 O O . CYS B 1 218 ? -6.602 29.062 19.406 1 94.12 218 CYS B O 1
ATOM 5766 N N . SER B 1 219 ? -6.965 31.078 18.531 1 93.25 219 SER B N 1
ATOM 5767 C CA . SER B 1 219 ? -7.32 30.531 17.234 1 93.25 219 SER B CA 1
ATOM 5768 C C . SER B 1 219 ? -6.152 29.766 16.609 1 93.25 219 SER B C 1
ATOM 5770 O O . SER B 1 219 ? -6.348 28.734 15.969 1 93.25 219 SER B O 1
ATOM 5772 N N . SER B 1 220 ? -4.969 30.297 16.734 1 94.81 220 SER B N 1
ATOM 5773 C CA . SER B 1 220 ? -3.77 29.641 16.203 1 94.81 220 SER B CA 1
ATOM 5774 C C . SER B 1 220 ? -3.533 28.297 16.875 1 94.81 220 SER B C 1
ATOM 5776 O O . SER B 1 220 ? -3.223 27.312 16.203 1 94.81 220 SER B O 1
ATOM 5778 N N . ARG B 1 221 ? -3.639 28.266 18.172 1 93.69 221 ARG B N 1
ATOM 5779 C CA . ARG B 1 221 ? -3.451 27.031 18.922 1 93.69 221 ARG B CA 1
ATOM 5780 C C . ARG B 1 221 ? -4.504 26 18.531 1 93.69 221 ARG B C 1
ATOM 5782 O O . ARG B 1 221 ? -4.195 24.812 18.391 1 93.69 221 ARG B O 1
ATOM 5789 N N . MET B 1 222 ? -5.723 26.422 18.375 1 93.12 222 MET B N 1
ATOM 5790 C CA . MET B 1 222 ? -6.809 25.531 18 1 93.12 222 MET B CA 1
ATOM 5791 C C . MET B 1 222 ? -6.566 24.953 16.609 1 93.12 222 MET B C 1
ATOM 5793 O O . MET B 1 222 ? -6.855 23.781 16.359 1 93.12 222 MET B O 1
ATOM 5797 N N . ARG B 1 223 ? -6.133 25.766 15.719 1 94.62 223 ARG B N 1
ATOM 5798 C CA . ARG B 1 223 ? -5.82 25.297 14.375 1 94.62 223 ARG B CA 1
ATOM 5799 C C . ARG B 1 223 ? -4.773 24.188 14.406 1 94.62 223 ARG B C 1
ATOM 5801 O O . ARG B 1 223 ? -4.938 23.156 13.758 1 94.62 223 ARG B O 1
ATOM 5808 N N . ASN B 1 224 ? -3.686 24.422 15.133 1 95.38 224 ASN B N 1
ATOM 5809 C CA . ASN B 1 224 ? -2.613 23.438 15.211 1 95.38 224 ASN B CA 1
ATOM 5810 C C . ASN B 1 224 ? -3.098 22.141 15.836 1 95.38 224 ASN B C 1
ATOM 5812 O O . ASN B 1 224 ? -2.725 21.047 15.383 1 95.38 224 ASN B O 1
ATOM 5816 N N . ASN B 1 225 ? -3.893 22.281 16.844 1 94.62 225 ASN B N 1
ATOM 5817 C CA . ASN B 1 225 ? -4.422 21.078 17.484 1 94.62 225 ASN B CA 1
ATOM 5818 C C . ASN B 1 225 ? -5.355 20.312 16.547 1 94.62 225 ASN B C 1
ATOM 5820 O O . ASN B 1 225 ? -5.34 19.078 16.531 1 94.62 225 ASN B O 1
ATOM 5824 N N . ARG B 1 226 ? -6.191 21.016 15.883 1 96.12 226 ARG B N 1
ATOM 5825 C CA . ARG B 1 226 ? -7.094 20.391 14.93 1 96.12 226 ARG B CA 1
ATOM 5826 C C . ARG B 1 226 ? -6.316 19.719 13.797 1 96.12 226 ARG B C 1
ATOM 5828 O O . ARG B 1 226 ? -6.652 18.609 13.375 1 96.12 226 ARG B O 1
ATOM 5835 N N . THR B 1 227 ? -5.328 20.406 13.281 1 97.06 227 THR B N 1
ATOM 5836 C CA . THR B 1 227 ? -4.473 19.828 12.242 1 97.06 227 THR B CA 1
ATOM 5837 C C . THR B 1 227 ? -3.801 18.547 12.734 1 97.06 227 THR B C 1
ATOM 5839 O O . THR B 1 227 ? -3.705 17.578 11.992 1 97.06 227 THR B O 1
ATOM 5842 N N . ARG B 1 228 ? -3.316 18.594 13.961 1 97.12 228 ARG B N 1
ATOM 5843 C CA . ARG B 1 228 ? -2.701 17.406 14.547 1 97.12 228 ARG B CA 1
ATOM 5844 C C . ARG B 1 228 ? -3.676 16.234 14.562 1 97.12 228 ARG B C 1
ATOM 5846 O O . ARG B 1 228 ? -3.307 15.109 14.219 1 97.12 228 ARG B O 1
ATOM 5853 N N . GLU B 1 229 ? -4.895 16.5 14.93 1 97.25 229 GLU B N 1
ATOM 5854 C CA . GLU B 1 229 ? -5.91 15.453 14.984 1 97.25 229 GLU B CA 1
ATOM 5855 C C . GLU B 1 229 ? -6.195 14.891 13.602 1 97.25 229 GLU B C 1
ATOM 5857 O O . GLU B 1 229 ? -6.371 13.68 13.438 1 97.25 229 GLU B O 1
ATOM 5862 N N . ILE B 1 230 ? -6.27 15.742 12.664 1 98.12 230 ILE B N 1
ATOM 5863 C CA . ILE B 1 230 ? -6.539 15.312 11.297 1 98.12 230 ILE B CA 1
ATOM 5864 C C . ILE B 1 230 ? -5.375 14.461 10.781 1 98.12 230 ILE B C 1
ATOM 5866 O O . ILE B 1 230 ? -5.59 13.43 10.148 1 98.12 230 ILE B O 1
ATOM 5870 N N . LEU B 1 231 ? -4.156 14.875 11.039 1 98.12 231 LEU B N 1
ATOM 5871 C CA . LEU B 1 231 ? -2.98 14.133 10.586 1 98.12 231 LEU B CA 1
ATOM 5872 C C . LEU B 1 231 ? -2.887 12.781 11.281 1 98.12 231 LEU B C 1
ATOM 5874 O O . LEU B 1 231 ? -2.395 11.812 10.703 1 98.12 231 LEU B O 1
ATOM 5878 N N . LEU B 1 232 ? -3.332 12.75 12.555 1 97.88 232 LEU B N 1
ATOM 5879 C CA . LEU B 1 232 ? -3.379 11.477 13.258 1 97.88 232 LEU B CA 1
ATOM 5880 C C . LEU B 1 232 ? -4.305 10.492 12.547 1 97.88 232 LEU B C 1
ATOM 5882 O O . LEU B 1 232 ? -4.055 9.289 12.547 1 97.88 232 LEU B O 1
ATOM 5886 N N . MET B 1 233 ? -5.352 11.023 11.984 1 98.19 233 MET B N 1
ATOM 5887 C CA . MET B 1 233 ? -6.27 10.18 11.227 1 98.19 233 MET B CA 1
ATOM 5888 C C . MET B 1 233 ? -5.574 9.594 10 1 98.19 233 MET B C 1
ATOM 5890 O O . MET B 1 233 ? -5.875 8.469 9.594 1 98.19 233 MET B O 1
ATOM 5894 N N . VAL B 1 234 ? -4.699 10.32 9.367 1 98.19 234 VAL B N 1
ATOM 5895 C CA . VAL B 1 234 ? -3.932 9.812 8.234 1 98.19 234 VAL B CA 1
ATOM 5896 C C . VAL B 1 234 ? -3.141 8.578 8.656 1 98.19 234 VAL B C 1
ATOM 5898 O O . VAL B 1 234 ? -3.152 7.555 7.961 1 98.19 234 VAL B O 1
ATOM 5901 N N . ALA B 1 235 ? -2.428 8.703 9.766 1 98.06 235 ALA B N 1
ATOM 5902 C CA . ALA B 1 235 ? -1.636 7.59 10.281 1 98.06 235 ALA B CA 1
ATOM 5903 C C . ALA B 1 235 ? -2.518 6.383 10.578 1 98.06 235 ALA B C 1
ATOM 5905 O O . ALA B 1 235 ? -2.133 5.242 10.312 1 98.06 235 ALA B O 1
ATOM 5906 N N . ARG B 1 236 ? -3.689 6.66 11.125 1 98.25 236 ARG B N 1
ATOM 5907 C CA . ARG B 1 236 ? -4.605 5.574 11.461 1 98.25 236 ARG B CA 1
ATOM 5908 C C . ARG B 1 236 ? -5.125 4.887 10.203 1 98.25 236 ARG B C 1
ATOM 5910 O O . ARG B 1 236 ? -5.254 3.66 10.172 1 98.25 236 ARG B O 1
ATOM 5917 N N . ILE B 1 237 ? -5.477 5.633 9.234 1 98.44 237 ILE B N 1
ATOM 5918 C CA . ILE B 1 237 ? -5.961 5.086 7.977 1 98.44 237 ILE B CA 1
ATOM 5919 C C . ILE B 1 237 ? -4.875 4.227 7.336 1 98.44 237 ILE B C 1
ATOM 5921 O O . ILE B 1 237 ? -5.148 3.123 6.852 1 98.44 237 ILE B O 1
ATOM 5925 N N . ASN B 1 238 ? -3.633 4.742 7.27 1 98.12 238 ASN B N 1
ATOM 5926 C CA . ASN B 1 238 ? -2.51 3.969 6.75 1 98.12 238 ASN B CA 1
ATOM 5927 C C . ASN B 1 238 ? -2.332 2.656 7.508 1 98.12 238 ASN B C 1
ATOM 5929 O O . ASN B 1 238 ? -2.07 1.616 6.902 1 98.12 238 ASN B O 1
ATOM 5933 N N . GLU B 1 239 ? -2.424 2.744 8.82 1 98.25 239 GLU B N 1
ATOM 5934 C CA . GLU B 1 239 ? -2.268 1.552 9.648 1 98.25 239 GLU B CA 1
ATOM 5935 C C . GLU B 1 239 ? -3.322 0.504 9.305 1 98.25 239 GLU B C 1
ATOM 5937 O O . GLU B 1 239 ? -3.023 -0.69 9.25 1 98.25 239 GLU B O 1
ATOM 5942 N N . GLU B 1 240 ? -4.508 0.939 9.172 1 98.31 240 GLU B N 1
ATOM 5943 C CA . GLU B 1 240 ? -5.594 0.033 8.805 1 98.31 240 GLU B CA 1
ATOM 5944 C C . GLU B 1 240 ? -5.348 -0.598 7.438 1 98.31 240 GLU B C 1
ATOM 5946 O O . GLU B 1 240 ? -5.574 -1.795 7.25 1 98.31 240 GLU B O 1
ATOM 5951 N N . THR B 1 241 ? -4.992 0.178 6.465 1 98.12 241 THR B N 1
ATOM 5952 C CA . THR B 1 241 ? -4.715 -0.315 5.121 1 98.12 241 THR B CA 1
ATOM 5953 C C . THR B 1 241 ? -3.572 -1.325 5.137 1 98.12 241 THR B C 1
ATOM 5955 O O . THR B 1 241 ? -3.66 -2.381 4.508 1 98.12 241 THR B O 1
ATOM 5958 N N . ILE B 1 242 ? -2.48 -1.027 5.863 1 98.19 242 ILE B N 1
ATOM 5959 C CA . ILE B 1 242 ? -1.324 -1.91 5.977 1 98.19 242 ILE B CA 1
ATOM 5960 C C . ILE B 1 242 ? -1.749 -3.238 6.598 1 98.19 242 ILE B C 1
ATOM 5962 O O . ILE B 1 242 ? -1.3 -4.305 6.168 1 98.19 242 ILE B O 1
ATOM 5966 N N . SER B 1 243 ? -2.58 -3.158 7.598 1 98.38 243 SER B N 1
ATOM 5967 C CA . SER B 1 243 ? -3.072 -4.367 8.25 1 98.38 243 SER B CA 1
ATOM 5968 C C . SER B 1 243 ? -3.857 -5.238 7.27 1 98.38 243 SER B C 1
ATOM 5970 O O . SER B 1 243 ? -3.707 -6.461 7.262 1 98.38 243 SER B O 1
ATOM 5972 N N . LYS B 1 244 ? -4.676 -4.648 6.441 1 98.44 244 LYS B N 1
ATOM 5973 C CA . LYS B 1 244 ? -5.445 -5.391 5.449 1 98.44 244 LYS B CA 1
ATOM 5974 C C . LYS B 1 244 ? -4.531 -6.016 4.398 1 98.44 244 LYS B C 1
ATOM 5976 O O . LYS B 1 244 ? -4.734 -7.16 3.994 1 98.44 244 LYS B O 1
ATOM 5981 N N . LEU B 1 245 ? -3.588 -5.258 3.922 1 98.44 245 LEU B N 1
ATOM 5982 C CA . LEU B 1 245 ? -2.629 -5.77 2.949 1 98.44 245 LEU B CA 1
ATOM 5983 C C . LEU B 1 245 ? -1.835 -6.934 3.533 1 98.44 245 LEU B C 1
ATOM 5985 O O . LEU B 1 245 ? -1.558 -7.914 2.836 1 98.44 245 LEU B O 1
ATOM 5989 N N . THR B 1 246 ? -1.443 -6.801 4.832 1 98.5 246 THR B N 1
ATOM 5990 C CA . THR B 1 246 ? -0.704 -7.855 5.516 1 98.5 246 THR B CA 1
ATOM 5991 C C . THR B 1 246 ? -1.523 -9.141 5.574 1 98.5 246 THR B C 1
ATOM 5993 O O . THR B 1 246 ? -0.995 -10.234 5.352 1 98.5 246 THR B O 1
ATOM 5996 N N . ASN B 1 247 ? -2.787 -8.977 5.848 1 98.62 247 ASN B N 1
ATOM 5997 C CA . ASN B 1 247 ? -3.668 -10.141 5.906 1 98.62 247 ASN B CA 1
ATOM 5998 C C . ASN B 1 247 ? -3.824 -10.797 4.535 1 98.62 247 ASN B C 1
ATOM 6000 O O . ASN B 1 247 ? -3.82 -12.023 4.426 1 98.62 247 ASN B O 1
ATOM 6004 N N . CYS B 1 248 ? -4.035 -10.023 3.506 1 98.38 248 CYS B N 1
ATOM 6005 C CA . CYS B 1 248 ? -4.129 -10.555 2.15 1 98.38 248 CYS B CA 1
ATOM 6006 C C . CYS B 1 248 ? -2.865 -11.32 1.776 1 98.38 248 CYS B C 1
ATOM 6008 O O . CYS B 1 248 ? -2.941 -12.406 1.195 1 98.38 248 CYS B O 1
ATOM 6010 N N . ASN B 1 249 ? -1.702 -10.789 2.105 1 98.56 249 ASN B N 1
ATOM 6011 C CA . ASN B 1 249 ? -0.44 -11.438 1.767 1 98.56 249 ASN B CA 1
ATOM 6012 C C . ASN B 1 249 ? -0.256 -12.742 2.535 1 98.56 249 ASN B C 1
ATOM 6014 O O . ASN B 1 249 ? 0.339 -13.688 2.021 1 98.56 249 ASN B O 1
ATOM 6018 N N . LYS B 1 250 ? -0.711 -12.734 3.793 1 98.44 250 LYS B N 1
ATOM 6019 C CA . LYS B 1 250 ? -0.675 -13.969 4.57 1 98.44 250 LYS B CA 1
ATOM 6020 C C . LYS B 1 250 ? -1.484 -15.07 3.893 1 98.44 250 LYS B C 1
ATOM 6022 O O . LYS B 1 250 ? -1.023 -16.203 3.783 1 98.44 250 LYS B O 1
ATOM 6027 N N . LEU B 1 251 ? -2.643 -14.727 3.416 1 98.38 251 LEU B N 1
ATOM 6028 C CA . LEU B 1 251 ? -3.51 -15.695 2.754 1 98.38 251 LEU B CA 1
ATOM 6029 C C . LEU B 1 251 ? -2.912 -16.141 1.423 1 98.38 251 LEU B C 1
ATOM 6031 O O . LEU B 1 251 ? -3.059 -17.297 1.028 1 98.38 251 LEU B O 1
ATOM 6035 N N . ILE B 1 252 ? -2.217 -15.242 0.701 1 98.38 252 ILE B N 1
ATOM 6036 C CA . ILE B 1 252 ? -1.52 -15.594 -0.529 1 98.38 252 ILE B CA 1
ATOM 6037 C C . ILE B 1 252 ? -0.418 -16.609 -0.222 1 98.38 252 ILE B C 1
ATOM 6039 O O . ILE B 1 252 ? -0.3 -17.625 -0.901 1 98.38 252 ILE B O 1
ATOM 6043 N N . SER B 1 253 ? 0.353 -16.328 0.813 1 98.25 253 SER B N 1
ATOM 6044 C CA . SER B 1 253 ? 1.436 -17.234 1.208 1 98.25 253 SER B CA 1
ATOM 6045 C C . SER B 1 253 ? 0.904 -18.609 1.584 1 98.25 253 SER B C 1
ATOM 6047 O O . SER B 1 253 ? 1.53 -19.625 1.277 1 98.25 253 SER B O 1
ATOM 6049 N N . GLU B 1 254 ? -0.194 -18.609 2.266 1 98.06 254 GLU B N 1
ATOM 6050 C CA . GLU B 1 254 ? -0.816 -19.875 2.645 1 98.06 254 GLU B CA 1
ATOM 6051 C C . GLU B 1 254 ? -1.299 -20.641 1.418 1 98.06 254 GLU B C 1
ATOM 6053 O O . GLU B 1 254 ? -1.15 -21.859 1.347 1 98.06 254 GLU B O 1
ATOM 6058 N N . ALA B 1 255 ? -1.889 -19.922 0.505 1 97.94 255 ALA B N 1
ATOM 6059 C CA . ALA B 1 255 ? -2.354 -20.562 -0.727 1 97.94 255 ALA B CA 1
ATOM 6060 C C . ALA B 1 255 ? -1.186 -21.141 -1.513 1 97.94 255 ALA B C 1
ATOM 6062 O O . ALA B 1 255 ? -1.289 -22.25 -2.053 1 97.94 255 ALA B O 1
ATOM 6063 N N . VAL B 1 256 ? -0.045 -20.438 -1.616 1 98 256 VAL B N 1
ATOM 6064 C CA . VAL B 1 256 ? 1.132 -20.906 -2.348 1 98 256 VAL B CA 1
ATOM 6065 C C . VAL B 1 256 ? 1.69 -22.156 -1.688 1 98 256 VAL B C 1
ATOM 6067 O O . VAL B 1 256 ? 2.123 -23.094 -2.375 1 98 256 VAL B O 1
ATOM 6070 N N . SER B 1 257 ? 1.659 -22.203 -0.367 1 96.5 257 SER B N 1
ATOM 6071 C CA . SER B 1 257 ? 2.195 -23.344 0.37 1 96.5 257 SER B CA 1
ATOM 6072 C C . SER B 1 257 ? 1.338 -24.578 0.16 1 96.5 257 SER B C 1
ATOM 6074 O O . SER B 1 257 ? 1.812 -25.703 0.341 1 96.5 257 SER B O 1
ATOM 6076 N N . ALA B 1 258 ? 0.106 -24.422 -0.249 1 95.56 258 ALA B N 1
ATOM 6077 C CA . ALA B 1 258 ? -0.823 -25.531 -0.451 1 95.56 258 ALA B CA 1
ATOM 6078 C C . ALA B 1 258 ? -0.622 -26.172 -1.821 1 95.56 258 ALA B C 1
ATOM 6080 O O . ALA B 1 258 ? -1.113 -27.266 -2.076 1 95.56 258 ALA B O 1
ATOM 6081 N N . LEU B 1 259 ? 0.13 -25.484 -2.717 1 96.62 259 LEU B N 1
ATOM 6082 C CA . LEU B 1 259 ? 0.414 -26.031 -4.035 1 96.62 259 LEU B CA 1
ATOM 6083 C C . LEU B 1 259 ? 1.327 -27.25 -3.922 1 96.62 259 LEU B C 1
ATOM 6085 O O . LEU B 1 259 ? 2.457 -27.141 -3.441 1 96.62 259 LEU B O 1
ATOM 6089 N N . ASP B 1 260 ? 0.78 -28.438 -4.297 1 95 260 ASP B N 1
ATOM 6090 C CA . ASP B 1 260 ? 1.505 -29.688 -4.18 1 95 260 ASP B CA 1
ATOM 6091 C C . ASP B 1 260 ? 1.475 -30.469 -5.492 1 95 260 ASP B C 1
ATOM 6093 O O . ASP B 1 260 ? 0.452 -31.062 -5.844 1 95 260 ASP B O 1
ATOM 6097 N N . SER B 1 261 ? 2.609 -30.609 -6.066 1 93.12 261 SER B N 1
ATOM 6098 C CA . SER B 1 261 ? 2.713 -31.266 -7.363 1 93.12 261 SER B CA 1
ATOM 6099 C C . SER B 1 261 ? 2.463 -32.781 -7.242 1 93.12 261 SER B C 1
ATOM 6101 O O . SER B 1 261 ? 1.902 -33.375 -8.148 1 93.12 261 SER B O 1
ATOM 6103 N N . SER B 1 262 ? 2.871 -33.406 -6.137 1 94.38 262 SER B N 1
ATOM 6104 C CA . SER B 1 262 ? 2.676 -34.844 -5.926 1 94.38 262 SER B CA 1
ATOM 6105 C C . SER B 1 262 ? 1.195 -35.188 -5.785 1 94.38 262 SER B C 1
ATOM 6107 O O . SER B 1 262 ? 0.728 -36.188 -6.328 1 94.38 262 SER B O 1
ATOM 6109 N N . CYS B 1 263 ? 0.565 -34.344 -5.082 1 94.69 263 CYS B N 1
ATOM 6110 C CA . CYS B 1 263 ? -0.87 -34.531 -4.91 1 94.69 263 CYS B CA 1
ATOM 6111 C C . CYS B 1 263 ? -1.604 -34.375 -6.238 1 94.69 263 CYS B C 1
ATOM 6113 O O . CYS B 1 263 ? -2.512 -35.156 -6.547 1 94.69 263 CYS B O 1
ATOM 6115 N N . ASP B 1 264 ? -1.213 -33.438 -7.016 1 96.31 264 ASP B N 1
ATOM 6116 C CA . ASP B 1 264 ? -1.836 -33.188 -8.312 1 96.31 264 ASP B CA 1
ATOM 6117 C C . ASP B 1 264 ? -1.606 -34.375 -9.25 1 96.31 264 ASP B C 1
ATOM 6119 O O . ASP B 1 264 ? -2.52 -34.812 -9.961 1 96.31 264 ASP B O 1
ATOM 6123 N N . SER B 1 265 ? -0.347 -34.844 -9.227 1 96.19 265 SER B N 1
ATOM 6124 C CA . SER B 1 265 ? -0.038 -35.969 -10.078 1 96.19 265 SER B CA 1
ATOM 6125 C C . SER B 1 265 ? -0.875 -37.188 -9.688 1 96.19 265 SER B C 1
ATOM 6127 O O . SER B 1 265 ? -1.334 -37.938 -10.555 1 96.19 265 SER B O 1
ATOM 6129 N N . ALA B 1 266 ? -1.048 -37.469 -8.406 1 96.25 266 ALA B N 1
ATOM 6130 C CA . ALA B 1 266 ? -1.86 -38.562 -7.922 1 96.25 266 ALA B CA 1
ATOM 6131 C C . ALA B 1 266 ? -3.318 -38.406 -8.336 1 96.25 266 ALA B C 1
ATOM 6133 O O . ALA B 1 266 ? -3.992 -39.406 -8.664 1 96.25 266 ALA B O 1
ATOM 6134 N N . LYS B 1 267 ? -3.824 -37.188 -8.352 1 96.31 267 LYS B N 1
ATOM 6135 C CA . LYS B 1 267 ? -5.207 -36.938 -8.734 1 96.31 267 LYS B CA 1
ATOM 6136 C C . LYS B 1 267 ? -5.414 -37.188 -10.227 1 96.31 267 LYS B C 1
ATOM 6138 O O . LYS B 1 267 ? -6.48 -37.625 -10.648 1 96.31 267 LYS B O 1
ATOM 6143 N N . VAL B 1 268 ? -4.402 -36.812 -11.008 1 97.06 268 VAL B N 1
ATOM 6144 C CA . VAL B 1 268 ? -4.492 -37.062 -12.445 1 97.06 268 VAL B CA 1
ATOM 6145 C C . VAL B 1 268 ? -4.605 -38.562 -12.703 1 97.06 268 VAL B C 1
ATOM 6147 O O . VAL B 1 268 ? -5.387 -39 -13.555 1 97.06 268 VAL B O 1
ATOM 6150 N N . ILE B 1 269 ? -3.775 -39.406 -11.969 1 97.38 269 ILE B N 1
ATOM 6151 C CA . ILE B 1 269 ? -3.846 -40.844 -12.102 1 97.38 269 ILE B CA 1
ATOM 6152 C C . ILE B 1 269 ? -5.238 -41.344 -11.711 1 97.38 269 ILE B C 1
ATOM 6154 O O . ILE B 1 269 ? -5.836 -42.156 -12.414 1 97.38 269 ILE B O 1
ATOM 6158 N N . LYS B 1 270 ? -5.785 -40.844 -10.648 1 95.88 270 LYS B N 1
ATOM 6159 C CA . LYS B 1 270 ? -7.105 -41.25 -10.172 1 95.88 270 LYS B CA 1
ATOM 6160 C C . LYS B 1 270 ? -8.18 -40.938 -11.203 1 95.88 270 LYS B C 1
ATOM 6162 O O . LYS B 1 270 ? -9.125 -41.688 -11.391 1 95.88 270 LYS B O 1
ATOM 6167 N N . ARG B 1 271 ? -7.996 -39.875 -11.922 1 96.25 271 ARG B N 1
ATOM 6168 C CA . ARG B 1 271 ? -9.016 -39.406 -12.852 1 96.25 271 ARG B CA 1
ATOM 6169 C C . ARG B 1 271 ? -8.914 -40.125 -14.188 1 96.25 271 ARG B C 1
ATOM 6171 O O . ARG B 1 271 ? -9.938 -40.438 -14.82 1 96.25 271 ARG B O 1
ATOM 6178 N N . LEU B 1 272 ? -7.648 -40.438 -14.602 1 96.88 272 LEU B N 1
ATOM 6179 C CA . LEU B 1 272 ? -7.473 -40.875 -15.977 1 96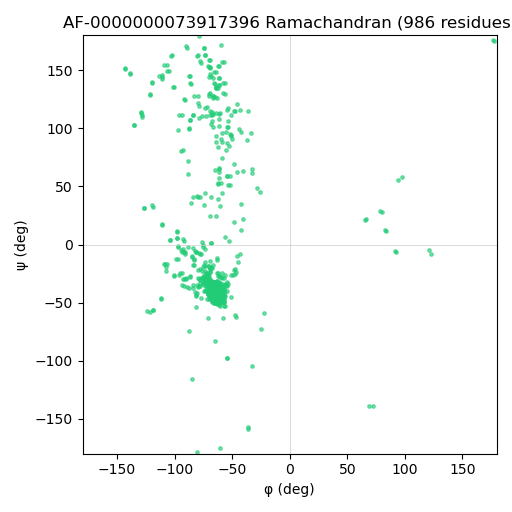.88 272 LEU B CA 1
ATOM 6180 C C . LEU B 1 272 ? -7.18 -42.375 -16.031 1 96.88 272 LEU B C 1
ATOM 6182 O O . LEU B 1 272 ? -7.289 -42.969 -17.094 1 96.88 272 LEU B O 1
ATOM 6186 N N . HIS B 1 273 ? -6.75 -42.969 -14.961 1 96.19 273 HIS B N 1
ATOM 6187 C CA . HIS B 1 273 ? -6.332 -44.375 -14.969 1 96.19 273 HIS B CA 1
ATOM 6188 C C . HIS B 1 273 ? -7.445 -45.281 -15.484 1 96.19 273 HIS B C 1
ATOM 6190 O O . HIS B 1 273 ? -8.609 -45.125 -15.094 1 96.19 273 HIS B O 1
ATOM 6196 N N . THR B 1 274 ? -6.945 -46.094 -16.453 1 92.38 274 THR B N 1
ATOM 6197 C CA . THR B 1 274 ? -7.852 -47.125 -16.969 1 92.38 274 THR B CA 1
ATOM 6198 C C . THR B 1 274 ? -7.387 -48.531 -16.531 1 92.38 274 THR B C 1
ATOM 6200 O O . THR B 1 274 ? -6.227 -48.719 -16.156 1 92.38 274 THR B O 1
ATOM 6203 N N . ASP B 1 275 ? -8.195 -49.5 -16.188 1 89.56 275 ASP B N 1
ATOM 6204 C CA . ASP B 1 275 ? -7.848 -50.875 -15.828 1 89.56 275 ASP B CA 1
ATOM 6205 C C . ASP B 1 275 ? -7.551 -51.719 -17.062 1 89.56 275 ASP B C 1
ATOM 6207 O O . ASP B 1 275 ? -7.918 -52.906 -17.141 1 89.56 275 ASP B O 1
ATOM 6211 N N . GLU B 1 276 ? -6.777 -51.031 -18.062 1 92.56 276 GLU B N 1
ATOM 6212 C CA . GLU B 1 276 ? -6.426 -51.75 -19.281 1 92.56 276 GLU B CA 1
ATOM 6213 C C . GLU B 1 276 ? -4.949 -52.125 -19.297 1 92.56 276 GLU B C 1
ATOM 6215 O O . GLU B 1 276 ? -4.125 -51.5 -18.656 1 92.56 276 GLU B O 1
ATOM 6220 N N . HIS B 1 277 ? -4.621 -53.281 -19.969 1 92.25 277 HIS B N 1
ATOM 6221 C CA . HIS B 1 277 ? -3.248 -53.75 -20.156 1 92.25 277 HIS B CA 1
ATOM 6222 C C . HIS B 1 277 ? -2.828 -53.656 -21.625 1 92.25 277 HIS B C 1
ATOM 6224 O O . HIS B 1 277 ? -3.664 -53.781 -22.516 1 92.25 277 HIS B O 1
ATOM 6230 N N . PRO B 1 278 ? -1.506 -53.344 -21.828 1 92.38 278 PRO B N 1
ATOM 6231 C CA . PRO B 1 278 ? -1.025 -53.281 -23.219 1 92.38 278 PRO B CA 1
ATOM 6232 C C . PRO B 1 278 ? -1.235 -54.625 -23.953 1 92.38 278 PRO B C 1
ATOM 6234 O O . PRO B 1 278 ? -1.396 -55.656 -23.312 1 92.38 278 PRO B O 1
ATOM 6237 N N . PRO B 1 279 ? -1.272 -54.469 -25.266 1 90.31 279 PRO B N 1
ATOM 6238 C CA . PRO B 1 279 ? -1.504 -55.688 -26.062 1 90.31 279 PRO B CA 1
ATOM 6239 C C . PRO B 1 279 ? -0.405 -56.75 -25.875 1 90.31 279 PRO B C 1
ATOM 6241 O O . PRO B 1 279 ? 0.734 -56.375 -25.562 1 90.31 279 PRO B O 1
ATOM 6244 N N . ALA B 1 280 ? -0.783 -58 -26.078 1 86.06 280 ALA B N 1
ATOM 6245 C CA . ALA B 1 280 ? 0.136 -59.125 -25.938 1 86.06 280 ALA B CA 1
ATOM 6246 C C . ALA B 1 280 ? 0.851 -59.438 -27.25 1 86.06 280 ALA B C 1
ATOM 6248 O O . ALA B 1 280 ? 0.484 -58.906 -28.297 1 86.06 280 ALA B O 1
ATOM 6249 N N . ASP B 1 281 ? 1.85 -60.281 -27.188 1 87.94 281 ASP B N 1
ATOM 6250 C CA . ASP B 1 281 ? 2.578 -60.719 -28.375 1 87.94 281 ASP B CA 1
ATOM 6251 C C . ASP B 1 281 ? 1.713 -61.625 -29.25 1 87.94 281 ASP B C 1
ATOM 6253 O O . ASP B 1 281 ? 0.766 -62.219 -28.766 1 87.94 281 ASP B O 1
ATOM 6257 N N . LEU B 1 282 ? 2.062 -61.562 -30.469 1 89.25 282 LEU B N 1
ATOM 6258 C CA . LEU B 1 282 ? 1.397 -62.406 -31.438 1 89.25 282 LEU B CA 1
ATOM 6259 C C . LEU B 1 282 ? 2.145 -63.75 -31.578 1 89.25 282 LEU B C 1
ATOM 6261 O O . LEU B 1 282 ? 3.352 -63.75 -31.828 1 89.25 282 LEU B O 1
ATOM 6265 N N . PRO B 1 283 ? 1.429 -64.875 -31.375 1 86.38 283 PRO B N 1
ATOM 6266 C CA . PRO B 1 283 ? 2.098 -66.125 -31.578 1 86.38 283 PRO B CA 1
ATOM 6267 C C . PRO B 1 283 ? 2.26 -66.5 -33.062 1 86.38 283 PRO B C 1
ATOM 6269 O O . PRO B 1 283 ? 1.507 -66 -33.906 1 86.38 283 PRO B O 1
ATOM 6272 N N . PHE B 1 284 ? 3.219 -67.312 -33.312 1 89.44 284 PHE B N 1
ATOM 6273 C CA . PHE B 1 284 ? 3.404 -67.812 -34.688 1 89.44 284 PHE B CA 1
ATOM 6274 C C . PHE B 1 284 ? 2.393 -68.938 -35 1 89.44 284 PHE B C 1
ATOM 6276 O O . PHE B 1 284 ? 2.297 -69.938 -34.281 1 89.44 284 PHE B O 1
ATOM 6283 N N . LEU B 1 285 ? 1.621 -68.688 -35.938 1 86.38 285 LEU B N 1
ATOM 6284 C CA . LEU B 1 285 ? 0.662 -69.688 -36.406 1 86.38 285 LEU B CA 1
ATOM 6285 C C . LEU B 1 285 ? 1.234 -70.5 -37.562 1 86.38 285 LEU B C 1
ATOM 6287 O O . LEU B 1 285 ? 1.365 -70 -38.688 1 86.38 285 LEU B O 1
ATOM 6291 N N . ASP B 1 286 ? 1.488 -71.75 -37.281 1 86.88 286 ASP B N 1
ATOM 6292 C CA . ASP B 1 286 ? 1.991 -72.625 -38.344 1 86.88 286 ASP B CA 1
ATOM 6293 C C . ASP B 1 286 ? 0.846 -73.188 -39.188 1 86.88 286 ASP B C 1
ATOM 6295 O O . ASP B 1 286 ? 0.166 -74.125 -38.781 1 86.88 286 ASP B O 1
ATOM 6299 N N . LEU B 1 287 ? 0.733 -72.812 -40.375 1 86.62 287 LEU B N 1
ATOM 6300 C CA . LEU B 1 287 ? -0.391 -73.125 -41.219 1 86.62 287 LEU B CA 1
ATOM 6301 C C . LEU B 1 287 ? -0.286 -74.562 -41.688 1 86.62 287 LEU B C 1
ATOM 6303 O O . LEU B 1 287 ? -1.294 -75.188 -42.031 1 86.62 287 LEU B O 1
ATOM 6307 N N . ASP B 1 288 ? 0.929 -75.062 -41.656 1 83.06 288 ASP B N 1
ATOM 6308 C CA . ASP B 1 288 ? 1.133 -76.438 -42.094 1 83.06 288 ASP B CA 1
ATOM 6309 C C . ASP B 1 288 ? 0.699 -77.438 -41.031 1 83.06 288 ASP B C 1
ATOM 6311 O O . ASP B 1 288 ? 0.261 -78.562 -41.375 1 83.06 288 ASP B O 1
ATOM 6315 N N . LYS B 1 289 ? 0.832 -77 -39.844 1 79.56 289 LYS B N 1
ATOM 6316 C CA . LYS B 1 289 ? 0.555 -77.938 -38.75 1 79.56 289 LYS B CA 1
ATOM 6317 C C . LYS B 1 289 ? -0.862 -77.75 -38.219 1 79.56 289 LYS B C 1
ATOM 6319 O O . LYS B 1 289 ? -1.397 -78.625 -37.531 1 79.56 289 LYS B O 1
ATOM 6324 N N . CYS B 1 290 ? -1.473 -76.625 -38.656 1 78.81 290 CYS B N 1
ATOM 6325 C CA . CYS B 1 290 ? -2.826 -76.375 -38.188 1 78.81 290 CYS B CA 1
ATOM 6326 C C . CYS B 1 290 ? -3.848 -77.188 -38.969 1 78.81 290 CYS B C 1
ATOM 6328 O O . CYS B 1 290 ? -3.807 -77.25 -40.188 1 78.81 290 CYS B O 1
ATOM 6330 N N . PRO B 1 291 ? -4.652 -77.875 -38.156 1 76 291 PRO B N 1
ATOM 6331 C CA . PRO B 1 291 ? -5.672 -78.625 -38.875 1 76 291 PRO B CA 1
ATOM 6332 C C . PRO B 1 291 ? -6.562 -77.75 -39.75 1 76 291 PRO B C 1
ATOM 6334 O O . PRO B 1 291 ? -6.91 -76.625 -39.375 1 76 291 PRO B O 1
ATOM 6337 N N . PRO B 1 292 ? -6.836 -78.312 -40.938 1 75.62 292 PRO B N 1
ATOM 6338 C CA . PRO B 1 292 ? -7.66 -77.5 -41.844 1 75.62 292 PRO B CA 1
ATOM 6339 C C . PRO B 1 292 ? -9.016 -77.125 -41.25 1 75.62 292 PRO B C 1
ATOM 6341 O O . PRO B 1 292 ? -9.586 -76.125 -41.594 1 75.62 292 PRO B O 1
ATOM 6344 N N . SER B 1 293 ? -9.461 -77.938 -40.312 1 76.06 293 SER B N 1
ATOM 6345 C CA . SER B 1 293 ? -10.75 -77.688 -39.688 1 76.06 293 SER B CA 1
ATOM 6346 C C . SER B 1 293 ? -10.703 -76.375 -38.844 1 76.06 293 SER B C 1
ATOM 6348 O O . SER B 1 293 ? -11.68 -75.625 -38.75 1 76.06 293 SER B O 1
ATOM 6350 N N . VAL B 1 294 ? -9.539 -76.188 -38.344 1 75.88 294 VAL B N 1
ATOM 6351 C CA . VAL B 1 294 ? -9.359 -75.062 -37.469 1 75.88 294 VAL B CA 1
ATOM 6352 C C . VAL B 1 294 ? -9.188 -73.812 -38.312 1 75.88 294 VAL B C 1
ATOM 6354 O O . VAL B 1 294 ? -9.688 -72.75 -37.969 1 75.88 294 VAL B O 1
ATOM 6357 N N . LEU B 1 295 ? -8.523 -74 -39.406 1 77.69 295 LEU B N 1
ATOM 6358 C CA . LEU B 1 295 ? -8.242 -72.875 -40.281 1 77.69 295 LEU B CA 1
ATOM 6359 C C . LEU B 1 295 ? -9.508 -72.375 -41 1 77.69 295 LEU B C 1
ATOM 6361 O O . LEU B 1 295 ? -9.625 -71.188 -41.344 1 77.69 295 LEU B O 1
ATOM 6365 N N . ASP B 1 296 ? -10.43 -73.375 -41.156 1 75.5 296 ASP B N 1
ATOM 6366 C CA . ASP B 1 296 ? -11.672 -73.062 -41.844 1 75.5 296 ASP B CA 1
ATOM 6367 C C . ASP B 1 296 ? -12.75 -72.625 -40.844 1 75.5 296 ASP B C 1
ATOM 6369 O O . ASP B 1 296 ? -13.812 -72.125 -41.25 1 75.5 296 ASP B O 1
ATOM 6373 N N . SER B 1 297 ? -12.367 -72.75 -39.625 1 75.31 297 SER B N 1
ATOM 6374 C CA . SER B 1 297 ? -13.352 -72.375 -38.625 1 75.31 297 SER B CA 1
ATOM 6375 C C . SER B 1 297 ? -13.438 -70.875 -38.438 1 75.31 297 SER B C 1
ATOM 6377 O O . SER B 1 297 ? -12.703 -70.125 -39.094 1 75.31 297 SER B O 1
ATOM 6379 N N . SER B 1 298 ? -14.312 -70.375 -37.562 1 77 298 SER B N 1
ATOM 6380 C CA . SER B 1 298 ? -14.508 -69 -37.281 1 77 298 SER B CA 1
ATOM 6381 C C . SER B 1 298 ? -13.289 -68.375 -36.594 1 77 298 SER B C 1
ATOM 6383 O O . SER B 1 298 ? -12.547 -69.062 -35.906 1 77 298 SER B O 1
ATOM 6385 N N . PRO B 1 299 ? -12.961 -67.188 -36.875 1 78.62 299 PRO B N 1
ATOM 6386 C CA . PRO B 1 299 ? -11.836 -66.5 -36.219 1 78.62 299 PRO B CA 1
ATOM 6387 C C . PRO B 1 299 ? -11.883 -66.625 -34.688 1 78.62 299 PRO B C 1
ATOM 6389 O O . PRO B 1 299 ? -10.828 -66.688 -34.031 1 78.62 299 PRO B O 1
ATOM 6392 N N . SER B 1 300 ? -13.031 -66.812 -34.125 1 79.56 300 SER B N 1
ATOM 6393 C CA . SER B 1 300 ? -13.18 -66.875 -32.688 1 79.56 300 SER B CA 1
ATOM 6394 C C . SER B 1 300 ? -12.625 -68.25 -32.156 1 79.56 300 SER B C 1
ATOM 6396 O O . SER B 1 300 ? -12.086 -68.312 -31.062 1 79.56 300 SER B O 1
ATOM 6398 N N . GLU B 1 301 ? -12.734 -69.188 -32.969 1 79.12 301 GLU B N 1
ATOM 6399 C CA . GLU B 1 301 ? -12.227 -70.5 -32.562 1 79.12 301 GLU B CA 1
ATOM 6400 C C . GLU B 1 301 ? -10.703 -70.562 -32.594 1 79.12 301 GLU B C 1
ATOM 6402 O O . GLU B 1 301 ? -10.062 -71.188 -31.75 1 79.12 301 GLU B O 1
ATOM 6407 N N . LEU B 1 302 ? -10.203 -69.938 -33.625 1 81.56 302 LEU B N 1
ATOM 6408 C CA . LEU B 1 302 ? -8.758 -69.875 -33.719 1 81.56 302 LEU B CA 1
ATOM 6409 C C . LEU B 1 302 ? -8.195 -69 -32.562 1 81.56 302 LEU B C 1
ATOM 6411 O O . LEU B 1 302 ? -7.148 -69.312 -32 1 81.56 302 LEU B O 1
ATOM 6415 N N . GLY B 1 303 ? -8.938 -67.938 -32.25 1 82.69 303 GLY B N 1
ATOM 6416 C CA . GLY B 1 303 ? -8.539 -67.062 -31.141 1 82.69 303 GLY B CA 1
ATOM 6417 C C . GLY B 1 303 ? -8.562 -67.812 -29.797 1 82.69 303 GLY B C 1
ATOM 6418 O O . GLY B 1 303 ? -7.688 -67.562 -28.969 1 82.69 303 GLY B O 1
ATOM 6419 N N . ALA B 1 304 ? -9.5 -68.625 -29.688 1 82.56 304 ALA B N 1
ATOM 6420 C CA . ALA B 1 304 ? -9.609 -69.375 -28.469 1 82.56 304 ALA B CA 1
ATOM 6421 C C . ALA B 1 304 ? -8.406 -70.312 -28.281 1 82.56 304 ALA B C 1
ATOM 6423 O O . ALA B 1 304 ? -7.902 -70.5 -27.172 1 82.56 304 ALA B O 1
ATOM 6424 N N . LEU B 1 305 ? -7.957 -70.938 -29.359 1 81.88 305 LEU B N 1
ATOM 6425 C CA . LEU B 1 305 ? -6.797 -71.812 -29.297 1 81.88 305 LEU B CA 1
ATOM 6426 C C . LEU B 1 305 ? -5.531 -71 -28.969 1 81.88 305 LEU B C 1
ATOM 6428 O O . LEU B 1 305 ? -4.684 -71.5 -28.203 1 81.88 305 LEU B O 1
ATOM 6432 N N . ILE B 1 306 ? -5.504 -69.875 -29.516 1 80.5 306 ILE B N 1
ATOM 6433 C CA . ILE B 1 306 ? -4.336 -69 -29.297 1 80.5 306 ILE B CA 1
ATOM 6434 C C . ILE B 1 306 ? -4.273 -68.625 -27.828 1 80.5 306 ILE B C 1
ATOM 6436 O O . ILE B 1 306 ? -3.195 -68.562 -27.234 1 80.5 306 ILE B O 1
ATOM 6440 N N . LEU B 1 307 ? -5.445 -68.312 -27.266 1 83.5 307 LEU B N 1
ATOM 6441 C CA . LEU B 1 307 ? -5.504 -67.812 -25.906 1 83.5 307 LEU B CA 1
ATOM 6442 C C . LEU B 1 307 ? -5.527 -69 -24.906 1 83.5 307 LEU B C 1
ATOM 6444 O O . LEU B 1 307 ? -5.379 -68.812 -23.703 1 83.5 307 LEU B O 1
ATOM 6448 N N . GLY B 1 308 ? -5.688 -70.188 -25.438 1 81.25 308 GLY B N 1
ATOM 6449 C CA . GLY B 1 308 ? -5.695 -71.375 -24.625 1 81.25 308 GLY B CA 1
ATOM 6450 C C . GLY B 1 308 ? -7.012 -71.625 -23.891 1 81.25 308 GLY B C 1
ATOM 6451 O O . GLY B 1 308 ? -7.027 -72.062 -22.75 1 81.25 308 GLY B O 1
ATOM 6452 N N . VAL B 1 309 ? -8.047 -71.125 -24.547 1 81.75 309 VAL B N 1
ATOM 6453 C CA . VAL B 1 309 ? -9.359 -71.312 -23.938 1 81.75 309 VAL B CA 1
ATOM 6454 C C . VAL B 1 309 ? -10.141 -72.375 -24.734 1 81.75 309 VAL B C 1
ATOM 6456 O O . VAL B 1 309 ? -9.828 -72.625 -25.891 1 81.75 309 VAL B O 1
ATOM 6459 N N . GLU B 1 310 ? -11.031 -73 -24.078 1 74.94 310 GLU B N 1
ATOM 6460 C CA . GLU B 1 310 ? -11.742 -74.125 -24.656 1 74.94 310 GLU B CA 1
ATOM 6461 C C . GLU B 1 310 ? -12.688 -73.688 -25.766 1 74.94 310 GLU B C 1
ATOM 6463 O O . GLU B 1 310 ? -12.852 -74.438 -26.766 1 74.94 310 GLU B O 1
ATOM 6468 N N . SER B 1 311 ? -13.312 -72.562 -25.547 1 71.5 311 SER B N 1
ATOM 6469 C CA . SER B 1 311 ? -14.242 -72.125 -26.562 1 71.5 311 SER B CA 1
ATOM 6470 C C . SER B 1 311 ? -14.188 -70.562 -26.719 1 71.5 311 SER B C 1
ATOM 6472 O O . SER B 1 311 ? -13.75 -69.875 -25.812 1 71.5 311 SER B O 1
ATOM 6474 N N . GLY B 1 312 ? -14.477 -70.188 -27.875 1 64.88 312 GLY B N 1
ATOM 6475 C CA . GLY B 1 312 ? -14.508 -68.75 -28.188 1 64.88 312 GLY B CA 1
ATOM 6476 C C . GLY B 1 312 ? -15.453 -68 -27.312 1 64.88 312 GLY B C 1
ATOM 6477 O O . GLY B 1 312 ? -15.227 -66.812 -27.062 1 64.88 312 GLY B O 1
ATOM 6478 N N . ASP B 1 313 ? -16.391 -68.625 -26.906 1 61.44 313 ASP B N 1
ATOM 6479 C CA . ASP B 1 313 ? -17.406 -67.938 -26.094 1 61.44 313 ASP B CA 1
ATOM 6480 C C . ASP B 1 313 ? -16.875 -67.688 -24.688 1 61.44 313 ASP B C 1
ATOM 6482 O O . ASP B 1 313 ? -17.484 -66.875 -23.938 1 61.44 313 ASP B O 1
ATOM 6486 N N . CYS B 1 314 ? -15.766 -68.125 -24.484 1 56.81 314 CYS B N 1
ATOM 6487 C CA . CYS B 1 314 ? -15.281 -68.062 -23.109 1 56.81 314 CYS B CA 1
ATOM 6488 C C . CYS B 1 314 ? -14.461 -66.812 -22.891 1 56.81 314 CYS B C 1
ATOM 6490 O O . CYS B 1 314 ? -14.094 -66.5 -21.75 1 56.81 314 CYS B O 1
ATOM 6492 N N . SER B 1 315 ? -14.25 -66.062 -23.984 1 64.5 315 SER B N 1
ATOM 6493 C CA . SER B 1 315 ? -13.422 -64.875 -23.766 1 64.5 315 SER B CA 1
ATOM 6494 C C . SER B 1 315 ? -14.102 -63.625 -24.312 1 64.5 315 SER B C 1
ATOM 6496 O O . SER B 1 315 ? -14.492 -63.594 -25.484 1 64.5 315 SER B O 1
ATOM 6498 N N . ASN B 1 316 ? -14.508 -62.75 -23.484 1 67.44 316 ASN B N 1
ATOM 6499 C CA . ASN B 1 316 ? -15.109 -61.469 -23.875 1 67.44 316 ASN B CA 1
ATOM 6500 C C . ASN B 1 316 ? -14.273 -60.75 -24.953 1 67.44 316 ASN B C 1
ATOM 6502 O O . ASN B 1 316 ? -14.805 -59.969 -25.734 1 67.44 316 ASN B O 1
ATOM 6506 N N . GLN B 1 317 ? -12.992 -61.188 -24.953 1 68.94 317 GLN B N 1
ATOM 6507 C CA . GLN B 1 317 ? -12.102 -60.594 -25.938 1 68.94 317 GLN B CA 1
ATOM 6508 C C . GLN B 1 317 ? -12.438 -61.031 -27.344 1 68.94 317 GLN B C 1
ATOM 6510 O O . GLN B 1 317 ? -12.234 -60.281 -28.312 1 68.94 317 GLN B O 1
ATOM 6515 N N . LEU B 1 318 ? -12.984 -62.281 -27.453 1 71.62 318 LEU B N 1
ATOM 6516 C CA . LEU B 1 318 ? -13.195 -62.906 -28.766 1 71.62 318 LEU B CA 1
ATOM 6517 C C . LEU B 1 318 ? -14.602 -62.594 -29.281 1 71.62 318 LEU B C 1
ATOM 6519 O O . LEU B 1 318 ? -14.844 -62.625 -30.484 1 71.62 318 LEU B O 1
ATOM 6523 N N . ASN B 1 319 ? -15.562 -62.531 -28.391 1 61.94 319 ASN B N 1
ATOM 6524 C CA . ASN B 1 319 ? -16.953 -62.312 -28.797 1 61.94 319 ASN B CA 1
ATOM 6525 C C . ASN B 1 319 ? -17.109 -60.969 -29.516 1 61.94 319 ASN B C 1
ATOM 6527 O O . ASN B 1 319 ? -17.953 -60.812 -30.391 1 61.94 319 ASN B O 1
ATOM 6531 N N . HIS B 1 320 ? -16.516 -60.031 -29.078 1 53.09 320 HIS B N 1
ATOM 6532 C CA . HIS B 1 320 ? -16.781 -58.719 -29.656 1 53.09 320 HIS B CA 1
ATOM 6533 C C . HIS B 1 320 ? -16.125 -58.562 -31.031 1 53.09 320 HIS B C 1
ATOM 6535 O O . HIS B 1 320 ? -16.219 -57.5 -31.656 1 53.09 320 HIS B O 1
ATOM 6541 N N . SER B 1 321 ? -15.438 -59.656 -31.422 1 50.31 321 SER B N 1
ATOM 6542 C CA . SER B 1 321 ? -14.664 -59.5 -32.656 1 50.31 321 SER B CA 1
ATOM 6543 C C . SER B 1 321 ? -15.555 -59.594 -33.875 1 50.31 321 SER B C 1
ATOM 6545 O O . SER B 1 321 ? -15.062 -59.594 -35 1 50.31 321 SER B O 1
ATOM 6547 N N . GLY B 1 322 ? -16.766 -60.188 -33.844 1 39.94 322 GLY B N 1
ATOM 6548 C CA . GLY B 1 322 ? -17.453 -60.125 -35.094 1 39.94 322 GLY B CA 1
ATOM 6549 C C . GLY B 1 322 ? -17.438 -58.75 -35.75 1 39.94 322 GLY B C 1
ATOM 6550 O O . GLY B 1 322 ? -17.734 -58.594 -36.938 1 39.94 322 GLY B O 1
ATOM 6551 N N . ASN B 1 323 ? -18.078 -57.75 -35 1 36.03 323 ASN B N 1
ATOM 6552 C CA . ASN B 1 323 ? -18.469 -56.531 -35.75 1 36.03 323 ASN B CA 1
ATOM 6553 C C . ASN B 1 323 ? -17.25 -55.844 -36.344 1 36.03 323 ASN B C 1
ATOM 6555 O O . ASN B 1 323 ? -16.125 -56.094 -35.906 1 36.03 323 ASN B O 1
ATOM 6559 N N . THR B 1 324 ? -17.547 -54.562 -37 1 35.03 324 THR B N 1
ATOM 6560 C CA . THR B 1 324 ? -16.875 -53.562 -37.812 1 35.03 324 THR B CA 1
ATOM 6561 C C . THR B 1 324 ? -15.656 -53 -37.062 1 35.03 324 THR B C 1
ATOM 6563 O O . THR B 1 324 ? -15.766 -52.594 -35.906 1 35.03 324 THR B O 1
ATOM 6566 N N . ILE B 1 325 ? -14.445 -53.594 -37.156 1 37.25 325 ILE B N 1
ATOM 6567 C CA . ILE B 1 325 ? -13.32 -52.688 -36.969 1 37.25 325 ILE B CA 1
ATOM 6568 C C . ILE B 1 325 ? -13.711 -51.281 -37.344 1 37.25 325 ILE B C 1
ATOM 6570 O O . ILE B 1 325 ? -13.797 -50.938 -38.531 1 37.25 325 ILE B O 1
ATOM 6574 N N . SER B 1 326 ? -14.812 -50.812 -36.938 1 31.34 326 SER B N 1
ATOM 6575 C CA . SER B 1 326 ? -14.977 -49.375 -37.156 1 31.34 326 SER B CA 1
ATOM 6576 C C . SER B 1 326 ? -13.719 -48.594 -36.781 1 31.34 326 SER B C 1
ATOM 6578 O O . SER B 1 326 ? -13.148 -48.844 -35.688 1 31.34 326 SER B O 1
ATOM 6580 N N . GLY B 1 327 ? -12.898 -48.25 -37.844 1 30.56 327 GLY B N 1
ATOM 6581 C CA . GLY B 1 327 ? -11.781 -47.344 -37.906 1 30.56 327 GLY B CA 1
ATOM 6582 C C . GLY B 1 327 ? -11.938 -46.156 -36.969 1 30.56 327 GLY B C 1
ATOM 6583 O O . GLY B 1 327 ? -12.805 -45.312 -37.156 1 30.56 327 GLY B O 1
ATOM 6584 N N . SER B 1 328 ? -12.031 -46.125 -35.812 1 33.16 328 SER B N 1
ATOM 6585 C CA . SER B 1 328 ? -11.672 -44.781 -35.344 1 33.16 328 SER B CA 1
ATOM 6586 C C . SER B 1 328 ? -10.539 -44.188 -36.188 1 33.16 328 SER B C 1
ATOM 6588 O O . SER B 1 328 ? -9.953 -44.906 -37.031 1 33.16 328 SER B O 1
ATOM 6590 N N . GLY B 1 329 ? -9.664 -43.094 -35.719 1 31.41 329 GLY B N 1
ATOM 6591 C CA . GLY B 1 329 ? -8.914 -42.25 -36.656 1 31.41 329 GLY B CA 1
ATOM 6592 C C . GL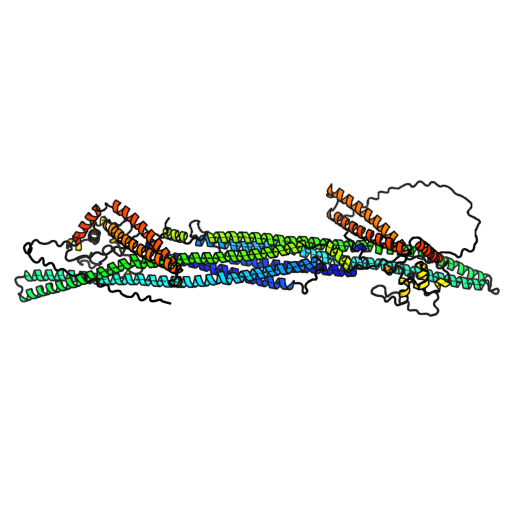Y B 1 329 ? -8.047 -43.062 -37.594 1 31.41 329 GLY B C 1
ATOM 6593 O O . GLY B 1 329 ? -8.234 -43 -38.812 1 31.41 329 GLY B O 1
ATOM 6594 N N . MET B 1 330 ? -6.641 -43.25 -37.312 1 32.06 330 MET B N 1
ATOM 6595 C CA . MET B 1 330 ? -5.648 -43.375 -38.375 1 32.06 330 MET B CA 1
ATOM 6596 C C . MET B 1 330 ? -5.789 -44.688 -39.125 1 32.06 330 MET B C 1
ATOM 6598 O O . MET B 1 330 ? -5.539 -44.781 -40.312 1 32.06 330 MET B O 1
ATOM 6602 N N . MET B 1 331 ? -5.926 -45.875 -38.406 1 34.97 331 MET B N 1
ATOM 6603 C CA . MET B 1 331 ? -5.598 -47.062 -39.156 1 34.97 331 MET B CA 1
ATOM 6604 C C . MET B 1 331 ? -6.844 -47.656 -39.812 1 34.97 331 MET B C 1
ATOM 6606 O O . MET B 1 331 ? -6.852 -48.812 -40.219 1 34.97 331 MET B O 1
ATOM 6610 N N . SER B 1 332 ? -7.969 -47.094 -39.75 1 34.94 332 SER B N 1
ATOM 6611 C CA . SER B 1 332 ? -9.172 -47.688 -40.281 1 34.94 332 SER B CA 1
ATOM 6612 C C . SER B 1 332 ? -9.055 -47.906 -41.812 1 34.94 332 SER B C 1
ATOM 6614 O O . SER B 1 332 ? -9.945 -48.5 -42.406 1 34.94 332 SER B O 1
ATOM 6616 N N . GLY B 1 333 ? -8.312 -47 -42.438 1 33.59 333 GLY B N 1
ATOM 6617 C CA . GLY B 1 333 ? -8.422 -47 -43.906 1 33.59 333 GLY B CA 1
ATOM 6618 C C . GLY B 1 333 ? -8.133 -48.375 -44.5 1 33.59 333 GLY B C 1
ATOM 6619 O O . GLY B 1 333 ? -8.359 -48.562 -45.688 1 33.59 333 GLY B O 1
ATOM 6620 N N . PHE B 1 334 ? -7.16 -49.125 -43.875 1 35.16 334 PHE B N 1
ATOM 6621 C CA . PHE B 1 334 ? -6.609 -50.094 -44.844 1 35.16 334 PHE B CA 1
ATOM 6622 C C . PHE B 1 334 ? -7.547 -51.281 -45.031 1 35.16 334 PHE B C 1
ATOM 6624 O O . PHE B 1 334 ? -7.41 -52.031 -45.969 1 35.16 334 PHE B O 1
ATOM 6631 N N . ILE B 1 335 ? -8.312 -51.719 -43.906 1 35.53 335 ILE B N 1
ATOM 6632 C CA . ILE B 1 335 ? -8.781 -53.062 -44.25 1 35.53 335 ILE B CA 1
ATOM 6633 C C . ILE B 1 335 ? -10.07 -52.938 -45.094 1 35.53 335 ILE B C 1
ATOM 6635 O O . ILE B 1 335 ? -11.156 -52.812 -44.531 1 35.53 335 ILE B O 1
ATOM 6639 N N . ARG B 1 336 ? -10.227 -52.094 -45.969 1 36.66 336 ARG B N 1
ATOM 6640 C CA . ARG B 1 336 ? -11.336 -52.156 -46.906 1 36.66 336 ARG B CA 1
ATOM 6641 C C . ARG B 1 336 ? -11.391 -53.531 -47.594 1 36.66 336 ARG B C 1
ATOM 6643 O O . ARG B 1 336 ? -11.453 -53.594 -48.844 1 36.66 336 ARG B O 1
ATOM 6650 N N . SER B 1 337 ? -10.562 -54.5 -47.281 1 36.31 337 SER B N 1
ATOM 6651 C CA . SER B 1 337 ? -10.836 -55.531 -48.25 1 36.31 337 SER B CA 1
ATOM 6652 C C . SER B 1 337 ? -12.273 -56.031 -48.156 1 36.31 337 SER B C 1
ATOM 6654 O O . SER B 1 337 ? -12.625 -56.75 -47.219 1 36.31 337 SER B O 1
ATOM 6656 N N . THR B 1 338 ? -13.273 -55.219 -48.375 1 36.09 338 THR B N 1
ATOM 6657 C CA . THR B 1 338 ? -14.68 -55.531 -48.594 1 36.09 338 THR B CA 1
ATOM 6658 C C . THR B 1 338 ? -14.812 -56.688 -49.594 1 36.09 338 THR B C 1
ATOM 6660 O O . THR B 1 338 ? -15.898 -56.938 -50.125 1 36.09 338 THR B O 1
ATOM 6663 N N . HIS B 1 339 ? -13.75 -57.156 -50.312 1 36.31 339 HIS B N 1
ATOM 6664 C CA . HIS B 1 339 ? -14.203 -58.125 -51.281 1 36.31 339 HIS B CA 1
ATOM 6665 C C . HIS B 1 339 ? -14.797 -59.344 -50.625 1 36.31 339 HIS B C 1
ATOM 6667 O O . HIS B 1 339 ? -14.086 -60.125 -49.969 1 36.31 339 HIS B O 1
ATOM 6673 N N . LYS B 1 340 ? -16.156 -59.406 -50.281 1 38.84 340 LYS B N 1
ATOM 6674 C CA . LYS B 1 340 ? -17.062 -60.531 -50.031 1 38.84 340 LYS B CA 1
ATOM 6675 C C . LYS B 1 340 ? -16.953 -61.562 -51.125 1 38.84 340 LYS B C 1
ATOM 6677 O O . LYS B 1 340 ? -17.875 -61.75 -51.938 1 38.84 340 LYS B O 1
ATOM 6682 N N . ASN B 1 341 ? -16.031 -61.719 -51.938 1 36.34 341 ASN B N 1
ATOM 6683 C CA . ASN B 1 341 ? -16.281 -62.906 -52.75 1 36.34 341 ASN B CA 1
ATOM 6684 C C . ASN B 1 341 ? -16.531 -64.125 -51.875 1 36.34 341 ASN B C 1
ATOM 6686 O O . ASN B 1 341 ? -15.773 -64.375 -50.938 1 36.34 341 ASN B O 1
ATOM 6690 N N . SER B 1 342 ? -17.875 -64.688 -51.719 1 39.84 342 SER B N 1
ATOM 6691 C CA . SER B 1 342 ? -18.438 -65.938 -51.125 1 39.84 342 SER B CA 1
ATOM 6692 C C . SER B 1 342 ? -17.375 -67 -51.062 1 39.84 342 SER B C 1
ATOM 6694 O O . SER B 1 342 ? -17.5 -67.938 -50.281 1 39.84 342 SER B O 1
ATOM 6696 N N . LYS B 1 343 ? -16.859 -67.312 -52.281 1 43.28 343 LYS B N 1
ATOM 6697 C CA . LYS B 1 343 ? -16.094 -68.562 -52.406 1 43.28 343 LYS B CA 1
ATOM 6698 C C . LYS B 1 343 ? -14.766 -68.5 -51.656 1 43.28 343 LYS B C 1
ATOM 6700 O O . LYS B 1 343 ? -13.836 -69.25 -51.938 1 43.28 343 LYS B O 1
ATOM 6705 N N . ASP B 1 344 ? -14.453 -67.375 -50.969 1 48.66 344 ASP B N 1
ATOM 6706 C CA . ASP B 1 344 ? -13.047 -67.25 -50.594 1 48.66 344 ASP B CA 1
ATOM 6707 C C . ASP B 1 344 ? -12.758 -68.188 -49.406 1 48.66 344 ASP B C 1
ATOM 6709 O O . ASP B 1 344 ? -13.383 -68.062 -48.344 1 48.66 344 ASP B O 1
ATOM 6713 N N . GLU B 1 345 ? -12.141 -69.125 -49.406 1 56.94 345 GLU B N 1
ATOM 6714 C CA . GLU B 1 345 ? -11.484 -70.125 -48.531 1 56.94 345 GLU B CA 1
ATOM 6715 C C . GLU B 1 345 ? -10.57 -69.438 -47.531 1 56.94 345 GLU B C 1
ATOM 6717 O O . GLU B 1 345 ? -9.812 -68.5 -47.875 1 56.94 345 GLU B O 1
ATOM 6722 N N . TYR B 1 346 ? -10.781 -69.5 -46.094 1 64.69 346 TYR B N 1
ATOM 6723 C CA . TYR B 1 346 ? -10.039 -69.25 -44.875 1 64.69 346 TYR B CA 1
ATOM 6724 C C . TYR B 1 346 ? -10.258 -67.875 -44.375 1 64.69 346 TYR B C 1
ATOM 6726 O O . TYR B 1 346 ? -9.32 -67.062 -44.281 1 64.69 346 TYR B O 1
ATOM 6734 N N . LEU B 1 347 ? -11.453 -67.375 -44.125 1 64.06 347 LEU B N 1
ATOM 6735 C CA . LEU B 1 347 ? -11.828 -66.062 -43.562 1 64.06 347 LEU B CA 1
ATOM 6736 C C . LEU B 1 347 ? -10.984 -65.75 -42.344 1 64.06 347 LEU B C 1
ATOM 6738 O O . LEU B 1 347 ? -10.688 -64.562 -42.094 1 64.06 347 LEU B O 1
ATOM 6742 N N . SER B 1 348 ? -10.469 -66.75 -41.719 1 69.81 348 SER B N 1
ATOM 6743 C CA . SER B 1 348 ? -9.727 -66.562 -40.469 1 69.81 348 SER B CA 1
ATOM 6744 C C . SER B 1 348 ? -8.289 -66.125 -40.75 1 69.81 348 SER B C 1
ATOM 6746 O O . SER B 1 348 ? -7.602 -65.625 -39.844 1 69.81 348 SER B O 1
ATOM 6748 N N . LEU B 1 349 ? -7.934 -66.125 -42 1 79.19 349 LEU B N 1
ATOM 6749 C CA . LEU B 1 349 ? -6.527 -65.875 -42.281 1 79.19 349 LEU B CA 1
ATOM 6750 C C . LEU B 1 349 ? -6.352 -64.5 -42.969 1 79.19 349 LEU B C 1
ATOM 6752 O O . LEU B 1 349 ? -5.301 -64.25 -43.562 1 79.19 349 LEU B O 1
ATOM 6756 N N . ARG B 1 350 ? -7.312 -63.688 -42.875 1 78.19 350 ARG B N 1
ATOM 6757 C CA . ARG B 1 350 ? -7.246 -62.406 -43.531 1 78.19 350 ARG B CA 1
ATOM 6758 C C . ARG B 1 350 ? -6.199 -61.5 -42.906 1 78.19 350 ARG B C 1
ATOM 6760 O O . ARG B 1 350 ? -5.551 -60.688 -43.594 1 78.19 350 ARG B O 1
ATOM 6767 N N . SER B 1 351 ? -6.055 -61.625 -41.594 1 85.19 351 SER B N 1
ATOM 6768 C CA . SER B 1 351 ? -5.078 -60.844 -40.875 1 85.19 351 SER B CA 1
ATOM 6769 C C . SER B 1 351 ? -4.367 -61.688 -39.812 1 85.19 351 SER B C 1
ATOM 6771 O O . SER B 1 351 ? -4.926 -62.656 -39.312 1 85.19 351 SER B O 1
ATOM 6773 N N . PRO B 1 352 ? -3.135 -61.281 -39.688 1 87.38 352 PRO B N 1
ATOM 6774 C CA . PRO B 1 352 ? -2.467 -62 -38.625 1 87.38 352 PRO B CA 1
ATOM 6775 C C . PRO B 1 352 ? -3.045 -61.688 -37.25 1 87.38 352 PRO B C 1
ATOM 6777 O O . PRO B 1 352 ? -2.805 -62.406 -36.281 1 87.38 352 PRO B O 1
ATOM 6780 N N . PHE B 1 353 ? -3.795 -60.562 -37.188 1 87.88 353 PHE B N 1
ATOM 6781 C CA . PHE B 1 353 ? -4.355 -60.125 -35.906 1 87.88 353 PHE B CA 1
ATOM 6782 C C . PHE B 1 353 ? -5.754 -60.688 -35.719 1 87.88 353 PHE B C 1
ATOM 6784 O O . PHE B 1 353 ? -6.746 -59.938 -35.812 1 87.88 353 PHE B O 1
ATOM 6791 N N . ILE B 1 354 ? -5.664 -61.875 -35.312 1 82.19 354 ILE B N 1
ATOM 6792 C CA . ILE B 1 354 ? -6.91 -62.625 -35.156 1 82.19 354 ILE B CA 1
ATOM 6793 C C . ILE B 1 354 ? -7.668 -62.094 -33.938 1 82.19 354 ILE B C 1
ATOM 6795 O O . ILE B 1 354 ? -7.133 -62.062 -32.812 1 82.19 354 ILE B O 1
ATOM 6799 N N . CYS B 1 355 ? -8.836 -61.562 -34.062 1 77.62 355 CYS B N 1
ATOM 6800 C CA . CYS B 1 355 ? -9.727 -61.062 -33 1 77.62 355 CYS B CA 1
ATOM 6801 C C . CYS B 1 355 ? -9.102 -59.875 -32.312 1 77.62 355 CYS B C 1
ATOM 6803 O O . CYS B 1 355 ? -9.352 -59.656 -31.109 1 77.62 355 CYS B O 1
ATOM 6805 N N . GLY B 1 356 ? -8.18 -59.25 -32.969 1 80.38 356 GLY B N 1
ATOM 6806 C CA . GLY B 1 356 ? -7.586 -58.031 -32.406 1 80.38 356 GLY B CA 1
ATOM 6807 C C . GLY B 1 356 ? -6.48 -58.312 -31.422 1 80.38 356 GLY B C 1
ATOM 6808 O O . GLY B 1 356 ? -6.051 -57.406 -30.703 1 80.38 356 GLY B O 1
ATOM 6809 N N . ILE B 1 357 ? -6.082 -59.531 -31.422 1 82.19 357 ILE B N 1
ATOM 6810 C CA . ILE B 1 357 ? -4.996 -59.906 -30.516 1 82.19 357 ILE B CA 1
ATOM 6811 C C . ILE B 1 357 ? -3.719 -59.188 -30.922 1 82.19 357 ILE B C 1
ATOM 6813 O O . ILE B 1 357 ? -3.369 -59.125 -32.094 1 82.19 357 ILE B O 1
ATOM 6817 N N . SER B 1 358 ? -3.078 -58.5 -30.031 1 86.94 358 SER B N 1
ATOM 6818 C CA . SER B 1 358 ? -1.805 -57.812 -30.188 1 86.94 358 SER B CA 1
ATOM 6819 C C . SER B 1 358 ? -2.014 -56.344 -30.625 1 86.94 358 SER B C 1
ATOM 6821 O O . SER B 1 358 ? -1.048 -55.594 -30.797 1 86.94 358 SER B O 1
ATOM 6823 N N . ILE B 1 359 ? -3.193 -55.938 -30.906 1 85.5 359 ILE B N 1
ATOM 6824 C CA . ILE B 1 359 ? -3.461 -54.562 -31.297 1 85.5 359 ILE B CA 1
ATOM 6825 C C . ILE B 1 359 ? -4.277 -53.875 -30.203 1 85.5 359 ILE B C 1
ATOM 6827 O O . ILE B 1 359 ? -3.947 -52.75 -29.781 1 85.5 359 ILE B O 1
ATOM 6831 N N . LYS B 1 360 ? -5.262 -54.594 -29.797 1 85.81 360 LYS B N 1
ATOM 6832 C CA . LYS B 1 360 ? -6.176 -54 -28.828 1 85.81 360 LYS B CA 1
ATOM 6833 C C . LYS B 1 360 ? -5.684 -54.219 -27.391 1 85.81 360 LYS B C 1
ATOM 6835 O O . LYS B 1 360 ? -5.062 -55.25 -27.094 1 85.81 360 LYS B O 1
ATOM 6840 N N . SER B 1 361 ? -5.965 -53.219 -26.625 1 90.06 361 SER B N 1
ATOM 6841 C CA . SER B 1 361 ? -5.703 -53.344 -25.188 1 90.06 361 SER B CA 1
ATOM 6842 C C . SER B 1 361 ? -6.672 -54.344 -24.562 1 90.06 361 SER B C 1
ATOM 6844 O O . SER B 1 361 ? -7.723 -54.656 -25.125 1 90.06 361 SER B O 1
ATOM 6846 N N . ILE B 1 362 ? -6.242 -54.875 -23.375 1 90.88 362 ILE B N 1
ATOM 6847 C CA . ILE B 1 362 ? -7.027 -55.906 -22.719 1 90.88 362 ILE B CA 1
ATOM 6848 C C . ILE B 1 362 ? -7.422 -55.438 -21.312 1 90.88 362 ILE B C 1
ATOM 6850 O O . ILE B 1 362 ? -6.574 -54.969 -20.547 1 90.88 362 ILE B O 1
ATOM 6854 N N . LYS B 1 363 ? -8.727 -55.562 -21.078 1 91.19 363 LYS B N 1
ATOM 6855 C CA . LYS B 1 363 ? -9.188 -55.219 -19.734 1 91.19 363 LYS B CA 1
ATOM 6856 C C . LYS B 1 363 ? -8.695 -56.219 -18.703 1 91.19 363 LYS B C 1
ATOM 6858 O O . LYS B 1 363 ? -8.633 -57.438 -18.969 1 91.19 363 LYS B O 1
ATOM 6863 N N . ASN B 1 364 ? -8.422 -55.719 -17.594 1 90.62 364 ASN B N 1
ATOM 6864 C CA . ASN B 1 364 ? -7.914 -56.531 -16.516 1 90.62 364 ASN B CA 1
ATOM 6865 C C . ASN B 1 364 ? -8.859 -57.719 -16.219 1 90.62 364 ASN B C 1
ATOM 6867 O O . ASN B 1 364 ? -8.414 -58.812 -15.914 1 90.62 364 ASN B O 1
ATOM 6871 N N . THR B 1 365 ? -10.133 -57.5 -16.359 1 88.94 365 THR B N 1
ATOM 6872 C CA . THR B 1 365 ? -11.133 -58.5 -16.047 1 88.94 365 THR B CA 1
ATOM 6873 C C . THR B 1 365 ? -11.156 -59.594 -17.109 1 88.94 365 THR B C 1
ATOM 6875 O O . THR B 1 365 ? -11.57 -60.719 -16.859 1 88.94 365 THR B O 1
ATOM 6878 N N . ASP B 1 366 ? -10.57 -59.25 -18.281 1 88.06 366 ASP B N 1
ATOM 6879 C CA . ASP B 1 366 ? -10.695 -60.156 -19.406 1 88.06 366 ASP B CA 1
ATOM 6880 C C . ASP B 1 366 ? -9.391 -60.938 -19.641 1 88.06 366 ASP B C 1
ATOM 6882 O O . ASP B 1 366 ? -9.312 -61.781 -20.531 1 88.06 366 ASP B O 1
ATOM 6886 N N . LEU B 1 367 ? -8.453 -60.75 -18.812 1 89.81 367 LEU B N 1
ATOM 6887 C CA . LEU B 1 367 ? -7.164 -61.406 -18.984 1 89.81 367 LEU B CA 1
ATOM 6888 C C . LEU B 1 367 ? -7.277 -62.906 -18.734 1 89.81 367 LEU B C 1
ATOM 6890 O O . LEU B 1 367 ? -7.891 -63.312 -17.734 1 89.81 367 LEU B O 1
ATOM 6894 N N . THR B 1 368 ? -6.75 -63.625 -19.719 1 90.19 368 THR B N 1
ATOM 6895 C CA . THR B 1 368 ? -6.672 -65.062 -19.516 1 90.19 368 THR B CA 1
ATOM 6896 C C . THR B 1 368 ? -5.469 -65.438 -18.656 1 90.19 368 THR B C 1
ATOM 6898 O O . THR B 1 368 ? -4.578 -64.625 -18.438 1 90.19 368 THR B O 1
ATOM 6901 N N . ILE B 1 369 ? -5.492 -66.688 -18.094 1 91.38 369 ILE B N 1
ATOM 6902 C CA . ILE B 1 369 ? -4.43 -67.125 -17.188 1 91.38 369 ILE B CA 1
ATOM 6903 C C . ILE B 1 369 ? -3.088 -67.062 -17.906 1 91.38 369 ILE B C 1
ATOM 6905 O O . ILE B 1 369 ? -2.055 -66.75 -17.312 1 91.38 369 ILE B O 1
ATOM 6909 N N . ARG B 1 370 ? -3.064 -67.375 -19.266 1 89.62 370 ARG B N 1
ATOM 6910 C CA . ARG B 1 370 ? -1.832 -67.312 -20.047 1 89.62 370 ARG B CA 1
ATOM 6911 C C . ARG B 1 370 ? -1.332 -65.875 -20.188 1 89.62 370 ARG B C 1
ATOM 6913 O O . ARG B 1 370 ? -0.131 -65.625 -20.078 1 89.62 370 ARG B O 1
ATOM 6920 N N . GLN B 1 371 ? -2.293 -65.062 -20.344 1 90.19 371 GLN B N 1
ATOM 6921 C CA . GLN B 1 371 ? -1.935 -63.688 -20.5 1 90.19 371 GLN B CA 1
ATOM 6922 C C . GLN B 1 371 ? -1.457 -63.062 -19.172 1 90.19 371 GLN B C 1
ATOM 6924 O O . GLN B 1 371 ? -0.555 -62.25 -19.156 1 90.19 371 GLN B O 1
ATOM 6929 N N . VAL B 1 372 ? -2.105 -63.406 -18.047 1 94.44 372 VAL B N 1
ATOM 6930 C CA . VAL B 1 372 ? -1.695 -62.938 -16.734 1 94.44 372 VAL B CA 1
ATOM 6931 C C . VAL B 1 372 ? -0.27 -63.406 -16.438 1 94.44 372 VAL B C 1
ATOM 6933 O O . VAL B 1 372 ? 0.547 -62.625 -15.922 1 94.44 372 VAL B O 1
ATOM 6936 N N . ALA B 1 373 ? 0.009 -64.625 -16.75 1 93.19 373 ALA B N 1
ATOM 6937 C CA . ALA B 1 373 ? 1.342 -65.188 -16.516 1 93.19 373 ALA B CA 1
ATOM 6938 C C . ALA B 1 373 ? 2.391 -64.438 -17.359 1 93.19 373 ALA B C 1
ATOM 6940 O O . ALA B 1 373 ? 3.486 -64.188 -16.875 1 93.19 373 ALA B O 1
ATOM 6941 N N . ASP B 1 374 ? 2.049 -64.25 -18.578 1 90.69 374 ASP B N 1
ATOM 6942 C CA . ASP B 1 374 ? 2.963 -63.531 -19.453 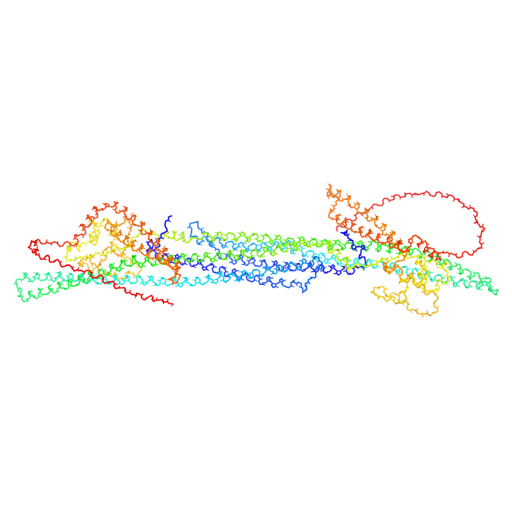1 90.69 374 ASP B CA 1
ATOM 6943 C C . ASP B 1 374 ? 3.182 -62.094 -18.969 1 90.69 374 ASP B C 1
ATOM 6945 O O . ASP B 1 374 ? 4.305 -61.594 -19 1 90.69 374 ASP B O 1
ATOM 6949 N N . ARG B 1 375 ? 2.109 -61.438 -18.562 1 93.31 375 ARG B N 1
ATOM 6950 C CA . ARG B 1 375 ? 2.207 -60.062 -18.078 1 93.31 375 ARG B CA 1
ATOM 6951 C C . ARG B 1 375 ? 3.033 -60 -16.797 1 93.31 375 ARG B C 1
ATOM 6953 O O . ARG B 1 375 ? 3.775 -59.031 -16.594 1 93.31 375 ARG B O 1
ATOM 6960 N N . LEU B 1 376 ? 2.85 -60.938 -15.93 1 95.38 376 LEU B N 1
ATOM 6961 C CA . LEU B 1 376 ? 3.623 -60.969 -14.695 1 95.38 376 LEU B CA 1
ATOM 6962 C C . LEU B 1 376 ? 5.113 -61.094 -14.992 1 95.38 376 LEU B C 1
ATOM 6964 O O . LEU B 1 376 ? 5.93 -60.406 -14.344 1 95.38 376 LEU B O 1
ATOM 6968 N N . LYS B 1 377 ? 5.426 -61.906 -15.938 1 93.25 377 LYS B N 1
ATOM 6969 C CA . LYS B 1 377 ? 6.828 -62.062 -16.312 1 93.25 377 LYS B CA 1
ATOM 6970 C C . LYS B 1 377 ? 7.391 -60.75 -16.859 1 93.25 377 LYS B C 1
ATOM 6972 O O . LYS B 1 377 ? 8.492 -60.344 -16.5 1 93.25 377 LYS B O 1
ATOM 6977 N N . VAL B 1 378 ? 6.621 -60.156 -17.688 1 91.81 378 VAL B N 1
ATOM 6978 C CA . VAL B 1 378 ? 7.051 -58.906 -18.297 1 91.81 378 VAL B CA 1
ATOM 6979 C C . VAL B 1 378 ? 7.25 -57.844 -17.234 1 91.81 378 VAL B C 1
ATOM 6981 O O . VAL B 1 378 ? 8.258 -57.125 -17.234 1 91.81 378 VAL B O 1
ATOM 6984 N N . LEU B 1 379 ? 6.301 -57.625 -16.312 1 95.19 379 LEU B N 1
ATOM 6985 C CA . LEU B 1 379 ? 6.355 -56.594 -15.281 1 95.19 379 LEU B CA 1
ATOM 6986 C C . LEU B 1 379 ? 7.527 -56.844 -14.328 1 95.19 379 LEU B C 1
ATOM 6988 O O . LEU B 1 379 ? 8.164 -55.906 -13.867 1 95.19 379 LEU B O 1
ATOM 6992 N N . ARG B 1 380 ? 7.805 -58.094 -14.062 1 95.69 380 ARG B N 1
ATOM 6993 C CA . ARG B 1 380 ? 8.93 -58.438 -13.188 1 95.69 380 ARG B CA 1
ATOM 6994 C C . ARG B 1 380 ? 10.258 -58.062 -13.852 1 95.69 380 ARG B C 1
ATOM 6996 O O . ARG B 1 380 ? 11.164 -57.531 -13.203 1 95.69 380 ARG B O 1
ATOM 7003 N N . ASP B 1 381 ? 10.359 -58.375 -15.102 1 94.69 381 ASP B N 1
ATOM 7004 C CA . ASP B 1 381 ? 11.562 -58 -15.844 1 94.69 381 ASP B CA 1
ATOM 7005 C C . ASP B 1 381 ? 11.742 -56.469 -15.867 1 94.69 381 ASP B C 1
ATOM 7007 O O . ASP B 1 381 ? 12.867 -55.969 -15.711 1 94.69 381 ASP B O 1
ATOM 7011 N N . LEU B 1 382 ? 10.672 -55.844 -16.094 1 94.12 382 LEU B N 1
ATOM 7012 C CA . LEU B 1 382 ? 10.727 -54.375 -16.125 1 94.12 382 LEU B CA 1
ATOM 7013 C C . LEU B 1 382 ? 11.094 -53.812 -14.75 1 94.12 382 LEU B C 1
ATOM 7015 O O . LEU B 1 382 ? 11.812 -52.812 -14.656 1 94.12 382 LEU B O 1
ATOM 7019 N N . ALA B 1 383 ? 10.547 -54.344 -13.664 1 97 383 ALA B N 1
ATOM 7020 C CA . ALA B 1 383 ? 10.852 -53.906 -12.305 1 97 383 ALA B CA 1
ATOM 7021 C C . ALA B 1 383 ? 12.328 -54.062 -11.984 1 97 383 ALA B C 1
ATOM 7023 O O . ALA B 1 383 ? 12.938 -53.188 -11.367 1 97 383 ALA B O 1
ATOM 7024 N N . VAL B 1 384 ? 12.898 -55.188 -12.43 1 97 384 VAL B N 1
ATOM 7025 C CA . VAL B 1 384 ? 14.312 -55.469 -12.188 1 97 384 VAL B CA 1
ATOM 7026 C C . VAL B 1 384 ? 15.156 -54.438 -12.969 1 97 384 VAL B C 1
ATOM 7028 O O . VAL B 1 384 ? 16.125 -53.906 -12.438 1 97 384 VAL B O 1
ATOM 7031 N N . LYS B 1 385 ? 14.812 -54.25 -14.195 1 95.06 385 LYS B N 1
ATOM 7032 C CA . LYS B 1 385 ? 15.531 -53.281 -15.016 1 95.06 385 LYS B CA 1
ATOM 7033 C C . LYS B 1 385 ? 15.461 -51.875 -14.406 1 95.06 385 LYS B C 1
ATOM 7035 O O . LYS B 1 385 ? 16.469 -51.156 -14.344 1 95.06 385 LYS B O 1
ATOM 7040 N N . THR B 1 386 ? 14.242 -51.438 -13.969 1 96.06 386 THR B N 1
ATOM 7041 C CA . THR B 1 386 ? 14.055 -50.094 -13.383 1 96.06 386 THR B CA 1
ATOM 7042 C C . THR B 1 386 ? 14.828 -49.969 -12.07 1 96.06 386 THR B C 1
ATOM 7044 O O . THR B 1 386 ? 15.391 -48.938 -11.773 1 96.06 386 THR B O 1
ATOM 7047 N N . ASP B 1 387 ? 14.852 -51.031 -11.273 1 96.88 387 ASP B N 1
ATOM 7048 C CA . ASP B 1 387 ? 15.578 -51.031 -10.008 1 96.88 387 ASP B CA 1
ATOM 7049 C C . ASP B 1 387 ? 17.078 -50.844 -10.242 1 96.88 387 ASP B C 1
ATOM 7051 O O . ASP B 1 387 ? 17.75 -50.156 -9.484 1 96.88 387 ASP B O 1
ATOM 7055 N N . ASN B 1 388 ? 17.594 -51.5 -11.258 1 96.62 388 ASN B N 1
ATOM 7056 C CA . ASN B 1 388 ? 19 -51.375 -11.609 1 96.62 388 ASN B CA 1
ATOM 7057 C C . ASN B 1 388 ? 19.328 -49.938 -12.039 1 96.62 388 ASN B C 1
ATOM 7059 O O . ASN B 1 388 ? 20.375 -49.406 -11.68 1 96.62 388 ASN B O 1
ATOM 7063 N N . GLU B 1 389 ? 18.453 -49.375 -12.781 1 95.31 389 GLU B N 1
ATOM 7064 C CA . GLU B 1 389 ? 18.641 -48 -13.195 1 95.31 389 GLU B CA 1
ATOM 7065 C C . GLU B 1 389 ? 18.609 -47.031 -12 1 95.31 389 GLU B C 1
ATOM 7067 O O . GLU B 1 389 ? 19.359 -46.062 -11.945 1 95.31 389 GLU B O 1
ATOM 7072 N N . LEU B 1 390 ? 17.688 -47.25 -11.047 1 96.38 390 LEU B N 1
ATOM 7073 C CA . LEU B 1 390 ? 17.578 -46.438 -9.844 1 96.38 390 LEU B CA 1
ATOM 7074 C C . LEU B 1 390 ? 18.844 -46.531 -9.008 1 96.38 390 LEU B C 1
ATOM 7076 O O . LEU B 1 390 ? 19.344 -45.5 -8.523 1 96.38 390 LEU B O 1
ATOM 7080 N N . ARG B 1 391 ? 19.422 -47.656 -8.883 1 95.94 391 ARG B N 1
ATOM 7081 C CA . ARG B 1 391 ? 20.656 -47.844 -8.109 1 95.94 391 ARG B CA 1
ATOM 7082 C C . ARG B 1 391 ? 21.828 -47.156 -8.789 1 95.94 391 ARG B C 1
ATOM 7084 O O . ARG B 1 391 ? 22.688 -46.594 -8.109 1 95.94 391 ARG B O 1
ATOM 7091 N N . SER B 1 392 ? 21.875 -47.312 -10.094 1 95 392 SER B N 1
ATOM 7092 C CA . SER B 1 392 ? 22.922 -46.625 -10.844 1 95 392 SER B CA 1
ATOM 7093 C C . SER B 1 392 ? 22.844 -45.094 -10.672 1 95 392 SER B C 1
ATOM 7095 O O . SER B 1 392 ? 23.859 -44.438 -10.508 1 95 392 SER B O 1
ATOM 7097 N N . THR B 1 393 ? 21.609 -44.594 -10.734 1 93.94 393 THR B N 1
ATOM 7098 C CA . THR B 1 393 ? 21.391 -43.188 -10.555 1 93.94 393 THR B CA 1
ATOM 7099 C C . THR B 1 393 ? 21.781 -42.75 -9.148 1 93.94 393 THR B C 1
ATOM 7101 O O . THR B 1 393 ? 22.359 -41.688 -8.961 1 93.94 393 THR B O 1
ATOM 7104 N N . ASP B 1 394 ? 21.484 -43.531 -8.125 1 93.81 394 ASP B N 1
ATOM 7105 C CA . ASP B 1 394 ? 21.844 -43.219 -6.742 1 93.81 394 ASP B CA 1
ATOM 7106 C C . ASP B 1 394 ? 23.359 -43.188 -6.555 1 93.81 394 ASP B C 1
ATOM 7108 O O . ASP B 1 394 ? 23.875 -42.344 -5.82 1 93.81 394 ASP B O 1
ATOM 7112 N N . ARG B 1 395 ? 24.016 -44 -7.195 1 92.5 395 ARG B N 1
ATOM 7113 C CA . ARG B 1 395 ? 25.469 -44 -7.125 1 92.5 395 ARG B CA 1
ATOM 7114 C C . ARG B 1 395 ? 26.062 -42.75 -7.758 1 92.5 395 ARG B C 1
ATOM 7116 O O . ARG B 1 395 ? 27.031 -42.188 -7.258 1 92.5 395 ARG B O 1
ATOM 7123 N N . MET B 1 396 ? 25.469 -42.375 -8.852 1 91.62 396 MET B N 1
ATOM 7124 C CA . MET B 1 396 ? 25.938 -41.156 -9.523 1 91.62 396 MET B CA 1
ATOM 7125 C C . MET B 1 396 ? 25.656 -39.938 -8.664 1 91.62 396 MET B C 1
ATOM 7127 O O . MET B 1 396 ? 26.469 -39 -8.625 1 91.62 396 MET B O 1
ATOM 7131 N N . ILE B 1 397 ? 24.516 -39.938 -8.008 1 91.88 397 ILE B N 1
ATOM 7132 C CA . ILE B 1 397 ? 24.172 -38.812 -7.113 1 91.88 397 ILE B CA 1
ATOM 7133 C C . ILE B 1 397 ? 25.188 -38.75 -5.977 1 91.88 397 ILE B C 1
ATOM 7135 O O . ILE B 1 397 ? 25.641 -37.656 -5.613 1 91.88 397 ILE B O 1
ATOM 7139 N N . ASP B 1 398 ? 25.578 -39.812 -5.477 1 90.94 398 ASP B N 1
ATOM 7140 C CA . ASP B 1 398 ? 26.547 -39.875 -4.387 1 90.94 398 ASP B CA 1
ATOM 7141 C C . ASP B 1 398 ? 27.922 -39.375 -4.848 1 90.94 398 ASP B C 1
ATOM 7143 O O . ASP B 1 398 ? 28.641 -38.719 -4.098 1 90.94 398 ASP B O 1
ATOM 7147 N N . SER B 1 399 ? 28.25 -39.75 -6.043 1 90.88 399 SER B N 1
ATOM 7148 C CA . SER B 1 399 ? 29.516 -39.312 -6.598 1 90.88 399 SER B CA 1
ATOM 7149 C C . SER B 1 399 ? 29.531 -37.812 -6.832 1 90.88 399 SER B C 1
ATOM 7151 O O . SER B 1 399 ? 30.562 -37.156 -6.637 1 90.88 399 SER B O 1
ATOM 7153 N N . CYS B 1 400 ? 28.406 -37.344 -7.32 1 90.38 400 CYS B N 1
ATOM 7154 C CA . CYS B 1 400 ? 28.297 -35.938 -7.602 1 90.38 400 CYS B CA 1
ATOM 7155 C C . CYS B 1 400 ? 28.344 -35.125 -6.316 1 90.38 400 CYS B C 1
ATOM 7157 O O . CYS B 1 400 ? 28.781 -33.969 -6.316 1 90.38 400 CYS B O 1
ATOM 7159 N N . LYS B 1 401 ? 27.75 -35.656 -5.242 1 88.44 401 LYS B N 1
ATOM 7160 C CA . LYS B 1 401 ? 27.828 -34.969 -3.947 1 88.44 401 LYS B CA 1
ATOM 7161 C C . LYS B 1 401 ? 29.266 -34.781 -3.516 1 88.44 401 LYS B C 1
ATOM 7163 O O . LYS B 1 401 ? 29.609 -33.75 -2.885 1 88.44 401 LYS B O 1
ATOM 7168 N N . THR B 1 402 ? 30.078 -35.75 -3.867 1 86.69 402 THR B N 1
ATOM 7169 C CA . THR B 1 402 ? 31.484 -35.688 -3.486 1 86.69 402 THR B CA 1
ATOM 7170 C C . THR B 1 402 ? 32.25 -34.781 -4.445 1 86.69 402 THR B C 1
ATOM 7172 O O . THR B 1 402 ? 33.125 -34 -4.027 1 86.69 402 THR B O 1
ATOM 7175 N N . ASN B 1 403 ? 31.922 -34.906 -5.828 1 86.56 403 ASN B N 1
ATOM 7176 C CA . ASN B 1 403 ? 32.562 -34.031 -6.84 1 86.56 403 ASN B CA 1
ATOM 7177 C C . ASN B 1 403 ? 31.516 -33.5 -7.828 1 86.56 403 ASN B C 1
ATOM 7179 O O . ASN B 1 403 ? 31.172 -34.188 -8.797 1 86.56 403 ASN B O 1
ATOM 7183 N N . PRO B 1 404 ? 31.094 -32.25 -7.691 1 82 404 PRO B N 1
ATOM 7184 C CA . PRO B 1 404 ? 30.016 -31.672 -8.5 1 82 404 PRO B CA 1
ATOM 7185 C C . PRO B 1 404 ? 30.375 -31.625 -9.984 1 82 404 PRO B C 1
ATOM 7187 O O . PRO B 1 404 ? 29.484 -31.469 -10.828 1 82 404 PRO B O 1
ATOM 7190 N N . LYS B 1 405 ? 31.578 -31.844 -10.398 1 81.19 405 LYS B N 1
ATOM 7191 C CA . LYS B 1 405 ? 31.984 -31.781 -11.797 1 81.19 405 LYS B CA 1
ATOM 7192 C C . LYS B 1 405 ? 31.547 -33.031 -12.562 1 81.19 405 LYS B C 1
ATOM 7194 O O . LYS B 1 405 ? 31.516 -33.031 -13.797 1 81.19 405 LYS B O 1
ATOM 7199 N N . PHE B 1 406 ? 31.062 -33.938 -11.789 1 75.38 406 PHE B N 1
ATOM 7200 C CA . PHE B 1 406 ? 30.766 -35.25 -12.391 1 75.38 406 PHE B CA 1
ATOM 7201 C C . PHE B 1 406 ? 29.391 -35.219 -13.055 1 75.38 406 PHE B C 1
ATOM 7203 O O . PHE B 1 406 ? 29.094 -36.094 -13.891 1 75.38 406 PHE B O 1
ATOM 7210 N N . GLY B 1 407 ? 28.594 -34.281 -12.719 1 78.69 407 GLY B N 1
ATOM 7211 C CA . GLY B 1 407 ? 27.312 -34.312 -13.398 1 78.69 407 GLY B CA 1
ATOM 7212 C C . GLY B 1 407 ? 26.359 -33.219 -12.922 1 78.69 407 GLY B C 1
ATOM 7213 O O . GLY B 1 407 ? 26.703 -32.406 -12.062 1 78.69 407 GLY B O 1
ATOM 7214 N N . ASP B 1 408 ? 25.328 -33.281 -13.633 1 87.62 408 ASP B N 1
ATOM 7215 C CA . ASP B 1 408 ? 24.281 -32.344 -13.289 1 87.62 408 ASP B CA 1
ATOM 7216 C C . ASP B 1 408 ? 23.359 -32.906 -12.211 1 87.62 408 ASP B C 1
ATOM 7218 O O . ASP B 1 408 ? 22.469 -33.719 -12.5 1 87.62 408 ASP B O 1
ATOM 7222 N N . MET B 1 409 ? 23.594 -32.5 -10.984 1 87.81 409 MET B N 1
ATOM 7223 C CA . MET B 1 409 ? 22.875 -33 -9.82 1 87.81 409 MET B CA 1
ATOM 7224 C C . MET B 1 409 ? 21.375 -32.844 -10.008 1 87.81 409 MET B C 1
ATOM 7226 O O . MET B 1 409 ? 20.609 -33.75 -9.641 1 87.81 409 MET B O 1
ATOM 7230 N N . GLU B 1 410 ? 20.891 -31.906 -10.648 1 86 410 GLU B N 1
ATOM 7231 C CA . GLU B 1 410 ? 19.469 -31.688 -10.844 1 86 410 GLU B CA 1
ATOM 7232 C C . GLU B 1 410 ? 18.859 -32.75 -11.773 1 86 410 GLU B C 1
ATOM 7234 O O . GLU B 1 410 ? 17.766 -33.25 -11.516 1 86 410 GLU B O 1
ATOM 7239 N N . CYS B 1 411 ? 19.547 -33 -12.695 1 89.12 411 CYS B N 1
ATOM 7240 C CA . CYS B 1 411 ? 19.094 -34 -13.664 1 89.12 411 CYS B CA 1
ATOM 7241 C C . CYS B 1 411 ? 19.047 -35.375 -13.047 1 89.12 411 CYS B C 1
ATOM 7243 O O . CYS B 1 411 ? 18.125 -36.156 -13.305 1 89.12 411 CYS B O 1
ATOM 7245 N N . LEU B 1 412 ? 20.016 -35.656 -12.203 1 91.56 412 LEU B N 1
ATOM 7246 C CA . LEU B 1 412 ? 20.078 -36.969 -11.562 1 91.56 412 LEU B CA 1
ATOM 7247 C C . LEU B 1 412 ? 18.969 -37.125 -10.539 1 91.56 412 LEU B C 1
ATOM 7249 O O . LEU B 1 412 ? 18.359 -38.219 -10.453 1 91.56 412 LEU B O 1
ATOM 7253 N N . VAL B 1 413 ? 18.719 -36.156 -9.867 1 90.44 413 VAL B N 1
ATOM 7254 C CA . VAL B 1 413 ? 17.656 -36.219 -8.867 1 90.44 413 VAL B CA 1
ATOM 7255 C C . VAL B 1 413 ? 16.312 -36.375 -9.547 1 90.44 413 VAL B C 1
ATOM 7257 O O . VAL B 1 413 ? 15.445 -37.125 -9.062 1 90.44 413 VAL B O 1
ATOM 7260 N N . ARG B 1 414 ? 16.203 -35.75 -10.656 1 90.44 414 ARG B N 1
ATOM 7261 C CA . ARG B 1 414 ? 14.977 -35.906 -11.438 1 90.44 414 ARG B CA 1
ATOM 7262 C C . ARG B 1 414 ? 14.797 -37.312 -11.938 1 90.44 414 ARG B C 1
ATOM 7264 O O . ARG B 1 414 ? 13.703 -37.875 -11.852 1 90.44 414 ARG B O 1
ATOM 7271 N N . ALA B 1 415 ? 15.867 -37.812 -12.367 1 93.06 415 ALA B N 1
ATOM 7272 C CA . ALA B 1 415 ? 15.828 -39.156 -12.875 1 93.06 415 ALA B CA 1
ATOM 7273 C C . ALA B 1 415 ? 15.516 -40.156 -11.758 1 93.06 415 ALA B C 1
ATOM 7275 O O . ALA B 1 415 ? 14.758 -41.125 -11.961 1 93.06 415 ALA B O 1
ATOM 7276 N N . GLY B 1 416 ? 16.156 -39.969 -10.648 1 93.25 416 GLY B N 1
ATOM 7277 C CA . GLY B 1 416 ? 15.875 -40.844 -9.508 1 93.25 416 GLY B CA 1
ATOM 7278 C C . GLY B 1 416 ? 14.414 -40.812 -9.102 1 93.25 416 GLY B C 1
ATOM 7279 O O . GLY B 1 416 ? 13.859 -41.875 -8.742 1 93.25 416 GLY B O 1
ATOM 7280 N N . GLY B 1 417 ? 13.812 -39.688 -9.195 1 93 417 GLY B N 1
ATOM 7281 C CA . GLY B 1 417 ? 12.398 -39.594 -8.875 1 93 417 GLY B CA 1
ATOM 7282 C C . GLY B 1 417 ? 11.516 -40.344 -9.844 1 93 417 GLY B C 1
ATOM 7283 O O . GLY B 1 417 ? 10.547 -41 -9.438 1 93 417 GLY B O 1
ATOM 7284 N N . ILE B 1 418 ? 11.859 -40.25 -11.086 1 95.62 418 ILE B N 1
ATOM 7285 C CA . ILE B 1 418 ? 11.102 -40.906 -12.133 1 95.62 418 ILE B CA 1
ATOM 7286 C C . ILE B 1 418 ? 11.148 -42.438 -11.914 1 95.62 418 ILE B C 1
ATOM 7288 O O . ILE B 1 418 ? 10.109 -43.094 -11.938 1 95.62 418 ILE B O 1
ATOM 7292 N N . TYR B 1 419 ? 12.336 -42.938 -11.664 1 96.62 419 TYR B N 1
ATOM 7293 C CA . TYR B 1 419 ? 12.516 -44.375 -11.508 1 96.62 419 TYR B CA 1
ATOM 7294 C C . TYR B 1 419 ? 11.844 -44.875 -10.234 1 96.62 419 TYR B C 1
ATOM 7296 O O . TYR B 1 419 ? 11.297 -45.969 -10.211 1 96.62 419 TYR B O 1
ATOM 7304 N N . THR B 1 420 ? 11.914 -44.094 -9.211 1 96 420 THR B N 1
ATOM 7305 C CA . THR B 1 420 ? 11.273 -44.5 -7.961 1 96 420 THR B CA 1
ATOM 7306 C C . THR B 1 420 ? 9.766 -44.656 -8.148 1 96 420 THR B C 1
ATOM 7308 O O . THR B 1 420 ? 9.172 -45.625 -7.699 1 96 420 THR B O 1
ATOM 7311 N N . ARG B 1 421 ? 9.156 -43.75 -8.82 1 96.38 421 ARG B N 1
ATOM 7312 C CA . ARG B 1 421 ? 7.719 -43.781 -9.047 1 96.38 421 ARG B CA 1
ATOM 7313 C C . ARG B 1 421 ? 7.348 -44.938 -9.977 1 96.38 421 ARG B C 1
ATOM 7315 O O . ARG B 1 421 ? 6.348 -45.625 -9.75 1 96.38 421 ARG B O 1
ATOM 7322 N N . ARG B 1 422 ? 8.18 -45.031 -10.977 1 96.75 422 ARG B N 1
ATOM 7323 C CA . ARG B 1 422 ? 7.949 -46.156 -11.906 1 96.75 422 ARG B CA 1
ATOM 7324 C C . ARG B 1 422 ? 8 -47.469 -11.18 1 96.75 422 ARG B C 1
ATOM 7326 O O . ARG B 1 422 ? 7.148 -48.344 -11.398 1 96.75 422 ARG B O 1
ATOM 7333 N N . LEU B 1 423 ? 8.977 -47.656 -10.328 1 96.81 423 LEU B N 1
ATOM 7334 C CA . LEU B 1 423 ? 9.148 -48.906 -9.578 1 96.81 423 LEU B CA 1
ATOM 7335 C C . LEU B 1 423 ? 7.957 -49.156 -8.664 1 96.81 423 LEU B C 1
ATOM 7337 O O . LEU B 1 423 ? 7.504 -50.281 -8.516 1 96.81 423 LEU B O 1
ATOM 7341 N N . ASN B 1 424 ? 7.516 -48.188 -8.055 1 96.75 424 ASN B N 1
ATOM 7342 C CA . ASN B 1 424 ? 6.348 -48.312 -7.188 1 96.75 424 ASN B CA 1
ATOM 7343 C C . ASN B 1 424 ? 5.129 -48.781 -7.957 1 96.75 424 ASN B C 1
ATOM 7345 O O . ASN B 1 424 ? 4.402 -49.656 -7.484 1 96.75 424 ASN B O 1
ATOM 7349 N N . SER B 1 425 ? 4.879 -48.219 -9.141 1 96.56 425 SER B N 1
ATOM 7350 C CA . SER B 1 425 ? 3.748 -48.625 -9.969 1 96.56 425 SER B CA 1
ATOM 7351 C C . SER B 1 425 ? 3.881 -50.094 -10.406 1 96.56 425 SER B C 1
ATOM 7353 O O . SER B 1 425 ? 2.902 -50.844 -10.398 1 96.56 425 SER B O 1
ATOM 7355 N N . LEU B 1 426 ? 5.113 -50.406 -10.812 1 96.69 426 LEU B N 1
ATOM 7356 C CA . LEU B 1 426 ? 5.355 -51.781 -11.281 1 96.69 426 LEU B CA 1
ATOM 7357 C C . LEU B 1 426 ? 5.133 -52.781 -10.164 1 96.69 426 LEU B C 1
ATOM 7359 O O . LEU B 1 426 ? 4.5 -53.812 -10.375 1 96.69 426 LEU B O 1
ATOM 7363 N N . ARG B 1 427 ? 5.59 -52.531 -9.008 1 96.5 427 ARG B N 1
ATOM 7364 C CA . ARG B 1 427 ? 5.438 -53.438 -7.863 1 96.5 427 ARG B CA 1
ATOM 7365 C C . ARG B 1 427 ? 3.971 -53.594 -7.484 1 96.5 427 ARG B C 1
ATOM 7367 O O . ARG B 1 427 ? 3.539 -54.688 -7.113 1 96.5 427 ARG B O 1
ATOM 7374 N N . GLN B 1 428 ? 3.281 -52.531 -7.586 1 95.31 428 GLN B N 1
ATOM 7375 C CA . GLN B 1 428 ? 1.856 -52.594 -7.273 1 95.31 428 GLN B CA 1
ATOM 7376 C C . GLN B 1 428 ? 1.112 -53.469 -8.289 1 95.31 428 GLN B C 1
ATOM 7378 O O . GLN B 1 428 ? 0.263 -54.281 -7.91 1 95.31 428 GLN B O 1
ATOM 7383 N N . HIS B 1 429 ? 1.427 -53.281 -9.602 1 95 429 HIS B N 1
ATOM 7384 C CA . HIS B 1 429 ? 0.785 -54.094 -10.641 1 95 429 HIS B CA 1
ATOM 7385 C C . HIS B 1 429 ? 1.144 -55.562 -10.492 1 95 429 HIS B C 1
ATOM 7387 O O . HIS B 1 429 ? 0.307 -56.438 -10.734 1 95 429 HIS B O 1
ATOM 7393 N N . ILE B 1 430 ? 2.402 -55.844 -10.094 1 96.94 430 ILE B N 1
ATOM 7394 C CA . ILE B 1 430 ? 2.846 -57.219 -9.906 1 96.94 430 ILE B CA 1
ATOM 7395 C C . ILE B 1 430 ? 2.049 -57.844 -8.773 1 96.94 430 ILE B C 1
ATOM 7397 O O . ILE B 1 430 ? 1.58 -59 -8.906 1 96.94 430 ILE B O 1
ATOM 7401 N N . LYS B 1 431 ? 1.854 -57.219 -7.738 1 96.25 431 LYS B N 1
ATOM 7402 C CA . LYS B 1 431 ? 1.092 -57.719 -6.605 1 96.25 431 LYS B CA 1
ATOM 7403 C C . LYS B 1 431 ? -0.356 -58 -6.996 1 96.25 431 LYS B C 1
ATOM 7405 O O . LYS B 1 431 ? -0.911 -59.062 -6.641 1 96.25 431 LYS B O 1
ATOM 7410 N N . ASP B 1 432 ? -0.945 -57.094 -7.68 1 95.19 432 ASP B N 1
ATOM 7411 C CA . ASP B 1 432 ? -2.338 -57.25 -8.094 1 95.19 432 ASP B CA 1
ATOM 7412 C C . ASP B 1 432 ? -2.508 -58.438 -9.039 1 95.19 432 ASP B C 1
ATOM 7414 O O . ASP B 1 432 ? -3.48 -59.188 -8.93 1 95.19 432 ASP B O 1
ATOM 7418 N N . LEU B 1 433 ? -1.568 -58.562 -9.984 1 95.81 433 LEU B N 1
ATOM 7419 C CA . LEU B 1 433 ? -1.666 -59.625 -10.969 1 95.81 433 LEU B CA 1
ATOM 7420 C C . LEU B 1 433 ? -1.367 -61 -10.336 1 95.81 433 LEU B C 1
ATOM 7422 O O . LEU B 1 433 ? -1.88 -62 -10.781 1 95.81 433 LEU B O 1
ATOM 7426 N N . GLU B 1 434 ? -0.521 -61 -9.297 1 96.31 434 GLU B N 1
ATOM 7427 C CA . GLU B 1 434 ? -0.269 -62.25 -8.57 1 96.31 434 GLU B CA 1
ATOM 7428 C C . GLU B 1 434 ? -1.536 -62.75 -7.883 1 96.31 434 GLU B C 1
ATOM 7430 O O . GLU B 1 434 ? -1.813 -63.938 -7.887 1 96.31 434 GLU B O 1
ATOM 7435 N N . VAL B 1 435 ? -2.227 -61.875 -7.352 1 95.94 435 VAL B N 1
ATOM 7436 C CA . VAL B 1 435 ? -3.492 -62.25 -6.723 1 95.94 435 VAL B CA 1
ATOM 7437 C C . VAL B 1 435 ? -4.465 -62.75 -7.773 1 95.94 435 VAL B C 1
ATOM 7439 O O . VAL B 1 435 ? -5.16 -63.75 -7.551 1 95.94 435 VAL B O 1
ATOM 7442 N N . LYS B 1 436 ? -4.496 -62.094 -8.906 1 94.94 436 LYS B N 1
ATOM 7443 C CA . LYS B 1 436 ? -5.379 -62.531 -9.984 1 94.94 436 LYS B CA 1
ATOM 7444 C C . LYS B 1 436 ? -4.969 -63.906 -10.523 1 94.94 436 LYS B C 1
ATOM 7446 O O . LYS B 1 436 ? -5.824 -64.75 -10.82 1 94.94 436 LYS B O 1
ATOM 7451 N N . PHE B 1 437 ? -3.66 -64.125 -10.719 1 96.12 437 PHE B N 1
ATOM 7452 C CA . PHE B 1 437 ? -3.139 -65.438 -11.195 1 96.12 437 PHE B CA 1
ATOM 7453 C C . PHE B 1 437 ? -3.605 -66.562 -10.297 1 96.12 437 PHE B C 1
ATOM 7455 O O . PHE B 1 437 ? -4.039 -67.625 -10.789 1 96.12 437 PHE B O 1
ATOM 7462 N N . ASN B 1 438 ? -3.639 -66.375 -9.031 1 95.31 438 ASN B N 1
ATOM 7463 C CA . ASN B 1 438 ? -4.055 -67.375 -8.062 1 95.31 438 ASN B CA 1
ATOM 7464 C C . ASN B 1 438 ? -5.566 -67.562 -8.07 1 95.31 438 ASN B C 1
ATOM 7466 O O . ASN B 1 438 ? -6.047 -68.688 -7.918 1 95.31 438 ASN B O 1
ATOM 7470 N N . ASN B 1 439 ? -6.293 -66.562 -8.336 1 94.56 439 ASN B N 1
ATOM 7471 C CA . ASN B 1 439 ? -7.75 -66.625 -8.375 1 94.56 439 ASN B CA 1
ATOM 7472 C C . ASN B 1 439 ? -8.242 -67.375 -9.602 1 94.56 439 ASN B C 1
ATOM 7474 O O . ASN B 1 439 ? -9.328 -67.938 -9.586 1 94.56 439 ASN B O 1
ATOM 7478 N N . LEU B 1 440 ? -7.402 -67.312 -10.695 1 92.56 440 LEU B N 1
ATOM 7479 C CA . LEU B 1 440 ? -7.777 -68 -11.938 1 92.56 440 LEU B CA 1
ATOM 7480 C C . LEU B 1 440 ? -7.371 -69.5 -11.906 1 92.56 440 LEU B C 1
ATOM 7482 O O . LEU B 1 440 ? -7.621 -70.25 -12.859 1 92.56 440 LEU B O 1
ATOM 7486 N N . GLY B 1 441 ? -6.73 -70 -10.898 1 91.94 441 GLY B N 1
ATOM 7487 C CA . GLY B 1 441 ? -6.426 -71.438 -10.766 1 91.94 441 GLY B CA 1
ATOM 7488 C C . GLY B 1 441 ? -4.941 -71.688 -10.625 1 91.94 441 GLY B C 1
ATOM 7489 O O . GLY B 1 441 ? -4.535 -72.875 -10.414 1 91.94 441 GLY B O 1
ATOM 7490 N N . GLY B 1 442 ? -4.148 -70.688 -10.805 1 91.38 442 GLY B N 1
ATOM 7491 C CA . GLY B 1 442 ? -2.725 -70.812 -10.547 1 91.38 442 GLY B CA 1
ATOM 7492 C C . GLY B 1 442 ? -2.002 -71.625 -11.562 1 91.38 442 GLY B C 1
ATOM 7493 O O . GLY B 1 442 ? -2.324 -71.625 -12.758 1 91.38 442 GLY B O 1
ATOM 7494 N N . ASP B 1 443 ? -1.115 -72.438 -11.172 1 91.5 443 ASP B N 1
ATOM 7495 C CA . ASP B 1 443 ? -0.228 -73.188 -12.039 1 91.5 443 ASP B CA 1
ATOM 7496 C C . ASP B 1 443 ? -0.991 -74.312 -12.742 1 91.5 443 ASP B C 1
ATOM 7498 O O . ASP B 1 443 ? -0.673 -74.688 -13.883 1 91.5 443 ASP B O 1
ATOM 7502 N N . LEU B 1 444 ? -2.021 -74.812 -12.133 1 91.75 444 LEU B N 1
ATOM 7503 C CA . LEU B 1 444 ? -2.803 -75.875 -12.727 1 91.75 444 LEU B CA 1
ATOM 7504 C C . LEU B 1 444 ? -3.582 -75.375 -13.938 1 91.75 444 LEU B C 1
ATOM 7506 O O . LEU B 1 444 ? -3.588 -76 -14.984 1 91.75 444 LEU B O 1
ATOM 7510 N N . ALA B 1 445 ? -4.172 -74.25 -13.719 1 91.19 445 ALA B N 1
ATOM 7511 C CA . ALA B 1 445 ? -4.93 -73.688 -14.828 1 91.19 445 ALA B CA 1
ATOM 7512 C C . ALA B 1 445 ? -4.004 -73.25 -15.953 1 91.19 445 ALA B C 1
ATOM 7514 O O . ALA B 1 445 ? -4.359 -73.375 -17.141 1 91.19 445 ALA B O 1
ATOM 7515 N N . TYR B 1 446 ? -2.85 -72.812 -15.594 1 92 446 TYR B N 1
ATOM 7516 C CA . TYR B 1 446 ? -1.875 -72.375 -16.578 1 92 446 TYR B CA 1
ATOM 7517 C C . TYR B 1 446 ? -1.384 -73.562 -17.422 1 92 446 TYR B C 1
ATOM 7519 O O . TYR B 1 446 ? -1.27 -73.438 -18.641 1 92 446 TYR B O 1
ATOM 7527 N N . THR B 1 447 ? -1.13 -74.625 -16.859 1 91.12 447 THR B N 1
ATOM 7528 C CA . THR B 1 447 ? -0.665 -75.812 -17.562 1 91.12 447 THR B CA 1
ATOM 7529 C C . THR B 1 447 ? -1.743 -76.375 -18.5 1 91.12 447 THR B C 1
ATOM 7531 O O . THR B 1 447 ? -1.441 -76.812 -19.609 1 91.12 447 THR B O 1
ATOM 7534 N N . LYS B 1 448 ? -2.934 -76.25 -18 1 89.81 448 LYS B N 1
ATOM 7535 C CA . LYS B 1 448 ? -4.039 -76.688 -18.859 1 89.81 448 LYS B CA 1
ATOM 7536 C C . LYS B 1 448 ? -4.172 -75.75 -20.062 1 89.81 448 LYS B C 1
ATOM 7538 O O . LYS B 1 448 ? -4.398 -76.25 -21.188 1 89.81 448 LYS B O 1
ATOM 7543 N N . ALA B 1 449 ? -4.016 -74.562 -19.844 1 88.88 449 ALA B N 1
ATOM 7544 C CA . ALA B 1 449 ? -4.137 -73.562 -20.922 1 88.88 449 ALA B CA 1
ATOM 7545 C C . ALA B 1 449 ? -2.99 -73.688 -21.922 1 88.88 449 ALA B C 1
ATOM 7547 O O . ALA B 1 449 ? -3.186 -73.562 -23.125 1 88.88 449 ALA B O 1
ATOM 7548 N N . GLU B 1 450 ? -1.86 -74.062 -21.453 1 87.31 450 GLU B N 1
ATOM 7549 C CA . GLU B 1 450 ? -0.7 -74.25 -22.312 1 87.31 450 GLU B CA 1
ATOM 7550 C C . GLU B 1 450 ? -0.865 -75.5 -23.188 1 87.31 450 GLU B C 1
ATOM 7552 O O . GLU B 1 450 ? -0.432 -75.5 -24.344 1 87.31 450 GLU B O 1
ATOM 7557 N N . SER B 1 451 ? -1.528 -76.438 -22.641 1 85.94 451 SER B N 1
ATOM 7558 C CA . SER B 1 451 ? -1.77 -77.688 -23.391 1 85.94 451 SER B CA 1
ATOM 7559 C C . SER B 1 451 ? -2.748 -77.438 -24.547 1 85.94 451 SER B C 1
ATOM 7561 O O . SER B 1 451 ? -2.59 -78 -25.625 1 85.94 451 SER B O 1
ATOM 7563 N N . ILE B 1 452 ? -3.641 -76.625 -24.266 1 82.56 452 ILE B N 1
ATOM 7564 C CA . ILE B 1 452 ? -4.617 -76.312 -25.297 1 82.56 452 ILE B CA 1
ATOM 7565 C C . ILE B 1 452 ? -3.936 -75.5 -26.406 1 82.56 452 ILE B C 1
ATOM 7567 O O . ILE B 1 452 ? -4.16 -75.812 -27.594 1 82.56 452 ILE B O 1
ATOM 7571 N N . ALA B 1 453 ? -3.1 -74.625 -26.031 1 81 453 ALA B N 1
ATOM 7572 C CA . ALA B 1 453 ? -2.439 -73.812 -27.016 1 81 453 ALA B CA 1
ATOM 7573 C C . ALA B 1 453 ? -1.409 -74.562 -27.828 1 81 453 ALA B C 1
ATOM 7575 O O . ALA B 1 453 ? -1.112 -74.188 -28.969 1 81 453 ALA B O 1
ATOM 7576 N N . GLU B 1 454 ? -0.842 -75.625 -27.328 1 79 454 GLU B N 1
ATOM 7577 C CA . GLU B 1 454 ? 0.156 -76.438 -28 1 79 454 GLU B CA 1
ATOM 7578 C C . GLU B 1 454 ? -0.46 -77.188 -29.172 1 79 454 GLU B C 1
ATOM 7580 O O . GLU B 1 454 ? 0.251 -77.625 -30.078 1 79 454 GLU B O 1
ATOM 7585 N N . LYS B 1 455 ? -1.794 -77.312 -29.125 1 72.69 455 LYS B N 1
ATOM 7586 C CA . LYS B 1 455 ? -2.471 -78 -30.234 1 72.69 455 LYS B CA 1
ATOM 7587 C C . LYS B 1 455 ? -2.275 -77.25 -31.547 1 72.69 455 LYS B C 1
ATOM 7589 O O . LYS B 1 455 ? -2.396 -77.812 -32.625 1 72.69 455 LYS B O 1
ATOM 7594 N N . LEU B 1 456 ? -2.041 -76 -31.344 1 68.5 456 LEU B N 1
ATOM 7595 C CA . LEU B 1 456 ? -1.797 -75.188 -32.531 1 68.5 456 LEU B CA 1
ATOM 7596 C C . LEU B 1 456 ? -0.429 -75.5 -33.156 1 68.5 456 LEU B C 1
ATOM 7598 O O . LEU B 1 456 ? -0.201 -75.25 -34.344 1 68.5 456 LEU B O 1
ATOM 7602 N N . SER B 1 457 ? 0.64 -76.062 -32.344 1 60.09 457 SER B N 1
ATOM 7603 C CA . SER B 1 457 ? 1.981 -76.375 -32.844 1 60.09 457 SER B CA 1
ATOM 7604 C C . SER B 1 457 ? 2.139 -77.875 -33.125 1 60.09 457 SER B C 1
ATOM 7606 O O . SER B 1 457 ? 3.184 -78.312 -33.625 1 60.09 457 SER B O 1
ATOM 7608 N N . SER B 1 458 ? 1.47 -78.938 -32.562 1 49.12 458 SER B N 1
ATOM 7609 C CA . SER B 1 458 ? 1.686 -80.375 -32.656 1 49.12 458 SER B CA 1
ATOM 7610 C C . SER B 1 458 ? 1.374 -80.875 -34.062 1 49.12 458 SER B C 1
ATOM 7612 O O . SER B 1 458 ? 0.356 -80.5 -34.656 1 49.12 458 SER B O 1
ATOM 7614 N N . ARG B 1 459 ? 2.48 -81.188 -34.969 1 41.25 459 ARG B N 1
ATOM 7615 C CA . ARG B 1 459 ? 2.361 -82.188 -36.062 1 41.25 459 ARG B CA 1
ATOM 7616 C C . ARG B 1 459 ? 1.502 -83.375 -35.656 1 41.25 459 ARG B C 1
ATOM 7618 O O . ARG B 1 459 ? 1.663 -83.875 -34.562 1 41.25 459 ARG B O 1
ATOM 7625 N N . ALA B 1 460 ? 0.55 -83.688 -36.062 1 33.25 460 ALA B N 1
ATOM 7626 C CA . ALA B 1 460 ? 0.213 -85.125 -36.062 1 33.25 460 ALA B CA 1
ATOM 7627 C C . ALA B 1 460 ? 1.422 -85.938 -36.438 1 33.25 460 ALA B C 1
ATOM 7629 O O . ALA B 1 460 ? 1.85 -85.938 -37.594 1 33.25 460 ALA B O 1
ATOM 7630 N N . VAL B 1 461 ? 2.619 -86.062 -35.781 1 28.88 461 VAL B N 1
ATOM 7631 C CA . VAL B 1 461 ? 3.633 -87.062 -35.938 1 28.88 461 VAL B CA 1
ATOM 7632 C C . VAL B 1 461 ? 2.963 -88.375 -36.281 1 28.88 461 VAL B C 1
ATOM 7634 O O . VAL B 1 461 ? 2.174 -88.938 -35.5 1 28.88 461 VAL B O 1
ATOM 7637 N N . PHE B 1 462 ? 2.855 -88.75 -37.5 1 25.36 462 PHE B N 1
ATOM 7638 C CA . PHE B 1 462 ? 3.021 -90.125 -37.875 1 25.36 462 PHE B CA 1
ATOM 7639 C C . PHE B 1 462 ? 4.211 -90.75 -37.156 1 25.36 462 PHE B C 1
ATOM 7641 O O . PHE B 1 462 ? 5.27 -90.125 -37.031 1 25.36 462 PHE B O 1
ATOM 7648 N N . ASN B 1 463 ? 4.117 -91.75 -36.281 1 24.5 463 ASN B N 1
ATOM 7649 C CA . ASN B 1 463 ? 4.938 -92.625 -35.5 1 24.5 463 ASN B CA 1
ATOM 7650 C C . ASN B 1 463 ? 6.137 -93.125 -36.312 1 24.5 463 ASN B C 1
ATOM 7652 O O . ASN B 1 463 ? 6.102 -94.25 -36.875 1 24.5 463 ASN B O 1
ATOM 7656 N N . ALA B 1 464 ? 6.82 -92.5 -37.219 1 25.17 464 ALA B N 1
ATOM 7657 C CA . ALA B 1 464 ? 8.141 -93.062 -37.469 1 25.17 464 ALA B CA 1
ATOM 7658 C C . ALA B 1 464 ? 9.055 -92.938 -36.25 1 25.17 464 ALA B C 1
ATOM 7660 O O . ALA B 1 464 ? 9.508 -91.812 -35.969 1 25.17 464 ALA B O 1
ATOM 7661 N N . CYS B 1 465 ? 8.922 -93.5 -35.031 1 22.72 465 CYS B N 1
ATOM 7662 C CA . CYS B 1 465 ? 9.555 -93.562 -33.719 1 22.72 465 CYS B CA 1
ATOM 7663 C C . CYS B 1 465 ? 11.07 -93.438 -33.844 1 22.72 465 CYS B C 1
ATOM 7665 O O . CYS B 1 465 ? 11.703 -92.625 -33.188 1 22.72 465 CYS B O 1
ATOM 7667 N N . THR B 1 466 ? 11.844 -94.625 -33.688 1 23.06 466 THR B N 1
ATOM 7668 C CA . THR B 1 466 ? 12.773 -95.312 -32.781 1 23.06 466 THR B CA 1
ATOM 7669 C C . THR B 1 466 ? 14.211 -95.125 -33.281 1 23.06 466 THR B C 1
ATOM 7671 O O . THR B 1 466 ? 15.156 -95.5 -32.594 1 23.06 466 THR B O 1
ATOM 7674 N N . ASN B 1 467 ? 14.523 -94.938 -34.5 1 20.81 467 ASN B N 1
ATOM 7675 C CA . ASN B 1 467 ? 15.828 -95.562 -34.688 1 20.81 467 ASN B CA 1
ATOM 7676 C C . ASN B 1 467 ? 16.953 -94.625 -34.188 1 20.81 467 ASN B C 1
ATOM 7678 O O . ASN B 1 467 ? 18.031 -95.125 -33.812 1 20.81 467 ASN B O 1
ATOM 7682 N N . ALA B 1 468 ? 17.172 -93.375 -34.531 1 20.81 468 ALA B N 1
ATOM 7683 C CA . ALA B 1 468 ? 18.562 -93 -34.844 1 20.81 468 ALA B CA 1
ATOM 7684 C C . ALA B 1 468 ? 19.266 -92.438 -33.625 1 20.81 468 ALA B C 1
ATOM 7686 O O . ALA B 1 468 ? 20.484 -92.25 -33.625 1 20.81 468 ALA B O 1
ATOM 7687 N N . SER B 1 469 ? 18.75 -91.875 -32.594 1 20.69 469 SER B N 1
ATOM 7688 C CA . SER B 1 469 ? 19.703 -91.125 -31.812 1 20.69 469 SER B CA 1
ATOM 7689 C C . SER B 1 469 ? 20.641 -92 -31.016 1 20.69 469 SER B C 1
ATOM 7691 O O . SER B 1 469 ? 20.375 -92.312 -29.844 1 20.69 469 SER B O 1
ATOM 7693 N N . LYS B 1 470 ? 21.203 -93 -31.422 1 23.56 470 LYS B N 1
ATOM 7694 C CA . LYS B 1 470 ? 22.25 -93.438 -30.469 1 23.56 470 LYS B CA 1
ATOM 7695 C C . LYS B 1 470 ? 23.266 -92.312 -30.25 1 23.56 470 LYS B C 1
ATOM 7697 O O . LYS B 1 470 ? 23.828 -92.188 -29.156 1 23.56 470 LYS B O 1
ATOM 7702 N N . ASN B 1 471 ? 24.047 -91.812 -31.219 1 17.67 471 ASN B N 1
ATOM 7703 C CA . ASN B 1 471 ? 25.469 -91.812 -30.938 1 17.67 471 ASN B CA 1
ATOM 7704 C C . ASN B 1 471 ? 25.875 -90.562 -30.125 1 17.67 471 ASN B C 1
ATOM 7706 O O . ASN B 1 471 ? 26.328 -90.688 -28.984 1 17.67 471 ASN B O 1
ATOM 7710 N N . ASN B 1 472 ? 26.828 -89.5 -30.719 1 19.38 472 ASN B N 1
ATOM 7711 C CA . ASN B 1 472 ? 28.172 -89.062 -30.344 1 19.38 472 ASN B CA 1
ATOM 7712 C C . ASN B 1 472 ? 28.125 -87.812 -29.484 1 19.38 472 ASN B C 1
ATOM 7714 O O . ASN B 1 472 ? 27.578 -86.812 -29.906 1 19.38 472 ASN B O 1
ATOM 7718 N N . VAL B 1 473 ? 28.234 -87.875 -28.094 1 20.72 473 VAL B N 1
ATOM 7719 C CA . VAL B 1 473 ? 28.25 -87.062 -26.906 1 20.72 473 VAL B CA 1
ATOM 7720 C C . VAL B 1 473 ? 29.484 -86.125 -26.922 1 20.72 473 VAL B C 1
ATOM 7722 O O . VAL B 1 473 ? 30.484 -86.438 -26.266 1 20.72 473 VAL B O 1
ATOM 7725 N N . HIS B 1 474 ? 30.109 -85.75 -28.062 1 20.59 474 HIS B N 1
ATOM 7726 C CA . HIS B 1 474 ? 31.422 -85.125 -27.781 1 20.59 474 HIS B CA 1
ATOM 7727 C C . HIS B 1 474 ? 31.281 -83.812 -27.062 1 20.59 474 HIS B C 1
ATOM 7729 O O . HIS B 1 474 ? 30.328 -83.062 -27.312 1 20.59 474 HIS B O 1
ATOM 7735 N N . SER B 1 475 ? 31.969 -83.625 -25.859 1 21.05 475 SER B N 1
ATOM 7736 C CA . SER B 1 475 ? 32.094 -82.812 -24.656 1 21.05 475 SER B CA 1
ATOM 7737 C C . SER B 1 475 ? 32.75 -81.5 -24.984 1 21.05 475 SER B C 1
ATOM 7739 O O . SER B 1 475 ? 33.281 -80.812 -24.094 1 21.05 475 SER B O 1
ATOM 7741 N N . ALA B 1 476 ? 32.562 -80.875 -26.156 1 21.52 476 ALA B N 1
ATOM 7742 C CA . ALA B 1 476 ? 33.562 -79.812 -26.375 1 21.52 476 ALA B CA 1
ATOM 7743 C C . ALA B 1 476 ? 33.344 -78.625 -25.391 1 21.52 476 ALA B C 1
ATOM 7745 O O . ALA B 1 476 ? 32.219 -78.25 -25.156 1 21.52 476 ALA B O 1
ATOM 7746 N N . ASN B 1 477 ? 34.312 -78.438 -24.422 1 19.61 477 ASN B N 1
ATOM 7747 C CA . ASN B 1 477 ? 34.594 -77.562 -23.312 1 19.61 477 ASN B CA 1
ATOM 7748 C C . ASN B 1 477 ? 34.781 -76.062 -23.766 1 19.61 477 ASN B C 1
ATOM 7750 O O . ASN B 1 477 ? 35.219 -75.25 -22.984 1 19.61 477 ASN B O 1
ATOM 7754 N N . THR B 1 478 ? 34.031 -75.625 -24.656 1 17.64 478 THR B N 1
ATOM 7755 C CA . THR B 1 478 ? 34.5 -74.312 -25.188 1 17.64 478 THR B CA 1
ATOM 7756 C C . THR B 1 478 ? 34.375 -73.25 -24.125 1 17.64 478 THR B C 1
ATOM 7758 O O . THR B 1 478 ? 33.312 -73.062 -23.516 1 17.64 478 THR B O 1
ATOM 7761 N N . LYS B 1 479 ? 35.562 -72.812 -23.531 1 21.02 479 LYS B N 1
ATOM 7762 C CA . LYS B 1 479 ? 35.938 -71.75 -22.625 1 21.02 479 LYS B CA 1
ATOM 7763 C C . LYS B 1 479 ? 35.5 -70.375 -23.141 1 21.02 479 LYS B C 1
ATOM 7765 O O . LYS B 1 479 ? 35.625 -70.062 -24.344 1 21.02 479 LYS B O 1
ATOM 7770 N N . SER B 1 480 ? 34.594 -69.75 -22.391 1 17.53 480 SER B N 1
ATOM 7771 C CA . SER B 1 480 ? 33.844 -68.5 -22.469 1 17.53 480 SER B CA 1
ATOM 7772 C C . SER B 1 480 ? 34.781 -67.312 -22.469 1 17.53 480 SER B C 1
ATOM 7774 O O . SER B 1 480 ? 35.5 -67.062 -21.5 1 17.53 480 SER B O 1
ATOM 7776 N N . TYR B 1 481 ? 35.625 -67.062 -23.453 1 19.94 481 TYR B N 1
ATOM 7777 C CA . TYR B 1 481 ? 36.438 -65.875 -23.391 1 19.94 481 TYR B CA 1
ATOM 7778 C C . TYR B 1 481 ? 35.594 -64.625 -23.312 1 19.94 481 TYR B C 1
ATOM 7780 O O . TYR B 1 481 ? 34.656 -64.438 -24.109 1 19.94 481 TYR B O 1
ATOM 7788 N N . VAL B 1 482 ? 35.375 -64.125 -22.109 1 20.47 482 VAL B N 1
ATOM 7789 C CA . VAL B 1 482 ? 34.656 -62.969 -21.641 1 20.47 482 VAL B CA 1
ATOM 7790 C C . VAL B 1 482 ? 35.281 -61.719 -22.219 1 20.47 482 VAL B C 1
ATOM 7792 O O . VAL B 1 482 ? 36.438 -61.406 -21.969 1 20.47 482 VAL B O 1
ATOM 7795 N N . TRP B 1 483 ? 35.219 -61.562 -23.531 1 19.55 483 TRP B N 1
ATOM 7796 C CA . TRP B 1 483 ? 35.812 -60.344 -24.094 1 19.55 483 TRP B CA 1
ATOM 7797 C C . TRP B 1 483 ? 35.125 -59.094 -23.516 1 19.55 483 TRP B C 1
ATOM 7799 O O . TRP B 1 483 ? 33.875 -59 -23.531 1 19.55 483 TRP B O 1
ATOM 7809 N N . SER B 1 484 ? 35.625 -58.562 -22.422 1 19.39 484 SER B N 1
ATOM 7810 C CA . SER B 1 484 ? 35.25 -57.344 -21.703 1 19.39 484 SER B CA 1
ATOM 7811 C C . SER B 1 484 ? 35.375 -56.125 -22.625 1 19.39 484 SER B C 1
ATOM 7813 O O . SER B 1 484 ? 35.438 -55 -22.141 1 19.39 484 SER B O 1
ATOM 7815 N N . THR B 1 485 ? 34.938 -56.125 -23.859 1 20.17 485 THR B N 1
ATOM 7816 C CA . THR B 1 485 ? 35.25 -54.938 -24.656 1 20.17 485 THR B CA 1
ATOM 7817 C C . THR B 1 485 ? 34.562 -53.688 -24.078 1 20.17 485 THR B C 1
ATOM 7819 O O . THR B 1 485 ? 33.344 -53.688 -23.906 1 20.17 485 THR B O 1
ATOM 7822 N N . ASN B 1 486 ? 35.219 -52.938 -23.234 1 20.42 486 ASN B N 1
ATOM 7823 C CA . ASN B 1 486 ? 35 -51.625 -22.625 1 20.42 486 ASN B CA 1
ATOM 7824 C C . ASN B 1 486 ? 34.688 -50.562 -23.688 1 20.42 486 ASN B C 1
ATOM 7826 O O . ASN B 1 486 ? 35.562 -50.156 -24.438 1 20.42 486 ASN B O 1
ATOM 7830 N N . THR B 1 487 ? 33.719 -50.75 -24.625 1 19.8 487 THR B N 1
ATOM 7831 C CA . THR B 1 487 ? 33.562 -49.688 -25.609 1 19.8 487 THR B CA 1
ATOM 7832 C C . THR B 1 487 ? 33.125 -48.406 -24.938 1 19.8 487 THR B C 1
ATOM 7834 O O . THR B 1 487 ? 32.188 -48.375 -24.125 1 19.8 487 THR B O 1
ATOM 7837 N N . PHE B 1 488 ? 33.969 -47.312 -24.906 1 21.95 488 PHE B N 1
ATOM 7838 C CA . PHE B 1 488 ? 34.031 -45.906 -24.484 1 21.95 488 PHE B CA 1
ATOM 7839 C C . PHE B 1 488 ? 32.969 -45.094 -25.172 1 21.95 488 PHE B C 1
ATOM 7841 O O . PHE B 1 488 ? 32.938 -45.031 -26.406 1 21.95 488 PHE B O 1
ATOM 7848 N N . PHE B 1 489 ? 31.688 -45.219 -24.766 1 20.23 489 PHE B N 1
ATOM 7849 C CA . PHE B 1 489 ? 30.609 -44.375 -25.281 1 20.23 489 PHE B CA 1
ATOM 7850 C C . PHE B 1 489 ? 30.938 -42.906 -25.141 1 20.23 489 PHE B C 1
ATOM 7852 O O . PHE B 1 489 ? 31.375 -42.469 -24.062 1 20.23 489 PHE B O 1
ATOM 7859 N N . PHE B 1 490 ? 31.375 -42.25 -26.219 1 21.92 490 PHE B N 1
ATOM 7860 C CA . PHE B 1 490 ? 31.547 -40.812 -26.453 1 21.92 490 PHE B CA 1
ATOM 7861 C C . PHE B 1 490 ? 30.281 -40.031 -26.094 1 21.92 490 PHE B C 1
ATOM 7863 O O . PHE B 1 490 ? 29.188 -40.406 -26.531 1 21.92 490 PHE B O 1
ATOM 7870 N N . ILE B 1 491 ? 30.188 -39.531 -24.875 1 21.59 491 ILE B N 1
ATOM 7871 C CA . ILE B 1 491 ? 29.25 -38.562 -24.266 1 21.59 491 ILE B CA 1
ATOM 7872 C C . ILE B 1 491 ? 29.078 -37.375 -25.188 1 21.59 491 ILE B C 1
ATOM 7874 O O . ILE B 1 491 ? 30.016 -36.594 -25.406 1 21.59 491 ILE B O 1
ATOM 7878 N N . VAL B 1 492 ? 28.547 -37.531 -26.453 1 20.97 492 VAL B N 1
ATOM 7879 C CA . VAL B 1 492 ? 28.312 -36.344 -27.266 1 20.97 492 VAL B CA 1
ATOM 7880 C C . VAL B 1 492 ? 27.469 -35.312 -26.484 1 20.97 492 VAL B C 1
ATOM 7882 O O . VAL B 1 492 ? 26.344 -35.625 -26.062 1 20.97 492 VAL B O 1
ATOM 7885 N N . VAL B 1 493 ? 28.109 -34.469 -25.656 1 20.88 493 VAL B N 1
ATOM 7886 C CA . VAL B 1 493 ? 27.672 -33.281 -24.938 1 20.88 493 VAL B CA 1
ATOM 7887 C C . VAL B 1 493 ? 27 -32.312 -25.922 1 20.88 493 VAL B C 1
ATOM 7889 O O . VAL B 1 493 ? 27.641 -31.797 -26.844 1 20.88 493 VAL B O 1
ATOM 7892 N N . PHE B 1 494 ? 25.922 -32.656 -26.656 1 19.59 494 PHE B N 1
ATOM 7893 C CA . PHE B 1 494 ? 25.297 -31.578 -27.422 1 19.59 494 PHE B CA 1
ATOM 7894 C C . PHE B 1 494 ? 25 -30.391 -26.516 1 19.59 494 PHE B C 1
ATOM 7896 O O . PHE B 1 494 ? 24.344 -30.531 -25.484 1 19.59 494 PHE B O 1
ATOM 7903 N N . CYS B 1 495 ? 25.922 -29.406 -26.469 1 21.16 495 CYS B N 1
ATOM 7904 C CA . CYS B 1 495 ? 25.672 -28.016 -26.141 1 21.16 495 CYS B CA 1
ATOM 7905 C C . CYS B 1 495 ? 24.5 -27.453 -26.969 1 21.16 495 CYS B C 1
ATOM 7907 O O . CYS B 1 495 ? 24.422 -27.703 -28.172 1 21.16 495 CYS B O 1
#

Nearest PDB structures (foldseek):
  2efl-assembly1_A-2  TM=9.059E-01  e=1.807E-11  Homo sapiens
  2efk-assembly1_A-2  TM=8.304E-01  e=2.759E-09  Homo sapiens
  5c1f-assembly1_B  TM=7.636E-01  e=3.849E-07  Schizosaccharomyces pombe 972h-
  5i7d-assembly1_A  TM=4.435E-01  e=6.285E-08  Homo sapiens
  6xj1-assembly1_B  TM=5.748E-01  e=5.131E-05  Schizosaccharomyces pombe 972h-

Radius of gyration: 61.33 Å; Cα contacts (8 Å, |Δi|>4): 993; chains: 2; bounding box: 66×205×129 Å

Foldseek 3Di:
DDDDFCLVVVLVPVVVLLVVLVVVLVVLVVQLVVLVVVLVVLQVQLVVQLVVLVVQADPDDDDPLDALVVQLSNQQSVLSNVLSVLSNVLSVLSCVQFNVVSVVLSVVSVVVSVVLVVVVVVLVVVLVVLVVVLVVLVVQLVVLVVQLVVLVVVLVVQVVDPPHDPVVNVVSVVSNVVSVVSNVVSVVVSVVSVVVSVVSVCCSSVPDSSVSSNVSVVVSVVSVVVNVVSVVVNVVSVVSSVVSNVVSVVSSVVSVVSNDPVSNVVSVCVVPPDQWAAFDDQDDFDPVQADLCQQQDDLLSVVCLQLLHPGSVVFPLQVVLPDQPPDDPDPNPPPPPPPPPPPDGRPNVSDSCRSNHNNDIGGPVRHDLQRLVVVLVVLVVVLVVLVVVLVVLVVQLVVCVVPVVSDDNVVSVVSNVVSVVSNVVSVVVNVVSVVVSVVNPHPVSNVSSVVSNCSSVDHPPPPDDVPDPDDDPDPPPPDPPPPPPPPDPPPPPPD/DDDDFCLVVVLVPVVVLLVVLVVVLVVLVVQLVVLVVVLVVLQVQLVVQLVVLVVVADPDDDDPLAALVVQLSNQQSVLSNVLSVLSNVLSVLSCVQFNVVSVVLSVVSVVVSVVLVVVVVVLVVVLVVLVVVLVVLVVQLVVLVVQLVVLVVVLVVQVPDPPHDPVVSVVSVVVNVVSVVSNVVSVVVSVVSVVVSVVSVCCSSVPDSSVSSNVSVVVSVVSVVVNVVSVVVNVVSVVSSVVSNVVSVVSSVVSVVSNDPVSNVVSVCVVPPDQWAAFDDQDDFDPVQADLVQQQDDLLSVVCLQLLHDGSVVFPLSVVLPDQPPDDPDPNPPPPPPPPPVVDGRPNVSDSCRSNHNNDIGHPVRHDLQRLVVVLVVLVVVLVVLVVVLVVLVVQLVVCVVPVVSDDNVVSVVSNVVSVVVNVVSVVVNVVSVVVSVVNPHPVSNVSSVVSNCSSVDRPPPPPDDDDPPDDPDPPPPDDPPPPPPPDPDPPPPD

Secondary structure (DSSP, 8-state):
-PPPPHHHH-TT-HHHHHHHHHHHHHHHHHHHHHHHHHHHHHHHHHHHHHHHHHTTS-SSPPPTTS-HHHHHHHHHHHHHHHHHHHHHHHHHHHIIIIIHHHHHHHHHHHHHHHHHHHHHHHHHHHHHHHHHHHHHHHHHHHHHHHHHHHHHHHHHHHHH-TTS-HHHHHHHHHHHHHHHHHHHHHHHHHHHHHHHHHHHHHHIIIIIHHHHHHHHHHHHHHHHHHHHHHHHHHHHHHHHHHHHHHHHHHHHHHHHHT--HHHHHHHHHHHH--SEEPPPPPPP--TTTS-HHHHHS-HHHHHHHHHT-S-GGG-HHHHGGGS-----TTGGGS-------TT-S-GGGS-SSGGGTTTS-EEGGG--HHHHHHHHHHHHHHHHHHHHHHHHHHHHHHHHHH-GGG--HHHHHHHHHHHHHHHHHHHHHHHHHHHHHHHTTHHHHHHHHHHHHHTTT-----S------S-------------------------/-PPPPHHHH-TT-HHHHHHHHHHHHHHHHHHHHHHHHHHHHHHHHHHHHHHHHHTTS-SSPPPTTS-HHHHHHHHHHHHHHHHHHHHHHHHHHHIIIIIHHHHHHHHHHHHHHHHHHHHHHHHHHHHHHHHHHHHHHHHHHHHHHHHHHHHHHHHHHHHH-TTS-HHHHHHHHHHHHHHHHHHHHHHHHHHHHHHHHHHHHHHIIIIIHHHHHHHHHHHHHHHHHHHHHHHHHHHHHHHHHHHHHHHHHHHHHHHHHT--HHHHHHHHHHHH--SEEPPPPPPP--TTTS-HHHHSS-HHHHHHHHHT-S-GGG-HHHHGGGS-----TTGGGS-------TT-S-GGGS-SSGGGTTTS-EEGGG--HHHHHHHHHHHHHHHHHHHHHHHHHHHHHHHHHH-GGG--HHHHHHHHHHHHHHHHHHHHHHHHHHHHHHHTTHHHHHHHHHHHHHTTT--------SSSTT-------------------------

Organism: Schistosoma japonicum (NCBI:txid6182)

pLDDT: mean 84.21, std 22.62, range [17.53, 98.75]

InterPro domains:
  IPR027267 AH/BAR domain superfamily [G3DSA:1.20.1270.60] (1-290)
  IPR027267 AH/BAR domain superfamily [SSF103657] (4-284)
  IPR031160 F-BAR domain [PS51741] (4-264)